Protein AF-0000000078316297 (afdb_homodimer)

Solvent-accessible surface area (backbone atoms only — not comparable to full-atom values): 57800 Å² total; per-residue (Å²): 127,81,79,70,78,52,41,72,58,90,60,64,78,66,85,59,78,72,71,49,60,70,66,82,79,58,63,66,60,49,50,54,46,48,55,53,28,54,55,37,48,52,52,52,52,48,59,71,66,41,81,81,56,52,67,67,55,46,50,53,48,52,50,50,39,44,42,38,59,51,37,77,82,43,46,69,60,51,52,55,51,50,53,52,48,63,73,47,42,85,76,58,54,79,79,45,52,62,36,51,46,20,45,52,51,34,54,41,44,74,70,14,42,82,70,69,70,65,76,56,56,82,52,34,41,94,86,66,44,76,36,74,75,53,69,79,33,63,65,24,36,51,31,36,35,53,30,25,72,61,36,39,84,88,42,58,64,29,55,50,41,34,58,54,28,51,56,52,48,53,52,44,41,72,65,46,62,94,44,67,66,33,52,48,48,48,43,40,74,73,48,43,68,87,51,37,38,56,66,61,52,9,53,53,40,42,60,48,44,69,70,40,88,84,53,52,68,63,59,52,52,30,34,37,41,50,50,37,54,51,30,54,51,48,40,52,45,48,18,50,48,50,52,54,52,58,70,72,36,48,68,81,74,42,60,71,44,71,62,51,65,69,62,36,36,50,51,20,41,44,54,40,70,55,60,80,22,26,38,13,25,55,48,33,22,52,50,48,50,39,46,51,40,44,47,38,33,55,63,26,47,44,39,72,70,54,45,53,52,51,55,59,32,50,74,67,69,48,84,79,49,50,72,88,53,54,70,72,55,34,51,46,50,51,48,44,54,48,49,54,52,50,48,53,52,51,34,42,41,57,47,36,94,76,78,61,63,63,46,52,51,38,48,47,48,24,51,53,33,42,50,52,44,41,50,29,36,76,70,68,49,70,50,51,45,70,62,44,50,65,43,38,32,46,46,48,40,43,65,36,54,41,43,34,41,49,54,37,56,56,61,79,63,46,67,60,47,49,56,50,54,75,67,57,41,68,40,50,48,22,27,12,44,36,46,37,50,42,46,36,64,44,37,41,71,69,46,68,73,39,88,50,54,68,40,63,56,53,14,39,21,66,68,68,71,50,52,69,69,59,31,50,54,53,52,52,50,51,37,55,49,24,54,18,42,37,42,50,57,52,26,61,84,56,97,51,65,63,70,64,57,46,39,34,52,31,50,37,12,43,42,46,62,42,32,65,82,39,51,22,70,68,41,57,76,65,40,44,64,62,48,39,59,61,64,65,53,70,59,89,126,127,81,80,72,78,52,41,73,58,91,61,62,78,66,86,58,80,73,72,49,61,70,67,83,81,59,63,67,59,51,50,54,48,46,56,51,30,53,55,38,49,51,52,51,50,49,61,71,65,40,83,83,57,52,68,67,57,47,49,52,48,52,50,50,39,44,42,38,59,50,35,79,83,42,46,67,60,51,50,54,51,50,51,51,49,61,73,49,42,86,79,60,56,79,78,45,52,61,36,52,45,21,46,51,49,34,55,40,43,76,71,15,42,82,68,67,69,66,76,57,55,83,54,33,41,95,86,67,44,76,34,73,77,54,69,80,33,62,65,24,36,51,31,36,34,54,30,25,74,61,36,39,84,87,42,58,65,29,57,50,41,33,57,54,28,49,55,52,47,54,53,42,41,73,65,45,63,95,45,70,66,33,52,48,48,48,44,39,75,74,47,42,68,88,51,38,38,57,66,61,52,10,52,54,40,41,61,48,45,69,71,41,87,84,53,52,67,63,59,52,52,30,33,37,40,49,50,39,55,52,30,52,53,50,39,53,45,48,19,50,50,50,51,53,54,59,70,71,36,49,68,81,74,44,62,71,44,70,62,51,66,68,62,35,34,51,50,20,41,43,54,40,69,55,60,80,24,26,37,13,25,55,48,34,23,52,49,47,51,40,46,51,39,44,48,38,34,54,64,27,47,44,44,72,70,54,45,54,51,53,56,58,32,50,76,66,70,49,83,79,50,49,71,87,52,54,68,70,55,34,51,46,50,50,49,44,55,48,48,53,51,52,47,51,51,52,33,41,41,58,46,37,94,75,77,61,62,63,46,52,50,38,48,46,48,25,50,53,33,42,50,51,44,42,50,29,36,75,68,68,47,70,51,50,45,69,63,44,49,63,44,37,32,46,48,48,40,44,67,37,53,41,43,34,43,47,54,38,56,56,60,81,63,44,67,61,46,49,56,49,56,77,65,56,40,67,40,50,47,23,29,13,44,36,45,36,51,43,47,35,63,44,38,42,71,71,46,66,74,41,87,51,54,67,40,65,58,54,13,40,19,64,69,69,71,50,52,69,70,58,31,51,54,52,51,51,50,52,38,54,50,23,54,19,43,36,41,50,57,53,26,61,85,58,97,52,63,64,71,64,57,48,38,33,52,30,51,37,12,44,41,46,62,41,33,65,81,38,52,21,72,68,41,55,76,65,40,45,65,62,47,39,58,62,64,66,53,69,57,88,126

Foldseek 3Di:
DPPQDFFADAFDADPCPCVLQDQDDDVVVLVVLVVLLVVLLVVLVCVLPPPPDDPLRNLVSCVLCQLLPNNVSCVVVVVVSLVVCLVVVPPPLVPDDLLSNLSNLQVSLVQFADDALCSCQVQADPVRARDCVCLVPLNSLLSLLLSLLLAFPPRVSSVRSNVVSLVSLVVCLVPDPPALSSVVSVVCNVPNCLLALSLLSSLVSLVSLVRDPPHDPSSSSSSQSVLQSLLSLLSVLLNVLVVVVVVLPCCPVPVSADDQLLLQLVLLCSLPVDSLLSQLSNLLSLQVSLLRRLLCCLWGGDDLVLLVLLLVLLVVLDPVSLPPHDPSSSSSSVSNSVSLVVSVVLCVVVVADFDCVLLSVLSSLLSVLSSVLSVCLVVVHQDALVVNLVSQLSVLSLLNSLLSSLRSSRDDPSVVLSVVSVVPPLLSSLLSLLLQLLCCLQCVVVQVVTRGGDGSLNNQCVVPVDDSVVSNVVSVVSNSNSSSSLSNQLHPPHPGDSSSSCSSSSSSSSSCQCRVRHNCSSVVVSCVVVSCSRNNDRDDD/DPPQDFQFDAFDADPCPCVLQDQDDDVVVLVVLVVLLVVLLVVLVCVLPPPPDDPLRNLVSCVLCQLLPNNVSCVVVVVVSLVVCLVVPPPPLVPDDLLSNLSNLQVSLVQFADDALCSCQVQADPVRARDCVCLVPLNSLLSLLLSLLLAFPPRVSSVRSNVVSLVSLVVCLVPDPDALSSVVSVVCNVPNCLLALSLLSSLVSLVSLVRDPPHDPSSSSSSQSVLQSLLSLLSVLLNVQVVVVVVLPCCPVPVSADDQLLLQLVLLCSLPVDSLLSQLSNLLSLQVSLLRRLLCCLWGGDDLVLLVLLLVLLVVLDPVSLPPHDPSSSSSSVSNSVSLVVSVVLCVVVVADFDCVLLSVLSSLLSVLSSVLSVCLVVVHQDALVVVLVSQLSVLSLLNSLLSSLVSSRDDPSVVLSVVSVVPPLLSSLLSLLLQLLCCLQCVVVQVVTRGGDGSLRNQCVVPVDDSVVSNVVSVVSNSNSSSRLSNQLHPPHPGDSSSSCSSSSSSSSSCQCRVRHNCSSVVVSCVVVSCSRNNDRDDD

Sequence (1082 aa):
MSSQSRPFAEYGPDIWDEKFTSNHRDFKLWKACTEERDELENEVRSMLLSAGLNWTEKLILINTIERLGVGYHFAEYIEVMLAEMHNAHACTIENFNLSTTALYFRILRQHGYNVSSDIFSKYKDIDGNFSEAITTDPEGLLNLYEAAHLRTHGEAMLDEALVFTTSHLTSIAESLDSGPLAKQVRRSLEQPLHKGIQRIEAKHSLLLYEQSRSRNEVLLKFAKLDFNLVQMLYKQELSHLIRWWADIDFKSKFPQFRSRVVEGYLWAVANAFEPCDATARIMYTKMLCALSVTDDLYDAYGTMDELNMYTKAIERLDAGSIDGLPDHSKLCYITSLNVFREFDEAMVKKGVYCDLSYLKEAFKANLLAFHKESTWRDKGYVPPLEEYLMNSTTSSCICMLGLCIILGRGHGDTIGACRWATKKPKALVAAEKMGRIINDIVGYEEEHRRPHVATSIDCYMKEYGVSKEEAIVKLYEMIEDTWKDINEECLRPTPVARSCITTFLELMRVNHVTYKDNDRYTHPEGLKHEITLILVDPIPIMSSQSRPFAEYGPDIWDEKFTSNHRDFKLWKACTEERDELENEVRSMLLSAGLNWTEKLILINTIERLGVGYHFAEYIEVMLAEMHNAHACTIENFNLSTTALYFRILRQHGYNVSSDIFSKYKDIDGNFSEAITTDPEGLLNLYEAAHLRTHGEAMLDEALVFTTSHLTSIAESLDSGPLAKQVRRSLEQPLHKGIQRIEAKHSLLLYEQSRSRNEVLLKFAKLDFNLVQMLYKQELSHLIRWWADIDFKSKFPQFRSRVVEGYLWAVANAFEPCDATARIMYTKMLCALSVTDDLYDAYGTMDELNMYTKAIERLDAGSIDGLPDHSKLCYITSLNVFREFDEAMVKKGVYCDLSYLKEAFKANLLAFHKESTWRDKGYVPPLEEYLMNSTTSSCICMLGLCIILGRGHGDTIGACRWATKKPKALVAAEKMGRIINDIVGYEEEHRRPHVATSIDCYMKEYGVSKEEAIVKLYEMIEDTWKDINEECLRPTPVARSCITTFLELMRVNHVTYKDNDRYTHPEGLKHEITLILVDPIPI

Organism: Daucus carota subsp. sativus (NCBI:txid79200)

pLDDT: mean 93.03, std 7.54, range [29.81, 98.62]

InterPro domains:
  IPR001906 Terpene synthase, N-terminal domain [PF01397] (16-189)
  IPR005630 Terpene synthase, metal-binding domain [PF03936] (247-485)
  IPR008930 Terpenoid cyclases/protein prenyltransferase alpha-alpha toroid [SSF48239] (13-213)
  IPR008949 Isoprenoid synthase domain superfamily [G3DSA:1.10.600.10] (13-526)
  IPR008949 Isoprenoid synthase domain superfamily [SSF48576] (216-539)
  IPR034741 Terpene cyclase-like 1, C-terminal domain [SFLDG01019] (216-540)
  IPR036965 Terpene synthase, N-terminal domain superfamily [G3DSA:1.50.10.130] (53-215)
  IPR044814 Terpene cyclases, class 1, plant [cd00684] (6-538)
  IPR050148 Terpene synthase-like [PTHR31225] (4-539)

Secondary structure (DSSP, 8-state):
----------PPPPS-GGGGT-----HHHHHHHHHHHHHHHHHHHHHHH-TT--HHHHHHHHHHHHHTT-GGGGHHHHHHHHHHHHHTHHHHGGG--HHHHHHHHHHHHHTT----GGGGGGGB-TTSSBPGGGGG-HHHHHHHHHHHTT--TT-HHHHHHHHHHHHHHHHHHHHS-S-HHHHHHHHHHHS-GGGS-HHHHHHHHHHHHHH-TT--HHHHHHHHHHHHHHHHHHHHHHHHHHHHHHHH-HHHH-TTS---HHHHHHHHHHH--SGGGHHHHHHHHHHHHHHHHHHHIIIII--HHHHHHHHHHHTT-SGGGGTT--HHHHHHHHHHHHHHHHHHHHHHHHT----THHHHHHHHHHHHHHHHHHHHHHHT----HHHHHHHHHHHT-HHHHHHHHHHHH--S-HHHHHHHHHT--HHHHHHHHHHHHHHHHHHHHHHTTSS----HHHHHHHHHT--HHHHHHHHHHHHHHHHHHHHHHTSSS-SS-HHHHHHHHHHHHHHHHHTSSS-TTTSGGGGHHHHIIIII-PPP-/----------PPPPS-GGGGT-----HHHHHHHHHHHHHHHHHHHHHHH-TT--HHHHHHHHHHHHHTT-GGGGHHHHHHHHHHHHHTHHHHGGG--HHHHHHHHHHHHHTT----GGGGGGGB-TTSSBPGGGGG-HHHHHHHHHHHTT--TT-HHHHHHHHHHHHHHHHHHHHS-S-HHHHHHHHHHHS-GGGS-HHHHHHHHHHHHHH-TT--HHHHHHHHHHHHHHHHHHHHHHHHHHHHHHHH-HHHH-TTS---HHHHHHHHHHH--SGGGHHHHHHHHHHHHHHHHHHHIIIII--HHHHHHHHHHHTT-SGGGGTT--HHHHHHHHHHHHHHHHHHHHHHHHT----THHHHHHHHHHHHHHHHHHHHHHHT----HHHHHHHHHHHT-HHHHHHHHHHHH--S-HHHHHHHHHT--HHHHHHHHHHHHHHHHHHHHHHTTSS-PPPHHHHHHHHHT--HHHHHHHHHHHHHHHHHHHHHHTSSS-SS-HHHHHHHHHHHHHHHHHTSSS-TTTSGGGGHHHHIIIII-PPP-

Structure (mmCIF, N/CA/C/O backbone):
data_AF-0000000078316297-model_v1
#
loop_
_entity.id
_entity.type
_entity.pdbx_description
1 polymer 'Uncharacterized protein'
#
loop_
_atom_site.group_PDB
_atom_site.id
_atom_site.type_symbol
_atom_site.label_atom_id
_atom_site.label_alt_id
_atom_site.label_comp_id
_atom_site.label_asym_id
_atom_site.label_entity_id
_atom_site.label_seq_id
_atom_site.pdbx_PDB_ins_code
_atom_site.Cartn_x
_atom_site.Cartn_y
_atom_site.Cartn_z
_atom_site.occupancy
_atom_site.B_iso_or_equiv
_atom_site.auth_seq_id
_atom_site.auth_comp_id
_atom_site.auth_asym_id
_atom_site.auth_atom_id
_atom_site.pdbx_PDB_model_num
ATOM 1 N N . MET A 1 1 ? -39.469 -18.75 -37.594 1 31.17 1 MET A N 1
ATOM 2 C CA . MET A 1 1 ? -38.156 -18.297 -37.094 1 31.17 1 MET A CA 1
ATOM 3 C C . MET A 1 1 ? -37.406 -19.438 -36.438 1 31.17 1 MET A C 1
ATOM 5 O O . MET A 1 1 ? -37.938 -20.062 -35.5 1 31.17 1 MET A O 1
ATOM 9 N N . SER A 1 2 ? -36.562 -20.203 -37 1 37.22 2 SER A N 1
ATOM 10 C CA . SER A 1 2 ? -36.188 -21.578 -36.688 1 37.22 2 SER A CA 1
ATOM 11 C C . SER A 1 2 ? -35.656 -21.688 -35.281 1 37.22 2 SER A C 1
ATOM 13 O O . SER A 1 2 ? -34.938 -20.797 -34.812 1 37.22 2 SER A O 1
ATOM 15 N N . SER A 1 3 ? -36.281 -22.25 -34.344 1 44.16 3 SER A N 1
ATOM 16 C CA . SER A 1 3 ? -36.031 -22.453 -32.906 1 44.16 3 SER A CA 1
ATOM 17 C C . SER A 1 3 ? -34.594 -22.859 -32.656 1 44.16 3 SER A C 1
ATOM 19 O O . SER A 1 3 ? -34.219 -24.016 -32.844 1 44.16 3 SER A O 1
ATOM 21 N N . GLN A 1 4 ? -33.719 -22.047 -33.031 1 54.59 4 GLN A N 1
ATOM 22 C CA . GLN A 1 4 ? -32.312 -22.469 -33 1 54.59 4 GLN A CA 1
ATOM 23 C C . GLN A 1 4 ? -31.953 -23.031 -31.625 1 54.59 4 GLN A C 1
ATOM 25 O O . GLN A 1 4 ? -32.25 -22.422 -30.594 1 54.59 4 GLN A O 1
ATOM 30 N N . SER A 1 5 ? -31.906 -24.328 -31.516 1 66.81 5 SER A N 1
ATOM 31 C CA . SER A 1 5 ? -31.547 -25.125 -30.344 1 66.81 5 SER A CA 1
ATOM 32 C C . SER A 1 5 ? -30.312 -24.578 -29.656 1 66.81 5 SER A C 1
ATOM 34 O O . SER A 1 5 ? -29.297 -24.312 -30.297 1 66.81 5 SER A O 1
ATOM 36 N N . ARG A 1 6 ? -30.484 -23.984 -28.406 1 78.81 6 ARG A N 1
ATOM 37 C CA . ARG A 1 6 ? -29.391 -23.453 -27.594 1 78.81 6 ARG A CA 1
ATOM 38 C C . ARG A 1 6 ? -28.484 -24.578 -27.109 1 78.81 6 ARG A C 1
ATOM 40 O O . ARG A 1 6 ? -28.969 -25.641 -26.703 1 78.81 6 ARG A O 1
ATOM 47 N N . PRO A 1 7 ? -27.25 -24.391 -27.406 1 79.56 7 PRO A N 1
ATOM 48 C CA . PRO A 1 7 ? -26.312 -25.359 -26.812 1 79.56 7 PRO A CA 1
ATOM 49 C C . PRO A 1 7 ? -26.297 -25.281 -25.281 1 79.56 7 PRO A C 1
ATOM 51 O O . PRO A 1 7 ? -26.078 -24.203 -24.719 1 79.56 7 PRO A O 1
ATOM 54 N N . PHE A 1 8 ? -26.906 -26.203 -24.609 1 80.88 8 PHE A N 1
ATOM 55 C CA . PHE A 1 8 ? -27.062 -26.094 -23.172 1 80.88 8 PHE A CA 1
ATOM 56 C C . PHE A 1 8 ? -26.062 -26.984 -22.438 1 80.88 8 PHE A C 1
ATOM 58 O O . PHE A 1 8 ? -25.828 -28.125 -22.844 1 80.88 8 PHE A O 1
ATOM 65 N N . ALA A 1 9 ? -25.391 -26.312 -21.516 1 82.5 9 ALA A N 1
ATOM 66 C CA . ALA A 1 9 ? -24.547 -27.047 -20.578 1 82.5 9 ALA A CA 1
ATOM 67 C C . ALA A 1 9 ? -25.031 -26.875 -19.141 1 82.5 9 ALA A C 1
ATOM 69 O O . ALA A 1 9 ? -25.453 -25.797 -18.75 1 82.5 9 ALA A O 1
ATOM 70 N N . GLU A 1 10 ? -25.047 -27.984 -18.375 1 80.69 10 GLU A N 1
ATOM 71 C CA . GLU A 1 10 ? -25.438 -27.938 -16.969 1 80.69 10 GLU A CA 1
ATOM 72 C C . GLU A 1 10 ? -24.234 -27.734 -16.062 1 80.69 10 GLU A C 1
ATOM 74 O O . GLU A 1 10 ? -23.469 -28.672 -15.812 1 80.69 10 GLU A O 1
ATOM 79 N N . TYR A 1 11 ? -24.188 -26.516 -15.625 1 86.19 11 TYR A N 1
ATOM 80 C CA . TYR A 1 11 ? -23.109 -26.234 -14.695 1 86.19 11 TYR A CA 1
ATOM 81 C C . TYR A 1 11 ? -23.594 -26.344 -13.25 1 86.19 11 TYR A C 1
ATOM 83 O O . TYR A 1 11 ? -24.734 -25.984 -12.938 1 86.19 11 TYR A O 1
ATOM 91 N N . GLY A 1 12 ? -22.844 -26.969 -12.375 1 81.75 12 GLY A N 1
ATOM 92 C CA . GLY A 1 12 ? -23.203 -27.094 -10.969 1 81.75 12 GLY A CA 1
ATOM 93 C C . GLY A 1 12 ? -23.328 -25.766 -10.258 1 81.75 12 GLY A C 1
ATOM 94 O O . GLY A 1 12 ? -22.75 -24.766 -10.703 1 81.75 12 GLY A O 1
ATOM 95 N N . PRO A 1 13 ? -24.031 -25.688 -9.156 1 84.5 13 PRO A N 1
ATOM 96 C CA . PRO A 1 13 ? -24.234 -24.453 -8.398 1 84.5 13 PRO A CA 1
ATOM 97 C C . PRO A 1 13 ? -22.984 -24.031 -7.625 1 84.5 13 PRO A C 1
ATOM 99 O O . PRO A 1 13 ? -22.047 -24.828 -7.48 1 84.5 13 PRO A O 1
ATOM 102 N N . ASP A 1 14 ? -22.984 -22.75 -7.27 1 88.81 14 ASP A N 1
ATOM 103 C CA . ASP A 1 14 ? -21.984 -22.266 -6.316 1 88.81 14 ASP A CA 1
ATOM 104 C C . ASP A 1 14 ? -22.094 -23.016 -4.988 1 88.81 14 ASP A C 1
ATOM 106 O O . ASP A 1 14 ? -23.188 -23.312 -4.52 1 88.81 14 ASP A O 1
ATOM 110 N N . ILE A 1 15 ? -21.047 -23.438 -4.398 1 89.38 15 ILE A N 1
ATOM 111 C CA . ILE A 1 15 ? -21.094 -24.281 -3.215 1 89.38 15 ILE A CA 1
ATOM 112 C C . ILE A 1 15 ? -20.656 -23.5 -1.986 1 89.38 15 ILE A C 1
ATOM 114 O O . ILE A 1 15 ? -20.5 -24.047 -0.901 1 89.38 15 ILE A O 1
ATOM 118 N N . TRP A 1 16 ? -20.375 -22.219 -2.119 1 88 16 TRP A N 1
ATOM 119 C CA . TRP A 1 16 ? -19.812 -21.438 -1.015 1 88 16 TRP A CA 1
ATOM 120 C C . TRP A 1 16 ? -20.875 -20.547 -0.383 1 88 16 TRP A C 1
ATOM 122 O O . TRP A 1 16 ? -20.594 -19.812 0.567 1 88 16 TRP A O 1
ATOM 132 N N . ASP A 1 17 ? -22.125 -20.734 -0.405 1 67.94 17 ASP A N 1
ATOM 133 C CA . ASP A 1 17 ? -23.25 -20.016 0.164 1 67.94 17 ASP A CA 1
ATOM 134 C C . ASP A 1 17 ? -22.812 -18.703 0.801 1 67.94 17 ASP A C 1
ATOM 136 O O . ASP A 1 17 ? -21.953 -18.016 0.26 1 67.94 17 ASP A O 1
ATOM 140 N N . GLU A 1 18 ? -23.281 -18.547 2.002 1 75.94 18 GLU A N 1
ATOM 141 C CA . GLU A 1 18 ? -23.109 -17.344 2.816 1 75.94 18 GLU A CA 1
ATOM 142 C C . GLU A 1 18 ? -21.828 -17.422 3.635 1 75.94 18 GLU A C 1
ATOM 144 O O . GLU A 1 18 ? -21.578 -16.562 4.5 1 75.94 18 GLU A O 1
ATOM 149 N N . LYS A 1 19 ? -20.938 -18.297 3.221 1 82 19 LYS A N 1
ATOM 150 C CA . LYS A 1 19 ? -19.75 -18.547 4.043 1 82 19 LYS A CA 1
ATOM 151 C C . LYS A 1 19 ? -18.844 -17.312 4.098 1 82 19 LYS A C 1
ATOM 153 O O . LYS A 1 19 ? -18.203 -17.062 5.113 1 82 19 LYS A O 1
ATOM 158 N N . PHE A 1 20 ? -18.75 -16.594 3.004 1 85.75 20 PHE A N 1
ATOM 159 C CA . PHE A 1 20 ? -17.766 -15.523 2.943 1 85.75 20 PHE A CA 1
ATOM 160 C C . PHE A 1 20 ? -18.453 -14.164 2.957 1 85.75 20 PHE A C 1
ATOM 162 O O . PHE A 1 20 ? -17.797 -13.125 2.863 1 85.75 20 PHE A O 1
ATOM 169 N N . THR A 1 21 ? -19.734 -14 3.195 1 78.88 21 THR A N 1
ATOM 170 C CA . THR A 1 21 ? -20.469 -12.734 3.133 1 78.88 21 THR A CA 1
ATOM 171 C C . THR A 1 21 ? -20.219 -11.906 4.391 1 78.88 21 THR A C 1
ATOM 173 O O . THR A 1 21 ? -20.062 -10.68 4.312 1 78.88 21 THR A O 1
ATOM 176 N N . SER A 1 22 ? -20.219 -12.617 5.469 1 72.69 22 SER A N 1
ATOM 177 C CA . SER A 1 22 ? -20.062 -11.859 6.703 1 72.69 22 SER A CA 1
ATOM 178 C C . SER A 1 22 ? -18.625 -11.922 7.219 1 72.69 22 SER A C 1
ATOM 180 O O . SER A 1 22 ? -18.078 -13.008 7.395 1 72.6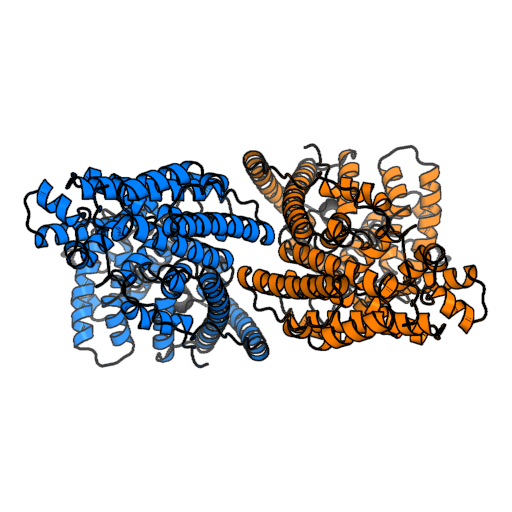9 22 SER A O 1
ATOM 182 N N . ASN A 1 23 ? -17.922 -10.898 6.887 1 71.06 23 ASN A N 1
ATOM 183 C CA . ASN A 1 23 ? -16.562 -10.945 7.441 1 71.06 23 ASN A CA 1
ATOM 184 C C . ASN A 1 23 ? -16.375 -9.898 8.539 1 71.06 23 ASN A C 1
ATOM 186 O O . ASN A 1 23 ? -16.297 -8.703 8.25 1 71.06 23 ASN A O 1
ATOM 190 N N . HIS A 1 24 ? -16.469 -10.453 9.648 1 80.94 24 HIS A N 1
ATOM 191 C CA . HIS A 1 24 ? -16.156 -9.625 10.812 1 80.94 24 HIS A CA 1
ATOM 192 C C . HIS A 1 24 ? -14.648 -9.414 10.945 1 80.94 24 HIS A C 1
ATOM 194 O O . HIS A 1 24 ? -13.883 -10.383 11.055 1 80.94 24 HIS A O 1
ATOM 200 N N . ARG A 1 25 ? -14.242 -8.266 11.023 1 89.25 25 ARG A N 1
ATOM 201 C CA . ARG A 1 25 ? -12.828 -7.926 11.117 1 89.25 25 ARG A CA 1
ATOM 202 C C . ARG A 1 25 ? -12.406 -7.734 12.57 1 89.25 25 ARG A C 1
ATOM 204 O O . ARG A 1 25 ? -12.906 -6.84 13.258 1 89.25 25 ARG A O 1
ATOM 211 N N . ASP A 1 26 ? -11.531 -8.508 12.984 1 91.06 26 ASP A N 1
ATOM 212 C CA . ASP A 1 26 ? -10.977 -8.406 14.328 1 91.06 26 ASP A CA 1
ATOM 213 C C . ASP A 1 26 ? -9.734 -7.523 14.344 1 91.06 26 ASP A C 1
ATOM 215 O O . ASP A 1 26 ? -8.609 -8.023 14.258 1 91.06 26 ASP A O 1
ATOM 219 N N . PHE A 1 27 ? -9.906 -6.266 14.68 1 89.38 27 PHE A N 1
ATOM 220 C CA . PHE A 1 27 ? -8.844 -5.273 14.602 1 89.38 27 PHE A CA 1
ATOM 221 C C . PHE A 1 27 ? -7.848 -5.453 15.742 1 89.38 27 PHE A C 1
ATOM 223 O O . PHE A 1 27 ? -6.652 -5.195 15.578 1 89.38 27 PHE A O 1
ATOM 230 N N . LYS A 1 28 ? -8.352 -5.941 16.875 1 89.31 28 LYS A N 1
ATOM 231 C CA . LYS A 1 28 ? -7.469 -6.188 18.016 1 89.31 28 LYS A CA 1
ATOM 232 C C . LYS A 1 28 ? -6.488 -7.32 17.703 1 89.31 28 LYS A C 1
ATOM 234 O O . LYS A 1 28 ? -5.289 -7.195 17.969 1 89.31 28 LYS A O 1
ATOM 239 N N . LEU A 1 29 ? -7.086 -8.328 17.203 1 92.56 29 LEU A N 1
ATOM 240 C CA . LEU A 1 29 ? -6.242 -9.461 16.828 1 92.56 29 LEU A CA 1
ATOM 241 C C . LEU A 1 29 ? -5.262 -9.062 15.734 1 92.56 29 LEU A C 1
ATOM 243 O O . LEU A 1 29 ? -4.09 -9.453 15.773 1 92.56 29 LEU A O 1
ATOM 247 N N . TRP A 1 30 ? -5.734 -8.328 14.711 1 93.44 30 TRP A N 1
ATOM 248 C CA . TRP A 1 30 ? -4.895 -7.887 13.602 1 93.44 30 TRP A CA 1
ATOM 249 C C . TRP A 1 30 ? -3.699 -7.086 14.117 1 93.44 30 TRP A C 1
ATOM 251 O O . TRP A 1 30 ? -2.564 -7.309 13.68 1 93.44 30 TRP A O 1
ATOM 261 N N . LYS A 1 31 ? -3.938 -6.141 15 1 91.5 31 LYS A N 1
ATOM 262 C CA . LYS A 1 31 ? -2.877 -5.297 15.539 1 91.5 31 LYS A CA 1
ATOM 263 C C . LYS A 1 31 ? -1.855 -6.125 16.312 1 91.5 31 LYS A C 1
ATOM 265 O O . LYS A 1 31 ? -0.648 -5.973 16.125 1 91.5 31 LYS A O 1
ATOM 270 N N . ALA A 1 32 ? -2.357 -6.941 17.156 1 93.75 32 ALA A N 1
ATOM 271 C CA . ALA A 1 32 ? -1.475 -7.762 17.984 1 93.75 32 ALA A CA 1
ATOM 272 C C . ALA A 1 32 ? -0.599 -8.664 17.125 1 93.75 32 ALA A C 1
ATOM 274 O O . ALA A 1 32 ? 0.608 -8.773 17.344 1 93.75 32 ALA A O 1
ATOM 275 N N . CYS A 1 33 ? -1.233 -9.328 16.141 1 95.5 33 CYS A N 1
ATOM 276 C CA . CYS A 1 33 ? -0.501 -10.234 15.266 1 95.5 33 CYS A CA 1
ATOM 277 C C . CYS A 1 33 ? 0.502 -9.477 14.406 1 95.5 33 CYS A C 1
ATOM 279 O O . CYS A 1 33 ? 1.608 -9.961 14.164 1 95.5 33 CYS A O 1
ATOM 281 N N . THR A 1 34 ? 0.125 -8.297 13.961 1 94.38 34 THR A N 1
ATOM 282 C CA . THR A 1 34 ? 0.999 -7.484 13.117 1 94.38 34 THR A CA 1
ATOM 283 C C . THR A 1 34 ? 2.234 -7.039 13.891 1 94.38 34 THR A C 1
ATOM 285 O O . THR A 1 34 ? 3.352 -7.086 13.375 1 94.38 34 THR A O 1
ATOM 288 N N . GLU A 1 35 ? 2.074 -6.555 15.094 1 94 35 GLU A N 1
ATOM 289 C CA . GLU A 1 35 ? 3.189 -6.105 15.922 1 94 35 GLU A CA 1
ATOM 290 C C . GLU A 1 35 ? 4.172 -7.246 16.188 1 94 35 GLU A C 1
ATOM 292 O O . GLU A 1 35 ? 5.387 -7.062 16.078 1 94 35 GLU A O 1
ATOM 297 N N . GLU A 1 36 ? 3.527 -8.383 16.516 1 96.88 36 GLU A N 1
ATOM 298 C CA . GLU A 1 36 ? 4.387 -9.539 16.75 1 96.88 36 GLU A CA 1
ATOM 299 C C . GLU A 1 36 ? 5.102 -9.977 15.484 1 96.88 36 GLU A C 1
ATOM 301 O O . GLU A 1 36 ? 6.289 -10.305 15.508 1 96.88 36 GLU A O 1
ATOM 306 N N . ARG A 1 37 ? 4.398 -10.016 14.406 1 97.44 37 ARG A N 1
ATOM 307 C CA . ARG A 1 37 ? 4.984 -10.383 13.117 1 97.44 37 ARG A CA 1
ATOM 308 C C . ARG A 1 37 ? 6.129 -9.445 12.75 1 97.44 37 ARG A C 1
ATOM 310 O O . ARG A 1 37 ? 7.188 -9.898 12.297 1 97.44 37 ARG A O 1
ATOM 317 N N . ASP A 1 38 ? 5.98 -8.133 12.898 1 95 38 ASP A N 1
ATOM 318 C CA . ASP A 1 38 ? 6.996 -7.141 12.547 1 95 38 ASP A CA 1
ATOM 319 C C . ASP A 1 38 ? 8.258 -7.324 13.391 1 95 38 ASP A C 1
ATOM 321 O O . ASP A 1 38 ? 9.367 -7.148 12.898 1 95 38 ASP A O 1
ATOM 325 N N . GLU A 1 39 ? 8.039 -7.645 14.633 1 96.56 39 GLU A N 1
ATOM 326 C CA . GLU A 1 39 ? 9.18 -7.918 15.5 1 96.56 39 GLU A CA 1
ATOM 327 C C . GLU A 1 39 ? 9.953 -9.141 15.023 1 96.56 39 GLU A C 1
ATOM 329 O O . GLU A 1 39 ? 11.188 -9.117 14.969 1 96.56 39 GLU A O 1
ATOM 334 N N . LEU A 1 40 ? 9.195 -10.156 14.703 1 98.06 40 LEU A N 1
ATOM 335 C CA . LEU A 1 40 ? 9.828 -11.383 14.242 1 98.06 40 LEU A CA 1
ATOM 336 C C . LEU A 1 40 ? 10.477 -11.18 12.875 1 98.06 40 LEU A C 1
ATOM 338 O O . LEU A 1 40 ? 11.5 -11.805 12.57 1 98.06 40 LEU A O 1
ATOM 342 N N . GLU A 1 41 ? 9.836 -10.359 12 1 97.81 41 GLU A N 1
ATOM 343 C CA . GLU A 1 41 ? 10.422 -10.055 10.703 1 97.81 41 GLU A CA 1
ATOM 344 C C . GLU A 1 41 ? 11.828 -9.492 10.844 1 97.81 41 GLU A C 1
ATOM 346 O O . GLU A 1 41 ? 12.734 -9.852 10.086 1 97.81 41 GLU A O 1
ATOM 351 N N . ASN A 1 42 ? 12 -8.641 11.836 1 96.25 42 ASN A N 1
ATOM 352 C CA . ASN A 1 42 ? 13.312 -8.062 12.109 1 96.25 42 ASN A CA 1
ATOM 353 C C . ASN A 1 42 ? 14.32 -9.125 12.539 1 96.25 42 ASN A C 1
ATOM 355 O O . ASN A 1 42 ? 15.492 -9.062 12.164 1 96.25 42 ASN A O 1
ATOM 359 N N . GLU A 1 43 ? 13.891 -9.992 13.312 1 96.44 43 GLU A N 1
ATOM 360 C CA . GLU A 1 43 ? 14.766 -11.062 13.766 1 96.44 43 GLU A CA 1
ATOM 361 C C . GLU A 1 43 ? 15.203 -11.953 12.594 1 96.44 43 GLU A C 1
ATOM 363 O O . GLU A 1 43 ? 16.375 -12.328 12.5 1 96.44 43 GLU A O 1
ATOM 368 N N . VAL A 1 44 ? 14.219 -12.297 11.773 1 97.19 44 VAL A N 1
ATOM 369 C CA . VAL A 1 44 ? 14.5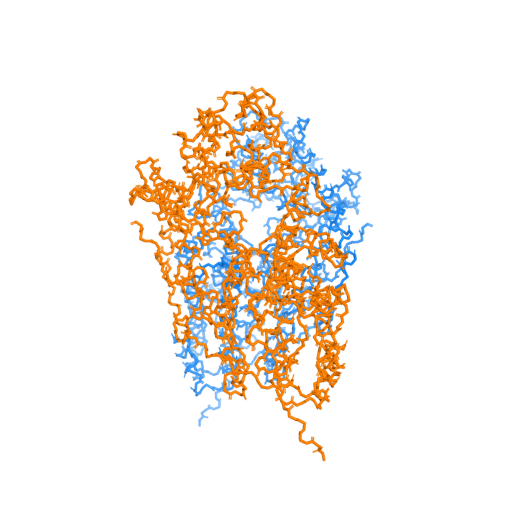31 -13.125 10.617 1 97.19 44 VAL A CA 1
ATOM 370 C C . VAL A 1 44 ? 15.484 -12.383 9.688 1 97.19 44 VAL A C 1
ATOM 372 O O . VAL A 1 44 ? 16.391 -12.984 9.109 1 97.19 44 VAL A O 1
ATOM 375 N N . ARG A 1 45 ? 15.25 -11.07 9.477 1 95.75 45 ARG A N 1
ATOM 376 C CA . ARG A 1 45 ? 16.141 -10.242 8.672 1 95.75 45 ARG A CA 1
ATOM 377 C C . ARG A 1 45 ? 17.562 -10.281 9.219 1 95.75 45 ARG A C 1
ATOM 379 O O . ARG A 1 45 ? 18.516 -10.406 8.453 1 95.75 45 ARG A O 1
ATOM 386 N N . SER A 1 46 ? 17.672 -10.25 10.555 1 94.69 46 SER A N 1
ATOM 387 C CA . SER A 1 46 ? 18.984 -10.305 11.188 1 94.69 46 SER A CA 1
ATOM 388 C C . SER A 1 46 ? 19.641 -11.656 10.961 1 94.69 46 SER A C 1
ATOM 390 O O . SER A 1 46 ? 20.859 -11.734 10.789 1 94.69 46 SER A O 1
ATOM 392 N N . MET A 1 47 ? 18.828 -12.664 10.992 1 93.69 47 MET A N 1
ATOM 393 C CA . MET A 1 47 ? 19.359 -14 10.727 1 93.69 47 MET A CA 1
ATOM 394 C C . MET A 1 47 ? 19.891 -14.094 9.305 1 93.69 47 MET A C 1
ATOM 396 O O . MET A 1 47 ? 20.969 -14.664 9.078 1 93.69 47 MET A O 1
ATOM 400 N N . LEU A 1 48 ? 19.156 -13.562 8.422 1 93.44 48 LEU A N 1
ATOM 401 C CA . LEU A 1 48 ? 19.516 -13.625 7.008 1 93.44 48 LEU A CA 1
ATOM 402 C C . LEU A 1 48 ? 20.781 -12.812 6.727 1 93.44 48 LEU A C 1
ATOM 404 O O . LEU A 1 48 ? 21.594 -13.211 5.898 1 93.44 48 LEU A O 1
ATOM 408 N N . LEU A 1 49 ? 20.984 -11.75 7.453 1 91.5 49 LEU A N 1
ATOM 409 C CA . LEU A 1 49 ? 22.094 -10.844 7.207 1 91.5 49 LEU A CA 1
ATOM 410 C C . LEU A 1 49 ? 23.297 -11.203 8.078 1 91.5 49 LEU A C 1
ATOM 412 O O . LEU A 1 49 ? 24.344 -10.578 7.98 1 91.5 49 LEU A O 1
ATOM 416 N N . SER A 1 50 ? 23.078 -12.227 8.852 1 88.94 50 SER A N 1
ATOM 417 C CA . SER A 1 50 ? 24.156 -12.609 9.75 1 88.94 50 SER A CA 1
ATOM 418 C C . SER A 1 50 ? 25.422 -12.977 8.984 1 88.94 50 SER A C 1
ATOM 420 O O . SER A 1 50 ? 25.375 -13.711 7.996 1 88.94 50 SER A O 1
ATOM 422 N N . ALA A 1 51 ? 26.531 -12.539 9.461 1 73.88 51 ALA A N 1
ATOM 423 C CA . ALA A 1 51 ? 27.828 -12.797 8.836 1 73.88 51 ALA A CA 1
ATOM 424 C C . ALA A 1 51 ? 28.312 -14.211 9.148 1 73.88 51 ALA A C 1
ATOM 426 O O . ALA A 1 51 ? 29.172 -14.742 8.445 1 73.88 51 ALA A O 1
ATOM 427 N N . GLY A 1 52 ? 27.75 -14.797 9.93 1 80.44 52 GLY A N 1
ATOM 428 C CA . GLY A 1 52 ? 28.25 -16.094 10.367 1 80.44 52 GLY A CA 1
ATOM 429 C C . GLY A 1 52 ? 27.703 -17.25 9.547 1 80.44 52 GLY A C 1
ATOM 430 O O . GLY A 1 52 ? 28.203 -18.375 9.641 1 80.44 52 GLY A O 1
ATOM 431 N N . LEU A 1 53 ? 26.922 -17.031 8.734 1 82.38 53 LEU A N 1
ATOM 432 C CA . LEU A 1 53 ? 26.359 -18.125 7.953 1 82.38 53 LEU A CA 1
ATOM 433 C C . LEU A 1 53 ? 27.203 -18.406 6.715 1 82.38 53 LEU A C 1
ATOM 435 O O . LEU A 1 53 ? 27.625 -17.484 6.023 1 82.38 53 LEU A O 1
ATOM 439 N N . ASN A 1 54 ? 27.469 -19.609 6.512 1 86.75 54 ASN A N 1
ATOM 440 C CA . ASN A 1 54 ? 28.109 -20 5.258 1 86.75 54 ASN A CA 1
ATOM 441 C C . ASN A 1 54 ? 27.094 -20.109 4.121 1 86.75 54 ASN A C 1
ATOM 443 O O . ASN A 1 54 ? 25.891 -19.891 4.324 1 86.75 54 ASN A O 1
ATOM 447 N N . TRP A 1 55 ? 27.469 -20.453 3.037 1 87.75 55 TRP A N 1
ATOM 448 C CA . TRP A 1 55 ? 26.625 -20.438 1.846 1 87.75 55 TRP A CA 1
ATOM 449 C C . TRP A 1 55 ? 25.547 -21.516 1.936 1 87.75 55 TRP A C 1
ATOM 451 O O . TRP A 1 55 ? 24.406 -21.281 1.513 1 87.75 55 TRP A O 1
ATOM 461 N N . THR A 1 56 ? 25.938 -22.719 2.412 1 92.38 56 THR A N 1
ATOM 462 C CA . THR A 1 56 ? 24.969 -23.797 2.551 1 92.38 56 THR A CA 1
ATOM 463 C C . THR A 1 56 ? 23.844 -23.391 3.5 1 92.38 56 THR A C 1
ATOM 465 O O . THR A 1 56 ? 22.672 -23.594 3.199 1 92.38 56 THR A O 1
ATOM 468 N N . GLU A 1 57 ? 24.266 -22.781 4.574 1 92.69 57 GLU A N 1
ATOM 469 C CA . GLU A 1 57 ? 23.297 -22.344 5.57 1 92.69 57 GLU A CA 1
ATOM 470 C C . GLU A 1 57 ? 22.391 -21.234 5.027 1 92.69 57 GLU A C 1
ATOM 472 O O . GLU A 1 57 ? 21.203 -21.203 5.312 1 92.69 57 GLU A O 1
ATOM 477 N N . LYS A 1 58 ? 22.969 -20.359 4.258 1 92.94 58 LYS A N 1
ATOM 478 C CA . LYS A 1 58 ? 22.219 -19.266 3.656 1 92.94 58 LYS A CA 1
ATOM 479 C C . LYS A 1 58 ? 21.203 -19.797 2.643 1 92.94 58 LYS A C 1
ATOM 481 O O . LYS A 1 58 ? 20.062 -19.328 2.588 1 92.94 58 LYS A O 1
ATOM 486 N N . LEU A 1 59 ? 21.641 -20.75 1.907 1 94.5 59 LEU A N 1
ATOM 487 C CA . LEU A 1 59 ? 20.766 -21.359 0.909 1 94.5 59 LEU A CA 1
ATOM 488 C C . LEU A 1 59 ? 19.578 -22.047 1.574 1 94.5 59 LEU A C 1
ATOM 490 O O . LEU A 1 59 ? 18.438 -21.953 1.105 1 94.5 59 LEU A O 1
ATOM 494 N N . ILE A 1 60 ? 19.922 -22.812 2.6 1 95.12 60 ILE A N 1
ATOM 495 C CA . ILE A 1 60 ? 18.875 -23.531 3.326 1 95.12 60 ILE A CA 1
ATOM 496 C C . ILE A 1 60 ? 17.891 -22.531 3.928 1 95.12 60 ILE A C 1
ATOM 498 O O . ILE A 1 60 ? 16.672 -22.75 3.887 1 95.12 60 ILE A O 1
ATOM 502 N N . LEU A 1 61 ? 18.453 -21.453 4.426 1 95.75 61 LEU A N 1
ATOM 503 C CA . LEU A 1 61 ? 17.609 -20.438 5.035 1 95.75 61 LEU A CA 1
ATOM 504 C C . LEU A 1 61 ? 16.719 -19.766 3.988 1 95.75 61 LEU A C 1
ATOM 506 O O . LEU A 1 61 ? 15.523 -19.562 4.215 1 95.75 61 LEU A O 1
ATOM 510 N N . ILE A 1 62 ? 17.281 -19.359 2.871 1 97.06 62 ILE A N 1
ATOM 511 C CA . ILE A 1 62 ? 16.531 -18.734 1.785 1 97.06 62 ILE A CA 1
ATOM 512 C C . ILE A 1 62 ? 15.422 -19.688 1.317 1 97.06 62 ILE A C 1
ATOM 514 O O . ILE A 1 62 ? 14.281 -19.266 1.132 1 97.06 62 ILE A O 1
ATOM 518 N N . ASN A 1 63 ? 15.82 -20.953 1.112 1 96.88 63 ASN A N 1
ATOM 519 C CA . ASN A 1 63 ? 14.836 -21.938 0.706 1 96.88 63 ASN A CA 1
ATOM 520 C C . ASN A 1 63 ? 13.68 -22.031 1.7 1 96.88 63 ASN A C 1
ATOM 522 O O . ASN A 1 63 ? 12.516 -22.094 1.303 1 96.88 63 ASN A O 1
ATOM 526 N N . THR A 1 64 ? 14.031 -22.094 2.955 1 97.06 64 THR A N 1
ATOM 527 C CA . THR A 1 64 ? 13.016 -22.219 3.996 1 97.06 64 THR A CA 1
ATOM 528 C C . THR A 1 64 ? 12.094 -21 4 1 97.06 64 THR A C 1
ATOM 530 O O . THR A 1 64 ? 10.875 -21.141 4.07 1 97.06 64 THR A O 1
ATOM 533 N N . ILE A 1 65 ? 12.688 -19.812 3.893 1 97.75 65 ILE A N 1
ATOM 534 C CA . ILE A 1 65 ? 11.938 -18.562 3.893 1 97.75 65 ILE A CA 1
ATOM 535 C C . ILE A 1 65 ? 10.961 -18.547 2.713 1 97.75 65 ILE A C 1
ATOM 537 O O . ILE A 1 65 ? 9.797 -18.188 2.869 1 97.75 65 ILE A O 1
ATOM 541 N N . GLU A 1 66 ? 11.367 -18.984 1.586 1 97.44 66 GLU A N 1
ATOM 542 C CA . GLU A 1 66 ? 10.539 -18.969 0.385 1 97.44 66 GLU A CA 1
ATOM 543 C C . GLU A 1 66 ? 9.477 -20.062 0.438 1 97.44 66 GLU A C 1
ATOM 545 O O . GLU A 1 66 ? 8.328 -19.844 0.036 1 97.44 66 GLU A O 1
ATOM 550 N N . ARG A 1 67 ? 9.844 -21.188 0.951 1 96.69 67 ARG A N 1
ATOM 551 C CA . ARG A 1 67 ? 8.922 -22.312 1.018 1 96.69 67 ARG A CA 1
ATOM 552 C C . ARG A 1 67 ? 7.812 -22.062 2.031 1 96.69 67 ARG A C 1
ATOM 554 O O . ARG A 1 67 ? 6.711 -22.594 1.908 1 96.69 67 ARG A O 1
ATOM 561 N N . LEU A 1 68 ? 8.156 -21.219 3.006 1 97.75 68 LEU A N 1
ATOM 562 C CA . LEU A 1 68 ? 7.164 -20.891 4.023 1 97.75 68 LEU A CA 1
ATOM 563 C C . LEU A 1 68 ? 6.27 -19.75 3.562 1 97.75 68 LEU A C 1
ATOM 565 O O . LEU A 1 68 ? 5.332 -19.375 4.266 1 97.75 68 LEU A O 1
ATOM 569 N N . GLY A 1 69 ? 6.512 -19.203 2.414 1 97.31 69 GLY A N 1
ATOM 570 C CA . GLY A 1 69 ? 5.629 -18.219 1.798 1 97.31 69 GLY A CA 1
ATOM 571 C C . GLY A 1 69 ? 5.895 -16.812 2.26 1 97.31 69 GLY A C 1
ATOM 572 O O . GLY A 1 69 ? 5.059 -15.922 2.076 1 97.31 69 GLY A O 1
ATOM 573 N N . VAL A 1 70 ? 7.133 -16.484 2.906 1 98.25 70 VAL A N 1
ATOM 574 C CA . VAL A 1 70 ? 7.398 -15.156 3.461 1 98.25 70 VAL A CA 1
ATOM 575 C C . VAL A 1 70 ? 8.602 -14.531 2.76 1 98.25 70 VAL A C 1
ATOM 577 O O . VAL A 1 70 ? 9.172 -13.555 3.248 1 98.25 70 VAL A O 1
ATOM 580 N N . GLY A 1 71 ? 9 -15.125 1.539 1 97.5 71 GLY A N 1
ATOM 581 C CA . GLY A 1 71 ? 10.133 -14.641 0.778 1 97.5 71 GLY A CA 1
ATOM 582 C C . GLY A 1 71 ? 9.992 -13.188 0.344 1 97.5 71 GLY A C 1
ATOM 583 O O . GLY A 1 71 ? 10.984 -12.469 0.237 1 97.5 71 GLY A O 1
ATOM 584 N N . TYR A 1 72 ? 8.727 -12.719 0.171 1 96.5 72 TYR A N 1
ATOM 585 C CA . TYR A 1 72 ? 8.477 -11.383 -0.36 1 96.5 72 TYR A CA 1
ATOM 586 C C . TYR A 1 72 ? 8.859 -10.312 0.656 1 96.5 72 TYR A C 1
ATOM 588 O O . TYR A 1 72 ? 9.125 -9.164 0.29 1 96.5 72 TYR A O 1
ATOM 596 N N . HIS A 1 73 ? 8.984 -10.609 1.917 1 97.38 73 HIS A N 1
ATOM 597 C CA . HIS A 1 73 ? 9.43 -9.672 2.939 1 97.38 73 HIS A CA 1
ATOM 598 C C . HIS A 1 73 ? 10.914 -9.359 2.795 1 97.38 73 HIS A C 1
ATOM 600 O O . HIS A 1 73 ? 11.391 -8.336 3.283 1 97.38 73 HIS A O 1
ATOM 606 N N . PHE A 1 74 ? 11.664 -10.273 2.131 1 97.5 74 PHE A N 1
ATOM 607 C CA . PHE A 1 74 ? 13.117 -10.172 2.098 1 97.5 74 PHE A CA 1
ATOM 608 C C . PHE A 1 74 ? 13.633 -10.234 0.664 1 97.5 74 PHE A C 1
ATOM 610 O O . PHE A 1 74 ? 14.766 -10.664 0.424 1 97.5 74 PHE A O 1
ATOM 617 N N . ALA A 1 75 ? 12.773 -9.938 -0.26 1 96.06 75 ALA A N 1
ATOM 618 C CA . ALA A 1 75 ? 13.047 -10.141 -1.68 1 96.06 75 ALA A CA 1
ATOM 619 C C . ALA A 1 75 ? 14.344 -9.438 -2.092 1 96.06 75 ALA A C 1
ATOM 621 O O . ALA A 1 75 ? 15.156 -10.008 -2.822 1 96.06 75 ALA A O 1
ATOM 622 N N . GLU A 1 76 ? 14.578 -8.188 -1.643 1 93.44 76 GLU A N 1
ATOM 623 C CA . GLU A 1 76 ? 15.766 -7.418 -2.027 1 93.44 76 GLU A CA 1
ATOM 624 C C . GLU A 1 76 ? 17.031 -8.023 -1.438 1 93.44 76 GLU A C 1
ATOM 626 O O . GLU A 1 76 ? 18.062 -8.109 -2.115 1 93.44 76 GLU A O 1
ATOM 631 N N . TYR A 1 77 ? 16.938 -8.492 -0.211 1 93.88 77 TYR A N 1
ATOM 632 C CA . TYR A 1 77 ? 18.094 -9.102 0.448 1 93.88 77 TYR A CA 1
ATOM 633 C C . TYR A 1 77 ? 18.469 -10.414 -0.228 1 93.88 77 TYR A C 1
ATOM 635 O O . TYR A 1 77 ? 19.641 -10.68 -0.463 1 93.88 77 TYR A O 1
ATOM 643 N N . ILE A 1 78 ? 17.438 -11.172 -0.504 1 96.5 78 ILE A N 1
ATOM 644 C CA . ILE A 1 78 ? 17.656 -12.469 -1.142 1 96.5 78 ILE A CA 1
ATOM 645 C C . ILE A 1 78 ? 18.281 -12.266 -2.518 1 96.5 78 ILE A C 1
ATOM 647 O O . ILE A 1 78 ? 19.219 -12.984 -2.891 1 96.5 78 ILE A O 1
ATOM 651 N N . GLU A 1 79 ? 17.812 -11.258 -3.27 1 95.5 79 GLU A N 1
ATOM 652 C CA . GLU A 1 79 ? 18.344 -10.992 -4.602 1 95.5 79 GLU A CA 1
ATOM 653 C C . GLU A 1 79 ? 19.812 -10.594 -4.539 1 95.5 79 GLU A C 1
ATOM 655 O O . GLU A 1 79 ? 20.594 -10.977 -5.402 1 95.5 79 GLU A O 1
ATOM 660 N N . VAL A 1 80 ? 20.156 -9.758 -3.566 1 93.06 80 VAL A N 1
ATOM 661 C CA . VAL A 1 80 ? 21.547 -9.336 -3.408 1 93.06 80 VAL A CA 1
ATOM 662 C C . VAL A 1 80 ? 22.406 -10.547 -3.078 1 93.06 80 VAL A C 1
ATOM 664 O O . VAL A 1 80 ? 23.5 -10.711 -3.633 1 93.06 80 VAL A O 1
ATOM 667 N N . MET A 1 81 ? 21.938 -11.43 -2.242 1 93.25 81 MET A N 1
ATOM 668 C CA . MET A 1 81 ? 22.688 -12.609 -1.831 1 93.25 81 MET A CA 1
ATOM 669 C C . MET A 1 81 ? 22.859 -13.578 -2.998 1 93.25 81 MET A C 1
ATOM 671 O O . MET A 1 81 ? 23.953 -14.141 -3.188 1 93.25 81 MET A O 1
ATOM 675 N N . LEU A 1 82 ? 21.844 -13.789 -3.717 1 95.06 82 LEU A N 1
ATOM 676 C CA . LEU A 1 82 ? 21.906 -14.719 -4.84 1 95.06 82 LEU A CA 1
ATOM 677 C C . LEU A 1 82 ? 22.812 -14.18 -5.938 1 95.06 82 LEU A C 1
ATOM 679 O O . LEU A 1 82 ? 23.5 -14.953 -6.609 1 95.06 82 LEU A O 1
ATOM 683 N N . ALA A 1 83 ? 22.766 -12.836 -6.129 1 93.56 83 ALA A N 1
ATOM 684 C CA . ALA A 1 83 ? 23.688 -12.227 -7.086 1 93.56 83 ALA A CA 1
ATOM 685 C C . ALA A 1 83 ? 25.141 -12.477 -6.684 1 93.56 83 ALA A C 1
ATOM 687 O O . ALA A 1 83 ? 25.984 -12.781 -7.535 1 93.56 83 ALA A O 1
ATOM 688 N N . GLU A 1 84 ? 25.406 -12.359 -5.445 1 90.75 84 GLU A N 1
ATOM 689 C CA . GLU A 1 84 ? 26.75 -12.609 -4.941 1 90.75 84 GLU A CA 1
ATOM 690 C C . GLU A 1 84 ? 27.156 -14.07 -5.148 1 90.75 84 GLU A C 1
ATOM 692 O O . GLU A 1 84 ? 28.281 -14.359 -5.539 1 90.75 84 GLU A O 1
ATOM 697 N N . MET A 1 85 ? 26.266 -14.945 -4.844 1 90.44 85 MET A N 1
ATOM 698 C CA . MET A 1 85 ? 26.531 -16.375 -5 1 90.44 85 MET A CA 1
ATOM 699 C C . MET A 1 85 ? 26.781 -16.719 -6.465 1 90.44 85 MET A C 1
ATOM 701 O O . MET A 1 85 ? 27.672 -17.516 -6.777 1 90.44 85 MET A O 1
ATOM 705 N N . HIS A 1 86 ? 25.938 -16.234 -7.258 1 92.75 86 HIS A N 1
ATOM 706 C CA . HIS A 1 86 ? 26.078 -16.5 -8.68 1 92.75 86 HIS A CA 1
ATOM 707 C C . HIS A 1 86 ? 27.422 -16 -9.211 1 92.75 86 HIS A C 1
ATOM 709 O O . HIS A 1 86 ? 28.062 -16.656 -10.031 1 92.75 86 HIS A O 1
ATOM 715 N N . ASN A 1 87 ? 27.812 -14.836 -8.672 1 89.31 87 ASN A N 1
ATOM 716 C CA . ASN A 1 87 ? 29.078 -14.25 -9.094 1 89.31 87 ASN A CA 1
ATOM 717 C C . ASN A 1 87 ? 30.281 -15.047 -8.57 1 89.31 87 ASN A C 1
ATOM 719 O O . ASN A 1 87 ? 31.312 -15.133 -9.227 1 89.31 87 ASN A O 1
ATOM 723 N N . ALA A 1 88 ? 30.062 -15.641 -7.441 1 82.62 88 ALA A N 1
ATOM 724 C CA . ALA A 1 88 ? 31.141 -16.406 -6.82 1 82.62 88 ALA A CA 1
ATOM 725 C C . ALA A 1 88 ? 31.125 -17.859 -7.281 1 82.62 88 ALA A C 1
ATOM 727 O O . ALA A 1 88 ? 31.875 -18.688 -6.77 1 82.62 88 ALA A O 1
ATOM 728 N N . HIS A 1 89 ? 30.297 -18.391 -8.047 1 73.5 89 HIS A N 1
ATOM 729 C CA . HIS A 1 89 ? 29.891 -19.719 -8.484 1 73.5 89 HIS A CA 1
ATOM 730 C C . HIS A 1 89 ? 31.094 -20.656 -8.578 1 73.5 89 HIS A C 1
ATOM 732 O O . HIS A 1 89 ? 31.047 -21.766 -8.039 1 73.5 89 HIS A O 1
ATOM 738 N N . ALA A 1 90 ? 32.031 -20.391 -9.195 1 60.69 90 ALA A N 1
ATOM 739 C CA . ALA A 1 90 ? 33.125 -21.281 -9.516 1 60.69 90 ALA A CA 1
ATOM 740 C C . ALA A 1 90 ? 33.781 -21.812 -8.242 1 60.69 90 ALA A C 1
ATOM 742 O O . ALA A 1 90 ? 34.125 -23 -8.156 1 60.69 90 ALA A O 1
ATOM 743 N N . CYS A 1 91 ? 33.844 -21.109 -7.305 1 54.94 91 CYS A N 1
ATOM 744 C CA . CYS A 1 91 ? 34.688 -21.484 -6.172 1 54.94 91 CYS A CA 1
ATOM 745 C C . CYS A 1 91 ? 33.875 -22.172 -5.086 1 54.94 91 CYS A C 1
ATOM 747 O O . CYS A 1 91 ? 34.406 -22.906 -4.254 1 54.94 91 CYS A O 1
ATOM 749 N N . THR A 1 92 ? 32.656 -22.188 -5.234 1 63.53 92 THR A N 1
ATOM 750 C CA . THR A 1 92 ? 31.906 -22.469 -4.027 1 63.53 92 THR A CA 1
ATOM 751 C C . THR A 1 92 ? 31.141 -23.781 -4.172 1 63.53 92 THR A C 1
ATOM 753 O O . THR A 1 92 ? 30.953 -24.516 -3.193 1 63.53 92 THR A O 1
ATOM 756 N N . ILE A 1 93 ? 31.078 -24.328 -5.27 1 75.5 93 ILE A N 1
ATOM 757 C CA . ILE A 1 93 ? 30.094 -25.375 -5.434 1 75.5 93 ILE A CA 1
ATOM 758 C C . ILE A 1 93 ? 30.766 -26.75 -5.293 1 75.5 93 ILE A C 1
ATOM 760 O O . ILE A 1 93 ? 30.094 -27.75 -5.012 1 75.5 93 ILE A O 1
ATOM 764 N N . GLU A 1 94 ? 32 -26.75 -5.34 1 77.25 94 GLU A N 1
ATOM 765 C CA . GLU A 1 94 ? 32.719 -28.031 -5.348 1 77.25 94 GLU A CA 1
ATOM 766 C C . GLU A 1 94 ? 32.531 -28.781 -4.027 1 77.25 94 GLU A C 1
ATOM 768 O O . GLU A 1 94 ? 32.5 -30.016 -4.004 1 77.25 94 GLU A O 1
ATOM 773 N N . ASN A 1 95 ? 32.312 -28.172 -3.047 1 83.06 95 ASN A N 1
ATOM 774 C CA . ASN A 1 95 ? 32.219 -28.828 -1.746 1 83.06 95 ASN A CA 1
ATOM 775 C C . ASN A 1 95 ? 30.781 -29.062 -1.322 1 83.06 95 ASN A C 1
ATOM 777 O O . ASN A 1 95 ? 30.531 -29.562 -0.23 1 83.06 95 ASN A O 1
ATOM 781 N N . PHE A 1 96 ? 29.922 -28.844 -2.252 1 90.56 96 PHE A N 1
ATOM 782 C CA . PHE A 1 96 ? 28.5 -29.031 -1.92 1 90.56 96 PHE A CA 1
ATOM 783 C C . PHE A 1 96 ? 28.125 -30.5 -2.043 1 90.56 96 PHE A C 1
ATOM 785 O O . PHE A 1 96 ? 28.578 -31.203 -2.949 1 90.56 96 PHE A O 1
ATOM 792 N N . ASN A 1 97 ? 27.422 -30.984 -1.067 1 92.31 97 ASN A N 1
ATOM 793 C CA . ASN A 1 97 ? 26.781 -32.281 -1.257 1 92.31 97 ASN A CA 1
ATOM 794 C C . ASN A 1 97 ? 25.625 -32.219 -2.232 1 92.31 97 ASN A C 1
ATOM 796 O O . ASN A 1 97 ? 25.328 -31.141 -2.777 1 92.31 97 ASN A O 1
ATOM 800 N N . LEU A 1 98 ? 24.953 -33.312 -2.467 1 95.81 98 LEU A N 1
ATOM 801 C CA . LEU A 1 98 ? 23.922 -33.375 -3.486 1 95.81 98 LEU A CA 1
ATOM 802 C C . LEU A 1 98 ? 22.766 -32.438 -3.139 1 95.81 98 LEU A C 1
ATOM 804 O O . LEU A 1 98 ? 22.266 -31.719 -4.004 1 95.81 98 LEU A O 1
ATOM 808 N N . SER A 1 99 ? 22.375 -32.5 -1.929 1 95.62 99 SER A N 1
ATOM 809 C CA . SER A 1 99 ? 21.266 -31.672 -1.472 1 95.62 99 SER A CA 1
ATOM 810 C C . SER A 1 99 ? 21.547 -30.188 -1.671 1 95.62 99 SER A C 1
ATOM 812 O O . SER A 1 99 ? 20.703 -29.469 -2.215 1 95.62 99 SER A O 1
ATOM 814 N N . THR A 1 100 ? 22.703 -29.734 -1.306 1 94.62 100 THR A N 1
ATOM 815 C CA . THR A 1 100 ? 23.078 -28.328 -1.414 1 94.62 100 THR A CA 1
ATOM 816 C C . THR A 1 100 ? 23.25 -27.922 -2.875 1 94.62 100 THR A C 1
ATOM 818 O O . THR A 1 100 ? 22.875 -26.812 -3.266 1 94.62 100 THR A O 1
ATOM 821 N N . THR A 1 101 ? 23.828 -28.812 -3.664 1 95.12 101 THR A N 1
ATOM 822 C CA . THR A 1 101 ? 24 -28.547 -5.086 1 95.12 101 THR A CA 1
ATOM 823 C C . THR A 1 101 ? 22.656 -28.344 -5.77 1 95.12 101 THR A C 1
ATOM 825 O O . THR A 1 101 ? 22.484 -27.406 -6.562 1 95.12 101 THR A O 1
ATOM 828 N N . ALA A 1 102 ? 21.781 -29.266 -5.449 1 96.81 102 ALA A N 1
ATOM 829 C CA . ALA A 1 102 ? 20.453 -29.188 -6.051 1 96.81 102 ALA A CA 1
ATOM 830 C C . ALA A 1 102 ? 19.688 -27.953 -5.586 1 96.81 102 ALA A C 1
ATOM 832 O O . ALA A 1 102 ? 18.984 -27.312 -6.367 1 96.81 102 ALA A O 1
ATOM 833 N N . LEU A 1 103 ? 19.828 -27.609 -4.336 1 96.44 103 LEU A N 1
ATOM 834 C CA . LEU A 1 103 ? 19.203 -26.406 -3.789 1 96.44 103 LEU A CA 1
ATOM 835 C C . LEU A 1 103 ? 19.766 -25.156 -4.453 1 96.44 103 LEU A C 1
ATOM 837 O O . LEU A 1 103 ? 19 -24.234 -4.797 1 96.44 103 LEU A O 1
ATOM 841 N N . TYR A 1 104 ? 21.062 -25.109 -4.562 1 96.06 104 TYR A N 1
ATOM 842 C CA . TYR A 1 104 ? 21.734 -24 -5.219 1 96.06 104 TYR A CA 1
ATOM 843 C C . TYR A 1 104 ? 21.219 -23.812 -6.641 1 96.06 104 TYR A C 1
ATOM 845 O O . TYR A 1 104 ? 20.844 -22.703 -7.023 1 96.06 104 TYR A O 1
ATOM 853 N N . PHE A 1 105 ? 21.172 -24.891 -7.371 1 96.75 105 PHE A N 1
ATOM 854 C CA . PHE A 1 105 ? 20.719 -24.844 -8.758 1 96.75 105 PHE A CA 1
ATOM 855 C C . PHE A 1 105 ? 19.281 -24.359 -8.828 1 96.75 105 PHE A C 1
ATOM 857 O O . PHE A 1 105 ? 18.969 -23.469 -9.617 1 96.75 105 PHE A O 1
ATOM 864 N N . ARG A 1 106 ? 18.438 -24.938 -8.047 1 97.88 106 ARG A N 1
ATOM 865 C CA . ARG A 1 106 ? 17 -24.656 -8.109 1 97.88 106 ARG A CA 1
ATOM 866 C C . ARG A 1 106 ? 16.719 -23.203 -7.738 1 97.88 106 ARG A C 1
ATOM 868 O O . ARG A 1 106 ? 15.984 -22.5 -8.445 1 97.88 106 ARG A O 1
ATOM 875 N N . ILE A 1 107 ? 17.266 -22.688 -6.664 1 97.44 107 ILE A N 1
ATOM 876 C CA . ILE A 1 107 ? 16.984 -21.359 -6.16 1 97.44 107 ILE A CA 1
ATOM 877 C C . ILE A 1 107 ? 17.484 -20.312 -7.152 1 97.44 107 ILE A C 1
ATOM 879 O O . ILE A 1 107 ? 16.781 -19.344 -7.469 1 97.44 107 ILE A O 1
ATOM 883 N N . LEU A 1 108 ? 18.688 -20.469 -7.617 1 96.75 108 LEU A N 1
ATOM 884 C CA . LEU A 1 108 ? 19.25 -19.5 -8.547 1 96.75 108 LEU A CA 1
ATOM 885 C C . LEU A 1 108 ? 18.453 -19.453 -9.844 1 96.75 108 LEU A C 1
ATOM 887 O O . LEU A 1 108 ? 18.141 -18.375 -10.352 1 96.75 108 LEU A O 1
ATOM 891 N N . ARG A 1 109 ? 18.047 -20.656 -10.398 1 97.12 109 ARG A N 1
ATOM 892 C CA . ARG A 1 109 ? 17.266 -20.688 -11.633 1 97.12 109 ARG A CA 1
ATOM 893 C C . ARG A 1 109 ? 15.891 -20.078 -11.422 1 97.12 109 ARG A C 1
ATOM 895 O O . ARG A 1 109 ? 15.352 -19.438 -12.328 1 97.12 109 ARG A O 1
ATOM 902 N N . GLN A 1 110 ? 15.32 -20.359 -10.273 1 97.19 110 GLN A N 1
ATOM 903 C CA . GLN A 1 110 ? 14.008 -19.797 -9.961 1 97.19 110 GLN A CA 1
ATOM 904 C C . GLN A 1 110 ? 14.047 -18.281 -9.914 1 97.19 110 GLN A C 1
ATOM 906 O O . GLN A 1 110 ? 13.047 -17.609 -10.172 1 97.19 110 GLN A O 1
ATOM 911 N N . HIS A 1 111 ? 15.242 -17.719 -9.656 1 97.19 111 HIS A N 1
ATOM 912 C CA . HIS A 1 111 ? 15.414 -16.266 -9.609 1 97.19 111 HIS A CA 1
ATOM 913 C C . HIS A 1 111 ? 16 -15.734 -10.914 1 97.19 111 HIS A C 1
ATOM 915 O O . HIS A 1 111 ? 16.406 -14.57 -10.992 1 97.19 111 HIS A O 1
ATOM 921 N N . GLY A 1 112 ? 16.109 -16.594 -11.891 1 97.19 112 GLY A N 1
ATOM 922 C CA . GLY A 1 112 ? 16.422 -16.172 -13.242 1 97.19 112 GLY A CA 1
ATOM 923 C C . GLY A 1 112 ? 17.891 -16.25 -13.586 1 97.19 112 GLY A C 1
ATOM 924 O O . GLY A 1 112 ? 18.312 -15.867 -14.68 1 97.19 112 GLY A O 1
ATOM 925 N N . TYR A 1 113 ? 18.734 -16.781 -12.648 1 96.44 113 TYR A N 1
ATOM 926 C CA . TYR A 1 113 ? 20.141 -16.938 -12.961 1 96.44 113 TYR A CA 1
ATOM 927 C C . TYR A 1 113 ? 20.391 -18.188 -13.797 1 96.44 113 TYR A C 1
ATOM 929 O O . TYR A 1 113 ? 19.812 -19.25 -13.508 1 96.44 113 TYR A O 1
ATOM 937 N N . ASN A 1 114 ? 21.141 -18.047 -14.742 1 93.19 114 ASN A N 1
ATOM 938 C CA . ASN A 1 114 ? 21.406 -19.156 -15.648 1 93.19 114 ASN A CA 1
ATOM 939 C C . ASN A 1 114 ? 22.547 -20.031 -15.156 1 93.19 114 ASN A C 1
ATOM 941 O O . ASN A 1 114 ? 23.688 -19.875 -15.602 1 93.19 114 ASN A O 1
ATOM 945 N N . VAL A 1 115 ? 22.25 -21.031 -14.336 1 94.44 115 VAL A N 1
ATOM 946 C CA . VAL A 1 115 ? 23.219 -22.016 -13.852 1 94.44 115 VAL A CA 1
ATOM 947 C C . VAL A 1 115 ? 23.172 -23.266 -14.727 1 94.44 115 VAL A C 1
ATOM 949 O O . VAL A 1 115 ? 22.094 -23.844 -14.93 1 94.44 115 VAL A O 1
ATOM 952 N N . SER A 1 116 ? 24.297 -23.656 -15.133 1 94 116 SER A N 1
ATOM 953 C CA . SER A 1 116 ? 24.359 -24.812 -16.016 1 94 116 SER A CA 1
ATOM 954 C C . SER A 1 116 ? 24.047 -26.109 -15.242 1 94 116 SER A C 1
ATOM 956 O O . SER A 1 116 ? 24.484 -26.266 -14.102 1 94 116 SER A O 1
ATOM 958 N N . SER A 1 117 ? 23.312 -27.062 -15.883 1 95.06 117 SER A N 1
ATOM 959 C CA . SER A 1 117 ? 23 -28.344 -15.266 1 95.06 117 SER A CA 1
ATOM 960 C C . SER A 1 117 ? 24.25 -29.234 -15.148 1 95.06 117 SER A C 1
ATOM 962 O O . SER A 1 117 ? 24.219 -30.266 -14.477 1 95.06 117 SER A O 1
ATOM 964 N N . ASP A 1 118 ? 25.391 -28.812 -15.625 1 92.31 118 ASP A N 1
ATOM 965 C CA . ASP A 1 118 ? 26.641 -29.547 -15.57 1 92.31 118 ASP A CA 1
ATOM 966 C C . ASP A 1 118 ? 27.156 -29.672 -14.133 1 92.31 118 ASP A C 1
ATOM 968 O O . ASP A 1 118 ? 28.016 -30.5 -13.844 1 92.31 118 ASP A O 1
ATOM 972 N N . ILE A 1 119 ? 26.625 -28.906 -13.297 1 93.69 119 ILE A N 1
ATOM 973 C CA . ILE A 1 119 ? 27.062 -28.953 -11.906 1 93.69 119 ILE A CA 1
ATOM 974 C C . ILE A 1 119 ? 26.703 -30.312 -11.297 1 93.69 119 ILE A C 1
ATOM 976 O O . ILE A 1 119 ? 27.25 -30.703 -10.266 1 93.69 119 ILE A O 1
ATOM 980 N N . PHE A 1 120 ? 25.797 -31.062 -11.914 1 94.81 120 PHE A N 1
ATOM 981 C CA . PHE A 1 120 ? 25.391 -32.375 -11.406 1 94.81 120 PHE A CA 1
ATOM 982 C C . PHE A 1 120 ? 26.25 -33.469 -11.984 1 94.81 120 PHE A C 1
ATOM 984 O O . PHE A 1 120 ? 26.062 -34.656 -11.656 1 94.81 120 PHE A O 1
ATOM 991 N N . SER A 1 121 ? 27.203 -33.188 -12.805 1 93.62 121 SER A N 1
ATOM 992 C CA . SER A 1 121 ? 28.031 -34.188 -13.461 1 93.62 121 SER A CA 1
ATOM 993 C C . SER A 1 121 ? 28.828 -34.969 -12.438 1 93.62 121 SER A C 1
ATOM 995 O O . SER A 1 121 ? 29.109 -36.156 -12.656 1 93.62 121 SER A O 1
ATOM 997 N N . LYS A 1 122 ? 29.234 -34.406 -11.352 1 92 122 LYS A N 1
ATOM 998 C CA . LYS A 1 122 ? 30.062 -35.062 -10.352 1 92 122 LYS A CA 1
ATOM 999 C C . LYS A 1 122 ? 29.297 -36.188 -9.641 1 92 122 LYS A C 1
ATOM 1001 O O . LYS A 1 122 ? 29.891 -37 -8.945 1 92 122 LYS A O 1
ATOM 1006 N N . TYR A 1 123 ? 28.047 -36.25 -9.867 1 94.31 123 TYR A N 1
ATOM 1007 C CA . TYR A 1 123 ? 27.234 -37.281 -9.227 1 94.31 123 TYR A CA 1
ATOM 1008 C C . TYR A 1 123 ? 26.922 -38.438 -10.188 1 94.31 123 TYR A C 1
ATOM 1010 O O . TYR A 1 123 ? 26.109 -39.312 -9.891 1 94.31 123 TYR A O 1
ATOM 1018 N N . LYS A 1 124 ? 27.516 -38.406 -11.25 1 93 124 LYS A N 1
ATOM 1019 C CA . LYS A 1 124 ? 27.391 -39.5 -12.234 1 93 124 LYS A CA 1
ATOM 1020 C C . LYS A 1 124 ? 28.516 -40.5 -12.086 1 93 124 LYS A C 1
ATOM 1022 O O . LYS A 1 124 ? 29.578 -40.188 -11.555 1 93 124 LYS A O 1
ATOM 1027 N N . ASP A 1 125 ? 28.25 -41.656 -12.5 1 91.75 125 ASP A N 1
ATOM 1028 C CA . ASP A 1 125 ? 29.266 -42.719 -12.461 1 91.75 125 ASP A CA 1
ATOM 1029 C C . ASP A 1 125 ? 30.078 -42.75 -13.75 1 91.75 125 ASP A C 1
ATOM 1031 O O . ASP A 1 125 ? 29.969 -41.844 -14.578 1 91.75 125 ASP A O 1
ATOM 1035 N N . ILE A 1 126 ? 30.859 -43.688 -13.875 1 89.06 126 ILE A N 1
ATOM 1036 C CA . ILE A 1 126 ? 31.812 -43.781 -14.969 1 89.06 126 ILE A CA 1
ATOM 1037 C C . ILE A 1 126 ? 31.078 -44.031 -16.281 1 89.06 126 ILE A C 1
ATOM 1039 O O . ILE A 1 126 ? 31.562 -43.688 -17.359 1 89.06 126 ILE A O 1
ATOM 1043 N N . ASP A 1 127 ? 29.906 -44.625 -16.156 1 88.88 127 ASP A N 1
ATOM 1044 C CA . ASP A 1 127 ? 29.125 -44.938 -17.359 1 88.88 127 ASP A CA 1
ATOM 1045 C C . ASP A 1 127 ? 28.25 -43.75 -17.766 1 88.88 127 ASP A C 1
ATOM 1047 O O . ASP A 1 127 ? 27.578 -43.812 -18.797 1 88.88 127 ASP A O 1
ATOM 1051 N N . GLY A 1 128 ? 28.219 -42.781 -16.922 1 90.12 128 GLY A N 1
ATOM 1052 C CA . GLY A 1 128 ? 27.5 -41.562 -17.281 1 90.12 128 GLY A CA 1
ATOM 1053 C C . GLY A 1 128 ? 26.109 -41.5 -16.688 1 90.12 128 GLY A C 1
ATOM 1054 O O . GLY A 1 128 ? 25.375 -40.562 -16.922 1 90.12 128 GLY A O 1
ATOM 1055 N N . ASN A 1 129 ? 25.781 -42.531 -15.953 1 91.62 129 ASN A N 1
ATOM 1056 C CA . ASN A 1 129 ? 24.5 -42.531 -15.258 1 91.62 129 ASN A CA 1
ATOM 1057 C C . ASN A 1 129 ? 24.641 -41.969 -13.836 1 91.62 129 ASN A C 1
ATOM 1059 O O . ASN A 1 129 ? 25.75 -41.938 -13.289 1 91.62 129 ASN A O 1
ATOM 1063 N N . PHE A 1 130 ? 23.516 -41.469 -13.352 1 94.5 130 PHE A N 1
ATOM 1064 C CA . PHE A 1 130 ? 23.562 -41.062 -11.953 1 94.5 130 PHE A CA 1
ATOM 1065 C C . PHE A 1 130 ? 23.953 -42.219 -11.062 1 94.5 130 PHE A C 1
ATOM 1067 O O . PHE A 1 130 ? 23.422 -43.344 -11.227 1 94.5 130 PHE A O 1
ATOM 1074 N N . SER A 1 131 ? 24.906 -42 -10.195 1 94.69 131 SER A N 1
ATOM 1075 C CA . SER A 1 131 ? 25.453 -43.031 -9.328 1 94.69 131 SER A CA 1
ATOM 1076 C C . SER A 1 131 ? 24.422 -43.5 -8.312 1 94.69 131 SER A C 1
ATOM 1078 O O . SER A 1 131 ? 23.656 -42.688 -7.77 1 94.69 131 SER A O 1
ATOM 1080 N N . GLU A 1 132 ? 24.422 -44.781 -8.047 1 90.81 132 GLU A N 1
ATOM 1081 C CA . GLU A 1 132 ? 23.531 -45.344 -7.035 1 90.81 132 GLU A CA 1
ATOM 1082 C C . GLU A 1 132 ? 23.922 -44.875 -5.637 1 90.81 132 GLU A C 1
ATOM 1084 O O . GLU A 1 132 ? 23.125 -44.969 -4.699 1 90.81 132 GLU A O 1
ATOM 1089 N N . ALA A 1 133 ? 25.062 -44.344 -5.562 1 89.69 133 ALA A N 1
ATOM 1090 C CA . ALA A 1 133 ? 25.547 -43.875 -4.273 1 89.69 133 ALA A CA 1
ATOM 1091 C C . ALA A 1 133 ? 24.688 -42.75 -3.732 1 89.69 133 ALA A C 1
ATOM 1093 O O . ALA A 1 133 ? 24.547 -42.594 -2.518 1 89.69 133 ALA A O 1
ATOM 1094 N N . ILE A 1 134 ? 24.078 -42.031 -4.613 1 91.88 134 ILE A N 1
ATOM 1095 C CA . ILE A 1 134 ? 23.344 -40.844 -4.156 1 91.88 134 ILE A CA 1
ATOM 1096 C C . ILE A 1 134 ? 21.938 -41.281 -3.721 1 91.88 134 ILE A C 1
ATOM 1098 O O . ILE A 1 134 ? 21.203 -40.469 -3.117 1 91.88 134 ILE A O 1
ATOM 1102 N N . THR A 1 135 ? 21.547 -42.562 -3.941 1 90.69 135 THR A N 1
ATOM 1103 C CA . THR A 1 135 ? 20.219 -43.062 -3.559 1 90.69 135 THR A CA 1
ATOM 1104 C C . THR A 1 135 ? 20.109 -43.188 -2.043 1 90.69 135 THR A C 1
ATOM 1106 O O . THR A 1 135 ? 19.016 -43.312 -1.502 1 90.69 135 THR A O 1
ATOM 1109 N N . THR A 1 136 ? 21.219 -43.094 -1.343 1 89.19 136 THR A N 1
ATOM 1110 C CA . THR A 1 136 ? 21.234 -43.188 0.112 1 89.19 136 THR A CA 1
ATOM 1111 C C . THR A 1 136 ? 20.906 -41.844 0.751 1 89.19 136 THR A C 1
ATOM 1113 O O . THR A 1 136 ? 20.734 -41.75 1.97 1 89.19 136 THR A O 1
ATOM 1116 N N . ASP A 1 137 ? 20.719 -40.875 -0.079 1 91.44 137 ASP A N 1
ATOM 1117 C CA . ASP A 1 137 ? 20.406 -39.531 0.39 1 91.44 137 ASP A CA 1
ATOM 1118 C C . ASP A 1 137 ? 19.016 -39.094 -0.09 1 91.44 137 ASP A C 1
ATOM 1120 O O . ASP A 1 137 ? 18.906 -38.344 -1.052 1 91.44 137 ASP A O 1
ATOM 1124 N N . PRO A 1 138 ? 18.031 -39.5 0.571 1 91.44 138 PRO A N 1
ATOM 1125 C CA . PRO A 1 138 ? 16.672 -39.219 0.115 1 91.44 138 PRO A CA 1
ATOM 1126 C C . PRO A 1 138 ? 16.406 -37.719 0.001 1 91.44 138 PRO A C 1
ATOM 1128 O O . PRO A 1 138 ? 15.688 -37.281 -0.893 1 91.44 138 PRO A O 1
ATOM 1131 N N . GLU A 1 139 ? 17 -36.906 0.887 1 92.31 139 GLU A N 1
ATOM 1132 C CA . GLU A 1 139 ? 16.828 -35.469 0.821 1 92.31 139 GLU A CA 1
ATOM 1133 C C . GLU A 1 139 ? 17.484 -34.906 -0.429 1 92.31 139 GLU A C 1
ATOM 1135 O O . GLU A 1 139 ? 16.953 -34 -1.065 1 92.31 139 GLU A O 1
ATOM 1140 N N . GLY A 1 140 ? 18.625 -35.344 -0.69 1 95.69 140 GLY A N 1
ATOM 1141 C CA . GLY A 1 140 ? 19.312 -34.938 -1.903 1 95.69 140 GLY A CA 1
ATOM 1142 C C . GLY A 1 140 ? 18.562 -35.312 -3.17 1 95.69 140 GLY A C 1
ATOM 1143 O O . GLY A 1 140 ? 18.531 -34.531 -4.121 1 95.69 140 GLY A O 1
ATOM 1144 N N . LEU A 1 141 ? 18.078 -36.531 -3.125 1 96.62 141 LEU A N 1
ATOM 1145 C CA . LEU A 1 141 ? 17.297 -37 -4.273 1 96.62 141 LEU A CA 1
ATOM 1146 C C . LEU A 1 141 ? 16.062 -36.125 -4.477 1 96.62 141 LEU A C 1
ATOM 1148 O O . LEU A 1 141 ? 15.711 -35.781 -5.609 1 96.62 141 LEU A O 1
ATOM 1152 N N . LEU A 1 142 ? 15.414 -35.812 -3.383 1 96.81 142 LEU A N 1
ATOM 1153 C CA . LEU A 1 142 ? 14.227 -34.969 -3.449 1 96.81 142 LEU A CA 1
ATOM 1154 C C . LEU A 1 142 ? 14.57 -33.594 -4.02 1 96.81 142 LEU A C 1
ATOM 1156 O O . LEU A 1 142 ? 13.844 -33.062 -4.867 1 96.81 142 LEU A O 1
ATOM 1160 N N . ASN A 1 143 ? 15.664 -32.969 -3.584 1 97.5 143 ASN A N 1
ATOM 1161 C CA . ASN A 1 143 ? 16.094 -31.672 -4.074 1 97.5 143 ASN A CA 1
ATOM 1162 C C . ASN A 1 143 ? 16.469 -31.719 -5.551 1 97.5 143 ASN A C 1
ATOM 1164 O O . ASN A 1 143 ? 16.234 -30.766 -6.297 1 97.5 143 ASN A O 1
ATOM 1168 N N . LEU A 1 144 ? 17.109 -32.812 -5.922 1 98.12 144 LEU A N 1
ATOM 1169 C CA . LEU A 1 144 ? 17.453 -32.969 -7.328 1 98.12 144 LEU A CA 1
ATOM 1170 C C . LEU A 1 144 ? 16.203 -33.125 -8.188 1 98.12 144 LEU A C 1
ATOM 1172 O O . LEU A 1 144 ? 16.141 -32.594 -9.305 1 98.12 144 LEU A O 1
ATOM 1176 N N . TYR A 1 145 ? 15.258 -33.906 -7.707 1 98.31 145 TYR A N 1
ATOM 1177 C CA . TYR A 1 145 ? 13.969 -34.062 -8.375 1 98.31 145 TYR A CA 1
ATOM 1178 C C . TYR A 1 145 ? 13.312 -32.719 -8.617 1 98.31 145 TYR A C 1
ATOM 1180 O O . TYR A 1 145 ? 12.859 -32.438 -9.727 1 98.31 145 TYR A O 1
ATOM 1188 N N . GLU A 1 146 ? 13.266 -31.844 -7.574 1 98.31 146 GLU A N 1
ATOM 1189 C CA . GLU A 1 146 ? 12.664 -30.516 -7.676 1 98.31 146 GLU A CA 1
ATOM 1190 C C . GLU A 1 146 ? 13.453 -29.625 -8.633 1 98.31 146 GLU A C 1
ATOM 1192 O O . GLU A 1 146 ? 12.867 -28.859 -9.391 1 98.31 146 GLU A O 1
ATOM 1197 N N . ALA A 1 147 ? 14.719 -29.672 -8.602 1 98.25 147 ALA A N 1
ATOM 1198 C CA . ALA A 1 147 ? 15.578 -28.891 -9.484 1 98.25 147 ALA A CA 1
ATOM 1199 C C . ALA A 1 147 ? 15.359 -29.266 -10.945 1 98.25 147 ALA A C 1
ATOM 1201 O O . ALA A 1 147 ? 15.414 -28.422 -11.836 1 98.25 147 ALA A O 1
ATOM 1202 N N . ALA A 1 148 ? 15.125 -30.516 -11.156 1 98.5 148 ALA A N 1
ATOM 1203 C CA . ALA A 1 148 ? 15.016 -31.047 -12.516 1 98.5 148 ALA A CA 1
ATOM 1204 C C . ALA A 1 148 ? 13.781 -30.484 -13.219 1 98.5 148 ALA A C 1
ATOM 1206 O O . ALA A 1 148 ? 13.734 -30.438 -14.453 1 98.5 148 ALA A O 1
ATOM 1207 N N . HIS A 1 149 ? 12.82 -30.031 -12.492 1 98.25 149 HIS A N 1
ATOM 1208 C CA . HIS A 1 149 ? 11.609 -29.484 -13.094 1 98.25 149 HIS A CA 1
ATOM 1209 C C . HIS A 1 149 ? 11.867 -28.109 -13.695 1 98.25 149 HIS A C 1
ATOM 1211 O O . HIS A 1 149 ? 11.031 -27.578 -14.43 1 98.25 149 HIS A O 1
ATOM 1217 N N . LEU A 1 150 ? 13.078 -27.5 -13.469 1 98.44 150 LEU A N 1
ATOM 1218 C CA . LEU A 1 150 ? 13.453 -26.219 -14.039 1 98.44 150 LEU A CA 1
ATOM 1219 C C . LEU A 1 150 ? 14.219 -26.406 -15.352 1 98.44 150 LEU A C 1
ATOM 1221 O O . LEU A 1 150 ? 14.773 -25.438 -15.891 1 98.44 150 LEU A O 1
ATOM 1225 N N . ARG A 1 151 ? 14.203 -27.562 -15.906 1 97.75 151 ARG A N 1
ATOM 1226 C CA . ARG A 1 151 ? 14.961 -27.891 -17.109 1 97.75 151 ARG A CA 1
ATOM 1227 C C . ARG A 1 151 ? 14.461 -27.094 -18.312 1 97.75 151 ARG A C 1
ATOM 1229 O O . ARG A 1 151 ? 13.273 -26.766 -18.391 1 97.75 151 ARG A O 1
ATOM 1236 N N . THR A 1 152 ? 15.352 -26.75 -19.156 1 97.81 152 THR A N 1
ATOM 1237 C CA . THR A 1 152 ? 15.094 -26.109 -20.453 1 97.81 152 THR A CA 1
ATOM 1238 C C . THR A 1 152 ? 15.406 -27.062 -21.594 1 97.81 152 THR A C 1
ATOM 1240 O O . THR A 1 152 ? 15.781 -28.219 -21.375 1 97.81 152 THR A O 1
ATOM 1243 N N . HIS A 1 153 ? 15.133 -26.578 -22.828 1 96.69 153 HIS A N 1
ATOM 1244 C CA . HIS A 1 153 ? 15.406 -27.406 -23.984 1 96.69 153 HIS A CA 1
ATOM 1245 C C . HIS A 1 153 ? 16.891 -27.75 -24.078 1 96.69 153 HIS A C 1
ATOM 1247 O O . HIS A 1 153 ? 17.75 -26.906 -23.797 1 96.69 153 HIS A O 1
ATOM 1253 N N . GLY A 1 154 ? 17.25 -28.984 -24.328 1 95.38 154 GLY A N 1
ATOM 1254 C CA . GLY A 1 154 ? 18.625 -29.422 -24.562 1 95.38 154 GLY A CA 1
ATOM 1255 C C . GLY A 1 154 ? 19.328 -29.844 -23.297 1 95.38 154 GLY A C 1
ATOM 1256 O O . GLY A 1 154 ? 20.484 -30.281 -23.344 1 95.38 154 GLY A O 1
ATOM 1257 N N . GLU A 1 155 ? 18.688 -29.797 -22.125 1 96.56 155 GLU A N 1
ATOM 1258 C CA . GLU A 1 155 ? 19.328 -30.188 -20.875 1 96.56 155 GLU A CA 1
ATOM 1259 C C . GLU A 1 155 ? 19.062 -31.656 -20.562 1 96.56 155 GLU A C 1
ATOM 1261 O O . GLU A 1 155 ? 18.359 -31.969 -19.594 1 96.56 155 GLU A O 1
ATOM 1266 N N . ALA A 1 156 ? 19.781 -32.5 -21.203 1 95.12 156 ALA A N 1
ATOM 1267 C CA . ALA A 1 156 ? 19.625 -33.938 -21.062 1 95.12 156 ALA A CA 1
ATOM 1268 C C . ALA A 1 156 ? 19.938 -34.406 -19.641 1 95.12 156 ALA A C 1
ATOM 1270 O O . ALA A 1 156 ? 19.328 -35.344 -19.141 1 95.12 156 ALA A O 1
ATOM 1271 N N . MET A 1 157 ? 20.906 -33.688 -19.062 1 96 157 MET A N 1
ATOM 1272 C CA . MET A 1 157 ? 21.297 -33.969 -17.688 1 96 157 MET A CA 1
ATOM 1273 C C . MET A 1 157 ? 20.078 -33.938 -16.766 1 96 157 MET A C 1
ATOM 1275 O O . MET A 1 157 ? 19.875 -34.844 -15.969 1 96 157 MET A O 1
ATOM 1279 N N . LEU A 1 158 ? 19.281 -32.938 -16.906 1 97.69 158 LEU A N 1
ATOM 1280 C CA . LEU A 1 158 ? 18.125 -32.781 -16.047 1 97.69 158 LEU A CA 1
ATOM 1281 C C . LEU A 1 158 ? 16.984 -33.719 -16.453 1 97.69 158 LEU A C 1
ATOM 1283 O O . LEU A 1 158 ? 16.219 -34.156 -15.602 1 97.69 158 LEU A O 1
ATOM 1287 N N . ASP A 1 159 ? 16.875 -34.031 -17.719 1 96.75 159 ASP A N 1
ATOM 1288 C CA . ASP A 1 159 ? 15.922 -35.062 -18.156 1 96.75 159 ASP A CA 1
ATOM 1289 C C . ASP A 1 159 ? 16.219 -36.406 -17.484 1 96.75 159 ASP A C 1
ATOM 1291 O O . ASP A 1 159 ? 15.297 -37.062 -17 1 96.75 159 ASP A O 1
ATOM 1295 N N . GLU A 1 160 ? 17.453 -36.75 -17.484 1 96.81 160 GLU A N 1
ATOM 1296 C CA . GLU A 1 160 ? 17.891 -38 -16.859 1 96.81 160 GLU A CA 1
ATOM 1297 C C . GLU A 1 160 ? 17.672 -37.938 -15.344 1 96.81 160 GLU A C 1
ATOM 1299 O O . GLU A 1 160 ? 17.25 -38.938 -14.742 1 96.81 160 GLU A O 1
ATOM 1304 N N . ALA A 1 161 ? 18.062 -36.844 -14.797 1 97.94 161 ALA A N 1
ATOM 1305 C CA . ALA A 1 161 ? 17.891 -36.688 -13.352 1 97.94 161 ALA A CA 1
ATOM 1306 C C . ALA A 1 161 ? 16.438 -36.875 -12.945 1 97.94 161 ALA A C 1
ATOM 1308 O O . ALA A 1 161 ? 16.156 -37.469 -11.914 1 97.94 161 ALA A O 1
ATOM 1309 N N . LEU A 1 162 ? 15.484 -36.312 -13.734 1 97.5 162 LEU A N 1
ATOM 1310 C CA . LEU A 1 162 ? 14.055 -36.406 -13.43 1 97.5 162 LEU A CA 1
ATOM 1311 C C . LEU A 1 162 ? 13.586 -37.844 -13.438 1 97.5 162 LEU A C 1
ATOM 1313 O O . LEU A 1 162 ? 12.852 -38.25 -12.539 1 97.5 162 LEU A O 1
ATOM 1317 N N . VAL A 1 163 ? 13.984 -38.625 -14.422 1 96.25 163 VAL A N 1
ATOM 1318 C CA . VAL A 1 163 ? 13.594 -40.031 -14.523 1 96.25 163 VAL A CA 1
ATOM 1319 C C . VAL A 1 163 ? 14.188 -40.812 -13.359 1 96.25 163 VAL A C 1
ATOM 1321 O O . VAL A 1 163 ? 13.484 -41.594 -12.703 1 96.25 163 VAL A O 1
ATOM 1324 N N . PHE A 1 164 ? 15.516 -40.625 -13.062 1 96.81 164 PHE A N 1
ATOM 1325 C CA . PHE A 1 164 ? 16.25 -41.312 -12.016 1 96.81 164 PHE A CA 1
ATOM 1326 C C . PHE A 1 164 ? 15.641 -41.062 -10.648 1 96.81 164 PHE A C 1
ATOM 1328 O O . PHE A 1 164 ? 15.352 -41.969 -9.891 1 96.81 164 PHE A O 1
ATOM 1335 N N . THR A 1 165 ? 15.484 -39.781 -10.375 1 97.81 165 THR A N 1
ATOM 1336 C CA . THR A 1 165 ? 14.984 -39.406 -9.062 1 97.81 165 THR A CA 1
ATOM 1337 C C . THR A 1 165 ? 13.531 -39.844 -8.891 1 97.81 165 THR A C 1
ATOM 1339 O O . THR A 1 165 ? 13.117 -40.219 -7.797 1 97.81 165 THR A O 1
ATOM 1342 N N . THR A 1 166 ? 12.609 -39.688 -9.898 1 96.75 166 THR A N 1
ATOM 1343 C CA . THR A 1 166 ? 11.219 -40.125 -9.82 1 96.75 166 THR A CA 1
ATOM 1344 C C . THR A 1 166 ? 11.117 -41.594 -9.43 1 96.75 166 THR A C 1
ATOM 1346 O O . THR A 1 166 ? 10.328 -41.969 -8.562 1 96.75 166 THR A O 1
ATOM 1349 N N . SER A 1 167 ? 11.922 -42.406 -10.086 1 95.19 167 SER A N 1
ATOM 1350 C CA . SER A 1 167 ? 11.906 -43.844 -9.82 1 95.19 167 SER A CA 1
ATOM 1351 C C . SER A 1 167 ? 12.312 -44.125 -8.383 1 95.19 167 SER A C 1
ATOM 1353 O O . SER A 1 167 ? 11.625 -44.875 -7.68 1 95.19 167 SER A O 1
ATOM 1355 N N . HIS A 1 168 ? 13.375 -43.594 -7.906 1 94.81 168 HIS A N 1
ATOM 1356 C CA . HIS A 1 168 ? 13.906 -43.875 -6.578 1 94.81 168 HIS A CA 1
ATOM 1357 C C . HIS A 1 168 ? 13.016 -43.281 -5.492 1 94.81 168 HIS A C 1
ATOM 1359 O O . HIS A 1 168 ? 12.836 -43.906 -4.434 1 94.81 168 HIS A O 1
ATOM 1365 N N . LEU A 1 169 ? 12.523 -42.094 -5.73 1 95.44 169 LEU A N 1
ATOM 1366 C CA . LEU A 1 169 ? 11.656 -41.438 -4.742 1 95.44 169 LEU A CA 1
ATOM 1367 C C . LEU A 1 169 ? 10.336 -42.219 -4.621 1 95.44 169 LEU A C 1
ATOM 1369 O O . LEU A 1 169 ? 9.758 -42.281 -3.537 1 95.44 169 LEU A O 1
ATOM 1373 N N . THR A 1 170 ? 9.805 -42.719 -5.715 1 93.56 170 THR A N 1
ATOM 1374 C CA . THR A 1 170 ? 8.594 -43.531 -5.66 1 93.56 170 THR A CA 1
ATOM 1375 C C . THR A 1 170 ? 8.812 -44.781 -4.773 1 93.56 170 THR A C 1
ATOM 1377 O O . THR A 1 170 ? 7.949 -45.125 -3.969 1 93.56 170 THR A O 1
ATOM 1380 N N . SER A 1 171 ? 9.961 -45.344 -4.871 1 90.56 171 SER A N 1
ATOM 1381 C CA . SER A 1 171 ? 10.305 -46.5 -4.039 1 90.56 171 SER A CA 1
ATOM 1382 C C . SER A 1 171 ? 10.422 -46.094 -2.57 1 90.56 171 SER A C 1
ATOM 1384 O O . SER A 1 171 ? 10.016 -46.844 -1.683 1 90.56 171 SER A O 1
ATOM 1386 N N . ILE A 1 172 ? 11.047 -44.969 -2.393 1 87.19 172 ILE A N 1
ATOM 1387 C CA . ILE A 1 172 ? 11.219 -44.469 -1.037 1 87.19 172 ILE A CA 1
ATOM 1388 C C . ILE A 1 172 ? 9.852 -44.188 -0.423 1 87.19 172 ILE A C 1
ATOM 1390 O O . ILE A 1 172 ? 9.617 -44.469 0.752 1 87.19 172 ILE A O 1
ATOM 1394 N N . ALA A 1 173 ? 8.992 -43.625 -1.134 1 88.56 173 ALA A N 1
ATOM 1395 C CA . ALA A 1 173 ? 7.66 -43.281 -0.659 1 88.56 173 ALA A CA 1
ATOM 1396 C C . ALA A 1 173 ? 6.879 -44.531 -0.251 1 88.56 173 ALA A C 1
ATOM 1398 O O . ALA A 1 173 ? 6.078 -44.5 0.685 1 88.56 173 ALA A O 1
ATOM 1399 N N . GLU A 1 174 ? 7.035 -45.531 -0.839 1 86.81 174 GLU A N 1
ATOM 1400 C CA . GLU A 1 174 ? 6.355 -46.781 -0.538 1 86.81 174 GLU A CA 1
ATOM 1401 C C . GLU A 1 174 ? 6.945 -47.438 0.703 1 86.81 174 GLU A C 1
ATOM 1403 O O . GLU A 1 174 ? 6.238 -48.156 1.435 1 86.81 174 GLU A O 1
ATOM 1408 N N . SER A 1 175 ? 8.18 -47.219 0.865 1 82.12 175 SER A N 1
ATOM 1409 C CA . SER A 1 175 ? 8.875 -47.938 1.946 1 82.12 175 SER A CA 1
ATOM 1410 C C . SER A 1 175 ? 8.844 -47.094 3.232 1 82.12 175 SER A C 1
ATOM 1412 O O . SER A 1 175 ? 8.938 -47.656 4.328 1 82.12 175 SER A O 1
ATOM 1414 N N . LEU A 1 176 ? 9.047 -45.875 3.045 1 70.44 176 LEU A N 1
ATOM 1415 C CA . LEU A 1 176 ? 9.211 -45 4.211 1 70.44 176 LEU A CA 1
ATOM 1416 C C . LEU A 1 176 ? 7.898 -44.875 4.973 1 70.44 176 LEU A C 1
ATOM 1418 O O . LEU A 1 176 ? 6.824 -44.812 4.367 1 70.44 176 LEU A O 1
ATOM 1422 N N . ASP A 1 177 ? 8.016 -45.156 6.207 1 67.12 177 ASP A N 1
ATOM 1423 C CA . ASP A 1 177 ? 6.922 -44.906 7.141 1 67.12 177 ASP A CA 1
ATOM 1424 C C . ASP A 1 177 ? 6.453 -43.469 7.082 1 67.12 177 ASP A C 1
ATOM 1426 O O . ASP A 1 177 ? 7.078 -42.625 6.422 1 67.12 177 ASP A O 1
ATOM 1430 N N . SER A 1 178 ? 5.59 -43.094 7.922 1 67.94 178 SER A N 1
ATOM 1431 C CA . SER A 1 178 ? 4.75 -41.875 7.969 1 67.94 178 SER A CA 1
ATOM 1432 C C . SER A 1 178 ? 5.539 -40.688 8.461 1 67.94 178 SER A C 1
ATOM 1434 O O . SER A 1 178 ? 4.953 -39.719 8.945 1 67.94 178 SER A O 1
ATOM 1436 N N . GLY A 1 179 ? 6.906 -40.594 8.133 1 78 179 GLY A N 1
ATOM 1437 C CA . GLY A 1 179 ? 7.629 -39.438 8.633 1 78 179 GLY A CA 1
ATOM 1438 C C . GLY A 1 179 ? 7.508 -38.25 7.727 1 78 179 GLY A C 1
ATOM 1439 O O . GLY A 1 179 ? 6.879 -38.312 6.668 1 78 179 GLY A O 1
ATOM 1440 N N . PRO A 1 180 ? 8.094 -37.062 8.172 1 81.88 180 PRO A N 1
ATOM 1441 C CA . PRO A 1 180 ? 7.98 -35.781 7.438 1 81.88 180 PRO A CA 1
ATOM 1442 C C . PRO A 1 180 ? 8.594 -35.875 6.039 1 81.88 180 PRO A C 1
ATOM 1444 O O . PRO A 1 180 ? 8.047 -35.281 5.09 1 81.88 180 PRO A O 1
ATOM 1447 N N . LEU A 1 181 ? 9.734 -36.531 5.91 1 85.5 181 LEU A N 1
ATOM 1448 C CA . LEU A 1 181 ? 10.391 -36.625 4.613 1 85.5 181 LEU A CA 1
ATOM 1449 C C . LEU A 1 181 ? 9.539 -37.438 3.641 1 85.5 181 LEU A C 1
ATOM 1451 O O . LEU A 1 181 ? 9.453 -37.125 2.455 1 85.5 181 LEU A O 1
ATOM 1455 N N . ALA A 1 182 ? 9 -38.531 4.156 1 88.88 182 ALA A N 1
ATOM 1456 C CA . ALA A 1 182 ? 8.125 -39.344 3.326 1 88.88 182 ALA A CA 1
ATOM 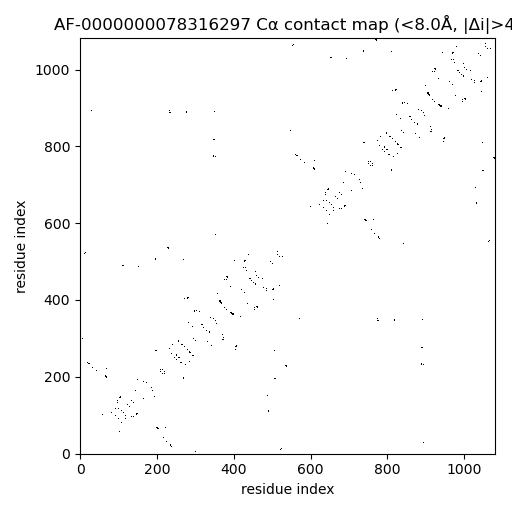1457 C C . ALA A 1 182 ? 6.918 -38.562 2.84 1 88.88 182 ALA A C 1
ATOM 1459 O O . ALA A 1 182 ? 6.488 -38.688 1.693 1 88.88 182 ALA A O 1
ATOM 1460 N N . LYS A 1 183 ? 6.371 -37.781 3.77 1 89.44 183 LYS A N 1
ATOM 1461 C CA . LYS A 1 183 ? 5.238 -36.938 3.406 1 89.44 183 LYS A CA 1
ATOM 1462 C C . LYS A 1 183 ? 5.629 -35.938 2.33 1 89.44 183 LYS A C 1
ATOM 1464 O O . LYS A 1 183 ? 4.859 -35.656 1.402 1 89.44 183 LYS A O 1
ATOM 1469 N N . GLN A 1 184 ? 6.809 -35.406 2.434 1 90.94 184 GLN A N 1
ATOM 1470 C CA . GLN A 1 184 ? 7.309 -34.438 1.464 1 90.94 184 GLN A CA 1
ATOM 1471 C C . GLN A 1 184 ? 7.539 -35.094 0.103 1 90.94 184 GLN A C 1
ATOM 1473 O O . GLN A 1 184 ? 7.254 -34.5 -0.935 1 90.94 184 GLN A O 1
ATOM 1478 N N . VAL A 1 185 ? 8.102 -36.281 0.199 1 93.5 185 VAL A N 1
ATOM 1479 C CA . VAL A 1 185 ? 8.359 -37 -1.033 1 93.5 185 VAL A CA 1
ATOM 1480 C C . VAL A 1 185 ? 7.047 -37.312 -1.743 1 93.5 185 VAL A C 1
ATOM 1482 O O . VAL A 1 185 ? 6.926 -37.125 -2.955 1 93.5 185 VAL A O 1
ATOM 1485 N N . ARG A 1 186 ? 6.09 -37.781 -1.004 1 92.81 186 ARG A N 1
ATOM 1486 C CA . ARG A 1 186 ? 4.781 -38.094 -1.575 1 92.81 186 ARG A CA 1
ATOM 1487 C C . ARG A 1 186 ? 4.141 -36.844 -2.174 1 92.81 186 ARG A C 1
ATOM 1489 O O . ARG A 1 186 ? 3.52 -36.906 -3.236 1 92.81 186 ARG A O 1
ATOM 1496 N N . ARG A 1 187 ? 4.297 -35.75 -1.489 1 92.06 187 ARG A N 1
ATOM 1497 C CA . ARG A 1 187 ? 3.742 -34.5 -1.972 1 92.06 187 ARG A CA 1
ATOM 1498 C C . ARG A 1 187 ? 4.426 -34.062 -3.264 1 92.06 187 ARG A C 1
ATOM 1500 O O . ARG A 1 187 ? 3.758 -33.625 -4.211 1 92.06 187 ARG A O 1
ATOM 1507 N N . SER A 1 188 ? 5.676 -34.062 -3.279 1 94.94 188 SER A N 1
ATOM 1508 C CA . SER A 1 188 ? 6.445 -33.625 -4.441 1 94.94 188 SER A CA 1
ATOM 1509 C C . SER A 1 188 ? 6.113 -34.469 -5.668 1 94.94 188 SER A C 1
ATOM 1511 O O . SER A 1 188 ? 6.055 -33.969 -6.785 1 94.94 188 SER A O 1
ATOM 1513 N N . LEU A 1 189 ? 5.965 -35.812 -5.391 1 95.12 189 LEU A N 1
ATOM 1514 C CA . LEU A 1 189 ? 5.629 -36.688 -6.5 1 95.12 189 LEU A CA 1
ATOM 1515 C C . LEU A 1 189 ? 4.223 -36.406 -7.016 1 95.12 189 LEU A C 1
ATOM 1517 O O . LEU A 1 189 ? 3.953 -36.562 -8.211 1 95.12 189 LEU A O 1
ATOM 1521 N N . GLU A 1 190 ? 3.402 -35.969 -6.105 1 93.38 190 GLU A N 1
ATOM 1522 C CA . GLU A 1 190 ? 2.039 -35.594 -6.484 1 93.38 190 GLU A CA 1
ATOM 1523 C C . GLU A 1 190 ? 2.006 -34.25 -7.18 1 93.38 190 GLU A C 1
ATOM 1525 O O . GLU A 1 190 ? 1.264 -34.062 -8.148 1 93.38 190 GLU A O 1
ATOM 1530 N N . GLN A 1 191 ? 2.715 -33.312 -6.641 1 95.38 191 GLN A N 1
ATOM 1531 C CA . GLN A 1 191 ? 2.762 -31.922 -7.129 1 95.38 191 GLN A CA 1
ATOM 1532 C C . GLN A 1 191 ? 4.156 -31.328 -6.961 1 95.38 191 GLN A C 1
ATOM 1534 O O . GLN A 1 191 ? 4.473 -30.75 -5.918 1 95.38 191 GLN A O 1
ATOM 1539 N N . PRO A 1 192 ? 4.895 -31.375 -8.086 1 96.62 192 PRO A N 1
ATOM 1540 C CA . PRO A 1 192 ? 6.211 -30.75 -7.984 1 96.62 192 PRO A CA 1
ATOM 1541 C C . PRO A 1 192 ? 6.129 -29.281 -7.57 1 96.62 192 PRO A C 1
ATOM 1543 O O . PRO A 1 192 ? 5.234 -28.562 -8.016 1 96.62 192 PRO A O 1
ATOM 1546 N N . LEU A 1 193 ? 7.055 -28.812 -6.824 1 96.25 193 LEU A N 1
ATOM 1547 C CA . LEU A 1 193 ? 7.074 -27.469 -6.258 1 96.25 193 LEU A CA 1
ATOM 1548 C C . LEU A 1 193 ? 7.02 -26.422 -7.363 1 96.25 193 LEU A C 1
ATOM 1550 O O . LEU A 1 193 ? 6.289 -25.438 -7.25 1 96.25 193 LEU A O 1
ATOM 1554 N N . HIS A 1 194 ? 7.758 -26.594 -8.375 1 97.06 194 HIS A N 1
ATOM 1555 C CA . HIS A 1 194 ? 7.895 -25.625 -9.445 1 97.06 194 HIS A CA 1
ATOM 1556 C C . HIS A 1 194 ? 6.586 -25.453 -10.211 1 97.06 194 HIS A C 1
ATOM 1558 O O . HIS A 1 194 ? 6.332 -24.406 -10.797 1 97.06 194 HIS A O 1
ATOM 1564 N N . LYS A 1 195 ? 5.738 -26.453 -10.203 1 97.12 195 LYS A N 1
ATOM 1565 C CA . LYS A 1 195 ? 4.523 -26.453 -11.016 1 97.12 195 LYS A CA 1
ATOM 1566 C C . LYS A 1 195 ? 3.289 -26.188 -10.164 1 97.12 195 LYS A C 1
ATOM 1568 O O . LYS A 1 195 ? 2.176 -26.094 -10.68 1 97.12 195 LYS A O 1
ATOM 1573 N N . GLY A 1 196 ? 3.523 -26.031 -8.875 1 97 196 GLY A N 1
ATOM 1574 C CA . GLY A 1 196 ? 2.402 -25.828 -7.969 1 97 196 GLY A CA 1
ATOM 1575 C C . GLY A 1 196 ? 2.102 -24.359 -7.707 1 97 196 GLY A C 1
ATOM 1576 O O . GLY A 1 196 ? 2.963 -23.5 -7.898 1 97 196 GLY A O 1
ATOM 1577 N N . ILE A 1 197 ? 0.86 -24.062 -7.289 1 97.31 197 ILE A N 1
ATOM 1578 C CA . ILE A 1 197 ? 0.515 -22.734 -6.816 1 97.31 197 ILE A CA 1
ATOM 1579 C C . ILE A 1 197 ? 1.302 -22.406 -5.547 1 97.31 197 ILE A C 1
ATOM 1581 O O . ILE A 1 197 ? 1.202 -23.125 -4.551 1 97.31 197 ILE A O 1
ATOM 1585 N N . GLN A 1 198 ? 2.018 -21.359 -5.551 1 96.31 198 GLN A N 1
ATOM 1586 C CA . GLN A 1 198 ? 3.027 -21.094 -4.531 1 96.31 198 GLN A CA 1
ATOM 1587 C C . GLN A 1 198 ? 2.389 -20.938 -3.154 1 96.31 198 GLN A C 1
ATOM 1589 O O . GLN A 1 198 ? 2.93 -21.406 -2.154 1 96.31 198 GLN A O 1
ATOM 1594 N N . ARG A 1 199 ? 1.27 -20.297 -3.062 1 96.75 199 ARG A N 1
ATOM 1595 C CA . ARG A 1 199 ? 0.634 -20.062 -1.769 1 96.75 199 ARG A CA 1
ATOM 1596 C C . ARG A 1 199 ? 0.126 -21.375 -1.173 1 96.75 199 ARG A C 1
ATOM 1598 O O . ARG A 1 199 ? 0.14 -21.547 0.047 1 96.75 199 ARG A O 1
ATOM 1605 N N . ILE A 1 200 ? -0.367 -22.281 -1.999 1 96.88 200 ILE A N 1
ATOM 1606 C CA . ILE A 1 200 ? -0.824 -23.594 -1.539 1 96.88 200 ILE A CA 1
ATOM 1607 C C . ILE A 1 200 ? 0.369 -24.422 -1.067 1 96.88 200 ILE A C 1
ATOM 1609 O O . ILE A 1 200 ? 0.323 -25.031 0.002 1 96.88 200 ILE A O 1
ATOM 1613 N N . GLU A 1 201 ? 1.435 -24.391 -1.874 1 96.38 201 GLU A N 1
ATOM 1614 C CA . GLU A 1 201 ? 2.643 -25.109 -1.497 1 96.38 201 GLU A CA 1
ATOM 1615 C C . GLU A 1 201 ? 3.23 -24.562 -0.198 1 96.38 201 GLU A C 1
ATOM 1617 O O . GLU A 1 201 ? 3.799 -25.328 0.596 1 96.38 201 GLU A O 1
ATOM 1622 N N . ALA A 1 202 ? 3.141 -23.281 -0.05 1 96.5 202 ALA A N 1
ATOM 1623 C CA . ALA A 1 202 ? 3.637 -22.672 1.185 1 96.5 202 ALA A CA 1
ATOM 1624 C C . ALA A 1 202 ? 2.871 -23.188 2.396 1 96.5 202 ALA A C 1
ATOM 1626 O O . ALA A 1 202 ? 3.457 -23.422 3.457 1 96.5 202 ALA A O 1
ATOM 1627 N N . LYS A 1 203 ? 1.519 -23.312 2.316 1 96.5 203 LYS A N 1
ATOM 1628 C CA . LYS A 1 203 ? 0.712 -23.844 3.418 1 96.5 203 LYS A CA 1
ATOM 1629 C C . LYS A 1 203 ? 1.104 -25.266 3.756 1 96.5 203 LYS A C 1
ATOM 1631 O O . LYS A 1 203 ? 1.251 -25.625 4.93 1 96.5 203 LYS A O 1
ATOM 1636 N N . HIS A 1 204 ? 1.342 -26.078 2.727 1 94.44 204 HIS A N 1
ATOM 1637 C CA . HIS A 1 204 ? 1.782 -27.453 2.953 1 94.44 204 HIS A CA 1
ATOM 1638 C C . HIS A 1 204 ? 3.16 -27.484 3.605 1 94.44 204 HIS A C 1
ATOM 1640 O O . HIS A 1 204 ? 3.393 -28.266 4.531 1 94.44 204 HIS A O 1
ATOM 1646 N N . SER A 1 205 ? 4.012 -26.641 3.123 1 94.94 205 SER A N 1
ATOM 1647 C CA . SER A 1 205 ? 5.363 -26.578 3.672 1 94.94 205 SER A CA 1
ATOM 1648 C C . SER A 1 205 ? 5.344 -26.141 5.133 1 94.94 205 SER A C 1
ATOM 1650 O O . SER A 1 205 ? 6.148 -26.625 5.938 1 94.94 205 SER A O 1
ATOM 1652 N N . LEU A 1 206 ? 4.496 -25.234 5.387 1 95.62 206 LEU A N 1
ATOM 1653 C CA . LEU A 1 206 ? 4.367 -24.734 6.754 1 95.62 206 LEU A CA 1
ATOM 1654 C C . LEU A 1 206 ? 3.92 -25.859 7.691 1 95.62 206 LEU A C 1
ATOM 1656 O O . LEU A 1 206 ? 4.465 -26.016 8.789 1 95.62 206 LEU A O 1
ATOM 1660 N N . LEU A 1 207 ? 2.941 -26.656 7.297 1 92.75 207 LEU A N 1
ATOM 1661 C CA . LEU A 1 207 ? 2.43 -27.75 8.109 1 92.75 207 LEU A CA 1
ATOM 1662 C C . LEU A 1 207 ? 3.494 -28.828 8.297 1 92.75 207 LEU A C 1
ATOM 1664 O O . LEU A 1 207 ? 3.621 -29.406 9.383 1 92.75 207 LEU A O 1
ATOM 1668 N N . LEU A 1 208 ? 4.305 -29.062 7.273 1 92.44 208 LEU A N 1
ATOM 1669 C CA . LEU A 1 208 ? 5.383 -30.031 7.367 1 92.44 208 LEU A CA 1
ATOM 1670 C C . LEU A 1 208 ? 6.523 -29.5 8.227 1 92.44 208 LEU A C 1
ATOM 1672 O O . LEU A 1 208 ? 7.121 -30.25 9.008 1 92.44 208 LEU A O 1
ATOM 1676 N N . TYR A 1 209 ? 6.781 -28.234 8.039 1 94.19 209 TYR A N 1
ATOM 1677 C CA . TYR A 1 209 ? 7.859 -27.594 8.789 1 94.19 209 TYR A CA 1
ATOM 1678 C C . TYR A 1 209 ? 7.57 -27.625 10.289 1 94.19 209 TYR A C 1
ATOM 1680 O O . TYR A 1 209 ? 8.484 -27.797 11.102 1 94.19 209 TYR A O 1
ATOM 1688 N N . GLU A 1 210 ? 6.32 -27.5 10.625 1 93.69 210 GLU A N 1
ATOM 1689 C CA . GLU A 1 210 ? 5.898 -27.531 12.023 1 93.69 210 GLU A CA 1
ATOM 1690 C C . GLU A 1 210 ? 6.191 -28.891 12.656 1 93.69 210 GLU A C 1
ATOM 1692 O O . GLU A 1 210 ? 6.457 -28.969 13.859 1 93.69 210 GLU A O 1
ATOM 1697 N N . GLN A 1 211 ? 6.273 -29.891 11.867 1 90.69 211 GLN A N 1
ATOM 1698 C CA . GLN A 1 211 ? 6.512 -31.25 12.367 1 90.69 211 GLN A CA 1
ATOM 1699 C C . GLN A 1 211 ? 8.008 -31.562 12.414 1 90.69 211 GLN A C 1
ATOM 1701 O O . GLN A 1 211 ? 8.422 -32.531 13.039 1 90.69 211 GLN A O 1
ATOM 1706 N N . SER A 1 212 ? 8.711 -30.625 11.836 1 88.69 212 SER A N 1
ATOM 1707 C CA . SER A 1 212 ? 10.141 -30.891 11.781 1 88.69 212 SER A CA 1
ATOM 1708 C C . SER A 1 212 ? 10.82 -30.609 13.117 1 88.69 212 SER A C 1
ATOM 1710 O O . SER A 1 212 ? 10.469 -29.641 13.789 1 88.69 212 SER A O 1
ATOM 1712 N N . ARG A 1 213 ? 11.844 -31.375 13.414 1 84.56 213 ARG A N 1
ATOM 1713 C CA . ARG A 1 213 ? 12.586 -31.203 14.664 1 84.56 213 ARG A CA 1
ATOM 1714 C C . ARG A 1 213 ? 13.609 -30.078 14.547 1 84.56 213 ARG A C 1
ATOM 1716 O O . ARG A 1 213 ? 13.984 -29.469 15.547 1 84.56 213 ARG A O 1
ATOM 1723 N N . SER A 1 214 ? 14.055 -29.781 13.375 1 85.31 214 SER A N 1
ATOM 1724 C CA . SER A 1 214 ? 15.094 -28.781 13.148 1 85.31 214 SER A CA 1
ATOM 1725 C C . SER A 1 214 ? 14.492 -27.438 12.773 1 85.31 214 SER A C 1
ATOM 1727 O O . SER A 1 214 ? 15.18 -26.578 12.219 1 85.31 214 SER A O 1
ATOM 1729 N N . ARG A 1 215 ? 13.305 -27.359 13.078 1 92.5 215 ARG A N 1
ATOM 1730 C CA . ARG A 1 215 ? 12.617 -26.125 12.68 1 92.5 215 ARG A CA 1
ATOM 1731 C C . ARG A 1 215 ? 13.109 -24.938 13.484 1 92.5 215 ARG A C 1
ATOM 1733 O O . ARG A 1 215 ? 13.586 -25.094 14.609 1 92.5 215 ARG A O 1
ATOM 1740 N N . ASN A 1 216 ? 13.211 -23.797 12.938 1 95.81 216 ASN A N 1
ATOM 1741 C CA . ASN A 1 216 ? 13.445 -22.516 13.594 1 95.81 216 ASN A CA 1
ATOM 1742 C C . ASN A 1 216 ? 12.148 -21.906 14.117 1 95.81 216 ASN A C 1
ATOM 1744 O O . ASN A 1 216 ? 11.289 -21.5 13.336 1 95.81 216 ASN A O 1
ATOM 1748 N N . GLU A 1 217 ? 12.086 -21.812 15.391 1 96.44 217 GLU A N 1
ATOM 1749 C CA . GLU A 1 217 ? 10.836 -21.391 16.031 1 96.44 217 GLU A CA 1
ATOM 1750 C C . GLU A 1 217 ? 10.461 -19.969 15.648 1 96.44 217 GLU A C 1
ATOM 1752 O O . GLU A 1 217 ? 9.273 -19.641 15.531 1 96.44 217 GLU A O 1
ATOM 1757 N N . VAL A 1 218 ? 11.422 -19.109 15.477 1 97.12 218 VAL A N 1
ATOM 1758 C CA . VAL A 1 218 ? 11.172 -17.719 15.102 1 97.12 218 VAL A CA 1
ATOM 1759 C C . VAL A 1 218 ? 10.594 -17.656 13.695 1 97.12 218 VAL A C 1
ATOM 1761 O O . VAL A 1 218 ? 9.594 -16.969 13.453 1 97.12 218 VAL A O 1
ATOM 1764 N N . LEU A 1 219 ? 11.195 -18.375 12.859 1 97.31 219 LEU A N 1
ATOM 1765 C CA . LEU A 1 219 ? 10.773 -18.406 11.461 1 97.31 219 LEU A CA 1
ATOM 1766 C C . LEU A 1 219 ? 9.391 -19.031 11.328 1 97.31 219 LEU A C 1
ATOM 1768 O O . LEU A 1 219 ? 8.555 -18.562 10.555 1 97.31 219 LEU A O 1
ATOM 1772 N N . LEU A 1 220 ? 9.156 -20.141 12.047 1 97.94 220 LEU A N 1
ATOM 1773 C CA . LEU A 1 220 ? 7.875 -20.828 12.016 1 97.94 220 LEU A CA 1
ATOM 1774 C C . LEU A 1 220 ? 6.754 -19.906 12.484 1 97.94 220 LEU A C 1
ATOM 1776 O O . LEU A 1 220 ? 5.719 -19.797 11.828 1 97.94 220 LEU A O 1
ATOM 1780 N N . LYS A 1 221 ? 6.977 -19.266 13.602 1 98.25 221 LYS A N 1
ATOM 1781 C CA . LYS A 1 221 ? 5.957 -18.391 14.156 1 98.25 221 LYS A CA 1
ATOM 1782 C C . LYS A 1 221 ? 5.711 -17.188 13.234 1 98.25 221 LYS A C 1
ATOM 1784 O O . LYS A 1 221 ? 4.566 -16.766 13.055 1 98.25 221 LYS A O 1
ATOM 1789 N N . PHE A 1 222 ? 6.812 -16.625 12.703 1 98.25 222 PHE A N 1
ATOM 1790 C CA . PHE A 1 222 ? 6.711 -15.523 11.75 1 98.25 222 PHE A CA 1
ATOM 1791 C C . PHE A 1 222 ? 5.844 -15.922 10.555 1 98.25 222 PHE A C 1
ATOM 1793 O O . PHE A 1 222 ? 4.949 -15.172 10.156 1 98.25 222 PHE A O 1
ATOM 1800 N N . ALA A 1 223 ? 6.121 -17.062 10.031 1 98.5 223 ALA A N 1
ATOM 1801 C CA . ALA A 1 223 ? 5.406 -17.547 8.852 1 98.5 223 ALA A CA 1
ATOM 1802 C C . ALA A 1 223 ? 3.936 -17.797 9.164 1 98.5 223 ALA A C 1
ATOM 1804 O O . ALA A 1 223 ? 3.064 -17.516 8.336 1 98.5 223 ALA A O 1
ATOM 1805 N N . LYS A 1 224 ? 3.656 -18.391 10.32 1 98.12 224 LYS A N 1
ATOM 1806 C CA . LYS A 1 224 ? 2.277 -18.641 10.727 1 98.12 224 LYS A CA 1
ATOM 1807 C C . LYS A 1 224 ? 1.495 -17.344 10.852 1 98.12 224 LYS A C 1
ATOM 1809 O O . LYS A 1 224 ? 0.366 -17.234 10.367 1 98.12 224 LYS A O 1
ATOM 1814 N N . LEU A 1 225 ? 2.137 -16.359 11.5 1 98.38 225 LEU A N 1
ATOM 1815 C CA . LEU A 1 225 ? 1.497 -15.062 11.672 1 98.38 225 LEU A CA 1
ATOM 1816 C C . LEU A 1 225 ? 1.255 -14.391 10.328 1 98.38 225 LEU A C 1
ATOM 1818 O O . LEU A 1 225 ? 0.177 -13.836 10.094 1 98.38 225 LEU A O 1
ATOM 1822 N N . ASP A 1 226 ? 2.285 -14.43 9.523 1 98.19 226 ASP A N 1
ATOM 1823 C CA . ASP A 1 226 ? 2.166 -13.82 8.203 1 98.19 226 ASP A CA 1
ATOM 1824 C C . ASP A 1 226 ? 1.041 -14.461 7.398 1 98.19 226 ASP A C 1
ATOM 1826 O O . ASP A 1 226 ? 0.258 -13.766 6.746 1 98.19 226 ASP A O 1
ATOM 1830 N N . PHE A 1 227 ? 0.98 -15.773 7.449 1 98.06 227 PHE A N 1
ATOM 1831 C CA . PHE A 1 227 ? -0.071 -16.484 6.727 1 98.06 227 PHE A CA 1
ATOM 1832 C C . PHE A 1 227 ? -1.448 -16.031 7.199 1 98.06 227 PHE A C 1
ATOM 1834 O O . PHE A 1 227 ? -2.326 -15.742 6.383 1 98.06 227 PHE A O 1
ATOM 1841 N N . ASN A 1 228 ? -1.628 -16.016 8.469 1 97.38 228 ASN A N 1
ATOM 1842 C CA . ASN A 1 228 ? -2.926 -15.672 9.039 1 97.38 228 ASN A CA 1
ATOM 1843 C C . ASN A 1 228 ? -3.314 -14.234 8.719 1 97.38 228 ASN A C 1
ATOM 1845 O O . ASN A 1 228 ? -4.48 -13.953 8.43 1 97.38 228 ASN A O 1
ATOM 1849 N N . LEU A 1 229 ? -2.352 -13.359 8.805 1 96.75 229 LEU A N 1
ATOM 1850 C CA . LEU A 1 229 ? -2.621 -11.961 8.5 1 96.75 229 LEU A CA 1
ATOM 1851 C C . LEU A 1 229 ? -3.014 -11.789 7.035 1 96.75 229 LEU A C 1
ATOM 1853 O O . LEU A 1 229 ? -3.957 -11.062 6.719 1 96.75 229 LEU A O 1
ATOM 1857 N N . VAL A 1 230 ? -2.314 -12.422 6.152 1 97.25 230 VAL A N 1
ATOM 1858 C CA . VAL A 1 230 ? -2.604 -12.328 4.723 1 97.25 230 VAL A CA 1
ATOM 1859 C C . VAL A 1 230 ? -3.959 -12.961 4.43 1 97.25 230 VAL A C 1
ATOM 1861 O O . VAL A 1 230 ? -4.707 -12.477 3.576 1 97.25 230 VAL A O 1
ATOM 1864 N N . GLN A 1 231 ? -4.285 -14.078 5.129 1 96.44 231 GLN A N 1
ATOM 1865 C CA . GLN A 1 231 ? -5.586 -14.719 4.961 1 96.44 231 GLN A CA 1
ATOM 1866 C C . GLN A 1 231 ? -6.715 -13.781 5.375 1 96.44 231 GLN A C 1
ATOM 1868 O O . GLN A 1 231 ? -7.793 -13.789 4.773 1 96.44 231 GLN A O 1
ATOM 1873 N N . MET A 1 232 ? -6.484 -13.023 6.457 1 95.19 232 MET A N 1
ATOM 1874 C CA . MET A 1 232 ? -7.484 -12.047 6.871 1 95.19 232 MET A CA 1
ATOM 1875 C C . MET A 1 232 ? -7.738 -11.031 5.762 1 95.19 232 MET A C 1
ATOM 1877 O O . MET A 1 232 ? -8.883 -10.625 5.535 1 95.19 232 MET A O 1
ATOM 1881 N N . LEU A 1 233 ? -6.672 -10.633 5.051 1 95.5 233 LEU A N 1
ATOM 1882 C CA . LEU A 1 233 ? -6.805 -9.727 3.916 1 95.5 233 LEU A CA 1
ATOM 1883 C C . LEU A 1 233 ? -7.594 -10.383 2.787 1 95.5 233 LEU A C 1
ATOM 1885 O O . LEU A 1 233 ? -8.469 -9.75 2.189 1 95.5 233 LEU A O 1
ATOM 1889 N N . TYR A 1 234 ? -7.344 -11.609 2.494 1 96.5 234 TYR A N 1
ATOM 1890 C CA . TYR A 1 234 ? -8.062 -12.344 1.465 1 96.5 234 TYR A CA 1
ATOM 1891 C C . TYR A 1 234 ? -9.555 -12.414 1.779 1 96.5 234 TYR A C 1
ATOM 1893 O O . TYR A 1 234 ? -10.391 -12.242 0.89 1 96.5 234 TYR A O 1
ATOM 1901 N N . LYS A 1 235 ? -9.805 -12.695 3.059 1 95 235 LYS A N 1
ATOM 1902 C CA . LYS A 1 235 ? -11.203 -12.836 3.461 1 95 235 LYS A CA 1
ATOM 1903 C C . LYS A 1 235 ? -11.961 -11.531 3.279 1 95 235 LYS A C 1
ATOM 1905 O O . LYS A 1 235 ? -13.117 -11.539 2.854 1 95 235 LYS A O 1
ATOM 1910 N N . GLN A 1 236 ? -11.336 -10.438 3.604 1 94.12 236 GLN A N 1
ATOM 1911 C CA . GLN A 1 236 ? -12.016 -9.164 3.412 1 94.12 236 GLN A CA 1
ATOM 1912 C C . GLN A 1 236 ? -12.227 -8.867 1.929 1 94.12 236 GLN A C 1
ATOM 1914 O O . GLN A 1 236 ? -13.266 -8.328 1.539 1 94.12 236 GLN A O 1
ATOM 1919 N N . GLU A 1 237 ? -11.195 -9.156 1.071 1 96 237 GLU A N 1
ATOM 1920 C CA . GLU A 1 237 ? -11.328 -8.977 -0.371 1 96 237 GLU A CA 1
ATOM 1921 C C . GLU A 1 237 ? -12.445 -9.836 -0.938 1 96 237 GLU A C 1
ATOM 1923 O O . GLU A 1 237 ? -13.242 -9.375 -1.756 1 96 237 GLU A O 1
ATOM 1928 N N . LEU A 1 238 ? -12.492 -11.07 -0.502 1 95.94 238 LEU A N 1
ATOM 1929 C CA . LEU A 1 238 ? -13.484 -12.031 -0.982 1 95.94 238 LEU A CA 1
ATOM 1930 C C . LEU A 1 238 ? -14.891 -11.602 -0.579 1 95.94 238 LEU A C 1
ATOM 1932 O O . LEU A 1 238 ? -15.836 -11.742 -1.359 1 95.94 238 LEU A O 1
ATOM 1936 N N . SER A 1 239 ? -15.016 -11.133 0.691 1 94.44 239 SER A N 1
ATOM 1937 C CA . SER A 1 239 ? -16.297 -10.609 1.134 1 94.44 239 SER A CA 1
ATOM 1938 C C . SER A 1 239 ? -16.781 -9.484 0.228 1 94.44 239 SER A C 1
ATOM 1940 O O . SER A 1 239 ? -17.969 -9.438 -0.141 1 94.44 239 SER A O 1
ATOM 1942 N N . HIS A 1 240 ? -15.898 -8.633 -0.151 1 93.69 240 HIS A N 1
ATOM 1943 C CA . HIS A 1 240 ? -16.203 -7.547 -1.07 1 93.69 240 HIS A CA 1
ATOM 1944 C C . HIS A 1 240 ? -16.625 -8.078 -2.434 1 93.69 240 HIS A C 1
ATOM 1946 O O . HIS A 1 240 ? -17.609 -7.605 -3.014 1 93.69 240 HIS A O 1
ATOM 1952 N N . LEU A 1 241 ? -15.984 -9.062 -2.951 1 96.31 241 LEU A N 1
ATOM 1953 C CA . LEU A 1 241 ? -16.234 -9.633 -4.273 1 96.31 241 LEU A CA 1
ATOM 1954 C C . LEU A 1 241 ? -17.578 -10.367 -4.301 1 96.31 241 LEU A C 1
ATOM 1956 O O . LEU A 1 241 ? -18.297 -10.312 -5.301 1 96.31 241 LEU A O 1
ATOM 1960 N N . ILE A 1 242 ? -17.859 -11.062 -3.201 1 95.06 242 ILE A N 1
ATOM 1961 C CA . ILE A 1 242 ? -19.109 -11.805 -3.125 1 95.06 242 ILE A CA 1
ATOM 1962 C C . ILE A 1 242 ? -20.281 -10.836 -3.127 1 95.06 242 ILE A C 1
ATOM 1964 O O . ILE A 1 242 ? -21.281 -11.062 -3.816 1 95.06 242 ILE A O 1
ATOM 1968 N N . ARG A 1 243 ? -20.156 -9.758 -2.371 1 92.06 243 ARG A N 1
ATOM 1969 C CA . ARG A 1 243 ? -21.203 -8.742 -2.375 1 92.06 243 ARG A CA 1
ATOM 1970 C C . ARG A 1 243 ? -21.344 -8.102 -3.754 1 92.06 243 ARG A C 1
ATOM 1972 O O . ARG A 1 243 ? -22.453 -7.844 -4.219 1 92.06 243 ARG A O 1
ATOM 1979 N N . TRP A 1 244 ? -20.25 -7.816 -4.355 1 94.56 244 TRP A N 1
ATOM 1980 C CA . TRP A 1 244 ? -20.234 -7.25 -5.699 1 94.56 244 TRP A CA 1
ATOM 1981 C C . TRP A 1 244 ? -20.953 -8.156 -6.684 1 94.56 244 TRP A C 1
ATOM 1983 O O . TRP A 1 244 ? -21.766 -7.691 -7.48 1 94.56 244 TRP A O 1
ATOM 1993 N N . TRP A 1 245 ? -20.656 -9.445 -6.699 1 95.06 245 TRP A N 1
ATOM 1994 C CA . TRP A 1 245 ? -21.266 -10.422 -7.602 1 95.06 245 TRP A CA 1
ATOM 1995 C C . TRP A 1 245 ? -22.75 -10.586 -7.312 1 95.06 245 TRP A C 1
ATOM 1997 O O . TRP A 1 245 ? -23.562 -10.742 -8.234 1 95.06 245 TRP A O 1
ATOM 2007 N N . ALA A 1 246 ? -23.094 -10.547 -5.984 1 92.81 246 ALA A N 1
ATOM 2008 C CA . ALA A 1 246 ? -24.5 -10.648 -5.582 1 92.81 246 ALA A CA 1
ATOM 2009 C C . ALA A 1 246 ? -25.312 -9.469 -6.105 1 92.81 246 ALA A C 1
ATOM 2011 O O . ALA A 1 246 ? -26.484 -9.625 -6.453 1 92.81 246 ALA A O 1
ATOM 2012 N N . ASP A 1 247 ? -24.672 -8.344 -6.191 1 93.06 247 ASP A N 1
ATOM 2013 C CA . ASP A 1 247 ? -25.344 -7.133 -6.66 1 93.06 247 ASP A CA 1
ATOM 2014 C C . ASP A 1 247 ? -25.688 -7.23 -8.148 1 93.06 247 ASP A C 1
ATOM 2016 O O . ASP A 1 247 ? -26.688 -6.68 -8.602 1 93.06 247 ASP A O 1
ATOM 2020 N N . ILE A 1 248 ? -24.875 -7.875 -8.961 1 94.38 248 ILE A N 1
ATOM 2021 C CA . ILE A 1 248 ? -25.125 -8.047 -10.391 1 94.38 248 ILE A CA 1
ATOM 2022 C C . ILE A 1 248 ? -26.297 -9.008 -10.594 1 94.38 248 ILE A C 1
ATOM 2024 O O . ILE A 1 248 ? -27.062 -8.867 -11.547 1 94.38 248 ILE A O 1
ATOM 2028 N N . ASP A 1 249 ? -26.391 -10.102 -9.844 1 92.44 249 ASP A N 1
ATOM 2029 C CA . ASP A 1 249 ? -27.531 -10.992 -9.664 1 92.44 249 ASP A CA 1
ATOM 2030 C C . ASP A 1 249 ? -27.719 -11.891 -10.891 1 92.44 249 ASP A C 1
ATOM 2032 O O . ASP A 1 249 ? -28.828 -12.023 -11.406 1 92.44 249 ASP A O 1
ATOM 2036 N N . PHE A 1 250 ? -26.656 -12.539 -11.391 1 90.25 250 PHE A N 1
ATOM 2037 C CA . PHE A 1 250 ? -26.781 -13.594 -12.383 1 90.25 250 PHE A CA 1
ATOM 2038 C C . PHE A 1 250 ? -27.578 -14.766 -11.836 1 90.25 250 PHE A C 1
ATOM 2040 O O . PHE A 1 250 ? -28.328 -15.414 -12.57 1 90.25 250 PHE A O 1
ATOM 2047 N N . LYS A 1 251 ? -27.422 -15.016 -10.617 1 88 251 LYS A N 1
ATOM 2048 C CA . LYS A 1 251 ? -28.016 -16.172 -9.961 1 88 251 LYS A CA 1
ATOM 2049 C C . LYS A 1 251 ? -29.531 -16.188 -10.156 1 88 251 LYS A C 1
ATOM 2051 O O . LYS A 1 251 ? -30.109 -17.219 -10.469 1 88 251 LYS A O 1
ATOM 2056 N N . SER A 1 252 ? -30.156 -15.086 -9.93 1 91.25 252 SER A N 1
ATOM 2057 C CA . SER A 1 252 ? -31.609 -15.016 -10.047 1 91.25 252 SER A CA 1
ATOM 2058 C C . SER A 1 252 ? -32.031 -14.812 -11.5 1 91.25 252 SER A C 1
ATOM 2060 O O . SER A 1 252 ? -33.031 -15.375 -11.938 1 91.25 252 SER A O 1
ATOM 2062 N N . LYS A 1 253 ? -31.281 -14.164 -12.289 1 92.69 253 LYS A N 1
ATOM 2063 C CA . LYS A 1 253 ? -31.688 -13.766 -13.633 1 92.69 253 LYS A CA 1
ATOM 2064 C C . LYS A 1 253 ? -31.344 -14.852 -14.656 1 92.69 253 LYS A C 1
ATOM 2066 O O . LYS A 1 253 ? -32.125 -15.133 -15.555 1 92.69 253 LYS A O 1
ATOM 2071 N N . PHE A 1 254 ? -30.156 -15.359 -14.539 1 92.12 254 PHE A N 1
ATOM 2072 C CA . PHE A 1 254 ? -29.688 -16.359 -15.5 1 92.12 254 PHE A CA 1
ATOM 2073 C C . PHE A 1 254 ? -28.875 -17.438 -14.797 1 92.12 254 PHE A C 1
ATOM 2075 O O . PHE A 1 254 ? -27.672 -17.562 -15 1 92.12 254 PHE A O 1
ATOM 2082 N N . PRO A 1 255 ? -29.531 -18.375 -14.148 1 89.88 255 PRO A N 1
ATOM 2083 C CA . PRO A 1 255 ? -28.875 -19.406 -13.328 1 89.88 255 PRO A CA 1
ATOM 2084 C C . PRO A 1 255 ? -28.062 -20.391 -14.156 1 89.88 255 PRO A C 1
ATOM 2086 O O . PRO A 1 255 ? -27.266 -21.156 -13.602 1 89.88 255 PRO A O 1
ATOM 2089 N N . GLN A 1 256 ? -28.266 -20.359 -15.508 1 88.88 256 GLN A N 1
ATOM 2090 C CA . GLN A 1 256 ? -27.531 -21.281 -16.375 1 88.88 256 GLN A CA 1
ATOM 2091 C C . GLN A 1 256 ? -26.062 -20.875 -16.484 1 88.88 256 GLN A C 1
ATOM 2093 O O . GLN A 1 256 ? -25.234 -21.672 -16.922 1 88.88 256 GLN A O 1
ATOM 2098 N N . PHE A 1 257 ? -25.781 -19.641 -16.141 1 92.12 257 PHE A N 1
ATOM 2099 C CA . PHE A 1 257 ? -24.406 -19.172 -16.219 1 92.12 257 PHE A CA 1
ATOM 2100 C C . PHE A 1 257 ? -23.625 -19.547 -14.961 1 92.12 257 PHE A C 1
ATOM 2102 O O . PHE A 1 257 ? -24.172 -19.547 -13.859 1 92.12 257 PHE A O 1
ATOM 2109 N N . ARG A 1 258 ? -22.438 -19.781 -15.023 1 91.62 258 ARG A N 1
ATOM 2110 C CA . ARG A 1 258 ? -21.609 -20.203 -13.898 1 91.62 258 ARG A CA 1
ATOM 2111 C C . ARG A 1 258 ? -21.344 -19.047 -12.953 1 91.62 258 ARG A C 1
ATOM 2113 O O . ARG A 1 258 ? -21.125 -17.906 -13.391 1 91.62 258 ARG A O 1
ATOM 2120 N N . SER A 1 259 ? -21.406 -19.359 -11.727 1 92.12 259 SER A N 1
ATOM 2121 C CA . SER A 1 259 ? -20.969 -18.469 -10.664 1 92.12 259 SER A CA 1
ATOM 2122 C C . SER A 1 259 ? -19.75 -19.031 -9.938 1 92.12 259 SER A C 1
ATOM 2124 O O . SER A 1 259 ? -19.891 -19.906 -9.094 1 92.12 259 SER A O 1
ATOM 2126 N N . ARG A 1 260 ? -18.609 -18.531 -10.266 1 95.06 260 ARG A N 1
ATOM 2127 C CA . ARG A 1 260 ? -17.359 -19.078 -9.766 1 95.06 260 ARG A CA 1
ATOM 2128 C C . ARG A 1 260 ? -16.484 -17.984 -9.172 1 95.06 260 ARG A C 1
ATOM 2130 O O . ARG A 1 260 ? -15.297 -17.891 -9.492 1 95.06 260 ARG A O 1
ATOM 2137 N N . VAL A 1 261 ? -17.062 -17.125 -8.273 1 95.44 261 VAL A N 1
ATOM 2138 C CA . VAL A 1 261 ? -16.328 -15.992 -7.723 1 95.44 261 VAL A CA 1
ATOM 2139 C C . VAL A 1 261 ? -15.211 -16.484 -6.809 1 95.44 261 VAL A C 1
ATOM 2141 O O . VAL A 1 261 ? -14.086 -15.984 -6.875 1 95.44 261 VAL A O 1
ATOM 2144 N N . VAL A 1 262 ? -15.461 -17.531 -5.996 1 96.62 262 VAL A N 1
ATOM 2145 C CA . VAL A 1 262 ? -14.5 -18 -5.012 1 96.62 262 VAL A CA 1
ATOM 2146 C C . VAL A 1 262 ? -13.352 -18.734 -5.719 1 96.62 262 VAL A C 1
ATOM 2148 O O . VAL A 1 262 ? -12.18 -18.516 -5.402 1 96.62 262 VAL A O 1
ATOM 2151 N N . GLU A 1 263 ? -13.711 -19.594 -6.734 1 96.81 263 GLU A N 1
ATOM 2152 C CA . GLU A 1 263 ? -12.695 -20.281 -7.523 1 96.81 263 GLU A CA 1
ATOM 2153 C C . GLU A 1 263 ? -11.844 -19.297 -8.312 1 96.81 263 GLU A C 1
ATOM 2155 O O . GLU A 1 263 ? -10.625 -19.438 -8.383 1 96.81 263 GLU A O 1
ATOM 2160 N N . GLY A 1 264 ? -12.586 -18.281 -8.891 1 97.19 264 GLY A N 1
ATOM 2161 C CA . GLY A 1 264 ? -11.859 -17.25 -9.609 1 97.19 264 GLY A CA 1
ATOM 2162 C C . GLY A 1 264 ? -10.914 -16.453 -8.727 1 97.19 264 GLY A C 1
ATOM 2163 O O . GLY A 1 264 ? -9.82 -16.078 -9.164 1 97.19 264 GLY A O 1
ATOM 2164 N N . TYR A 1 265 ? -11.32 -16.219 -7.473 1 97.81 265 TYR A N 1
ATOM 2165 C CA . TYR A 1 265 ? -10.461 -15.492 -6.539 1 97.81 265 TYR A CA 1
ATOM 2166 C C . TYR A 1 265 ? -9.242 -16.328 -6.16 1 97.81 265 TYR A C 1
ATOM 2168 O O . TYR A 1 265 ? -8.148 -15.789 -5.969 1 97.81 265 TYR A O 1
ATOM 2176 N N . LEU A 1 266 ? -9.438 -17.578 -5.988 1 98.12 266 LEU A N 1
ATOM 2177 C CA . LEU A 1 266 ? -8.281 -18.422 -5.73 1 98.12 266 LEU A CA 1
ATOM 2178 C C . LEU A 1 266 ? -7.258 -18.312 -6.855 1 98.12 266 LEU A C 1
ATOM 2180 O O . LEU A 1 266 ? -6.051 -18.297 -6.605 1 98.12 266 LEU A O 1
ATOM 2184 N N . TRP A 1 267 ? -7.742 -18.25 -8.164 1 98.12 267 TRP A N 1
ATOM 2185 C CA . TRP A 1 267 ? -6.84 -18.047 -9.297 1 98.12 267 TRP A CA 1
ATOM 2186 C C . TRP A 1 267 ? -6.059 -16.75 -9.148 1 98.12 267 TRP A C 1
ATOM 2188 O O . TRP A 1 267 ? -4.867 -16.688 -9.453 1 98.12 267 TRP A O 1
ATOM 2198 N N . ALA A 1 268 ? -6.773 -15.711 -8.664 1 98.5 268 ALA A N 1
ATOM 2199 C CA . ALA A 1 268 ? -6.129 -14.414 -8.461 1 98.5 268 ALA A CA 1
ATOM 2200 C C . ALA A 1 268 ? -5.043 -14.5 -7.391 1 98.5 268 ALA A C 1
ATOM 2202 O O . ALA A 1 268 ? -3.947 -13.961 -7.566 1 98.5 268 ALA A O 1
ATOM 2203 N N . VAL A 1 269 ? -5.344 -15.188 -6.289 1 98.25 269 VAL A N 1
ATOM 2204 C CA . VAL A 1 269 ? -4.391 -15.367 -5.195 1 98.25 269 VAL A CA 1
ATOM 2205 C C . VAL A 1 269 ? -3.184 -16.172 -5.691 1 98.25 269 VAL A C 1
ATOM 2207 O O . VAL A 1 269 ? -2.045 -15.875 -5.309 1 98.25 269 VAL A O 1
ATOM 2210 N N . ALA A 1 270 ? -3.477 -17.125 -6.516 1 97.62 270 ALA A N 1
ATOM 2211 C CA . ALA A 1 270 ? -2.41 -17.953 -7.074 1 97.62 270 ALA A CA 1
ATOM 2212 C C . ALA A 1 270 ? -1.443 -17.109 -7.906 1 97.62 270 ALA A C 1
ATOM 2214 O O . ALA A 1 270 ? -0.238 -17.375 -7.918 1 97.62 270 ALA A O 1
ATOM 2215 N N . ASN A 1 271 ? -1.951 -16.109 -8.539 1 96.88 271 ASN A N 1
ATOM 2216 C CA . ASN A 1 271 ? -1.143 -15.297 -9.438 1 96.88 271 ASN A CA 1
ATOM 2217 C C . ASN A 1 271 ? -0.451 -14.156 -8.695 1 96.88 271 ASN A C 1
ATOM 2219 O O . ASN A 1 271 ? 0.646 -13.734 -9.078 1 96.88 271 ASN A O 1
ATOM 2223 N N . ALA A 1 272 ? -1.12 -13.609 -7.703 1 96.81 272 ALA A N 1
ATOM 2224 C CA . ALA A 1 272 ? -0.638 -12.43 -6.992 1 96.81 272 ALA A CA 1
ATOM 2225 C C . ALA A 1 272 ? -0.958 -12.516 -5.504 1 96.81 272 ALA A C 1
ATOM 2227 O O . ALA A 1 272 ? -1.82 -11.789 -5.004 1 96.81 272 ALA A O 1
ATOM 2228 N N . PHE A 1 273 ? -0.197 -13.211 -4.73 1 96.75 273 PHE A N 1
ATOM 2229 C CA . PHE A 1 273 ? -0.589 -13.555 -3.371 1 96.75 273 PHE A CA 1
ATOM 2230 C C . PHE A 1 273 ? -0.122 -12.492 -2.385 1 96.75 273 PHE A C 1
ATOM 2232 O O . PHE A 1 273 ? -0.573 -12.461 -1.238 1 96.75 273 PHE A O 1
ATOM 2239 N N . GLU A 1 274 ? 0.758 -11.57 -2.795 1 96 274 GLU A N 1
ATOM 2240 C CA . GLU A 1 274 ? 1.316 -10.586 -1.871 1 96 274 GLU A CA 1
ATOM 2241 C C . GLU A 1 274 ? 0.271 -9.547 -1.469 1 96 274 GLU A C 1
ATOM 2243 O O . GLU A 1 274 ? -0.571 -9.164 -2.281 1 96 274 GLU A O 1
ATOM 2248 N N . PRO A 1 275 ? 0.33 -9.055 -0.274 1 94.5 275 PRO A N 1
ATOM 2249 C CA . PRO A 1 275 ? -0.653 -8.086 0.219 1 94.5 275 PRO A CA 1
ATOM 2250 C C . PRO A 1 275 ? -0.755 -6.848 -0.666 1 94.5 275 PRO A C 1
ATOM 2252 O O . PRO A 1 275 ? -1.85 -6.312 -0.862 1 94.5 275 PRO A O 1
ATOM 2255 N N . CYS A 1 276 ? 0.311 -6.395 -1.278 1 93.38 276 CYS A N 1
ATOM 2256 C CA . CYS A 1 276 ? 0.328 -5.16 -2.059 1 93.38 276 CYS A CA 1
ATOM 2257 C C . CYS A 1 276 ? -0.37 -5.355 -3.4 1 93.38 276 CYS A C 1
ATOM 2259 O O . CYS A 1 276 ? -0.636 -4.387 -4.113 1 93.38 276 CYS A O 1
ATOM 2261 N N . ASP A 1 277 ? -0.784 -6.551 -3.719 1 96.62 277 ASP A N 1
ATOM 2262 C CA . ASP A 1 277 ? -1.383 -6.852 -5.016 1 96.62 277 ASP A CA 1
ATOM 2263 C C . ASP A 1 277 ? -2.904 -6.941 -4.91 1 96.62 277 ASP A C 1
ATOM 2265 O O . ASP A 1 277 ? -3.551 -7.59 -5.734 1 96.62 277 ASP A O 1
ATOM 2269 N N . ALA A 1 278 ? -3.422 -6.348 -3.906 1 97.25 278 ALA A N 1
ATOM 2270 C CA . ALA A 1 278 ? -4.852 -6.445 -3.631 1 97.25 278 ALA A CA 1
ATOM 2271 C C . ALA A 1 278 ? -5.676 -5.969 -4.824 1 97.25 278 ALA A C 1
ATOM 2273 O O . ALA A 1 278 ? -6.625 -6.637 -5.238 1 97.25 278 ALA A O 1
ATOM 2274 N N . THR A 1 279 ? -5.309 -4.809 -5.43 1 97.56 279 THR A N 1
ATOM 2275 C CA . THR A 1 279 ? -6.035 -4.285 -6.582 1 97.56 279 THR A CA 1
ATOM 2276 C C . THR A 1 279 ? -6.004 -5.277 -7.742 1 97.56 279 THR A C 1
ATOM 2278 O O . THR A 1 279 ? -7.02 -5.512 -8.398 1 97.56 279 THR A O 1
ATOM 2281 N N . ALA A 1 280 ? -4.848 -5.848 -7.953 1 97.81 280 ALA A N 1
ATOM 2282 C CA . ALA A 1 280 ? -4.691 -6.84 -9.016 1 97.81 280 ALA A CA 1
ATOM 2283 C C . ALA A 1 280 ? -5.602 -8.039 -8.789 1 97.81 280 ALA A C 1
ATOM 2285 O O . ALA A 1 280 ? -6.266 -8.508 -9.711 1 97.81 280 ALA A O 1
ATOM 2286 N N . ARG A 1 281 ? -5.695 -8.555 -7.566 1 98.44 281 ARG A N 1
ATOM 2287 C CA . ARG A 1 281 ? -6.508 -9.719 -7.25 1 98.44 281 ARG A CA 1
ATOM 2288 C C . ARG A 1 281 ? -7.992 -9.43 -7.453 1 98.44 281 ARG A C 1
ATOM 2290 O O . ARG A 1 281 ? -8.711 -10.227 -8.055 1 98.44 281 ARG A O 1
ATOM 2297 N N . ILE A 1 282 ? -8.383 -8.32 -6.941 1 98.38 282 ILE A N 1
ATOM 2298 C CA . ILE A 1 282 ? -9.805 -7.977 -6.988 1 98.38 282 ILE A CA 1
ATOM 2299 C C . ILE A 1 282 ? -10.234 -7.766 -8.438 1 98.38 282 ILE A C 1
ATOM 2301 O O . ILE A 1 282 ? -11.258 -8.312 -8.867 1 98.38 282 ILE A O 1
ATOM 2305 N N . MET A 1 283 ? -9.422 -7.027 -9.234 1 98.31 283 MET A N 1
ATOM 2306 C CA . MET A 1 283 ? -9.805 -6.723 -10.609 1 98.31 283 MET A CA 1
ATOM 2307 C C . MET A 1 283 ? -9.672 -7.957 -11.492 1 98.31 283 MET A C 1
ATOM 2309 O O . MET A 1 283 ? -10.469 -8.156 -12.414 1 98.31 283 MET A O 1
ATOM 2313 N N . TYR A 1 284 ? -8.641 -8.75 -11.234 1 98.44 284 TYR A N 1
ATOM 2314 C CA . TYR A 1 284 ? -8.5 -10.039 -11.914 1 98.44 284 TYR A CA 1
ATOM 2315 C C . TYR A 1 284 ? -9.75 -10.891 -11.727 1 98.44 284 TYR A C 1
ATOM 2317 O O . TYR A 1 284 ? -10.273 -11.453 -12.688 1 98.44 284 TYR A O 1
ATOM 2325 N N . THR A 1 285 ? -10.227 -10.977 -10.523 1 98.56 285 THR A N 1
ATOM 2326 C CA . THR A 1 285 ? -11.391 -11.805 -10.211 1 98.56 285 THR A CA 1
ATOM 2327 C C . THR A 1 285 ? -12.633 -11.281 -10.914 1 98.56 285 THR A C 1
ATOM 2329 O O . THR A 1 285 ? -13.398 -12.055 -11.492 1 98.56 285 THR A O 1
ATOM 2332 N N . LYS A 1 286 ? -12.82 -10.008 -10.844 1 98.38 286 LYS A N 1
ATOM 2333 C CA . LYS A 1 286 ? -13.969 -9.414 -11.523 1 98.38 286 LYS A CA 1
ATOM 2334 C C . LYS A 1 286 ? -13.922 -9.68 -13.023 1 98.38 286 LYS A C 1
ATOM 2336 O O . LYS A 1 286 ? -14.938 -10.023 -13.633 1 98.38 286 LYS A O 1
ATOM 2341 N N . MET A 1 287 ? -12.742 -9.5 -13.625 1 98 287 MET A N 1
ATOM 2342 C CA . MET A 1 287 ? -12.562 -9.734 -15.055 1 98 287 MET A CA 1
ATOM 2343 C C . MET A 1 287 ? -12.82 -11.195 -15.406 1 98 287 MET A C 1
ATOM 2345 O O . MET A 1 287 ? -13.422 -11.492 -16.438 1 98 287 MET A O 1
ATOM 2349 N N . LEU A 1 288 ? -12.297 -12.094 -14.57 1 98.06 288 LEU A N 1
ATOM 2350 C CA . LEU A 1 288 ? -12.484 -13.523 -14.797 1 98.06 288 LEU A CA 1
ATOM 2351 C C . LEU A 1 288 ? -13.953 -13.898 -14.719 1 98.06 288 LEU A C 1
ATOM 2353 O O . LEU A 1 288 ? -14.43 -14.719 -15.508 1 98.06 288 LEU A O 1
ATOM 2357 N N . CYS A 1 289 ? -14.695 -13.297 -13.805 1 97 289 CYS A N 1
ATOM 2358 C CA . CYS A 1 289 ? -16.125 -13.547 -13.711 1 97 289 CYS A CA 1
ATOM 2359 C C . CYS A 1 289 ? -16.859 -13.062 -14.961 1 97 289 CYS A C 1
ATOM 2361 O O . CYS A 1 289 ? -17.688 -13.781 -15.508 1 97 289 CYS A O 1
ATOM 2363 N N . ALA A 1 290 ? -16.484 -11.867 -15.391 1 96.62 290 ALA A N 1
ATOM 2364 C CA . ALA A 1 290 ? -17.094 -11.328 -16.609 1 96.62 290 ALA A CA 1
ATOM 2365 C C . ALA A 1 290 ? -16.781 -12.203 -17.812 1 96.62 290 ALA A C 1
ATOM 2367 O O . ALA A 1 290 ? -17.656 -12.453 -18.656 1 96.62 290 ALA A O 1
ATOM 2368 N N . LEU A 1 291 ? -15.586 -12.648 -17.875 1 96.5 291 LEU A N 1
ATOM 2369 C CA . LEU A 1 291 ? -15.148 -13.523 -18.953 1 96.5 291 LEU A CA 1
ATOM 2370 C C . LEU A 1 291 ? -15.875 -14.859 -18.906 1 96.5 291 LEU A C 1
ATOM 2372 O O . LEU A 1 291 ? -16.266 -15.398 -19.953 1 96.5 291 LEU A O 1
ATOM 2376 N N . SER A 1 292 ? -15.984 -15.422 -17.734 1 95.75 292 SER A N 1
ATOM 2377 C CA . SER A 1 292 ? -16.609 -16.719 -17.562 1 95.75 292 SER A CA 1
ATOM 2378 C C . SER A 1 292 ? -18.062 -16.703 -18.047 1 95.75 292 SER A C 1
ATOM 2380 O O . SER A 1 292 ? -18.5 -17.625 -18.75 1 95.75 292 SER A O 1
ATOM 2382 N N . VAL A 1 293 ? -18.844 -15.688 -17.75 1 95.81 293 VAL A N 1
ATOM 2383 C CA . VAL A 1 293 ? -20.234 -15.625 -18.156 1 95.81 293 VAL A CA 1
ATOM 2384 C C . VAL A 1 293 ? -20.312 -15.375 -19.672 1 95.81 293 VAL A C 1
ATOM 2386 O O . VAL A 1 293 ? -21.25 -15.836 -20.328 1 95.81 293 VAL A O 1
ATOM 2389 N N . THR A 1 294 ? -19.344 -14.648 -20.203 1 95.5 294 THR A N 1
ATOM 2390 C CA . THR A 1 294 ? -19.312 -14.422 -21.641 1 95.5 294 THR A CA 1
ATOM 2391 C C . THR A 1 294 ? -18.938 -15.695 -22.391 1 95.5 294 THR A C 1
ATOM 2393 O O . THR A 1 294 ? -19.469 -15.961 -23.469 1 95.5 294 THR A O 1
ATOM 2396 N N . ASP A 1 295 ? -18 -16.391 -21.828 1 94.69 295 ASP A N 1
ATOM 2397 C CA . ASP A 1 295 ? -17.641 -17.688 -22.375 1 94.69 295 ASP A CA 1
ATOM 2398 C C . ASP A 1 295 ? -18.844 -18.625 -22.391 1 94.69 295 ASP A C 1
ATOM 2400 O O . ASP A 1 295 ? -19.078 -19.344 -23.375 1 94.69 295 ASP A O 1
ATOM 2404 N N . ASP A 1 296 ? -19.578 -18.641 -21.344 1 94.38 296 ASP A N 1
ATOM 2405 C CA . ASP A 1 296 ? -20.797 -19.453 -21.266 1 94.38 296 ASP A CA 1
ATOM 2406 C C . ASP A 1 296 ? -21.797 -19.031 -22.344 1 94.38 296 ASP A C 1
ATOM 2408 O O . ASP A 1 296 ? -22.516 -19.875 -22.891 1 94.38 296 ASP A O 1
ATOM 2412 N N . LEU A 1 297 ? -21.859 -17.734 -22.562 1 95 297 LEU A N 1
ATOM 2413 C CA . LEU A 1 297 ? -22.734 -17.219 -23.625 1 95 297 LEU A CA 1
ATOM 2414 C C . LEU A 1 297 ? -22.359 -17.812 -24.969 1 95 297 LEU A C 1
ATOM 2416 O O . LEU A 1 297 ? -23.234 -18.281 -25.703 1 95 297 LEU A O 1
ATOM 2420 N N . TYR A 1 298 ? -21.125 -17.875 -25.312 1 93.94 298 TYR A N 1
ATOM 2421 C CA . TYR A 1 298 ? -20.656 -18.344 -26.609 1 93.94 298 TYR A CA 1
ATOM 2422 C C . TYR A 1 298 ? -20.703 -19.859 -26.703 1 93.94 298 TYR A C 1
ATOM 2424 O O . TYR A 1 298 ? -21 -20.422 -27.766 1 93.94 298 TYR A O 1
ATOM 2432 N N . ASP A 1 299 ? -20.438 -20.469 -25.641 1 89.44 299 ASP A N 1
ATOM 2433 C CA . ASP A 1 299 ? -20.203 -21.906 -25.625 1 89.44 299 ASP A CA 1
ATOM 2434 C C . ASP A 1 299 ? -21.5 -22.672 -25.375 1 89.44 299 ASP A C 1
ATOM 2436 O O . ASP A 1 299 ? -21.688 -23.781 -25.875 1 89.44 299 ASP A O 1
ATOM 2440 N N . ALA A 1 300 ? -22.406 -22.094 -24.578 1 88.06 300 ALA A N 1
ATOM 2441 C CA . ALA A 1 300 ? -23.422 -23 -24.047 1 88.06 300 ALA A CA 1
ATOM 2442 C C . ALA A 1 300 ? -24.797 -22.328 -24.016 1 88.06 300 ALA A C 1
ATOM 2444 O O . ALA A 1 300 ? -25.781 -22.922 -23.578 1 88.06 300 ALA A O 1
ATOM 2445 N N . TYR A 1 301 ? -24.906 -21.156 -24.516 1 90.06 301 TYR A N 1
ATOM 2446 C CA . TYR A 1 301 ? -26.219 -20.531 -24.312 1 90.06 301 TYR A CA 1
ATOM 2447 C C . TYR A 1 301 ? -26.641 -19.766 -25.562 1 90.06 301 TYR A C 1
ATOM 2449 O O . TYR A 1 301 ? -27.766 -19.953 -26.047 1 90.06 301 TYR A O 1
ATOM 2457 N N . GLY A 1 302 ? -25.797 -18.984 -26.156 1 92 302 GLY A N 1
ATOM 2458 C CA . GLY A 1 302 ? -26.172 -18.094 -27.234 1 92 302 GLY A CA 1
ATOM 2459 C C . GLY A 1 302 ? -26.375 -18.797 -28.562 1 92 302 GLY A C 1
ATOM 2460 O O . GLY A 1 302 ? -25.672 -19.75 -28.875 1 92 302 GLY A O 1
ATOM 2461 N N . THR A 1 303 ? -27.422 -18.328 -29.25 1 92.38 303 THR A N 1
ATOM 2462 C CA . THR A 1 303 ? -27.578 -18.75 -30.625 1 92.38 303 THR A CA 1
ATOM 2463 C C . THR A 1 303 ? -26.609 -18.016 -31.547 1 92.38 303 THR A C 1
ATOM 2465 O O . THR A 1 303 ? -26.094 -16.953 -31.172 1 92.38 303 THR A O 1
ATOM 2468 N N . MET A 1 304 ? -26.344 -18.625 -32.688 1 93.25 304 MET A N 1
ATOM 2469 C CA . MET A 1 304 ? -25.375 -18 -33.594 1 93.25 304 MET A CA 1
ATOM 2470 C C . MET A 1 304 ? -25.797 -16.578 -33.938 1 93.25 304 MET A C 1
ATOM 2472 O O . MET A 1 304 ? -24.953 -15.68 -34.062 1 93.25 304 MET A O 1
ATOM 2476 N N . ASP A 1 305 ? -27.094 -16.328 -34.156 1 92.69 305 ASP A N 1
ATOM 2477 C CA . ASP A 1 305 ? -27.594 -14.984 -34.438 1 92.69 305 ASP A CA 1
ATOM 2478 C C . ASP A 1 305 ? -27.297 -14.031 -33.281 1 92.69 305 ASP A C 1
ATOM 2480 O O . ASP A 1 305 ? -26.859 -12.898 -33.5 1 92.69 305 ASP A O 1
ATOM 2484 N N . GLU A 1 306 ? -27.578 -14.5 -32.125 1 93.56 306 GLU A N 1
ATOM 2485 C CA . GLU A 1 306 ? -27.328 -13.688 -30.938 1 93.56 306 GLU A CA 1
ATOM 2486 C C . GLU A 1 306 ? -25.828 -13.406 -30.766 1 93.56 306 GLU A C 1
ATOM 2488 O O . GLU A 1 306 ? -25.453 -12.305 -30.391 1 93.56 306 GLU A O 1
ATOM 2493 N N . LEU A 1 307 ? -25.031 -14.445 -31.031 1 95.06 307 LEU A N 1
ATOM 2494 C CA . LEU A 1 307 ? -23.578 -14.312 -30.875 1 95.06 307 LEU A CA 1
ATOM 2495 C C . LEU A 1 307 ? -23.016 -13.32 -31.906 1 95.06 307 LEU A C 1
ATOM 2497 O O . LEU A 1 307 ? -22.109 -12.547 -31.594 1 95.06 307 LEU A O 1
ATOM 2501 N N . ASN A 1 308 ? -23.578 -13.305 -33.125 1 93.31 308 ASN A N 1
ATOM 2502 C CA . ASN A 1 308 ? -23.203 -12.328 -34.125 1 93.31 308 ASN A CA 1
ATOM 2503 C C . ASN A 1 308 ? -23.516 -10.906 -33.688 1 93.31 308 ASN A C 1
ATOM 2505 O O . ASN A 1 308 ? -22.703 -10 -33.875 1 93.31 308 ASN A O 1
ATOM 2509 N N . MET A 1 309 ? -24.641 -10.781 -33.062 1 92.62 309 MET A N 1
ATOM 2510 C CA . MET A 1 309 ? -25.031 -9.461 -32.594 1 92.62 309 MET A CA 1
ATOM 2511 C C . MET A 1 309 ? -24.141 -9.008 -31.453 1 92.62 309 MET A C 1
ATOM 2513 O O . MET A 1 309 ? -23.703 -7.855 -31.406 1 92.62 309 MET A O 1
ATOM 2517 N N . TYR A 1 310 ? -23.938 -9.883 -30.531 1 94.25 310 TYR A N 1
ATOM 2518 C CA . TYR A 1 310 ? -23.109 -9.57 -29.375 1 94.25 310 TYR A CA 1
ATOM 2519 C C . TYR A 1 310 ? -21.688 -9.203 -29.797 1 94.25 310 TYR A C 1
ATOM 2521 O O . TYR A 1 310 ? -21.109 -8.242 -29.297 1 94.25 310 TYR A O 1
ATOM 2529 N N . THR A 1 311 ? -21.141 -9.992 -30.703 1 93.94 311 THR A N 1
ATOM 2530 C CA . THR A 1 311 ? -19.781 -9.766 -31.188 1 93.94 311 THR A CA 1
ATOM 2531 C C . THR A 1 311 ? -19.672 -8.422 -31.906 1 93.94 311 THR A C 1
ATOM 2533 O O . THR A 1 311 ? -18.656 -7.723 -31.766 1 93.94 311 THR A O 1
ATOM 2536 N N . LYS A 1 312 ? -20.641 -7.98 -32.594 1 90.25 312 LYS A N 1
ATOM 2537 C CA . LYS A 1 312 ? -20.656 -6.676 -33.25 1 90.25 312 LYS A CA 1
ATOM 2538 C C . LYS A 1 312 ? -20.688 -5.547 -32.25 1 90.25 312 LYS A C 1
ATOM 2540 O O . LYS A 1 312 ? -20.031 -4.52 -32.406 1 90.25 312 LYS A O 1
ATOM 2545 N N . ALA A 1 313 ? -21.422 -5.77 -31.172 1 90.31 313 ALA A N 1
ATOM 2546 C CA . ALA A 1 313 ? -21.547 -4.758 -30.125 1 90.31 313 ALA A CA 1
ATOM 2547 C C . ALA A 1 313 ? -20.219 -4.562 -29.406 1 90.31 313 ALA A C 1
ATOM 2549 O O . ALA A 1 313 ? -19.891 -3.443 -29 1 90.31 313 ALA A O 1
ATOM 2550 N N . ILE A 1 314 ? -19.531 -5.613 -29.188 1 87.44 314 ILE A N 1
ATOM 2551 C CA . ILE A 1 314 ? -18.312 -5.574 -28.391 1 87.44 314 ILE A CA 1
ATOM 2552 C C . ILE A 1 314 ? -17.203 -4.844 -29.156 1 87.44 314 ILE A C 1
ATOM 2554 O O . ILE A 1 314 ? -16.281 -4.305 -28.547 1 87.44 314 ILE A O 1
ATOM 2558 N N . GLU A 1 315 ? -17.281 -4.82 -30.422 1 82.56 315 GLU A N 1
ATOM 2559 C CA . GLU A 1 315 ? -16.281 -4.113 -31.219 1 82.56 315 GLU A CA 1
ATOM 2560 C C . GLU A 1 315 ? -16.25 -2.627 -30.875 1 82.56 315 GLU A C 1
ATOM 2562 O O . GLU A 1 315 ? -15.203 -1.99 -30.953 1 82.56 315 GLU A O 1
ATOM 2567 N N . ARG A 1 316 ? -17.297 -2.133 -30.422 1 78.44 316 ARG A N 1
ATOM 2568 C CA . ARG A 1 316 ? -17.359 -0.723 -30.047 1 78.44 316 ARG A CA 1
ATOM 2569 C C . ARG A 1 316 ? -17.141 -0.533 -28.562 1 78.44 316 ARG A C 1
ATOM 2571 O O . ARG A 1 316 ? -16.5 0.435 -28.141 1 78.44 316 ARG A O 1
ATOM 2578 N N . LEU A 1 317 ? -17.469 -1.503 -27.734 1 78.69 317 LEU A N 1
ATOM 2579 C CA . LEU A 1 317 ? -17.344 -1.53 -26.281 1 78.69 317 LEU A CA 1
ATOM 2580 C C . LEU A 1 317 ? -17.828 -0.218 -25.672 1 78.69 317 LEU A C 1
ATOM 2582 O O . LEU A 1 317 ? -17.094 0.425 -24.906 1 78.69 317 LEU A O 1
ATOM 2586 N N . ASP A 1 318 ? -18.969 0.308 -26.094 1 78.75 318 ASP A N 1
ATOM 2587 C CA . ASP A 1 318 ? -19.547 1.543 -25.578 1 78.75 318 ASP A CA 1
ATOM 2588 C C . ASP A 1 318 ? -21 1.326 -25.141 1 78.75 318 ASP A C 1
ATOM 2590 O O . ASP A 1 318 ? -21.688 0.45 -25.656 1 78.75 318 ASP A O 1
ATOM 2594 N N . ALA A 1 319 ? -21.422 2.104 -24.281 1 75.44 319 ALA A N 1
ATOM 2595 C CA . ALA A 1 319 ? -22.734 1.967 -23.641 1 75.44 319 ALA A CA 1
ATOM 2596 C C . ALA A 1 319 ? -23.859 2.129 -24.672 1 75.44 319 ALA A C 1
ATOM 2598 O O . ALA A 1 319 ? -24.953 1.577 -24.5 1 75.44 319 ALA A O 1
ATOM 2599 N N . GLY A 1 320 ? -23.562 2.732 -25.641 1 75.81 320 GLY A N 1
ATOM 2600 C CA . GLY A 1 320 ? -24.578 2.959 -26.656 1 75.81 320 GLY A CA 1
ATOM 2601 C C . GLY A 1 320 ? -24.891 1.721 -27.469 1 75.81 320 GLY A C 1
ATOM 2602 O O . GLY A 1 320 ? -25.938 1.655 -28.125 1 75.81 320 GLY A O 1
ATOM 2603 N N . SER A 1 321 ? -24.125 0.724 -27.359 1 76.81 321 SER A N 1
ATOM 2604 C CA . SER A 1 321 ? -24.297 -0.456 -28.203 1 76.81 321 SER A CA 1
ATOM 2605 C C . SER A 1 321 ? -25.141 -1.513 -27.5 1 76.81 321 SER A C 1
ATOM 2607 O O . SER A 1 321 ? -25.266 -2.637 -27.984 1 76.81 321 SER A O 1
ATOM 2609 N N . ILE A 1 322 ? -25.672 -1.202 -26.484 1 82.88 322 ILE A N 1
ATOM 2610 C CA . ILE A 1 322 ? -26.422 -2.152 -25.672 1 82.88 322 ILE A CA 1
ATOM 2611 C C . ILE A 1 322 ? -27.812 -2.375 -26.266 1 82.88 322 ILE A C 1
ATOM 2613 O O . ILE A 1 322 ? -28.391 -3.449 -26.109 1 82.88 322 ILE A O 1
ATOM 2617 N N . ASP A 1 323 ? -28.156 -1.442 -27 1 82.62 323 ASP A N 1
ATOM 2618 C CA . ASP A 1 323 ? -29.531 -1.488 -27.484 1 82.62 323 ASP A CA 1
ATOM 2619 C C . ASP A 1 323 ? -29.734 -2.629 -28.484 1 82.62 323 ASP A C 1
ATOM 2621 O O . ASP A 1 323 ? -28.906 -2.822 -29.391 1 82.62 323 ASP A O 1
ATOM 2625 N N . GLY A 1 324 ? -30.672 -3.467 -28.297 1 84.19 324 GLY A N 1
ATOM 2626 C CA . GLY A 1 324 ? -31.047 -4.539 -29.203 1 84.19 324 GLY A CA 1
ATOM 2627 C C . GLY A 1 324 ? -30.547 -5.902 -28.75 1 84.19 324 GLY A C 1
ATOM 2628 O O . GLY A 1 324 ? -30.984 -6.93 -29.266 1 84.19 324 GLY A O 1
ATOM 2629 N N . LEU A 1 325 ? -29.656 -5.961 -27.828 1 91.5 325 LEU A N 1
ATOM 2630 C CA . LEU A 1 325 ? -29.141 -7.23 -27.328 1 91.5 325 LEU A CA 1
ATOM 2631 C C . LEU A 1 325 ? -30.172 -7.926 -26.438 1 91.5 325 LEU A C 1
ATOM 2633 O O . LEU A 1 325 ? -30.922 -7.262 -25.719 1 91.5 325 LEU A O 1
ATOM 2637 N N . PRO A 1 326 ? -30.266 -9.18 -26.578 1 92.12 326 PRO A N 1
ATOM 2638 C CA . PRO A 1 326 ? -31.109 -9.891 -25.625 1 92.12 326 PRO A CA 1
ATOM 2639 C C . PRO A 1 326 ? -30.672 -9.656 -24.172 1 92.12 326 PRO A C 1
ATOM 2641 O O . PRO A 1 326 ? -29.531 -9.289 -23.922 1 92.12 326 PRO A O 1
ATOM 2644 N N . ASP A 1 327 ? -31.484 -9.984 -23.203 1 92.69 327 ASP A N 1
ATOM 2645 C CA . ASP A 1 327 ? -31.297 -9.648 -21.797 1 92.69 327 ASP A CA 1
ATOM 2646 C C . ASP A 1 327 ? -30.031 -10.305 -21.234 1 92.69 327 ASP A C 1
ATOM 2648 O O . ASP A 1 327 ? -29.281 -9.68 -20.484 1 92.69 327 ASP A O 1
ATOM 2652 N N . HIS A 1 328 ? -29.891 -11.539 -21.547 1 92.88 328 HIS A N 1
ATOM 2653 C CA . HIS A 1 328 ? -28.719 -12.234 -21.031 1 92.88 328 HIS A CA 1
ATOM 2654 C C . HIS A 1 328 ? -27.438 -11.633 -21.594 1 92.88 328 HIS A C 1
ATOM 2656 O O . HIS A 1 328 ? -26.453 -11.469 -20.859 1 92.88 328 HIS A O 1
ATOM 2662 N N . SER A 1 329 ? -27.484 -11.258 -22.938 1 93.81 329 SER A N 1
ATOM 2663 C CA . SER A 1 329 ? -26.328 -10.633 -23.562 1 93.81 329 SER A CA 1
ATOM 2664 C C . SER A 1 329 ? -26.094 -9.234 -23.016 1 93.81 329 SER A C 1
ATOM 2666 O O . SER A 1 329 ? -24.938 -8.812 -22.844 1 93.81 329 SER A O 1
ATOM 2668 N N . LYS A 1 330 ? -27.172 -8.625 -22.734 1 93.44 330 LYS A N 1
ATOM 2669 C CA . LYS A 1 330 ? -27.094 -7.281 -22.172 1 93.44 330 LYS A CA 1
ATOM 2670 C C . LYS A 1 330 ? -26.406 -7.285 -20.812 1 93.44 330 LYS A C 1
ATOM 2672 O O . LYS A 1 330 ? -25.562 -6.422 -20.531 1 93.44 330 LYS A O 1
ATOM 2677 N N . LEU A 1 331 ? -26.781 -8.203 -19.984 1 94.81 331 LEU A N 1
ATOM 2678 C CA . LEU A 1 331 ? -26.188 -8.289 -18.641 1 94.81 331 LEU A CA 1
ATOM 2679 C C . LEU A 1 331 ? -24.703 -8.594 -18.734 1 94.81 331 LEU A C 1
ATOM 2681 O O . LEU A 1 331 ? -23.906 -8.016 -17.984 1 94.81 331 LEU A O 1
ATOM 2685 N N . CYS A 1 332 ? -24.312 -9.539 -19.672 1 94.94 332 CYS A N 1
ATOM 2686 C CA . CYS A 1 332 ? -22.906 -9.836 -19.891 1 94.94 332 CYS A CA 1
ATOM 2687 C C . CYS A 1 332 ? -22.156 -8.586 -20.344 1 94.94 332 CYS A C 1
ATOM 2689 O O . CYS A 1 332 ? -21.062 -8.297 -19.844 1 94.94 332 CYS A O 1
ATOM 2691 N N . TYR A 1 333 ? -22.812 -7.805 -21.234 1 93.88 333 TYR A N 1
ATOM 2692 C CA . TYR A 1 333 ? -22.219 -6.605 -21.812 1 93.88 333 TYR A CA 1
ATOM 2693 C C . TYR A 1 333 ? -22.016 -5.535 -20.75 1 93.88 333 TYR A C 1
ATOM 2695 O O . TYR A 1 333 ? -20.922 -4.98 -20.609 1 93.88 333 TYR A O 1
ATOM 2703 N N . ILE A 1 334 ? -23.047 -5.324 -19.969 1 94.06 334 ILE A N 1
ATOM 2704 C CA . ILE A 1 334 ? -23 -4.297 -18.938 1 94.06 334 ILE A CA 1
ATOM 2705 C C . ILE A 1 334 ? -22 -4.684 -17.859 1 94.06 334 ILE A C 1
ATOM 2707 O O . ILE A 1 334 ? -21.266 -3.828 -17.344 1 94.06 334 ILE A O 1
ATOM 2711 N N . THR A 1 335 ? -21.969 -5.902 -17.469 1 95.31 335 THR A N 1
ATOM 2712 C CA . THR A 1 335 ? -21 -6.383 -16.484 1 95.31 335 THR A CA 1
ATOM 2713 C C . THR A 1 335 ? -19.578 -6.121 -16.938 1 95.31 335 THR A C 1
ATOM 2715 O O . THR A 1 335 ? -18.75 -5.613 -16.172 1 95.31 335 THR A O 1
ATOM 2718 N N . SER A 1 336 ? -19.297 -6.434 -18.203 1 94.69 336 SER A N 1
ATOM 2719 C CA . SER A 1 336 ? -17.953 -6.227 -18.734 1 94.69 336 SER A CA 1
ATOM 2720 C C . SER A 1 336 ? -17.594 -4.746 -18.75 1 94.69 336 SER A C 1
ATOM 2722 O O . SER A 1 336 ? -16.484 -4.367 -18.359 1 94.69 336 SER A O 1
ATOM 2724 N N . LEU A 1 337 ? -18.516 -3.875 -19.203 1 93.75 337 LEU A N 1
ATOM 2725 C CA . LEU A 1 337 ? -18.281 -2.438 -19.25 1 93.75 337 LEU A CA 1
ATOM 2726 C C . LEU A 1 337 ? -18.016 -1.884 -17.844 1 93.75 337 LEU A C 1
ATOM 2728 O O . LEU A 1 337 ? -17.141 -1.045 -17.656 1 93.75 337 LEU A O 1
ATOM 2732 N N . ASN A 1 338 ? -18.812 -2.387 -16.906 1 94.88 338 ASN A N 1
ATOM 2733 C CA . ASN A 1 338 ? -18.672 -1.906 -15.539 1 94.88 338 ASN A CA 1
ATOM 2734 C C . ASN A 1 338 ? -17.328 -2.318 -14.93 1 94.88 338 ASN A C 1
ATOM 2736 O O . ASN A 1 338 ? -16.75 -1.568 -14.156 1 94.88 338 ASN A O 1
ATOM 2740 N N . VAL A 1 339 ? -16.891 -3.459 -15.219 1 96.94 339 VAL A N 1
ATOM 2741 C CA . VAL A 1 339 ? -15.617 -3.92 -14.68 1 96.94 339 VAL A CA 1
ATOM 2742 C C . VAL A 1 339 ? -14.484 -3.039 -15.203 1 96.94 339 VAL A C 1
ATOM 2744 O O . VAL A 1 339 ? -13.562 -2.691 -14.453 1 96.94 339 VAL A O 1
ATOM 2747 N N . PHE A 1 340 ? -14.508 -2.652 -16.5 1 95.19 340 PHE A N 1
ATOM 2748 C CA . PHE A 1 340 ? -13.484 -1.773 -17.062 1 95.19 340 PHE A CA 1
ATOM 2749 C C . PHE A 1 340 ? -13.516 -0.409 -16.375 1 95.19 340 PHE A C 1
ATOM 2751 O O . PHE A 1 340 ? -12.469 0.161 -16.078 1 95.19 340 PHE A O 1
ATOM 2758 N N . ARG A 1 341 ? -14.703 0.054 -16.141 1 93.38 341 ARG A N 1
ATOM 2759 C CA . ARG A 1 341 ? -14.844 1.335 -15.461 1 93.38 341 ARG A CA 1
ATOM 2760 C C . ARG A 1 341 ? -14.305 1.261 -14.039 1 93.38 341 ARG A C 1
ATOM 2762 O O . ARG A 1 341 ? -13.578 2.152 -13.594 1 93.38 341 ARG A O 1
ATOM 2769 N N . GLU A 1 342 ? -14.688 0.252 -13.336 1 95.69 342 GLU A N 1
ATOM 2770 C CA . GLU A 1 342 ? -14.227 0.06 -11.961 1 95.69 342 GLU A CA 1
ATOM 2771 C C . GLU A 1 342 ? -12.711 -0.083 -11.906 1 95.69 342 GLU A C 1
ATOM 2773 O O . GLU A 1 342 ? -12.07 0.381 -10.953 1 95.69 342 GLU A O 1
ATOM 2778 N N . PHE A 1 343 ? -12.148 -0.791 -12.883 1 96.62 343 PHE A N 1
ATOM 2779 C CA . PHE A 1 343 ? -10.703 -0.959 -12.938 1 96.62 343 PHE A CA 1
ATOM 2780 C C . PHE A 1 343 ? -10.008 0.39 -13.078 1 96.62 343 PHE A C 1
ATOM 2782 O O . PHE A 1 343 ? -9.023 0.664 -12.383 1 96.62 343 PHE A O 1
ATOM 2789 N N . ASP A 1 344 ? -10.508 1.196 -13.969 1 94.81 344 ASP A N 1
ATOM 2790 C CA . ASP A 1 344 ? -9.953 2.533 -14.164 1 94.81 344 ASP A CA 1
ATOM 2791 C C . ASP A 1 344 ? -10.023 3.35 -12.875 1 94.81 344 ASP A C 1
ATOM 2793 O O . ASP A 1 344 ? -9.047 4.004 -12.5 1 94.81 344 ASP A O 1
ATOM 2797 N N . GLU A 1 345 ? -11.148 3.297 -12.188 1 94.5 345 GLU A N 1
ATOM 2798 C CA . GLU A 1 345 ? -11.336 4.031 -10.945 1 94.5 345 GLU A CA 1
ATOM 2799 C C . GLU A 1 345 ? -10.391 3.533 -9.859 1 94.5 345 GLU A C 1
ATOM 2801 O O . GLU A 1 345 ? -9.867 4.324 -9.07 1 94.5 345 GLU A O 1
ATOM 2806 N N . ALA A 1 346 ? -10.258 2.246 -9.82 1 95.88 346 ALA A N 1
ATOM 2807 C CA . ALA A 1 346 ? -9.352 1.664 -8.828 1 95.88 346 ALA A CA 1
ATOM 2808 C C . ALA A 1 346 ? -7.918 2.141 -9.047 1 95.88 346 ALA A C 1
ATOM 2810 O O . ALA A 1 346 ? -7.191 2.408 -8.086 1 95.88 346 ALA A O 1
ATOM 2811 N N . MET A 1 347 ? -7.512 2.225 -10.297 1 95.44 347 MET A N 1
ATOM 2812 C CA . MET A 1 347 ? -6.148 2.654 -10.602 1 95.44 347 MET A CA 1
ATOM 2813 C C . MET A 1 347 ? -5.965 4.137 -10.281 1 95.44 347 MET A C 1
ATOM 2815 O O . MET A 1 347 ? -4.895 4.551 -9.836 1 95.44 347 MET A O 1
ATOM 2819 N N . VAL A 1 348 ? -7.016 4.945 -10.523 1 93.81 348 VAL A N 1
ATOM 2820 C CA . VAL A 1 348 ? -6.977 6.355 -10.156 1 93.81 348 VAL A CA 1
ATOM 2821 C C . VAL A 1 348 ? -6.781 6.492 -8.648 1 93.81 348 VAL A C 1
ATOM 2823 O O . VAL A 1 348 ? -5.934 7.262 -8.195 1 93.81 348 VAL A O 1
ATOM 2826 N N . LYS A 1 349 ? -7.527 5.738 -7.883 1 93.75 349 LYS A N 1
ATOM 2827 C CA . LYS A 1 349 ? -7.438 5.789 -6.426 1 93.75 349 LYS A CA 1
ATOM 2828 C C . LYS A 1 349 ? -6.086 5.273 -5.941 1 93.75 349 LYS A C 1
ATOM 2830 O O . LYS A 1 349 ? -5.613 5.664 -4.871 1 93.75 349 LYS A O 1
ATOM 2835 N N . LYS A 1 350 ? -5.496 4.426 -6.734 1 92 350 LYS A N 1
ATOM 2836 C CA . LYS A 1 350 ? -4.176 3.904 -6.402 1 92 350 LYS A CA 1
ATOM 2837 C C . LYS A 1 350 ? -3.082 4.91 -6.758 1 92 350 LYS A C 1
ATOM 2839 O O . LYS A 1 350 ? -1.938 4.77 -6.324 1 92 350 LYS A O 1
ATOM 2844 N N . GLY A 1 351 ? -3.379 5.949 -7.531 1 90.94 351 GLY A N 1
ATOM 2845 C CA . GLY A 1 351 ? -2.412 6.945 -7.965 1 90.94 351 GLY A CA 1
ATOM 2846 C C . GLY A 1 351 ? -1.582 6.496 -9.148 1 90.94 351 GLY A C 1
ATOM 2847 O O . GLY A 1 351 ? -0.411 6.863 -9.273 1 90.94 351 GLY A O 1
ATOM 2848 N N . VAL A 1 352 ? -2.217 5.625 -9.969 1 92.12 352 VAL A N 1
ATOM 2849 C CA . VAL A 1 352 ? -1.475 5.062 -11.094 1 92.12 352 VAL A CA 1
ATOM 2850 C C . VAL A 1 352 ? -2.092 5.531 -12.414 1 92.12 352 VAL A C 1
ATOM 2852 O O . VAL A 1 352 ? -3.316 5.551 -12.555 1 92.12 352 VAL A O 1
ATOM 2855 N N . TYR A 1 353 ? -1.205 6.02 -13.289 1 88.62 353 TYR A N 1
ATOM 2856 C CA . TYR A 1 353 ? -1.59 6.398 -14.648 1 88.62 353 TYR A CA 1
ATOM 2857 C C . TYR A 1 353 ? -1.583 5.191 -15.578 1 88.62 353 TYR A C 1
ATOM 2859 O O . TYR A 1 353 ? -0.541 4.828 -16.125 1 88.62 353 TYR A O 1
ATOM 2867 N N . CYS A 1 354 ? -2.742 4.512 -15.672 1 87.31 354 CYS A N 1
ATOM 2868 C CA . CYS A 1 354 ? -2.836 3.201 -16.312 1 87.31 354 CYS A CA 1
ATOM 2869 C C . CYS A 1 354 ? -3.623 3.281 -17.609 1 87.31 354 CYS A C 1
ATOM 2871 O O . CYS A 1 354 ? -4.691 3.895 -17.656 1 87.31 354 CYS A O 1
ATOM 2873 N N . ASP A 1 355 ? -3.039 2.689 -18.766 1 90.69 355 ASP A N 1
ATOM 2874 C CA . ASP A 1 355 ? -3.73 2.564 -20.047 1 90.69 355 ASP A CA 1
ATOM 2875 C C . ASP A 1 355 ? -4.457 1.226 -20.141 1 90.69 355 ASP A C 1
ATOM 2877 O O . ASP A 1 355 ? -3.84 0.198 -20.422 1 90.69 355 ASP A O 1
ATOM 2881 N N . LEU A 1 356 ? -5.773 1.221 -20 1 93.81 356 LEU A N 1
ATOM 2882 C CA . LEU A 1 356 ? -6.555 -0.013 -20 1 93.81 356 LEU A CA 1
ATOM 2883 C C . LEU A 1 356 ? -6.914 -0.424 -21.422 1 93.81 356 LEU A C 1
ATOM 2885 O O . LEU A 1 356 ? -7.605 -1.425 -21.641 1 93.81 356 LEU A O 1
ATOM 2889 N N . SER A 1 357 ? -6.434 0.346 -22.469 1 93.44 357 SER A N 1
ATOM 2890 C CA . SER A 1 357 ? -6.766 0.029 -23.844 1 93.44 357 SER A CA 1
ATOM 2891 C C . SER A 1 357 ? -6.223 -1.337 -24.25 1 93.44 357 SER A C 1
ATOM 2893 O O . SER A 1 357 ? -6.859 -2.066 -25.016 1 93.44 357 SER A O 1
ATOM 2895 N N . TYR A 1 358 ? -5.016 -1.716 -23.719 1 94.56 358 TYR A N 1
ATOM 2896 C CA . TYR A 1 358 ? -4.441 -3.025 -24.016 1 94.56 358 TYR A CA 1
ATOM 2897 C C . TYR A 1 358 ? -5.336 -4.141 -23.484 1 94.56 358 TYR A C 1
ATOM 2899 O O . TYR A 1 358 ? -5.52 -5.164 -24.156 1 94.56 358 TYR A O 1
ATOM 2907 N N . LEU A 1 359 ? -5.836 -3.953 -22.312 1 96.25 359 LEU A N 1
ATOM 2908 C CA . LEU A 1 359 ? -6.719 -4.945 -21.703 1 96.25 359 LEU A CA 1
ATOM 2909 C C . LEU A 1 359 ? -8.031 -5.051 -22.469 1 96.25 359 LEU A C 1
ATOM 2911 O O . LEU A 1 359 ? -8.539 -6.152 -22.688 1 96.25 359 LEU A O 1
ATOM 2915 N N . LYS A 1 360 ? -8.586 -3.9 -22.859 1 94.81 360 LYS A N 1
ATOM 2916 C CA . LYS A 1 360 ? -9.82 -3.877 -23.641 1 94.81 360 LYS A CA 1
ATOM 2917 C C . LYS A 1 360 ? -9.648 -4.594 -24.984 1 94.81 360 LYS A C 1
ATOM 2919 O O . LYS A 1 360 ? -10.516 -5.367 -25.391 1 94.81 360 LYS A O 1
ATOM 2924 N N . GLU A 1 361 ? -8.516 -4.355 -25.625 1 95.5 361 GLU A N 1
ATOM 2925 C CA . GLU A 1 361 ? -8.242 -5 -26.922 1 95.5 361 GLU A CA 1
ATOM 2926 C C . GLU A 1 361 ? -8.055 -6.504 -26.75 1 95.5 361 GLU A C 1
ATOM 2928 O O . GLU A 1 361 ? -8.484 -7.285 -27.609 1 95.5 361 GLU A O 1
ATOM 2933 N N . ALA A 1 362 ? -7.379 -6.875 -25.703 1 96.06 362 ALA A N 1
ATOM 2934 C CA . ALA A 1 362 ? -7.223 -8.297 -25.438 1 96.06 362 ALA A CA 1
ATOM 2935 C C . ALA A 1 362 ? -8.57 -8.961 -25.172 1 96.06 362 ALA A C 1
ATOM 2937 O O . ALA A 1 362 ? -8.812 -10.094 -25.609 1 96.06 362 ALA A O 1
ATOM 2938 N N . PHE A 1 363 ? -9.422 -8.289 -24.469 1 95.88 363 PHE A N 1
ATOM 2939 C CA . PHE A 1 363 ? -10.758 -8.789 -24.188 1 95.88 363 PHE A CA 1
ATOM 2940 C C . PHE A 1 363 ? -11.547 -8.969 -25.484 1 95.88 363 PHE A C 1
ATOM 2942 O O . PHE A 1 363 ? -12.195 -10 -25.688 1 95.88 363 PHE A O 1
ATOM 2949 N N . LYS A 1 364 ? -11.484 -7.996 -26.328 1 95.25 364 LYS A N 1
ATOM 2950 C CA . LYS A 1 364 ? -12.141 -8.078 -27.625 1 95.25 364 LYS A CA 1
ATOM 2951 C C . LYS A 1 364 ? -11.617 -9.25 -28.438 1 95.25 364 LYS A C 1
ATOM 2953 O O . LYS A 1 364 ? -12.391 -9.984 -29.047 1 95.25 364 LYS A O 1
ATOM 2958 N N . ALA A 1 365 ? -10.328 -9.398 -28.406 1 95.69 365 ALA A N 1
ATOM 2959 C CA . ALA A 1 365 ? -9.711 -10.508 -29.141 1 95.69 365 ALA A CA 1
ATOM 2960 C C . ALA A 1 365 ? -10.211 -11.852 -28.609 1 95.69 365 ALA A C 1
ATOM 2962 O O . ALA A 1 365 ? -10.422 -12.789 -29.391 1 95.69 365 ALA A O 1
ATOM 2963 N N . ASN A 1 366 ? -10.336 -12 -27.328 1 96.81 366 ASN A N 1
ATOM 2964 C CA . ASN A 1 366 ? -10.875 -13.219 -26.734 1 96.81 366 ASN A CA 1
ATOM 2965 C C . ASN A 1 366 ? -12.281 -13.516 -27.266 1 96.81 366 ASN A C 1
ATOM 2967 O O . ASN A 1 366 ? -12.578 -14.656 -27.641 1 96.81 366 ASN A O 1
ATOM 2971 N N . LEU A 1 367 ? -13.102 -12.539 -27.312 1 95.38 367 LEU A N 1
ATOM 2972 C CA . LEU A 1 367 ? -14.484 -12.742 -27.719 1 95.38 367 LEU A CA 1
ATOM 2973 C C . LEU A 1 367 ? -14.562 -13.094 -29.203 1 95.38 367 LEU A C 1
ATOM 2975 O O . LEU A 1 367 ? -15.375 -13.93 -29.609 1 95.38 367 LEU A O 1
ATOM 2979 N N . LEU A 1 368 ? -13.719 -12.422 -29.969 1 96.19 368 LEU A N 1
ATOM 2980 C CA . LEU A 1 368 ? -13.664 -12.758 -31.391 1 96.19 368 LEU A CA 1
ATOM 2981 C C . LEU A 1 368 ? -13.211 -14.203 -31.578 1 96.19 368 LEU A C 1
ATOM 2983 O O . LEU A 1 368 ? -13.711 -14.906 -32.469 1 96.19 368 LEU A O 1
ATOM 2987 N N . ALA A 1 369 ? -12.297 -14.617 -30.797 1 97.12 369 ALA A N 1
ATOM 2988 C CA . ALA A 1 369 ? -11.836 -16 -30.859 1 97.12 369 ALA A CA 1
ATOM 2989 C C . ALA A 1 369 ? -12.938 -16.969 -30.422 1 97.12 369 ALA A C 1
ATOM 2991 O O . ALA A 1 369 ? -13.086 -18.047 -31 1 97.12 369 ALA A O 1
ATOM 2992 N N . PHE A 1 370 ? -13.68 -16.625 -29.406 1 96.88 370 PHE A N 1
ATOM 2993 C CA . PHE A 1 370 ? -14.836 -17.406 -28.984 1 96.88 370 PHE A CA 1
ATOM 2994 C C . PHE A 1 370 ? -15.836 -17.547 -30.125 1 96.88 370 PHE A C 1
ATOM 2996 O O . PHE A 1 370 ? -16.375 -18.625 -30.359 1 96.88 370 PHE A O 1
ATOM 3003 N N . HIS A 1 371 ? -16.094 -16.438 -30.734 1 96.56 371 HIS A N 1
ATOM 3004 C CA . HIS A 1 371 ? -17.047 -16.406 -31.828 1 96.56 371 HIS A CA 1
ATOM 3005 C C . HIS A 1 371 ? -16.609 -17.328 -32.969 1 96.56 371 HIS A C 1
ATOM 3007 O O . HIS A 1 371 ? -17.422 -18.047 -33.531 1 96.56 371 HIS A O 1
ATOM 3013 N N . LYS A 1 372 ? -15.367 -17.281 -33.312 1 96.88 372 LYS A N 1
ATOM 3014 C CA . LYS A 1 372 ? -14.828 -18.156 -34.375 1 96.88 372 LYS A CA 1
ATOM 3015 C C . LYS A 1 372 ? -15.031 -19.625 -34 1 96.88 372 LYS A C 1
ATOM 3017 O O . LYS A 1 372 ? -15.398 -20.438 -34.875 1 96.88 372 LYS A O 1
ATOM 3022 N N . GLU A 1 373 ? -14.766 -19.984 -32.781 1 96.44 373 GLU A N 1
ATOM 3023 C CA . GLU A 1 373 ? -14.969 -21.344 -32.312 1 96.44 373 GLU A CA 1
ATOM 3024 C C . GLU A 1 373 ? -16.438 -21.75 -32.406 1 96.44 373 GLU A C 1
ATOM 3026 O O . GLU A 1 373 ? -16.766 -22.891 -32.781 1 96.44 373 GLU A O 1
ATOM 3031 N N . SER A 1 374 ? -17.312 -20.828 -32.062 1 94.94 374 SER A N 1
ATOM 3032 C CA . SER A 1 374 ? -18.734 -21.094 -32.219 1 94.94 374 SER A CA 1
ATOM 3033 C C . SER A 1 374 ? -19.125 -21.328 -33.656 1 94.94 374 SER A C 1
ATOM 3035 O O . SER A 1 374 ? -19.984 -22.172 -33.969 1 94.94 374 SER A O 1
ATOM 3037 N N . THR A 1 375 ? -18.516 -20.594 -34.531 1 95.62 375 THR A N 1
ATOM 3038 C CA . THR A 1 375 ? -18.766 -20.797 -35.969 1 95.62 375 THR A CA 1
ATOM 3039 C C . THR A 1 375 ? -18.266 -22.156 -36.438 1 95.62 375 THR A C 1
ATOM 3041 O O . THR A 1 375 ? -18.906 -22.828 -37.219 1 95.62 375 THR A O 1
ATOM 3044 N N . TRP A 1 376 ? -17.078 -22.578 -35.969 1 96.69 376 TRP A N 1
ATOM 3045 C CA . TRP A 1 376 ? -16.562 -23.906 -36.281 1 96.69 376 TRP A CA 1
ATOM 3046 C C . TRP A 1 376 ? -17.516 -25 -35.812 1 96.69 376 TRP A C 1
ATOM 3048 O O . TRP A 1 376 ? -17.75 -25.984 -36.5 1 96.69 376 TRP A O 1
ATOM 3058 N N . ARG A 1 377 ? -18.016 -24.828 -34.625 1 94.12 377 ARG A N 1
ATOM 3059 C CA . ARG A 1 377 ? -18.969 -25.781 -34.062 1 94.12 377 ARG A CA 1
ATOM 3060 C C . ARG A 1 377 ? -20.219 -25.875 -34.906 1 94.12 377 ARG A C 1
ATOM 3062 O O . ARG A 1 377 ? -20.656 -26.984 -35.25 1 94.12 377 ARG A O 1
ATOM 3069 N N . ASP A 1 378 ? -20.734 -24.766 -35.25 1 92.44 378 ASP A N 1
ATOM 3070 C CA . ASP A 1 378 ? -21.984 -24.703 -36 1 92.44 378 ASP A CA 1
ATOM 3071 C C . ASP A 1 378 ? -21.797 -25.344 -37.375 1 92.44 378 ASP A C 1
ATOM 3073 O O . ASP A 1 378 ? -22.734 -25.938 -37.906 1 92.44 378 ASP A O 1
ATOM 3077 N N . LYS A 1 379 ? -20.625 -25.25 -37.938 1 94.12 379 LYS A N 1
ATOM 3078 C CA . LYS A 1 379 ? -20.359 -25.781 -39.281 1 94.12 379 LYS A CA 1
ATOM 3079 C C . LYS A 1 379 ? -19.812 -27.219 -39.219 1 94.12 379 LYS A C 1
ATOM 3081 O O . LYS A 1 379 ? -19.609 -27.859 -40.25 1 94.12 379 LYS A O 1
ATOM 3086 N N . GLY A 1 380 ? -19.562 -27.656 -38.062 1 93.38 380 GLY A N 1
ATOM 3087 C CA . GLY A 1 380 ? -18.969 -28.969 -37.875 1 93.38 380 GLY A CA 1
ATOM 3088 C C . GLY A 1 380 ? -17.547 -29.062 -38.406 1 93.38 380 GLY A C 1
ATOM 3089 O O . GLY A 1 380 ? -17.094 -30.141 -38.812 1 93.38 380 GLY A O 1
ATOM 3090 N N . TYR A 1 381 ? -16.906 -27.953 -38.375 1 96.25 381 TYR A N 1
ATOM 3091 C CA . TYR A 1 381 ? -15.547 -27.844 -38.906 1 96.25 381 TYR A CA 1
ATOM 3092 C C . TYR A 1 381 ? -14.516 -28.281 -37.875 1 96.25 381 TYR A C 1
ATOM 3094 O O . TYR A 1 381 ? -14.547 -27.828 -36.719 1 96.25 381 TYR A O 1
ATOM 3102 N N . VAL A 1 382 ? -13.648 -29.25 -38.25 1 97.19 382 VAL A N 1
ATOM 3103 C CA . VAL A 1 382 ? -12.516 -29.656 -37.438 1 97.19 382 VAL A CA 1
ATOM 3104 C C . VAL A 1 382 ? -11.211 -29.172 -38.062 1 97.19 382 VAL A C 1
ATOM 3106 O O . VAL A 1 382 ? -10.695 -29.812 -39 1 97.19 382 VAL A O 1
ATOM 3109 N N . PRO A 1 383 ? -10.68 -28.109 -37.594 1 97.44 383 PRO A N 1
ATOM 3110 C CA . PRO A 1 383 ? -9.492 -27.531 -38.219 1 97.44 383 PRO A CA 1
ATOM 3111 C C . PRO A 1 383 ? -8.234 -28.359 -38 1 97.44 383 PRO A C 1
ATOM 3113 O O . PRO A 1 383 ? -8.195 -29.188 -37.094 1 97.44 383 PRO A O 1
ATOM 3116 N N . PRO A 1 384 ? -7.23 -28.141 -38.938 1 97.44 384 PRO A N 1
ATOM 3117 C CA . PRO A 1 384 ? -5.914 -28.672 -38.562 1 97.44 384 PRO A CA 1
ATOM 3118 C C . PRO A 1 384 ? -5.402 -28.156 -37.219 1 97.44 384 PRO A C 1
ATOM 3120 O O . PRO A 1 384 ? -5.762 -27.062 -36.812 1 97.44 384 PRO A O 1
ATOM 3123 N N . LEU A 1 385 ? -4.57 -28.984 -36.625 1 97.44 385 LEU A N 1
ATOM 3124 C CA . LEU A 1 385 ? -4.121 -28.688 -35.281 1 97.44 385 LEU A CA 1
ATOM 3125 C C . LEU A 1 385 ? -3.5 -27.297 -35.188 1 97.44 385 LEU A C 1
ATOM 3127 O O . LEU A 1 385 ? -3.764 -26.547 -34.25 1 97.44 385 LEU A O 1
ATOM 3131 N N . GLU A 1 386 ? -2.678 -26.906 -36.125 1 96.62 386 GLU A N 1
ATOM 3132 C CA . GLU A 1 386 ? -2.01 -25.609 -36.125 1 96.62 386 GLU A CA 1
ATOM 3133 C C . GLU A 1 386 ? -3.018 -24.469 -36.188 1 96.62 386 GLU A C 1
ATOM 3135 O O . GLU A 1 386 ? -2.873 -23.453 -35.5 1 96.62 386 GLU A O 1
ATOM 3140 N N . GLU A 1 387 ? -4.031 -24.625 -37.062 1 97.06 387 GLU A N 1
ATOM 3141 C CA . GLU A 1 387 ? -5.09 -23.625 -37.156 1 97.06 387 GLU A CA 1
ATOM 3142 C C . GLU A 1 387 ? -5.891 -23.516 -35.875 1 97.06 387 GLU A C 1
ATOM 3144 O O . GLU A 1 387 ? -6.223 -22.422 -35.438 1 97.06 387 GLU A O 1
ATOM 3149 N N . TYR A 1 388 ? -6.145 -24.641 -35.281 1 97.69 388 TYR A N 1
ATOM 3150 C CA . TYR A 1 388 ? -6.859 -24.672 -34.031 1 97.69 388 TYR A CA 1
ATOM 3151 C C . TYR A 1 388 ? -6.066 -23.953 -32.938 1 97.69 388 TYR A C 1
ATOM 3153 O O . TYR A 1 388 ? -6.613 -23.125 -32.219 1 97.69 388 TYR A O 1
ATOM 3161 N N . LEU A 1 389 ? -4.809 -24.266 -32.812 1 96.94 389 LEU A N 1
ATOM 3162 C CA . LEU A 1 389 ? -3.969 -23.719 -31.75 1 96.94 389 LEU A CA 1
ATOM 3163 C C . LEU A 1 389 ? -3.768 -22.219 -31.953 1 96.94 389 LEU A C 1
ATOM 3165 O O . LEU A 1 389 ? -3.664 -21.469 -30.984 1 96.94 389 LEU A O 1
ATOM 3169 N N . MET A 1 390 ? -3.758 -21.719 -33.188 1 96.38 390 MET A N 1
ATOM 3170 C CA . MET A 1 390 ? -3.621 -20.297 -33.469 1 96.38 390 MET A CA 1
ATOM 3171 C C . MET A 1 390 ? -4.801 -19.516 -32.875 1 96.38 390 MET A C 1
ATOM 3173 O O . MET A 1 390 ? -4.613 -18.438 -32.312 1 96.38 390 MET A O 1
ATOM 3177 N N . ASN A 1 391 ? -5.984 -20.062 -32.969 1 97.19 391 ASN A N 1
ATOM 3178 C CA . ASN A 1 391 ? -7.168 -19.422 -32.438 1 97.19 391 ASN A CA 1
ATOM 3179 C C . ASN A 1 391 ? -7.281 -19.641 -30.922 1 97.19 391 ASN A C 1
ATOM 3181 O O . ASN A 1 391 ? -7.625 -18.719 -30.172 1 97.19 391 ASN A O 1
ATOM 3185 N N . SER A 1 392 ? -6.957 -20.828 -30.562 1 95.81 392 SER A N 1
ATOM 3186 C CA . SER A 1 392 ? -7.266 -21.219 -29.188 1 95.81 392 SER A CA 1
ATOM 3187 C C . SER A 1 392 ? -6.258 -20.625 -28.203 1 95.81 392 SER A C 1
ATOM 3189 O O . SER A 1 392 ? -6.543 -20.5 -27.016 1 95.81 392 SER A O 1
ATOM 3191 N N . THR A 1 393 ? -5.051 -20.328 -28.641 1 95.69 393 THR A N 1
ATOM 3192 C CA . THR A 1 393 ? -4.129 -19.594 -27.781 1 95.69 393 THR A CA 1
ATOM 3193 C C . THR A 1 393 ? -4.738 -18.266 -27.359 1 95.69 393 THR A C 1
ATOM 3195 O O . THR A 1 393 ? -4.609 -17.859 -26.188 1 95.69 393 THR A O 1
ATOM 3198 N N . THR A 1 394 ? -5.5 -17.609 -28.25 1 96.56 394 THR A N 1
ATOM 3199 C CA . THR A 1 394 ? -6.184 -16.359 -27.922 1 96.56 394 THR A CA 1
ATOM 3200 C C . THR A 1 394 ? -7.402 -16.625 -27.031 1 96.56 394 THR A C 1
ATOM 3202 O O . THR A 1 394 ? -7.629 -15.914 -26.047 1 96.56 394 THR A O 1
ATOM 3205 N N . SER A 1 395 ? -8.117 -17.672 -27.359 1 97.06 395 SER A N 1
ATOM 3206 C CA . SER A 1 395 ? -9.352 -17.938 -26.641 1 97.06 395 SER A CA 1
ATOM 3207 C C . SER A 1 395 ? -9.07 -18.516 -25.25 1 97.06 395 SER A C 1
ATOM 3209 O O . SER A 1 395 ? -9.977 -18.641 -24.422 1 97.06 395 SER A O 1
ATOM 3211 N N . SER A 1 396 ? -7.77 -18.953 -25 1 96.62 396 SER A N 1
ATOM 3212 C CA . SER A 1 396 ? -7.41 -19.391 -23.656 1 96.62 396 SER A CA 1
ATOM 3213 C C . SER A 1 396 ? -7.551 -18.25 -22.656 1 96.62 396 SER A C 1
ATOM 3215 O O . SER A 1 396 ? -7.633 -18.484 -21.438 1 96.62 396 SER A O 1
ATOM 3217 N N . CYS A 1 397 ? -7.48 -16.984 -23.094 1 97.81 397 CYS A N 1
ATOM 3218 C CA . CYS A 1 397 ? -7.695 -15.766 -22.328 1 97.81 397 CYS A CA 1
ATOM 3219 C C . CYS A 1 397 ? -6.531 -15.5 -21.375 1 97.81 397 CYS A C 1
ATOM 3221 O O . CYS A 1 397 ? -6.625 -14.641 -20.5 1 97.81 397 CYS A O 1
ATOM 3223 N N . ILE A 1 398 ? -5.438 -16.234 -21.531 1 98.19 398 ILE A N 1
ATOM 3224 C CA . ILE A 1 398 ? -4.297 -16.109 -20.641 1 98.19 398 ILE A CA 1
ATOM 3225 C C . ILE A 1 398 ? -3.646 -14.742 -20.797 1 98.19 398 ILE A C 1
ATOM 3227 O O . ILE A 1 398 ? -3.23 -14.133 -19.812 1 98.19 398 ILE A O 1
ATOM 3231 N N . CYS A 1 399 ? -3.607 -14.266 -22.031 1 98.12 399 CYS A N 1
ATOM 3232 C CA . CYS A 1 399 ? -3.027 -12.945 -22.266 1 98.12 399 CYS A CA 1
ATOM 3233 C C . CYS A 1 399 ? -3.789 -11.875 -21.484 1 98.12 399 CYS A C 1
ATOM 3235 O O . CYS A 1 399 ? -3.188 -11.078 -20.766 1 98.12 399 CYS A O 1
ATOM 3237 N N . MET A 1 400 ? -5.105 -11.875 -21.625 1 97.94 400 MET A N 1
ATOM 3238 C CA . MET A 1 400 ? -5.945 -10.883 -20.969 1 97.94 400 MET A CA 1
ATOM 3239 C C . MET A 1 400 ? -5.793 -10.953 -19.453 1 97.94 400 MET A C 1
ATOM 3241 O O . MET A 1 400 ? -5.652 -9.922 -18.781 1 97.94 400 MET A O 1
ATOM 3245 N N . LEU A 1 401 ? -5.789 -12.117 -18.922 1 98.19 401 LEU A N 1
ATOM 3246 C CA . LEU A 1 401 ? -5.672 -12.289 -17.469 1 98.19 401 LEU A CA 1
ATOM 3247 C C . LEU A 1 401 ? -4.305 -11.82 -16.984 1 98.19 401 LEU A C 1
ATOM 3249 O O . LEU A 1 401 ? -4.199 -11.211 -15.914 1 98.19 401 LEU A O 1
ATOM 3253 N N . GLY A 1 402 ? -3.26 -12.172 -17.766 1 98.12 402 GLY A N 1
ATOM 3254 C CA . GLY A 1 402 ? -1.935 -11.68 -17.438 1 98.12 402 GLY A CA 1
ATOM 3255 C C . GLY A 1 402 ? -1.845 -10.164 -17.438 1 98.12 402 GLY A C 1
ATOM 3256 O O . GLY A 1 402 ? -1.212 -9.578 -16.547 1 98.12 402 GLY A O 1
ATOM 3257 N N . LEU A 1 403 ? -2.516 -9.508 -18.438 1 98 403 LEU A N 1
ATOM 3258 C CA . LEU A 1 403 ? -2.533 -8.047 -18.516 1 98 403 LEU A CA 1
ATOM 3259 C C . LEU A 1 403 ? -3.229 -7.453 -17.297 1 98 403 LEU A C 1
ATOM 3261 O O . LEU A 1 403 ? -2.824 -6.398 -16.797 1 98 403 LEU A O 1
ATOM 3265 N N . CYS A 1 404 ? -4.262 -8.148 -16.781 1 97.56 404 CYS A N 1
ATOM 3266 C CA . CYS A 1 404 ? -4.965 -7.684 -15.586 1 97.56 404 CYS A CA 1
ATOM 3267 C C . CYS A 1 404 ? -4.027 -7.609 -14.391 1 97.56 404 CYS A C 1
ATOM 3269 O O . CYS A 1 404 ? -4.07 -6.648 -13.617 1 97.56 404 CYS A O 1
ATOM 3271 N N . ILE A 1 405 ? -3.182 -8.578 -14.266 1 98 405 ILE A N 1
ATOM 3272 C CA . ILE A 1 405 ? -2.25 -8.633 -13.141 1 98 405 ILE A CA 1
ATOM 3273 C C . ILE A 1 405 ? -1.187 -7.551 -13.305 1 98 405 ILE A C 1
ATOM 3275 O O . ILE A 1 405 ? -0.885 -6.82 -12.359 1 98 405 ILE A O 1
ATOM 3279 N N . ILE A 1 406 ? -0.646 -7.422 -14.523 1 97.31 406 ILE A N 1
ATOM 3280 C CA . ILE A 1 406 ? 0.413 -6.461 -14.805 1 97.31 406 ILE A CA 1
ATOM 3281 C C . ILE A 1 406 ? -0.097 -5.043 -14.547 1 97.31 406 ILE A C 1
ATOM 3283 O O . ILE A 1 406 ? 0.566 -4.25 -13.875 1 97.31 406 ILE A O 1
ATOM 3287 N N . LEU A 1 407 ? -1.286 -4.746 -15.008 1 97.12 407 LEU A N 1
ATOM 3288 C CA . LEU A 1 407 ? -1.872 -3.42 -14.852 1 97.12 407 LEU A CA 1
ATOM 3289 C C . LEU A 1 407 ? -2.301 -3.182 -13.406 1 97.12 407 LEU A C 1
ATOM 3291 O O . LEU A 1 407 ? -2.111 -2.086 -12.867 1 97.12 407 LEU A O 1
ATOM 3295 N N . GLY A 1 408 ? -2.889 -4.184 -12.75 1 97.06 408 GLY A N 1
ATOM 3296 C CA . GLY A 1 408 ? -3.377 -4.047 -11.391 1 97.06 408 GLY A CA 1
ATOM 3297 C C . GLY A 1 408 ? -2.271 -3.807 -10.375 1 97.06 408 GLY A C 1
ATOM 3298 O O . GLY A 1 408 ? -2.488 -3.156 -9.352 1 97.06 408 GLY A O 1
ATOM 3299 N N . ARG A 1 409 ? -1.094 -4.383 -10.625 1 95.44 409 ARG A N 1
ATOM 3300 C CA . ARG A 1 409 ? 0.057 -4.098 -9.773 1 95.44 409 ARG A CA 1
ATOM 3301 C C . ARG A 1 409 ? 0.442 -2.623 -9.852 1 95.44 409 ARG A C 1
ATOM 3303 O O . ARG A 1 409 ? 0.762 -2.004 -8.836 1 95.44 409 ARG A O 1
ATOM 3310 N N . GLY A 1 410 ? 0.475 -2.088 -11.086 1 91 410 GLY A N 1
ATOM 3311 C CA . GLY A 1 410 ? 0.59 -0.655 -11.297 1 91 410 GLY A CA 1
ATOM 3312 C C . GLY A 1 410 ? 1.998 -0.131 -11.086 1 91 410 GLY A C 1
ATOM 3313 O O . GLY A 1 410 ? 2.197 1.071 -10.898 1 91 410 GLY A O 1
ATOM 3314 N N . HIS A 1 411 ? 2.988 -0.951 -10.977 1 86.69 411 HIS A N 1
ATOM 3315 C CA . HIS A 1 411 ? 4.34 -0.433 -10.797 1 86.69 411 HIS A CA 1
ATOM 3316 C C . HIS A 1 411 ? 5.238 -0.805 -11.969 1 86.69 411 HIS A C 1
ATOM 3318 O O . HIS A 1 411 ? 4.918 -1.716 -12.734 1 86.69 411 HIS A O 1
ATOM 3324 N N . GLY A 1 412 ? 6.18 -0.036 -12.25 1 85.62 412 GLY A N 1
ATOM 3325 C CA . GLY A 1 412 ? 7.102 -0.267 -13.344 1 85.62 412 GLY A CA 1
ATOM 3326 C C . GLY A 1 412 ? 6.578 0.231 -14.68 1 85.62 412 GLY A C 1
ATOM 3327 O O . GLY A 1 412 ? 5.68 1.071 -14.727 1 85.62 412 GLY A O 1
ATOM 3328 N N . ASP A 1 413 ? 7.176 -0.236 -15.734 1 90.44 413 ASP A N 1
ATOM 3329 C CA . ASP A 1 413 ? 6.781 0.131 -17.094 1 90.44 413 ASP A CA 1
ATOM 3330 C C . ASP A 1 413 ? 5.617 -0.731 -17.578 1 90.44 413 ASP A C 1
ATOM 3332 O O . ASP A 1 413 ? 5.805 -1.628 -18.406 1 90.44 413 ASP A O 1
ATOM 3336 N N . THR A 1 414 ? 4.441 -0.416 -17.078 1 91.88 414 THR A N 1
ATOM 3337 C CA . THR A 1 414 ? 3.258 -1.2 -17.422 1 91.88 414 THR A CA 1
ATOM 3338 C C . THR A 1 414 ? 2.947 -1.095 -18.906 1 91.88 414 THR A C 1
ATOM 3340 O O . THR A 1 414 ? 2.48 -2.057 -19.531 1 91.88 414 THR A O 1
ATOM 3343 N N . ILE A 1 415 ? 3.213 0.071 -19.531 1 90.81 415 ILE A N 1
ATOM 3344 C CA . ILE A 1 415 ? 2.945 0.264 -20.953 1 90.81 415 ILE A CA 1
ATOM 3345 C C . ILE A 1 415 ? 3.869 -0.628 -21.781 1 90.81 415 ILE A C 1
ATOM 3347 O O . ILE A 1 415 ? 3.418 -1.327 -22.688 1 90.81 415 ILE A O 1
ATOM 3351 N N . GLY A 1 416 ? 5.184 -0.582 -21.422 1 92.69 416 GLY A N 1
ATOM 3352 C CA . GLY A 1 416 ? 6.133 -1.451 -22.094 1 92.69 416 GLY A CA 1
ATOM 3353 C C . GLY A 1 416 ? 5.82 -2.926 -21.922 1 92.69 416 GLY A C 1
ATOM 3354 O O . GLY A 1 416 ? 5.973 -3.713 -22.859 1 92.69 416 GLY A O 1
ATOM 3355 N N . ALA A 1 417 ? 5.395 -3.305 -20.75 1 95 417 ALA A N 1
ATOM 3356 C CA . ALA A 1 417 ? 5.047 -4.695 -20.469 1 95 417 ALA A CA 1
ATOM 3357 C C . ALA A 1 417 ? 3.83 -5.133 -21.281 1 95 417 ALA A C 1
ATOM 3359 O O . ALA A 1 417 ? 3.793 -6.25 -21.797 1 95 417 ALA A O 1
ATOM 3360 N N . CYS A 1 418 ? 2.807 -4.285 -21.344 1 95.5 418 CYS A N 1
ATOM 3361 C CA . CYS A 1 418 ? 1.61 -4.605 -22.109 1 95.5 418 CYS A CA 1
ATOM 3362 C C . CYS A 1 418 ? 1.936 -4.738 -23.594 1 95.5 418 CYS A C 1
ATOM 3364 O O . CYS A 1 418 ? 1.447 -5.652 -24.25 1 95.5 418 CYS A O 1
ATOM 3366 N N . ARG A 1 419 ? 2.746 -3.822 -24.109 1 94.44 419 ARG A N 1
ATOM 3367 C CA . ARG A 1 419 ? 3.17 -3.887 -25.516 1 94.44 419 ARG A CA 1
ATOM 3368 C C . ARG A 1 419 ? 3.928 -5.18 -25.797 1 94.44 419 ARG A C 1
ATOM 3370 O O . ARG A 1 419 ? 3.721 -5.812 -26.828 1 94.44 419 ARG A O 1
ATOM 3377 N N . TRP A 1 420 ? 4.793 -5.535 -24.859 1 97.06 420 TRP A N 1
ATOM 3378 C CA . TRP A 1 420 ? 5.555 -6.773 -24.969 1 97.06 420 TRP A CA 1
ATOM 3379 C C . TRP A 1 420 ? 4.625 -7.984 -24.984 1 97.06 420 TRP A C 1
ATOM 3381 O O . TRP A 1 420 ? 4.75 -8.867 -25.844 1 97.06 420 TRP A O 1
ATOM 3391 N N . ALA A 1 421 ? 3.668 -8.055 -24.125 1 96.75 421 ALA A N 1
ATOM 3392 C CA . ALA A 1 421 ? 2.768 -9.195 -24 1 96.75 421 ALA A CA 1
ATOM 3393 C C . ALA A 1 421 ? 1.874 -9.336 -25.219 1 96.75 421 ALA A C 1
ATOM 3395 O O . ALA A 1 421 ? 1.597 -10.453 -25.672 1 96.75 421 ALA A O 1
ATOM 3396 N N . THR A 1 422 ? 1.423 -8.219 -25.75 1 94.56 422 THR A N 1
ATOM 3397 C CA . THR A 1 422 ? 0.471 -8.258 -26.844 1 94.56 422 THR A CA 1
ATOM 3398 C C . THR A 1 422 ? 1.161 -8.68 -28.141 1 94.56 422 THR A C 1
ATOM 3400 O O . THR A 1 422 ? 0.497 -9.039 -29.125 1 94.56 422 THR A O 1
ATOM 3403 N N . LYS A 1 423 ? 2.482 -8.75 -28.141 1 95.44 423 LYS A N 1
ATOM 3404 C CA . LYS A 1 423 ? 3.232 -9.25 -29.297 1 95.44 423 LYS A CA 1
ATOM 3405 C C . LYS A 1 423 ? 3.42 -10.758 -29.219 1 95.44 423 LYS A C 1
ATOM 3407 O O . LYS A 1 423 ? 4.133 -11.344 -30.031 1 95.44 423 LYS A O 1
ATOM 3412 N N . LYS A 1 424 ? 2.936 -11.398 -28.281 1 95.75 424 LYS A N 1
ATOM 3413 C CA . LYS A 1 424 ? 2.881 -12.852 -28.125 1 95.75 424 LYS A CA 1
ATOM 3414 C C . LYS A 1 424 ? 4.281 -13.438 -27.969 1 95.75 424 LYS A C 1
ATOM 3416 O O . LYS A 1 424 ? 4.668 -14.336 -28.719 1 95.75 424 LYS A O 1
ATOM 3421 N N . PRO A 1 425 ? 5.012 -12.906 -26.953 1 97.75 425 PRO A N 1
ATOM 3422 C CA . PRO A 1 425 ? 6.309 -13.523 -26.688 1 97.75 425 PRO A CA 1
ATOM 3423 C C . PRO A 1 425 ? 6.195 -15.016 -26.359 1 97.75 425 PRO A C 1
ATOM 3425 O O . PRO A 1 425 ? 5.109 -15.492 -26.016 1 97.75 425 PRO A O 1
ATOM 3428 N N . LYS A 1 426 ? 7.312 -15.711 -26.469 1 97.31 426 LYS A N 1
ATOM 3429 C CA . LYS A 1 426 ? 7.355 -17.156 -26.281 1 97.31 426 LYS A CA 1
ATOM 3430 C C . LYS A 1 426 ? 6.785 -17.547 -24.906 1 97.31 426 LYS A C 1
ATOM 3432 O O . LYS A 1 426 ? 6.129 -18.578 -24.781 1 97.31 426 LYS A O 1
ATOM 3437 N N . ALA A 1 427 ? 7.031 -16.797 -23.891 1 97.62 427 ALA A N 1
ATOM 3438 C CA . ALA A 1 427 ? 6.531 -17.062 -22.531 1 97.62 427 ALA A CA 1
ATOM 3439 C C . ALA A 1 427 ? 5.008 -17.078 -22.516 1 97.62 427 ALA A C 1
ATOM 3441 O O . ALA A 1 427 ? 4.402 -17.969 -21.891 1 97.62 427 ALA A O 1
ATOM 3442 N N . LEU A 1 428 ? 4.406 -16.109 -23.141 1 98.25 428 LEU A N 1
ATOM 3443 C CA . LEU A 1 428 ? 2.951 -16.031 -23.188 1 98.25 428 LEU A CA 1
ATOM 3444 C C . LEU A 1 428 ? 2.375 -17.172 -24.016 1 98.25 428 LEU A C 1
ATOM 3446 O O . LEU A 1 428 ? 1.404 -17.812 -23.594 1 98.25 428 LEU A O 1
ATOM 3450 N N . VAL A 1 429 ? 2.939 -17.438 -25.172 1 98.12 429 VAL A N 1
ATOM 3451 C CA . VAL A 1 429 ? 2.451 -18.5 -26.047 1 98.12 429 VAL A CA 1
ATOM 3452 C C . VAL A 1 429 ? 2.51 -19.844 -25.312 1 98.12 429 VAL A C 1
ATOM 3454 O O . VAL A 1 429 ? 1.605 -20.672 -25.438 1 98.12 429 VAL A O 1
ATOM 3457 N N . ALA A 1 430 ? 3.621 -20.062 -24.531 1 98.44 430 ALA A N 1
ATOM 3458 C CA . ALA A 1 430 ? 3.75 -21.281 -23.75 1 98.44 430 ALA A CA 1
ATOM 3459 C C . ALA A 1 430 ? 2.6 -21.422 -22.766 1 98.44 430 ALA A C 1
ATOM 3461 O O . ALA A 1 430 ? 1.999 -22.484 -22.641 1 98.44 430 ALA A O 1
ATOM 3462 N N . ALA A 1 431 ? 2.309 -20.359 -22.078 1 98.62 431 ALA A N 1
ATOM 3463 C CA . ALA A 1 431 ? 1.243 -20.375 -21.078 1 98.62 431 ALA A CA 1
ATOM 3464 C C . ALA A 1 431 ? -0.119 -20.594 -21.734 1 98.62 431 ALA A C 1
ATOM 3466 O O . ALA A 1 431 ? -0.943 -21.344 -21.219 1 98.62 431 ALA A O 1
ATOM 3467 N N . GLU A 1 432 ? -0.366 -19.875 -22.828 1 98.5 432 GLU A N 1
ATOM 3468 C CA . GLU A 1 432 ? -1.631 -20 -23.547 1 98.5 432 GLU A CA 1
ATOM 3469 C C . GLU A 1 432 ? -1.833 -21.422 -24.062 1 98.5 432 GLU A C 1
ATOM 3471 O O . GLU A 1 432 ? -2.904 -22 -23.906 1 98.5 432 GLU A O 1
ATOM 3476 N N . LYS A 1 433 ? -0.789 -21.938 -24.719 1 98.19 433 LYS A N 1
ATOM 3477 C CA . LYS A 1 433 ? -0.849 -23.281 -25.297 1 98.19 433 LYS A CA 1
ATOM 3478 C C . LYS A 1 433 ? -1.076 -24.328 -24.203 1 98.19 433 LYS A C 1
ATOM 3480 O O . LYS A 1 433 ? -1.925 -25.219 -24.359 1 98.19 433 LYS A O 1
ATOM 3485 N N . MET A 1 434 ? -0.31 -24.266 -23.156 1 98.25 434 MET A N 1
ATOM 3486 C CA . MET A 1 434 ? -0.456 -25.219 -22.062 1 98.25 434 MET A CA 1
ATOM 3487 C C . MET A 1 434 ? -1.863 -25.156 -21.484 1 98.25 434 MET A C 1
ATOM 3489 O O . MET A 1 434 ? -2.488 -26.188 -21.25 1 98.25 434 MET A O 1
ATOM 3493 N N . GLY A 1 435 ? -2.371 -23.938 -21.203 1 97.38 435 GLY A N 1
ATOM 3494 C CA . GLY A 1 435 ? -3.705 -23.781 -20.656 1 97.38 435 GLY A CA 1
ATOM 3495 C C . GLY A 1 435 ? -4.789 -24.391 -21.531 1 97.38 435 GLY A C 1
ATOM 3496 O O . GLY A 1 435 ? -5.699 -25.047 -21.031 1 97.38 435 GLY A O 1
ATOM 3497 N N . ARG A 1 436 ? -4.66 -24.172 -22.828 1 97.12 436 ARG A N 1
ATOM 3498 C CA . ARG A 1 436 ? -5.676 -24.672 -23.75 1 97.12 436 ARG A CA 1
ATOM 3499 C C . ARG A 1 436 ? -5.617 -26.203 -23.844 1 97.12 436 ARG A C 1
ATOM 3501 O O . ARG A 1 436 ? -6.641 -26.875 -23.75 1 97.12 436 ARG A O 1
ATOM 3508 N N . ILE A 1 437 ? -4.402 -26.719 -24.016 1 97.88 437 ILE A N 1
ATOM 3509 C CA . ILE A 1 437 ? -4.254 -28.156 -24.266 1 97.88 437 ILE A CA 1
ATOM 3510 C C . ILE A 1 437 ? -4.703 -28.938 -23.031 1 97.88 437 ILE A C 1
ATOM 3512 O O . ILE A 1 437 ? -5.434 -29.922 -23.156 1 97.88 437 ILE A O 1
ATOM 3516 N N . ILE A 1 438 ? -4.301 -28.484 -21.891 1 97.69 438 ILE A N 1
ATOM 3517 C CA . ILE A 1 438 ? -4.652 -29.234 -20.688 1 97.69 438 ILE A CA 1
ATOM 3518 C C . ILE A 1 438 ? -6.16 -29.156 -20.453 1 97.69 438 ILE A C 1
ATOM 3520 O O . ILE A 1 438 ? -6.77 -30.125 -20 1 97.69 438 ILE A O 1
ATOM 3524 N N . ASN A 1 439 ? -6.723 -28.031 -20.672 1 95.5 439 ASN A N 1
ATOM 3525 C CA . ASN A 1 439 ? -8.172 -27.875 -20.578 1 95.5 439 ASN A CA 1
ATOM 3526 C C . ASN A 1 439 ? -8.898 -28.812 -21.547 1 95.5 439 ASN A C 1
ATOM 3528 O O . ASN A 1 439 ? -9.922 -29.406 -21.203 1 95.5 439 ASN A O 1
ATOM 3532 N N . ASP A 1 440 ? -8.406 -28.922 -22.828 1 96.31 440 ASP A N 1
ATOM 3533 C CA . ASP A 1 440 ? -8.984 -29.812 -23.828 1 96.31 440 ASP A CA 1
ATOM 3534 C C . ASP A 1 440 ? -8.93 -31.266 -23.375 1 96.31 440 ASP A C 1
ATOM 3536 O O . ASP A 1 440 ? -9.883 -32.031 -23.594 1 96.31 440 ASP A O 1
ATOM 3540 N N . ILE A 1 441 ? -7.828 -31.641 -22.781 1 96.88 441 ILE A N 1
ATOM 3541 C CA . ILE A 1 441 ? -7.629 -33.031 -22.375 1 96.88 441 ILE A CA 1
ATOM 3542 C C . ILE A 1 441 ? -8.617 -33.375 -21.281 1 96.88 441 ILE A C 1
ATOM 3544 O O . ILE A 1 441 ? -9.352 -34.375 -21.391 1 96.88 441 ILE A O 1
ATOM 3548 N N . VAL A 1 442 ? -8.727 -32.562 -20.266 1 95.31 442 VAL A N 1
ATOM 3549 C CA . VAL A 1 442 ? -9.5 -32.938 -19.078 1 95.31 442 VAL A CA 1
ATOM 3550 C C . VAL A 1 442 ? -10.984 -32.719 -19.344 1 95.31 442 VAL A C 1
ATOM 3552 O O . VAL A 1 442 ? -11.836 -33.375 -18.75 1 95.31 442 VAL A O 1
ATOM 3555 N N . GLY A 1 443 ? -11.273 -31.797 -20.219 1 92.5 443 GLY A N 1
ATOM 3556 C CA . GLY A 1 443 ? -12.664 -31.484 -20.5 1 92.5 443 GLY A CA 1
ATOM 3557 C C . GLY A 1 443 ? -13.227 -32.312 -21.656 1 92.5 443 GLY A C 1
ATOM 3558 O O . GLY A 1 443 ? -14.414 -32.188 -21.969 1 92.5 443 GLY A O 1
ATOM 3559 N N . TYR A 1 444 ? -12.484 -33.188 -22.219 1 94.44 444 TYR A N 1
ATOM 3560 C CA . TYR A 1 444 ? -12.82 -33.844 -23.484 1 94.44 444 TYR A CA 1
ATOM 3561 C C . TYR A 1 444 ? -14.125 -34.625 -23.344 1 94.44 444 TYR A C 1
ATOM 3563 O O . TYR A 1 444 ? -15.039 -34.438 -24.156 1 94.44 444 TYR A O 1
ATOM 3571 N N . GLU A 1 445 ? -14.273 -35.438 -22.359 1 91.31 445 GLU A N 1
ATOM 3572 C CA . GLU A 1 445 ? -15.43 -36.312 -22.219 1 91.31 445 GLU A CA 1
ATOM 3573 C C . GLU A 1 445 ? -16.703 -35.5 -21.953 1 91.31 445 GLU A C 1
ATOM 3575 O O . GLU A 1 445 ? -17.75 -35.781 -22.547 1 91.31 445 GLU A O 1
ATOM 3580 N N . GLU A 1 446 ? -16.578 -34.562 -21.109 1 87.75 446 GLU A N 1
ATOM 3581 C CA . GLU A 1 446 ? -17.734 -33.719 -20.781 1 87.75 446 GLU A CA 1
ATOM 3582 C C . GLU A 1 446 ? -18.188 -32.906 -21.984 1 87.75 446 GLU A C 1
ATOM 3584 O O . GLU A 1 446 ? -19.375 -32.688 -22.203 1 87.75 446 GLU A O 1
ATOM 3589 N N . GLU A 1 447 ? -17.234 -32.375 -22.703 1 86.25 447 GLU A N 1
ATOM 3590 C CA . GLU A 1 447 ? -17.531 -31.484 -23.828 1 86.25 447 GLU A CA 1
ATOM 3591 C C . GLU A 1 447 ? -18.141 -32.281 -24.984 1 86.25 447 GLU A C 1
ATOM 3593 O O . GLU A 1 447 ? -18.922 -31.734 -25.766 1 86.25 447 GLU A O 1
ATOM 3598 N N . HIS A 1 448 ? -17.938 -33.531 -25.062 1 88.88 448 HIS A N 1
ATOM 3599 C CA . HIS A 1 448 ? -18.438 -34.375 -26.156 1 88.88 448 HIS A CA 1
ATOM 3600 C C . HIS A 1 448 ? -19.812 -34.938 -25.828 1 88.88 448 HIS A C 1
ATOM 3602 O O . HIS A 1 448 ? -20.422 -35.625 -26.656 1 88.88 448 HIS A O 1
ATOM 3608 N N . ARG A 1 449 ? -20.312 -34.531 -24.703 1 86.06 449 ARG A N 1
ATOM 3609 C CA . ARG A 1 449 ? -21.672 -34.906 -24.359 1 86.06 449 ARG A CA 1
ATOM 3610 C C . ARG A 1 449 ? -22.688 -34 -25.031 1 86.06 449 ARG A C 1
ATOM 3612 O O . ARG A 1 449 ? -23.891 -34.281 -25.062 1 86.06 449 ARG A O 1
ATOM 3619 N N . ARG A 1 450 ? -22.234 -32.969 -25.547 1 82.69 450 ARG A N 1
ATOM 3620 C CA . ARG A 1 450 ? -23.031 -31.984 -26.266 1 82.69 450 ARG A CA 1
ATOM 3621 C C . ARG A 1 450 ? -22.297 -31.469 -27.5 1 82.69 450 ARG A C 1
ATOM 3623 O O . ARG A 1 450 ? -21.094 -31.672 -27.641 1 82.69 450 ARG A O 1
ATOM 3630 N N . PRO A 1 451 ? -23.141 -30.859 -28.391 1 82.62 451 PRO A N 1
ATOM 3631 C CA . PRO A 1 451 ? -22.406 -30.203 -29.484 1 82.62 451 PRO A CA 1
ATOM 3632 C C . PRO A 1 451 ? -21.375 -29.188 -28.969 1 82.62 451 PRO A C 1
ATOM 3634 O O . PRO A 1 451 ? -21.719 -28.312 -28.188 1 82.62 451 PRO A O 1
ATOM 3637 N N . HIS A 1 452 ? -20.156 -29.469 -29.375 1 87.56 452 HIS A N 1
ATOM 3638 C CA . HIS A 1 452 ? -19.047 -28.641 -28.922 1 87.56 452 HIS A CA 1
ATOM 3639 C C . HIS A 1 452 ? -17.969 -28.516 -29.984 1 87.56 452 HIS A C 1
ATOM 3641 O O . HIS A 1 452 ? -17.859 -29.359 -30.875 1 87.56 452 HIS A O 1
ATOM 3647 N N . VAL A 1 453 ? -17.312 -27.438 -29.906 1 90.5 453 VAL A N 1
ATOM 3648 C CA . VAL A 1 453 ? -16.203 -27.219 -30.828 1 90.5 453 VAL A CA 1
ATOM 3649 C C . VAL A 1 453 ? -15.18 -28.328 -30.688 1 90.5 453 VAL A C 1
ATOM 3651 O O . VAL A 1 453 ? -15 -28.891 -29.594 1 90.5 453 VAL A O 1
ATOM 3654 N N . ALA A 1 454 ? -14.555 -28.641 -31.844 1 93.62 454 ALA A N 1
ATOM 3655 C CA . ALA A 1 454 ? -13.492 -29.641 -31.828 1 93.62 454 ALA A CA 1
ATOM 3656 C C . ALA A 1 454 ? -12.344 -29.203 -30.922 1 93.62 454 ALA A C 1
ATOM 3658 O O . ALA A 1 454 ? -11.977 -28.031 -30.906 1 93.62 454 ALA A O 1
ATOM 3659 N N . THR A 1 455 ? -11.781 -30.156 -30.141 1 96.38 455 THR A N 1
ATOM 3660 C CA . THR A 1 455 ? -10.656 -29.891 -29.25 1 96.38 455 THR A CA 1
ATOM 3661 C C . THR A 1 455 ? -9.328 -30.219 -29.938 1 96.38 455 THR A C 1
ATOM 3663 O O . THR A 1 455 ? -9.312 -30.734 -31.047 1 96.38 455 THR A O 1
ATOM 3666 N N . SER A 1 456 ? -8.281 -29.906 -29.234 1 97.75 456 SER A N 1
ATOM 3667 C CA . SER A 1 456 ? -6.957 -30.25 -29.75 1 97.75 456 SER A CA 1
ATOM 3668 C C . SER A 1 456 ? -6.812 -31.75 -29.969 1 97.75 456 SER A C 1
ATOM 3670 O O . SER A 1 456 ? -6.102 -32.188 -30.875 1 97.75 456 SER A O 1
ATOM 3672 N N . ILE A 1 457 ? -7.516 -32.562 -29.203 1 97.94 457 ILE A N 1
ATOM 3673 C CA . ILE A 1 457 ? -7.516 -34 -29.359 1 97.94 457 ILE A CA 1
ATOM 3674 C C . ILE A 1 457 ? -8.141 -34.375 -30.703 1 97.94 457 ILE A C 1
ATOM 3676 O O . ILE A 1 457 ? -7.551 -35.156 -31.469 1 97.94 457 ILE A O 1
ATOM 3680 N N . ASP A 1 458 ? -9.328 -33.781 -30.984 1 97.88 458 ASP A N 1
ATOM 3681 C CA . ASP A 1 458 ? -10.023 -34.062 -32.25 1 97.88 458 ASP A CA 1
ATOM 3682 C C . ASP A 1 458 ? -9.172 -33.656 -33.438 1 97.88 458 ASP A C 1
ATOM 3684 O O . ASP A 1 458 ? -9.086 -34.406 -34.438 1 97.88 458 ASP A O 1
ATOM 3688 N N . CYS A 1 459 ? -8.609 -32.5 -33.312 1 98.06 459 CYS A N 1
ATOM 3689 C CA . CYS A 1 459 ? -7.801 -31.969 -34.406 1 98.06 459 CYS A CA 1
ATOM 3690 C C . CYS A 1 459 ? -6.586 -32.875 -34.656 1 98.06 459 CYS A C 1
ATOM 3692 O O . CYS A 1 459 ? -6.262 -33.156 -35.812 1 98.06 459 CYS A O 1
ATOM 3694 N N . TYR A 1 460 ? -5.973 -33.25 -33.625 1 98.12 460 TYR A N 1
ATOM 3695 C CA . TYR A 1 460 ? -4.785 -34.094 -33.75 1 98.12 460 TYR A CA 1
ATOM 3696 C C . TYR A 1 460 ? -5.148 -35.469 -34.312 1 98.12 460 TYR A C 1
ATOM 3698 O O . TYR A 1 460 ? -4.441 -36 -35.156 1 98.12 460 TYR A O 1
ATOM 3706 N N . MET A 1 461 ? -6.145 -36.094 -33.812 1 97.94 461 MET A N 1
ATOM 3707 C CA . MET A 1 461 ? -6.613 -37.406 -34.281 1 97.94 461 MET A CA 1
ATOM 3708 C C . MET A 1 461 ? -6.906 -37.344 -35.781 1 97.94 461 MET A C 1
ATOM 3710 O O . MET A 1 461 ? -6.484 -38.219 -36.531 1 97.94 461 MET A O 1
ATOM 3714 N N . LYS A 1 462 ? -7.602 -36.312 -36.188 1 97.69 462 LYS A N 1
ATOM 3715 C CA . LYS A 1 462 ? -7.988 -36.188 -37.562 1 97.69 462 LYS A CA 1
ATOM 3716 C C . LYS A 1 462 ? -6.766 -35.938 -38.469 1 97.69 462 LYS A C 1
ATOM 3718 O O . LYS A 1 462 ? -6.637 -36.562 -39.531 1 97.69 462 LYS A O 1
ATOM 3723 N N . GLU A 1 463 ? -5.973 -35.062 -38.031 1 97.44 463 GLU A N 1
ATOM 3724 C CA . GLU A 1 463 ? -4.836 -34.656 -38.844 1 97.44 463 GLU A CA 1
ATOM 3725 C C . GLU A 1 463 ? -3.82 -35.781 -39 1 97.44 463 GLU A C 1
ATOM 3727 O O . GLU A 1 463 ? -3.232 -35.969 -40.062 1 97.44 463 GLU A O 1
ATOM 3732 N N . TYR A 1 464 ? -3.604 -36.625 -38.031 1 97.12 464 TYR A N 1
ATOM 3733 C CA . TYR A 1 464 ? -2.514 -37.594 -38.062 1 97.12 464 TYR A CA 1
ATOM 3734 C C . TYR A 1 464 ? -3.057 -39 -38.094 1 97.12 464 TYR A C 1
ATOM 3736 O O . TYR A 1 464 ? -2.289 -39.969 -38.188 1 97.12 464 TYR A O 1
ATOM 3744 N N . GLY A 1 465 ? -4.301 -39.219 -38.031 1 97.38 465 GLY A N 1
ATOM 3745 C CA . GLY A 1 465 ? -4.93 -40.531 -38.125 1 97.38 465 GLY A CA 1
ATOM 3746 C C . GLY A 1 465 ? -4.562 -41.438 -37 1 97.38 465 GLY A C 1
ATOM 3747 O O . GLY A 1 465 ? -4.254 -42.625 -37.219 1 97.38 465 GLY A O 1
ATOM 3748 N N . VAL A 1 466 ? -4.566 -40.906 -35.719 1 97.88 466 VAL A N 1
ATOM 3749 C CA . VAL A 1 466 ? -4.156 -41.688 -34.562 1 97.88 466 VAL A CA 1
ATOM 3750 C C . VAL A 1 466 ? -5.324 -41.844 -33.594 1 97.88 466 VAL A C 1
ATOM 3752 O O . VAL A 1 466 ? -6.359 -41.188 -33.781 1 97.88 466 VAL A O 1
ATOM 3755 N N . SER A 1 467 ? -5.207 -42.719 -32.625 1 97.88 467 SER A N 1
ATOM 3756 C CA . SER A 1 467 ? -6.227 -42.906 -31.594 1 97.88 467 SER A CA 1
ATOM 3757 C C . SER A 1 467 ? -6.234 -41.75 -30.594 1 97.88 467 SER A C 1
ATOM 3759 O O . SER A 1 467 ? -5.305 -40.938 -30.547 1 97.88 467 SER A O 1
ATOM 3761 N N . LYS A 1 468 ? -7.23 -41.656 -29.812 1 97.44 468 LYS A N 1
ATOM 3762 C CA . LYS A 1 468 ? -7.355 -40.656 -28.75 1 97.44 468 LYS A CA 1
ATOM 3763 C C . LYS A 1 468 ? -6.195 -40.75 -27.766 1 97.44 468 LYS A C 1
ATOM 3765 O O . LYS A 1 468 ? -5.629 -39.75 -27.359 1 97.44 468 LYS A O 1
ATOM 3770 N N . GLU A 1 469 ? -5.883 -41.969 -27.375 1 97.56 469 GLU A N 1
ATOM 3771 C CA . GLU A 1 469 ? -4.816 -42.219 -26.406 1 97.56 469 GLU A CA 1
ATOM 3772 C C . GLU A 1 469 ? -3.473 -41.719 -26.938 1 97.56 469 GLU A C 1
ATOM 3774 O O . GLU A 1 469 ? -2.697 -41.125 -26.188 1 97.56 469 GLU A O 1
ATOM 3779 N N . GLU A 1 470 ? -3.234 -42 -28.188 1 97.88 470 GLU A N 1
ATOM 3780 C CA . GLU A 1 470 ? -1.992 -41.562 -28.812 1 97.88 470 GLU A CA 1
ATOM 3781 C C . GLU A 1 470 ? -1.945 -40.031 -28.891 1 97.88 470 GLU A C 1
ATOM 3783 O O . GLU A 1 470 ? -0.896 -39.406 -28.672 1 97.88 470 GLU A O 1
ATOM 3788 N N . ALA A 1 471 ? -3.084 -39.438 -29.234 1 98.25 471 ALA A N 1
ATOM 3789 C CA . ALA A 1 471 ? -3.174 -38 -29.312 1 98.25 471 ALA A CA 1
ATOM 3790 C C . ALA A 1 471 ? -2.887 -37.375 -27.938 1 98.25 471 ALA A C 1
ATOM 3792 O O . ALA A 1 471 ? -2.172 -36.375 -27.859 1 98.25 471 ALA A O 1
ATOM 3793 N N . ILE A 1 472 ? -3.414 -37.906 -26.906 1 98.12 472 ILE A N 1
ATOM 3794 C CA . ILE A 1 472 ? -3.26 -37.375 -25.547 1 98.12 472 ILE A CA 1
ATOM 3795 C C . ILE A 1 472 ? -1.789 -37.438 -25.141 1 98.12 472 ILE A C 1
ATOM 3797 O O . ILE A 1 472 ? -1.277 -36.469 -24.531 1 98.12 472 ILE A O 1
ATOM 3801 N N . VAL A 1 473 ? -1.097 -38.5 -25.453 1 97.94 473 VAL A N 1
ATOM 3802 C CA . VAL A 1 473 ? 0.321 -38.625 -25.141 1 97.94 473 VAL A CA 1
ATOM 3803 C C . VAL A 1 473 ? 1.112 -37.5 -25.812 1 97.94 473 VAL A C 1
ATOM 3805 O O . VAL A 1 473 ? 1.971 -36.875 -25.188 1 97.94 473 VAL A O 1
ATOM 3808 N N . LYS A 1 474 ? 0.796 -37.281 -27.078 1 97.88 474 LYS A N 1
ATOM 3809 C CA . LYS A 1 474 ? 1.505 -36.25 -27.828 1 97.88 474 LYS A CA 1
ATOM 3810 C C . LYS A 1 474 ? 1.198 -34.875 -27.281 1 97.88 474 LYS A C 1
ATOM 3812 O O . LYS A 1 474 ? 2.068 -34 -27.266 1 97.88 474 LYS A O 1
ATOM 3817 N N . LEU A 1 475 ? -0.063 -34.656 -26.953 1 98.19 475 LEU A N 1
ATOM 3818 C CA . LEU A 1 475 ? -0.454 -33.375 -26.391 1 98.19 475 LEU A CA 1
ATOM 3819 C C . LEU A 1 475 ? 0.242 -33.125 -25.047 1 98.19 475 LEU A C 1
ATOM 3821 O O . LEU A 1 475 ? 0.634 -32 -24.75 1 98.19 475 LEU A O 1
ATOM 3825 N N . TYR A 1 476 ? 0.452 -34.125 -24.219 1 97.38 476 TYR A N 1
ATOM 3826 C CA . TYR A 1 476 ? 1.183 -34 -22.969 1 97.38 476 TYR A CA 1
ATOM 3827 C C . TYR A 1 476 ? 2.656 -33.688 -23.219 1 97.38 476 TYR A C 1
ATOM 3829 O O . TYR A 1 476 ? 3.297 -32.969 -22.453 1 97.38 476 TYR A O 1
ATOM 3837 N N . GLU A 1 477 ? 3.164 -34.281 -24.312 1 97.5 477 GLU A N 1
ATOM 3838 C CA . GLU A 1 477 ? 4.523 -33.938 -24.703 1 97.5 477 GLU A CA 1
ATOM 3839 C C . GLU A 1 477 ? 4.637 -32.438 -25.047 1 97.5 477 GLU A C 1
ATOM 3841 O O . GLU A 1 477 ? 5.637 -31.812 -24.719 1 97.5 477 GLU A O 1
ATOM 3846 N N . MET A 1 478 ? 3.625 -31.922 -25.719 1 97.56 478 MET A N 1
ATOM 3847 C CA . MET A 1 478 ? 3.6 -30.5 -26.047 1 97.56 478 MET A CA 1
ATOM 3848 C C . MET A 1 478 ? 3.562 -29.656 -24.781 1 97.56 478 MET A C 1
ATOM 3850 O O . MET A 1 478 ? 4.219 -28.609 -24.703 1 97.56 478 MET A O 1
ATOM 3854 N N . ILE A 1 479 ? 2.752 -30.094 -23.812 1 98 479 ILE A N 1
ATOM 3855 C CA . ILE A 1 479 ? 2.672 -29.391 -22.547 1 98 479 ILE A CA 1
ATOM 3856 C C . ILE A 1 479 ? 4.051 -29.344 -21.891 1 98 479 ILE A C 1
ATOM 3858 O O . ILE A 1 479 ? 4.469 -28.312 -21.375 1 98 479 ILE A O 1
ATOM 3862 N N . GLU A 1 480 ? 4.773 -30.484 -21.859 1 97.25 480 GLU A N 1
ATOM 3863 C CA . GLU A 1 480 ? 6.117 -30.531 -21.281 1 97.25 480 GLU A CA 1
ATOM 3864 C C . GLU A 1 480 ? 7.047 -29.547 -21.984 1 97.25 480 GLU A C 1
ATOM 3866 O O . GLU A 1 480 ? 7.895 -28.922 -21.328 1 97.25 480 GLU A O 1
ATOM 3871 N N . ASP A 1 481 ? 6.875 -29.422 -23.266 1 97.94 481 ASP A N 1
ATOM 3872 C CA . ASP A 1 481 ? 7.684 -28.469 -24.016 1 97.94 481 ASP A CA 1
ATOM 3873 C C . ASP A 1 481 ? 7.391 -27.031 -23.594 1 97.94 481 ASP A C 1
ATOM 3875 O O . ASP A 1 481 ? 8.289 -26.188 -23.562 1 97.94 481 ASP A O 1
ATOM 3879 N N . THR A 1 482 ? 6.109 -26.75 -23.312 1 98.56 482 THR A N 1
ATOM 3880 C CA . THR A 1 482 ? 5.742 -25.391 -22.891 1 98.56 482 THR A CA 1
ATOM 3881 C C . THR A 1 482 ? 6.383 -25.062 -21.547 1 98.56 482 THR A C 1
ATOM 3883 O O . THR A 1 482 ? 6.754 -23.906 -21.297 1 98.56 482 THR A O 1
ATOM 3886 N N . TRP A 1 483 ? 6.547 -26.031 -20.609 1 98.44 483 TRP A N 1
ATOM 3887 C CA . TRP A 1 483 ? 7.242 -25.812 -19.344 1 98.44 483 TRP A CA 1
ATOM 3888 C C . TRP A 1 483 ? 8.703 -25.453 -19.578 1 98.44 483 TRP A C 1
ATOM 3890 O O . TRP A 1 483 ? 9.258 -24.578 -18.922 1 98.44 483 TRP A O 1
ATOM 3900 N N . LYS A 1 484 ? 9.336 -26.188 -20.531 1 98.38 484 LYS A N 1
ATOM 3901 C CA . LYS A 1 484 ? 10.719 -25.875 -20.875 1 98.38 484 LYS A CA 1
ATOM 3902 C C . LYS A 1 484 ? 10.852 -24.484 -21.469 1 98.38 484 LYS A C 1
ATOM 3904 O O . LYS A 1 484 ? 11.82 -23.766 -21.203 1 98.38 484 LYS A O 1
ATOM 3909 N N . ASP A 1 485 ? 9.828 -24.078 -22.281 1 98.38 485 ASP A N 1
ATOM 3910 C CA . ASP A 1 485 ? 9.812 -22.75 -22.906 1 98.38 485 ASP A CA 1
ATOM 3911 C C . ASP A 1 485 ? 9.773 -21.656 -21.844 1 98.38 485 ASP A C 1
ATOM 3913 O O . ASP A 1 485 ? 10.57 -20.719 -21.875 1 98.38 485 ASP A O 1
ATOM 3917 N N . ILE A 1 486 ? 8.836 -21.766 -20.906 1 98.31 486 ILE A N 1
ATOM 3918 C CA . ILE A 1 486 ? 8.664 -20.703 -19.906 1 98.31 486 ILE A CA 1
ATOM 3919 C C . ILE A 1 486 ? 9.883 -20.672 -18.984 1 98.31 486 ILE A C 1
ATOM 3921 O O . ILE A 1 486 ? 10.25 -19.609 -18.484 1 98.31 486 ILE A O 1
ATOM 3925 N N . ASN A 1 487 ? 10.469 -21.828 -18.656 1 98.19 487 ASN A N 1
ATOM 3926 C CA . ASN A 1 487 ? 11.695 -21.859 -17.875 1 98.19 487 ASN A CA 1
ATOM 3927 C C . ASN A 1 487 ? 12.82 -21.094 -18.547 1 98.19 487 ASN A C 1
ATOM 3929 O O . ASN A 1 487 ? 13.562 -20.359 -17.891 1 98.19 487 ASN A O 1
ATOM 3933 N N . GLU A 1 488 ? 12.922 -21.281 -19.828 1 97.69 488 GLU A N 1
ATOM 3934 C CA . GLU A 1 488 ? 13.953 -20.594 -20.594 1 97.69 488 GLU A CA 1
ATOM 3935 C C . GLU A 1 488 ? 13.719 -19.094 -20.609 1 97.69 488 GLU A C 1
ATOM 3937 O O . GLU A 1 488 ? 14.656 -18.312 -20.438 1 97.69 488 GLU A O 1
ATOM 3942 N N . GLU A 1 489 ? 12.43 -18.688 -20.797 1 97.81 489 GLU A N 1
ATOM 3943 C CA . GLU A 1 489 ? 12.078 -17.281 -20.906 1 97.81 489 GLU A CA 1
ATOM 3944 C C . GLU A 1 489 ? 12.266 -16.562 -19.578 1 97.81 489 GLU A C 1
ATOM 3946 O O . GLU A 1 489 ? 12.453 -15.336 -19.547 1 97.81 489 GLU A O 1
ATOM 3951 N N . CYS A 1 490 ? 12.336 -17.297 -18.453 1 97.38 490 CYS A N 1
ATOM 3952 C CA . CYS A 1 490 ? 12.477 -16.703 -17.125 1 97.38 490 CYS A CA 1
ATOM 3953 C C . CYS A 1 490 ? 13.938 -16.422 -16.812 1 97.38 490 CYS A C 1
ATOM 3955 O O . CYS A 1 490 ? 14.242 -15.719 -15.844 1 97.38 490 CYS A O 1
ATOM 3957 N N . LEU A 1 491 ? 14.867 -16.922 -17.625 1 97.44 491 LEU A N 1
ATOM 3958 C CA . LEU A 1 491 ? 16.297 -16.719 -17.375 1 97.44 491 LEU A CA 1
ATOM 3959 C C . LEU A 1 491 ? 16.734 -15.352 -17.859 1 97.44 491 LEU A C 1
ATOM 3961 O O . LEU A 1 491 ? 16.281 -14.867 -18.891 1 97.44 491 LEU A O 1
ATOM 3965 N N . ARG A 1 492 ? 17.625 -14.766 -17.125 1 95.19 492 ARG A N 1
ATOM 3966 C CA . ARG A 1 492 ? 18.172 -13.445 -17.453 1 95.19 492 ARG A CA 1
ATOM 3967 C C . ARG A 1 492 ? 19.172 -13.531 -18.594 1 95.19 492 ARG A C 1
ATOM 3969 O O . ARG A 1 492 ? 19.844 -14.547 -18.766 1 95.19 492 ARG A O 1
ATOM 3976 N N . PRO A 1 493 ? 19.281 -12.477 -19.359 1 95.38 493 PRO A N 1
ATOM 3977 C CA . PRO A 1 493 ? 18.547 -11.211 -19.312 1 95.38 493 PRO A CA 1
ATOM 3978 C C . PRO A 1 493 ? 17.141 -11.312 -19.906 1 95.38 493 PRO A C 1
ATOM 3980 O O . PRO A 1 493 ? 16.906 -12.141 -20.781 1 95.38 493 PRO A O 1
ATOM 3983 N N . THR A 1 494 ? 16.219 -10.531 -19.438 1 95.62 494 THR A N 1
ATOM 3984 C CA . THR A 1 494 ? 14.836 -10.531 -19.875 1 95.62 494 THR A CA 1
ATOM 3985 C C . THR A 1 494 ? 14.477 -9.211 -20.547 1 95.62 494 THR A C 1
ATOM 3987 O O . THR A 1 494 ? 15.031 -8.164 -20.203 1 95.62 494 THR A O 1
ATOM 3990 N N . PRO A 1 495 ? 13.586 -9.234 -21.547 1 94.56 495 PRO A N 1
ATOM 3991 C CA . PRO A 1 495 ? 13.227 -8.023 -22.281 1 94.56 495 PRO A CA 1
ATOM 3992 C C . PRO A 1 495 ? 12.359 -7.066 -21.453 1 94.56 495 PRO A C 1
ATOM 3994 O O . PRO A 1 495 ? 12.289 -5.875 -21.766 1 94.56 495 PRO A O 1
ATOM 3997 N N . VAL A 1 496 ? 11.664 -7.508 -20.469 1 95.75 496 VAL A N 1
ATOM 3998 C CA . VAL A 1 496 ? 10.852 -6.746 -19.531 1 95.75 496 VAL A CA 1
ATOM 3999 C C . VAL A 1 496 ? 11.148 -7.191 -18.109 1 95.75 496 VAL A C 1
ATOM 4001 O O . VAL A 1 496 ? 11.938 -8.117 -17.891 1 95.75 496 VAL A O 1
ATOM 4004 N N . ALA A 1 497 ? 10.578 -6.477 -17.219 1 94.5 497 ALA A N 1
ATOM 4005 C CA . ALA A 1 497 ? 10.758 -6.895 -15.828 1 94.5 497 ALA A CA 1
ATOM 4006 C C . ALA A 1 497 ? 10.406 -8.367 -15.648 1 94.5 497 ALA A C 1
ATOM 4008 O O . ALA A 1 497 ? 9.422 -8.852 -16.219 1 94.5 497 ALA A O 1
ATOM 4009 N N . ARG A 1 498 ? 11.148 -9.109 -14.898 1 94.62 498 ARG A N 1
ATOM 4010 C CA . ARG A 1 498 ? 10.953 -10.547 -14.703 1 94.62 498 ARG A CA 1
ATOM 4011 C C . ARG A 1 498 ? 9.578 -10.836 -14.109 1 94.62 498 ARG A C 1
ATOM 4013 O O . ARG A 1 498 ? 8.984 -11.875 -14.414 1 94.62 498 ARG A O 1
ATOM 4020 N N . SER A 1 499 ? 9.117 -9.93 -13.289 1 94.25 499 SER A N 1
ATOM 4021 C CA . SER A 1 499 ? 7.816 -10.117 -12.664 1 94.25 499 SER A CA 1
ATOM 4022 C C . SER A 1 499 ? 6.711 -10.211 -13.711 1 94.25 499 SER A C 1
ATOM 4024 O O . SER A 1 499 ? 5.695 -10.883 -13.492 1 94.25 499 SER A O 1
ATOM 4026 N N . CYS A 1 500 ? 6.84 -9.57 -14.891 1 96 500 CYS A N 1
ATOM 4027 C CA . CYS A 1 500 ? 5.879 -9.664 -15.984 1 96 500 CYS A CA 1
ATOM 4028 C C . CYS A 1 500 ? 5.887 -11.055 -16.594 1 96 500 CYS A C 1
ATOM 4030 O O . CYS A 1 500 ? 4.828 -11.609 -16.906 1 96 500 CYS A O 1
ATOM 4032 N N . ILE A 1 501 ? 7.086 -11.633 -16.703 1 97.44 501 ILE A N 1
ATOM 4033 C CA . ILE A 1 501 ? 7.219 -12.961 -17.297 1 97.44 501 ILE A CA 1
ATOM 4034 C C . ILE A 1 501 ? 6.688 -14.016 -16.328 1 97.44 501 ILE A C 1
ATOM 4036 O O . ILE A 1 501 ? 5.961 -14.922 -16.719 1 97.44 501 ILE A O 1
ATOM 4040 N N . THR A 1 502 ? 6.984 -13.828 -15.062 1 96.62 502 THR A N 1
ATOM 4041 C CA . THR A 1 502 ? 6.578 -14.812 -14.062 1 96.62 502 THR A CA 1
ATOM 4042 C C . THR A 1 502 ? 5.066 -14.781 -13.859 1 96.62 502 THR A C 1
ATOM 4044 O O . THR A 1 502 ? 4.484 -15.75 -13.367 1 96.62 502 THR A O 1
ATOM 4047 N N . THR A 1 503 ? 4.43 -13.719 -14.227 1 97.69 503 THR A N 1
ATOM 4048 C CA . THR A 1 503 ? 2.971 -13.68 -14.219 1 97.69 503 THR A CA 1
ATOM 4049 C C . THR A 1 503 ? 2.398 -14.82 -15.062 1 97.69 503 THR A C 1
ATOM 4051 O O . THR A 1 503 ? 1.422 -15.461 -14.664 1 97.69 503 THR A O 1
ATOM 4054 N N . PHE A 1 504 ? 2.982 -15.078 -16.203 1 98.31 504 PHE A N 1
ATOM 4055 C CA . PHE A 1 504 ? 2.488 -16.125 -17.094 1 98.31 504 PHE A CA 1
ATOM 4056 C C . PHE A 1 504 ? 2.883 -17.5 -16.578 1 98.31 504 PHE A C 1
ATOM 4058 O O . PHE A 1 504 ? 2.146 -18.469 -16.75 1 98.31 504 PHE A O 1
ATOM 4065 N N . LEU A 1 505 ? 4.043 -17.578 -15.812 1 98.5 505 LEU A N 1
ATOM 4066 C CA . LEU A 1 505 ? 4.379 -18.812 -15.109 1 98.5 505 LEU A CA 1
ATOM 4067 C C . LEU A 1 505 ? 3.324 -19.141 -14.062 1 98.5 505 LEU A C 1
ATOM 4069 O O . LEU A 1 505 ? 2.916 -20.297 -13.93 1 98.5 505 LEU A O 1
ATOM 4073 N N . GLU A 1 506 ? 2.914 -18.141 -13.312 1 98.38 506 GLU A N 1
ATOM 4074 C CA . GLU A 1 506 ? 1.885 -18.344 -12.305 1 98.38 506 GLU A CA 1
ATOM 4075 C C . GLU A 1 506 ? 0.57 -18.797 -12.93 1 98.38 506 GLU A C 1
ATOM 4077 O O . GLU A 1 506 ? -0.16 -19.594 -12.352 1 98.38 506 GLU A O 1
ATOM 4082 N N . LEU A 1 507 ? 0.256 -18.25 -14.094 1 98.44 507 LEU A N 1
ATOM 4083 C CA . LEU A 1 507 ? -0.965 -18.656 -14.781 1 98.44 507 LEU A CA 1
ATOM 4084 C C . LEU A 1 507 ? -0.87 -20.109 -15.242 1 98.44 507 LEU A C 1
ATOM 4086 O O . LEU A 1 507 ? -1.867 -20.828 -15.234 1 98.44 507 LEU A O 1
ATOM 4090 N N . MET A 1 508 ? 0.344 -20.531 -15.602 1 98.38 508 MET A N 1
ATOM 4091 C CA . MET A 1 508 ? 0.55 -21.922 -15.945 1 98.38 508 MET A CA 1
ATOM 4092 C C . MET A 1 508 ? 0.336 -22.828 -14.727 1 98.38 508 MET A C 1
ATOM 4094 O O . MET A 1 508 ? -0.292 -23.875 -14.828 1 98.38 508 MET A O 1
ATOM 4098 N N . ARG A 1 509 ? 0.825 -22.375 -13.633 1 98.25 509 ARG A N 1
ATOM 4099 C CA . ARG A 1 509 ? 0.668 -23.125 -12.398 1 98.25 509 ARG A CA 1
ATOM 4100 C C . ARG A 1 509 ? -0.803 -23.266 -12.023 1 98.25 509 ARG A C 1
ATOM 4102 O O . ARG A 1 509 ? -1.239 -24.328 -11.594 1 98.25 509 ARG A O 1
ATOM 4109 N N . VAL A 1 510 ? -1.535 -22.25 -12.172 1 97.56 510 VAL A N 1
ATOM 4110 C CA . VAL A 1 510 ? -2.963 -22.25 -11.859 1 97.56 510 VAL A CA 1
ATOM 4111 C C . VAL A 1 510 ? -3.676 -23.281 -12.734 1 97.56 510 VAL A C 1
ATOM 4113 O O . VAL A 1 510 ? -4.484 -24.062 -12.234 1 97.56 510 VAL A O 1
ATOM 4116 N N . ASN A 1 511 ? -3.404 -23.234 -14.031 1 97.56 511 ASN A N 1
ATOM 4117 C CA . ASN A 1 511 ? -4.047 -24.172 -14.953 1 97.56 511 ASN A CA 1
ATOM 4118 C C . ASN A 1 511 ? -3.619 -25.609 -14.68 1 97.56 511 ASN A C 1
ATOM 4120 O O . ASN A 1 511 ? -4.438 -26.531 -14.75 1 97.56 511 ASN A O 1
ATOM 4124 N N . HIS A 1 512 ? -2.303 -25.75 -14.297 1 97.38 512 HIS A N 1
ATOM 4125 C CA . HIS A 1 512 ? -1.79 -27.078 -13.992 1 97.38 512 HIS A CA 1
ATOM 4126 C C . HIS A 1 512 ? -2.504 -27.688 -12.789 1 97.38 512 HIS A C 1
ATOM 4128 O O . HIS A 1 512 ? -2.908 -28.844 -12.82 1 97.38 512 HIS A O 1
ATOM 4134 N N . VAL A 1 513 ? -2.719 -26.891 -11.781 1 96.69 513 VAL A N 1
ATOM 4135 C CA . VAL A 1 513 ? -3.33 -27.375 -10.547 1 96.69 513 VAL A CA 1
ATOM 4136 C C . VAL A 1 513 ? -4.836 -27.516 -10.742 1 96.69 513 VAL A C 1
ATOM 4138 O O . VAL A 1 513 ? -5.438 -28.5 -10.281 1 96.69 513 VAL A O 1
ATOM 4141 N N . THR A 1 514 ? -5.441 -26.641 -11.438 1 96.56 514 THR A N 1
ATOM 4142 C CA . THR A 1 514 ? -6.887 -26.625 -11.625 1 96.56 514 THR A CA 1
ATOM 4143 C C . THR A 1 514 ? -7.328 -27.766 -12.539 1 96.56 514 THR A C 1
ATOM 4145 O O . THR A 1 514 ? -8.391 -28.344 -12.344 1 96.56 514 THR A O 1
ATOM 4148 N N . TYR A 1 515 ? -6.473 -28.109 -13.562 1 95.56 515 TYR A N 1
ATOM 4149 C CA . TYR A 1 515 ? -6.883 -29.078 -14.578 1 95.56 515 TYR A CA 1
ATOM 4150 C C . TYR A 1 515 ? -6.02 -30.328 -14.523 1 95.56 515 TYR A C 1
ATOM 4152 O O . TYR A 1 515 ? -5.781 -30.969 -15.547 1 95.56 515 TYR A O 1
ATOM 4160 N N . LYS A 1 516 ? -5.539 -30.656 -13.359 1 89.12 516 LYS A N 1
ATOM 4161 C CA . LYS A 1 516 ? -4.66 -31.797 -13.164 1 89.12 516 LYS A CA 1
ATOM 4162 C C . LYS A 1 516 ? -5.391 -33.094 -13.477 1 89.12 516 LYS A C 1
ATOM 4164 O O . LYS A 1 516 ? -4.855 -33.969 -14.172 1 89.12 516 LYS A O 1
ATOM 4169 N N . ASP A 1 517 ? -6.617 -33.281 -13.023 1 87.75 517 ASP A N 1
ATOM 4170 C CA . ASP A 1 517 ? -7.344 -34.531 -13.195 1 87.75 517 ASP A CA 1
ATOM 4171 C C . ASP A 1 517 ? -8.75 -34.281 -13.742 1 87.75 517 ASP A C 1
ATOM 4173 O O . ASP A 1 517 ? -9.32 -3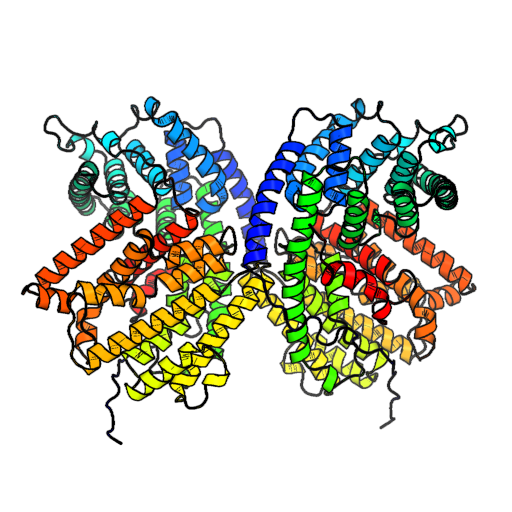5.125 -14.414 1 87.75 517 ASP A O 1
ATOM 4177 N N . ASN A 1 518 ? -9.289 -33.156 -13.336 1 90.25 518 ASN A N 1
ATOM 4178 C CA . ASN A 1 518 ? -10.617 -32.75 -13.766 1 90.25 518 ASN A CA 1
ATOM 4179 C C . ASN A 1 518 ? -10.695 -31.25 -13.977 1 90.25 518 ASN A C 1
ATOM 4181 O O . ASN A 1 518 ? -9.727 -30.531 -13.719 1 90.25 518 ASN A O 1
ATOM 4185 N N . ASP A 1 519 ? -11.727 -30.875 -14.609 1 92.94 519 ASP A N 1
ATOM 4186 C CA . ASP A 1 519 ? -12 -29.438 -14.703 1 92.94 519 ASP A CA 1
ATOM 4187 C C . ASP A 1 519 ? -12.539 -28.906 -13.383 1 92.94 519 ASP A C 1
ATOM 4189 O O . ASP A 1 519 ? -13.75 -28.75 -13.219 1 92.94 519 ASP A O 1
ATOM 4193 N N . ARG A 1 520 ? -11.672 -28.516 -12.562 1 94.06 520 ARG A N 1
ATOM 4194 C CA . ARG A 1 520 ? -12.023 -28.172 -11.195 1 94.06 520 ARG A CA 1
ATOM 4195 C C . ARG A 1 520 ? -12.516 -26.734 -11.109 1 94.06 520 ARG A C 1
ATOM 4197 O O . ARG A 1 520 ? -12.961 -26.281 -10.047 1 94.06 520 ARG A O 1
ATOM 4204 N N . TYR A 1 521 ? -12.438 -25.969 -12.188 1 93.38 521 TYR A N 1
ATOM 4205 C CA . TYR A 1 521 ? -13.062 -24.656 -12.242 1 93.38 521 TYR A CA 1
ATOM 4206 C C . TYR A 1 521 ? -14.57 -24.781 -12.461 1 93.38 521 TYR A C 1
ATOM 4208 O O . TYR A 1 521 ? -15.359 -24.109 -11.789 1 93.38 521 TYR A O 1
ATOM 4216 N N . THR A 1 522 ? -14.93 -25.656 -13.414 1 91.88 522 THR A N 1
ATOM 4217 C CA . THR A 1 522 ? -16.344 -25.859 -13.734 1 91.88 522 THR A CA 1
ATOM 4218 C C . THR A 1 522 ? -17.047 -26.609 -12.602 1 91.88 522 THR A C 1
ATOM 4220 O O . THR A 1 522 ? -18.203 -26.328 -12.297 1 91.88 522 THR A O 1
ATOM 4223 N N . HIS A 1 523 ? -16.328 -27.562 -12.031 1 92.19 523 HIS A N 1
ATOM 4224 C CA . HIS A 1 523 ? -16.859 -28.344 -10.914 1 92.19 523 HIS A CA 1
ATOM 4225 C C . HIS A 1 523 ? -16.203 -27.922 -9.602 1 92.19 523 HIS A C 1
ATOM 4227 O O . HIS A 1 523 ? -15.227 -28.547 -9.172 1 92.19 523 HIS A O 1
ATOM 4233 N N . PRO A 1 524 ? -16.797 -27.031 -8.891 1 88.88 524 PRO A N 1
ATOM 4234 C CA . PRO A 1 524 ? -16.141 -26.344 -7.781 1 88.88 524 PRO A CA 1
ATOM 4235 C C . PRO A 1 524 ? -15.766 -27.281 -6.641 1 88.88 524 PRO A C 1
ATOM 4237 O O . PRO A 1 524 ? -14.906 -26.938 -5.82 1 88.88 524 PRO A O 1
ATOM 4240 N N . GLU A 1 525 ? -16.328 -28.5 -6.59 1 91.5 525 GLU A N 1
ATOM 4241 C CA . GLU A 1 525 ? -15.969 -29.469 -5.562 1 91.5 525 GLU A CA 1
ATOM 4242 C C . GLU A 1 525 ? -14.5 -29.859 -5.672 1 91.5 525 GLU A C 1
ATOM 4244 O O . GLU A 1 525 ? -13.875 -30.25 -4.68 1 91.5 525 GLU A O 1
ATOM 4249 N N . GLY A 1 526 ? -14.07 -29.734 -6.824 1 92 526 GLY A N 1
ATOM 4250 C CA . GLY A 1 526 ? -12.695 -30.141 -7.074 1 92 526 GLY A CA 1
ATOM 4251 C C . GLY A 1 526 ? -11.672 -29.25 -6.387 1 92 526 GLY A C 1
ATOM 4252 O O . GLY A 1 526 ? -10.586 -29.703 -6.043 1 92 526 GLY A O 1
ATOM 4253 N N . LEU A 1 527 ? -11.953 -27.984 -6.219 1 94.38 527 LEU A N 1
ATOM 4254 C CA . LEU A 1 527 ? -11.008 -27.047 -5.621 1 94.38 527 LEU A CA 1
ATOM 4255 C C . LEU A 1 527 ? -11.352 -26.781 -4.156 1 94.38 527 LEU A C 1
ATOM 4257 O O . LEU A 1 527 ? -10.719 -25.953 -3.506 1 94.38 527 LEU A O 1
ATOM 4261 N N . LYS A 1 528 ? -12.312 -27.469 -3.588 1 94.56 528 LYS A N 1
ATOM 4262 C CA . LYS A 1 528 ? -12.797 -27.219 -2.234 1 94.56 528 LYS A CA 1
ATOM 4263 C C . LYS A 1 528 ? -11.672 -27.344 -1.212 1 94.56 528 LYS A C 1
ATOM 4265 O O . LYS A 1 528 ? -11.594 -26.547 -0.279 1 94.56 528 LYS A O 1
ATOM 4270 N N . HIS A 1 529 ? -10.898 -28.297 -1.376 1 94.62 529 HIS A N 1
ATOM 4271 C CA . HIS A 1 529 ? -9.797 -28.516 -0.442 1 94.62 529 HIS A CA 1
ATOM 4272 C C . HIS A 1 529 ? -8.828 -27.344 -0.456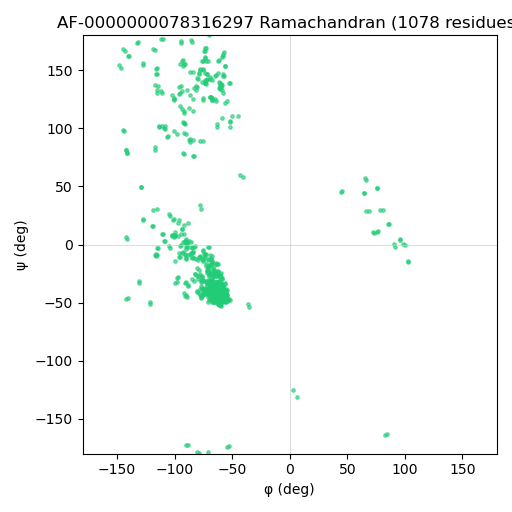 1 94.62 529 HIS A C 1
ATOM 4274 O O . HIS A 1 529 ? -8.461 -26.828 0.601 1 94.62 529 HIS A O 1
ATOM 4280 N N . GLU A 1 530 ? -8.375 -26.938 -1.641 1 95.56 530 GLU A N 1
ATOM 4281 C CA . GLU A 1 530 ? -7.426 -25.844 -1.787 1 95.56 530 GLU A CA 1
ATOM 4282 C C . GLU A 1 530 ? -8.016 -24.531 -1.263 1 95.56 530 GLU A C 1
ATOM 4284 O O . GLU A 1 530 ? -7.316 -23.75 -0.614 1 95.56 530 GLU A O 1
ATOM 4289 N N . ILE A 1 531 ? -9.289 -24.25 -1.538 1 96.69 531 ILE A N 1
ATOM 4290 C CA . ILE A 1 531 ? -9.969 -23.031 -1.098 1 96.69 531 ILE A CA 1
ATOM 4291 C C . ILE A 1 531 ? -10.055 -23.016 0.427 1 96.69 531 ILE A C 1
ATOM 4293 O O . ILE A 1 531 ? -9.797 -21.984 1.055 1 96.69 531 ILE A O 1
ATOM 4297 N N . THR A 1 532 ? -10.352 -24.156 1.037 1 95.94 532 THR A N 1
ATOM 4298 C CA . THR A 1 532 ? -10.422 -24.25 2.49 1 95.94 532 THR A CA 1
ATOM 4299 C C . THR A 1 532 ? -9.047 -24.016 3.113 1 95.94 532 THR A C 1
ATOM 4301 O O . THR A 1 532 ? -8.93 -23.312 4.125 1 95.94 532 THR A O 1
ATOM 4304 N N . LEU A 1 533 ? -8.078 -24.531 2.453 1 95.81 533 LEU A N 1
ATOM 4305 C CA . LEU A 1 533 ? -6.707 -24.422 2.943 1 95.81 533 LEU A CA 1
ATOM 4306 C C . LEU A 1 533 ? -6.254 -22.969 2.955 1 95.81 533 LEU A C 1
ATOM 4308 O O . LEU A 1 533 ? -5.586 -22.531 3.895 1 95.81 533 LEU A O 1
ATOM 4312 N N . ILE A 1 534 ? -6.59 -22.188 1.927 1 97.31 534 ILE A N 1
ATOM 4313 C CA . ILE A 1 534 ? -6.004 -20.859 1.716 1 97.31 534 ILE A CA 1
ATOM 4314 C C . ILE A 1 534 ? -6.949 -19.781 2.254 1 97.31 534 ILE A C 1
ATOM 4316 O O . ILE A 1 534 ? -6.5 -18.766 2.787 1 97.31 534 ILE A O 1
ATOM 4320 N N . LEU A 1 535 ? -8.32 -20 2.197 1 96.06 535 LEU A N 1
ATOM 4321 C CA . LEU A 1 535 ? -9.25 -18.906 2.398 1 96.06 535 LEU A CA 1
ATOM 4322 C C . LEU A 1 535 ? -10.102 -19.125 3.645 1 96.06 535 LEU A C 1
ATOM 4324 O O . LEU A 1 535 ? -10.812 -18.219 4.086 1 96.06 535 LEU A O 1
ATOM 4328 N N . VAL A 1 536 ? -10.039 -20.328 4.293 1 94.19 536 VAL A N 1
ATOM 4329 C CA . VAL A 1 536 ? -10.961 -20.594 5.391 1 94.19 536 VAL A CA 1
ATOM 4330 C C . VAL A 1 536 ? -10.18 -20.891 6.664 1 94.19 536 VAL A C 1
ATOM 4332 O O . VAL A 1 536 ? -10.32 -20.188 7.668 1 94.19 536 VAL A O 1
ATOM 4335 N N . ASP A 1 537 ? -9.219 -21.812 6.605 1 93.44 537 ASP A N 1
ATOM 4336 C CA . ASP A 1 537 ? -8.57 -22.328 7.805 1 93.44 537 ASP A CA 1
ATOM 4337 C C . ASP A 1 537 ? -7.324 -21.531 8.156 1 93.44 537 ASP A C 1
ATOM 4339 O O . ASP A 1 537 ? -6.332 -21.562 7.426 1 93.44 537 ASP A O 1
ATOM 4343 N N . PRO A 1 538 ? -7.363 -20.875 9.211 1 94.56 538 PRO A N 1
ATOM 4344 C CA . PRO A 1 538 ? -6.109 -20.281 9.672 1 94.56 538 PRO A CA 1
ATOM 4345 C C . PRO A 1 538 ? -5.133 -21.312 10.234 1 94.56 538 PRO A C 1
ATOM 4347 O O . PRO A 1 538 ? -5.492 -22.484 10.391 1 94.56 538 PRO A O 1
ATOM 4350 N N . ILE A 1 539 ? -3.996 -20.891 10.445 1 95.69 539 ILE A N 1
ATOM 4351 C CA . ILE A 1 539 ? -3.008 -21.766 11.07 1 95.69 539 ILE A CA 1
ATOM 4352 C C . ILE A 1 539 ? -2.883 -21.422 12.555 1 95.69 539 ILE A C 1
ATOM 4354 O O . ILE A 1 539 ? -2.648 -20.266 12.906 1 95.69 539 ILE A O 1
ATOM 4358 N N . PRO A 1 540 ? -3.068 -22.422 13.43 1 93.75 540 PRO A N 1
ATOM 4359 C CA . PRO A 1 540 ? -2.883 -22.156 14.852 1 93.75 540 PRO A CA 1
ATOM 4360 C C . PRO A 1 540 ? -1.469 -21.688 15.188 1 93.75 540 PRO A C 1
ATOM 4362 O O . PRO A 1 540 ? -0.493 -22.234 14.664 1 93.75 540 PRO A O 1
ATOM 4365 N N . ILE A 1 541 ? -1.383 -20.672 16.047 1 90.81 541 ILE A N 1
ATOM 4366 C CA . ILE A 1 541 ? -0.093 -20.094 16.391 1 90.81 541 ILE A CA 1
ATOM 4367 C C . ILE A 1 541 ? 0.533 -20.891 17.547 1 90.81 541 ILE A C 1
ATOM 4369 O O . ILE A 1 541 ? -0.149 -21.234 18.5 1 90.81 541 ILE A O 1
ATOM 4373 N N . MET B 1 1 ? -48.156 25.469 13.07 1 29.81 1 MET B N 1
ATOM 4374 C CA . MET B 1 1 ? -46.812 24.984 12.898 1 29.81 1 MET B CA 1
ATOM 4375 C C . MET B 1 1 ? -45.844 26.156 12.641 1 29.81 1 MET B C 1
ATOM 4377 O O . MET B 1 1 ? -46 26.891 11.664 1 29.81 1 MET B O 1
ATOM 4381 N N . SER B 1 2 ? -45.406 26.797 13.594 1 36.84 2 SER B N 1
ATOM 4382 C CA . SER B 1 2 ? -44.781 28.125 13.578 1 36.84 2 SER B CA 1
ATOM 4383 C C . SER B 1 2 ? -43.656 28.188 12.562 1 36.84 2 SER B C 1
ATOM 4385 O O . SER B 1 2 ? -42.906 27.219 12.406 1 36.84 2 SER B O 1
ATOM 4387 N N . SER B 1 3 ? -43.75 28.797 11.414 1 43.47 3 SER B N 1
ATOM 4388 C CA . SER B 1 3 ? -42.906 28.984 10.234 1 43.47 3 SER B CA 1
ATOM 4389 C C . SER B 1 3 ? -41.438 29.234 10.625 1 43.47 3 SER B C 1
ATOM 4391 O O . SER B 1 3 ? -41.094 30.344 11.031 1 43.47 3 SER B O 1
ATOM 4393 N N . GLN B 1 4 ? -40.875 28.359 11.312 1 54.38 4 GLN B N 1
ATOM 4394 C CA . GLN B 1 4 ? -39.562 28.625 11.891 1 54.38 4 GLN B CA 1
ATOM 4395 C C . GLN B 1 4 ? -38.594 29.109 10.82 1 54.38 4 GLN B C 1
ATOM 4397 O O . GLN B 1 4 ? -38.5 28.516 9.742 1 54.38 4 GLN B O 1
ATOM 4402 N N . SER B 1 5 ? -38.25 30.359 10.773 1 66.88 5 SER B N 1
ATOM 4403 C CA . SER B 1 5 ? -37.375 31.094 9.891 1 66.88 5 SER B CA 1
ATOM 4404 C C . SER B 1 5 ? -36.031 30.391 9.758 1 66.88 5 SER B C 1
ATOM 4406 O O . SER B 1 5 ? -35.406 30.016 10.758 1 66.88 5 SER B O 1
ATOM 4408 N N . ARG B 1 6 ? -35.688 29.781 8.523 1 78.94 6 ARG B N 1
ATOM 4409 C CA . ARG B 1 6 ? -34.438 29.125 8.227 1 78.94 6 ARG B CA 1
ATOM 4410 C C . ARG B 1 6 ? -33.281 30.125 8.195 1 78.94 6 ARG B C 1
ATOM 4412 O O . ARG B 1 6 ? -33.438 31.234 7.676 1 78.94 6 ARG B O 1
ATOM 4419 N N . PRO B 1 7 ? -32.312 29.797 9.016 1 79.38 7 PRO B N 1
ATOM 4420 C CA . PRO B 1 7 ? -31.109 30.656 8.891 1 79.38 7 PRO B CA 1
ATOM 4421 C C . PRO B 1 7 ? -30.453 30.547 7.516 1 79.38 7 PRO B C 1
ATOM 4423 O O . PRO B 1 7 ? -30.047 29.453 7.105 1 79.38 7 PRO B O 1
ATOM 4426 N N . PHE B 1 8 ? -30.656 31.469 6.629 1 81.06 8 PHE B N 1
ATOM 4427 C CA . PHE B 1 8 ? -30.219 31.344 5.246 1 81.06 8 PHE B CA 1
ATOM 4428 C C . PHE B 1 8 ? -28.938 32.125 5.012 1 81.06 8 PHE B C 1
ATOM 4430 O O . PHE B 1 8 ? -28.797 33.25 5.488 1 81.06 8 PHE B O 1
ATOM 4437 N N . ALA B 1 9 ? -27.953 31.359 4.465 1 82.56 9 ALA B N 1
ATOM 4438 C CA . ALA B 1 9 ? -26.734 32 3.979 1 82.56 9 ALA B CA 1
ATOM 4439 C C . ALA B 1 9 ? -26.609 31.859 2.463 1 82.56 9 ALA B C 1
ATOM 4441 O O . ALA B 1 9 ? -26.953 30.828 1.896 1 82.56 9 ALA B O 1
ATOM 4442 N N . GLU B 1 10 ? -26.219 32.969 1.797 1 81.12 10 GLU B N 1
ATOM 4443 C CA . GLU B 1 10 ? -26.016 32.938 0.351 1 81.12 10 GLU B CA 1
ATOM 4444 C C . GLU B 1 10 ? -24.578 32.594 -0.003 1 81.12 10 GLU B C 1
ATOM 4446 O O . GLU B 1 10 ? -23.688 33.438 0.076 1 81.12 10 GLU B O 1
ATOM 4451 N N . TYR B 1 11 ? -24.469 31.344 -0.415 1 86.5 11 TYR B N 1
ATOM 4452 C CA . TYR B 1 11 ? -23.141 30.922 -0.835 1 86.5 11 TYR B CA 1
ATOM 4453 C C . TYR B 1 11 ? -22.969 31.078 -2.344 1 86.5 11 TYR B C 1
ATOM 4455 O O . TYR B 1 11 ? -23.906 30.828 -3.104 1 86.5 11 TYR B O 1
ATOM 4463 N N . GLY B 1 12 ? -21.844 31.594 -2.811 1 82.44 12 GLY B N 1
ATOM 4464 C CA . GLY B 1 12 ? -21.562 31.734 -4.23 1 82.44 12 GLY B CA 1
ATOM 4465 C C . GLY B 1 12 ? -21.516 30.422 -4.969 1 82.44 12 GLY B C 1
ATOM 4466 O O . GLY B 1 12 ? -21.281 29.375 -4.355 1 82.44 12 GLY B O 1
ATOM 4467 N N . PRO B 1 13 ? -21.703 30.375 -6.25 1 85 13 PRO B N 1
ATOM 4468 C CA . PRO B 1 13 ? -21.688 29.156 -7.051 1 85 13 PRO B CA 1
ATOM 4469 C C . PRO B 1 13 ? -20.281 28.594 -7.254 1 85 13 PRO B C 1
ATOM 4471 O O . PRO B 1 13 ? -19.297 29.297 -6.988 1 85 13 PRO B O 1
ATOM 4474 N N . ASP B 1 14 ? -20.266 27.297 -7.633 1 89 14 ASP B N 1
ATOM 4475 C CA . ASP B 1 14 ? -19.031 26.703 -8.102 1 89 14 ASP B CA 1
ATOM 4476 C C . ASP B 1 14 ? -18.5 27.422 -9.336 1 89 14 ASP B C 1
ATOM 4478 O O . ASP B 1 14 ? -19.266 27.797 -10.219 1 89 14 ASP B O 1
ATOM 4482 N N . ILE B 1 15 ? -17.266 27.719 -9.438 1 89.62 15 ILE B N 1
ATOM 4483 C CA . ILE B 1 15 ? -16.734 28.547 -10.516 1 89.62 15 ILE B CA 1
ATOM 4484 C C . ILE B 1 15 ? -15.914 27.688 -11.469 1 89.62 15 ILE B C 1
ATOM 4486 O O . ILE B 1 15 ? -15.273 28.203 -12.391 1 89.62 15 ILE B O 1
ATOM 4490 N N . TRP B 1 16 ? -15.859 26.375 -11.219 1 88.19 16 TRP B N 1
ATOM 4491 C CA . TRP B 1 16 ? -14.969 25.531 -12.008 1 88.19 16 TRP B CA 1
ATOM 4492 C C . TRP B 1 16 ? -15.758 24.719 -13.023 1 88.19 16 TRP B C 1
ATOM 4494 O O . TRP B 1 16 ? -15.188 23.906 -13.758 1 88.19 16 TRP B O 1
ATOM 4504 N N . ASP B 1 17 ? -16.891 25.016 -13.539 1 67.25 17 ASP B N 1
ATOM 4505 C CA . ASP B 1 17 ? -17.781 24.391 -14.523 1 67.25 17 ASP B CA 1
ATOM 4506 C C . ASP B 1 17 ? -17.219 23.047 -14.992 1 67.25 17 ASP B C 1
ATOM 4508 O O . ASP B 1 17 ? -16.797 22.234 -14.18 1 67.25 17 ASP B O 1
ATOM 4512 N N . GLU B 1 18 ? -17.094 22.969 -16.281 1 77.19 18 GLU B N 1
ATOM 4513 C CA . GLU B 1 18 ? -16.719 21.781 -17.031 1 77.19 18 GLU B CA 1
ATOM 4514 C C . GLU B 1 18 ? -15.203 21.719 -17.234 1 77.19 18 GLU B C 1
ATOM 4516 O O . GLU B 1 18 ? -14.695 20.828 -17.938 1 77.19 18 GLU B O 1
ATOM 4521 N N . LYS B 1 19 ? -14.484 22.5 -16.438 1 82.62 19 LYS B N 1
ATOM 4522 C CA . LYS B 1 19 ? -13.055 22.625 -16.688 1 82.62 19 LYS B CA 1
ATOM 4523 C C . LYS B 1 19 ? -12.328 21.312 -16.391 1 82.62 19 LYS B C 1
ATOM 4525 O O . LYS B 1 19 ? -11.352 20.984 -17.062 1 82.62 19 LYS B O 1
ATOM 4530 N N . PHE B 1 20 ? -12.766 20.594 -15.414 1 86.31 20 PHE B N 1
ATOM 4531 C CA . PHE B 1 20 ? -12.008 19.422 -14.984 1 86.31 20 PHE B CA 1
ATOM 4532 C C . PHE B 1 20 ? -12.75 18.141 -15.32 1 86.31 20 PHE B C 1
ATOM 4534 O O . PHE B 1 20 ? -12.305 17.047 -14.969 1 86.31 20 PHE B O 1
ATOM 4541 N N . THR B 1 21 ? -13.82 18.141 -16.062 1 79.44 21 THR B N 1
ATOM 4542 C CA . THR B 1 21 ? -14.617 16.953 -16.344 1 79.44 21 THR B CA 1
ATOM 4543 C C . THR B 1 21 ? -13.945 16.078 -17.406 1 79.44 21 THR B C 1
ATOM 4545 O O . THR B 1 21 ? -13.961 14.852 -17.312 1 79.44 21 THR B O 1
ATOM 4548 N N . SER B 1 22 ? -13.453 16.734 -18.406 1 72.69 22 SER B N 1
ATOM 4549 C CA . SER B 1 22 ? -12.883 15.953 -19.5 1 72.69 22 SER B CA 1
ATOM 4550 C C . SER B 1 22 ? -11.367 15.852 -19.375 1 72.69 22 SER B C 1
ATOM 4552 O O . SER B 1 22 ? -10.68 16.875 -19.266 1 72.69 22 SER B O 1
ATOM 4554 N N . ASN B 1 23 ? -10.953 14.758 -18.766 1 70.94 23 ASN B N 1
ATOM 4555 C CA . ASN B 1 23 ? -9.5 14.656 -18.719 1 70.94 23 ASN B CA 1
ATOM 4556 C C . ASN B 1 23 ? -8.977 13.57 -19.656 1 70.94 23 ASN B C 1
ATOM 4558 O O . ASN B 1 23 ? -9.156 12.383 -19.406 1 70.94 23 ASN B O 1
ATOM 4562 N N . HIS B 1 24 ? -8.508 14.133 -20.75 1 80.75 24 HIS B N 1
ATOM 4563 C CA . HIS B 1 24 ? -7.836 13.25 -21.703 1 80.75 24 HIS B CA 1
ATOM 4564 C C . HIS B 1 24 ? -6.441 12.875 -21.203 1 80.75 24 HIS B C 1
ATOM 4566 O O . HIS B 1 24 ? -5.609 13.75 -20.953 1 80.75 24 HIS B O 1
ATOM 4572 N N . ARG B 1 25 ? -6.195 11.641 -21.109 1 89.06 25 ARG B N 1
ATOM 4573 C CA . ARG B 1 25 ? -4.914 11.148 -20.609 1 89.06 25 ARG B CA 1
ATOM 4574 C C . ARG B 1 25 ? -3.949 10.883 -21.766 1 89.06 25 ARG B C 1
ATOM 4576 O O . ARG B 1 25 ? -4.215 10.031 -22.625 1 89.06 25 ARG B O 1
ATOM 4583 N N . ASP B 1 26 ? -2.881 11.594 -21.812 1 90.81 26 ASP B N 1
ATOM 4584 C CA . ASP B 1 26 ? -1.833 11.391 -22.812 1 90.81 26 ASP B CA 1
ATOM 4585 C C . ASP B 1 26 ? -0.791 10.391 -22.312 1 90.81 26 ASP B C 1
ATOM 4587 O O . ASP B 1 26 ? 0.248 10.781 -21.781 1 90.81 26 ASP B O 1
ATOM 4591 N N . PHE B 1 27 ? -0.958 9.164 -22.672 1 89.25 27 PHE B N 1
ATOM 4592 C CA . PHE B 1 27 ? -0.126 8.078 -22.172 1 89.25 27 PHE B CA 1
ATOM 4593 C C . PHE B 1 27 ? 1.266 8.125 -22.797 1 89.25 27 PHE B C 1
ATOM 4595 O O . PHE B 1 27 ? 2.25 7.75 -22.156 1 89.25 27 PHE B O 1
ATOM 4602 N N . LYS B 1 28 ? 1.354 8.602 -24.047 1 89.06 28 LYS B N 1
ATOM 4603 C CA . LYS B 1 28 ? 2.652 8.727 -24.703 1 89.06 28 LYS B CA 1
ATOM 4604 C C . LYS B 1 28 ? 3.523 9.766 -24 1 89.06 28 LYS B C 1
ATOM 4606 O O . LYS B 1 28 ? 4.703 9.516 -23.734 1 89.06 28 LYS B O 1
ATOM 4611 N N . LEU B 1 29 ? 2.844 10.852 -23.781 1 92.31 29 LEU B N 1
ATOM 4612 C CA . LEU B 1 29 ? 3.564 11.898 -23.062 1 92.31 29 LEU B CA 1
ATOM 4613 C C . LEU B 1 29 ? 3.953 11.445 -21.672 1 92.31 29 LEU B C 1
ATOM 4615 O O . LEU B 1 29 ? 5.07 11.711 -21.203 1 92.31 29 LEU B O 1
ATOM 4619 N N . TRP B 1 30 ? 3.047 10.789 -20.953 1 93.19 30 TRP B N 1
ATOM 4620 C CA . TRP B 1 30 ? 3.301 10.297 -19.609 1 93.19 30 TRP B CA 1
ATOM 4621 C C . TRP B 1 30 ? 4.512 9.375 -19.578 1 93.19 30 TRP B C 1
ATOM 4623 O O . TRP B 1 30 ? 5.379 9.5 -18.703 1 93.19 30 TRP B O 1
ATOM 4633 N N . LYS B 1 31 ? 4.551 8.461 -20.5 1 91.31 31 LYS B N 1
ATOM 4634 C CA . LYS B 1 31 ? 5.652 7.504 -20.562 1 91.31 31 LYS B CA 1
ATOM 4635 C C . LYS B 1 31 ? 6.98 8.203 -20.812 1 91.31 31 LYS B C 1
ATOM 4637 O O . LYS B 1 31 ? 7.973 7.945 -20.141 1 91.31 31 LYS B O 1
ATOM 4642 N N . ALA B 1 32 ? 6.977 9.023 -21.781 1 93.5 32 ALA B N 1
ATOM 4643 C CA . ALA B 1 32 ? 8.195 9.727 -22.156 1 93.5 32 ALA B CA 1
ATOM 4644 C C . ALA B 1 32 ? 8.727 10.562 -20.984 1 93.5 32 ALA B C 1
ATOM 4646 O O . ALA B 1 32 ? 9.922 10.547 -20.688 1 93.5 32 ALA B O 1
ATOM 4647 N N . CYS B 1 33 ? 7.789 11.312 -20.344 1 95.31 33 CYS B N 1
ATOM 4648 C CA . CYS B 1 33 ? 8.18 12.164 -19.219 1 95.31 33 CYS B CA 1
ATOM 4649 C C . CYS B 1 33 ? 8.648 11.328 -18.047 1 95.31 33 CYS B C 1
ATOM 4651 O O . CYS B 1 33 ? 9.602 11.703 -17.344 1 95.31 33 CYS B O 1
ATOM 4653 N N . THR B 1 34 ? 8.031 10.203 -17.812 1 94.19 34 THR B N 1
ATOM 4654 C CA . THR B 1 34 ? 8.391 9.328 -16.703 1 94.19 34 THR B CA 1
ATOM 4655 C C . THR B 1 34 ? 9.781 8.75 -16.906 1 94.19 34 THR B C 1
ATOM 4657 O O . THR B 1 34 ? 10.578 8.703 -15.961 1 94.19 34 THR B O 1
ATOM 4660 N N . GLU B 1 35 ? 10.062 8.289 -18.094 1 93.94 35 GLU B N 1
ATOM 4661 C CA . GLU B 1 35 ? 11.367 7.715 -18.391 1 93.94 35 GLU B CA 1
ATOM 4662 C C . GLU B 1 35 ? 12.477 8.742 -18.188 1 93.94 35 GLU B C 1
ATOM 4664 O O . GLU B 1 35 ? 13.516 8.438 -17.594 1 93.94 35 GLU B O 1
ATOM 4669 N N . GLU B 1 36 ? 12.18 9.883 -18.719 1 96.88 36 GLU B N 1
ATOM 4670 C CA . GLU B 1 36 ? 13.164 10.945 -18.562 1 96.88 36 GLU B CA 1
ATOM 4671 C C . GLU B 1 36 ? 13.328 11.336 -17.094 1 96.88 36 GLU B C 1
ATOM 4673 O O . GLU B 1 36 ? 14.445 11.547 -16.625 1 96.88 36 GLU B O 1
ATOM 4678 N N . ARG B 1 37 ? 12.242 11.477 -16.406 1 97.31 37 ARG B N 1
ATOM 4679 C CA . ARG B 1 37 ? 12.273 11.812 -14.984 1 97.31 37 ARG B CA 1
ATOM 4680 C C . ARG B 1 37 ? 13.07 10.773 -14.195 1 97.31 37 ARG B C 1
ATOM 4682 O O . ARG B 1 37 ? 13.883 11.125 -13.344 1 97.31 37 ARG B O 1
ATOM 4689 N N . ASP B 1 38 ? 12.875 9.531 -14.445 1 94.88 38 ASP B N 1
ATOM 4690 C CA . ASP B 1 38 ? 13.547 8.461 -13.719 1 94.88 38 ASP B CA 1
ATOM 4691 C C . ASP B 1 38 ? 15.055 8.492 -13.969 1 94.88 38 ASP B C 1
ATOM 4693 O O . ASP B 1 38 ? 15.844 8.219 -13.062 1 94.88 38 ASP B O 1
ATOM 4697 N N . GLU B 1 39 ? 15.391 8.766 -15.156 1 96.44 39 GLU B N 1
ATOM 4698 C CA . GLU B 1 39 ? 16.812 8.906 -15.477 1 96.44 39 GLU B CA 1
ATOM 4699 C C . GLU B 1 39 ? 17.438 10.055 -14.688 1 96.44 39 GLU B C 1
ATOM 4701 O O . GLU B 1 39 ? 18.531 9.906 -14.141 1 96.44 39 GLU B O 1
ATOM 4706 N N . LEU B 1 40 ? 16.734 11.148 -14.703 1 98.06 40 LEU B N 1
ATOM 4707 C CA . LEU B 1 40 ? 17.234 12.32 -13.992 1 98.06 40 LEU B CA 1
ATOM 4708 C C . LEU B 1 40 ? 17.234 12.086 -12.484 1 98.06 40 LEU B C 1
ATOM 4710 O O . LEU B 1 40 ? 18.109 12.602 -11.773 1 98.06 40 LEU B O 1
ATOM 4714 N N . GLU B 1 41 ? 16.219 11.344 -11.969 1 97.69 41 GLU B N 1
ATOM 4715 C CA . GLU B 1 41 ? 16.188 11.008 -10.547 1 97.69 41 GLU B CA 1
ATOM 4716 C C . GLU B 1 41 ? 17.469 10.297 -10.117 1 97.69 41 GLU B C 1
ATOM 4718 O O . GLU B 1 41 ? 18 10.586 -9.039 1 97.69 41 GLU B O 1
ATOM 4723 N N . ASN B 1 42 ? 17.938 9.43 -10.969 1 96.06 42 ASN B N 1
ATOM 4724 C CA . ASN B 1 42 ? 19.172 8.711 -10.688 1 96.06 42 ASN B CA 1
ATOM 4725 C C . ASN B 1 42 ? 20.359 9.656 -10.641 1 96.06 42 ASN B C 1
ATOM 4727 O O . ASN B 1 42 ? 21.266 9.484 -9.812 1 96.06 42 ASN B O 1
ATOM 4731 N N . GLU B 1 43 ? 20.375 10.555 -11.516 1 96.5 43 GLU B N 1
ATOM 4732 C CA . GLU B 1 43 ? 21.469 11.523 -11.539 1 96.5 43 GLU B CA 1
ATOM 4733 C C . GLU B 1 43 ? 21.469 12.383 -10.273 1 96.5 43 GLU B C 1
ATOM 4735 O O . GLU B 1 43 ? 22.531 12.641 -9.695 1 96.5 43 GLU B O 1
ATOM 4740 N N . VAL B 1 44 ? 20.281 12.828 -9.898 1 96.94 44 VAL B N 1
ATOM 4741 C CA . VAL B 1 44 ? 20.188 13.656 -8.695 1 96.94 44 VAL B CA 1
ATOM 4742 C C . VAL B 1 44 ? 20.578 12.836 -7.473 1 96.94 44 VAL B C 1
ATOM 4744 O O . VAL B 1 44 ? 21.234 13.344 -6.559 1 96.94 44 VAL B O 1
ATOM 4747 N N . ARG B 1 45 ? 20.156 11.562 -7.438 1 95.56 45 ARG B N 1
ATOM 4748 C CA . ARG B 1 45 ? 20.547 10.664 -6.355 1 95.56 45 ARG B CA 1
ATOM 4749 C C . ARG B 1 45 ? 22.062 10.547 -6.266 1 95.56 45 ARG B C 1
ATOM 4751 O O . ARG B 1 45 ? 22.625 10.594 -5.168 1 95.56 45 ARG B O 1
ATOM 4758 N N . SER B 1 46 ? 22.688 10.461 -7.418 1 94.5 46 SER B N 1
ATOM 4759 C CA . SER B 1 46 ? 24.141 10.367 -7.461 1 94.5 46 SER B CA 1
ATOM 4760 C C . SER B 1 46 ? 24.781 11.648 -6.945 1 94.5 46 SER B C 1
ATOM 4762 O O . SER B 1 46 ? 25.828 11.602 -6.281 1 94.5 46 SER B O 1
ATOM 4764 N N . MET B 1 47 ? 24.172 12.766 -7.305 1 93.44 47 MET B N 1
ATOM 4765 C CA . MET B 1 47 ? 24.672 14.047 -6.812 1 93.44 47 MET B CA 1
ATOM 4766 C C . MET B 1 47 ? 24.594 14.117 -5.293 1 93.44 47 MET B C 1
ATOM 4768 O O . MET B 1 47 ? 25.531 14.57 -4.637 1 93.44 47 MET B O 1
ATOM 4772 N N . LEU B 1 48 ? 23.5 13.633 -4.789 1 93 48 LEU B N 1
ATOM 4773 C CA . LEU B 1 48 ? 23.234 13.688 -3.355 1 93 48 LEU B CA 1
ATOM 4774 C C . LEU B 1 48 ? 24.172 12.766 -2.596 1 93 48 LEU B C 1
ATOM 4776 O O . LEU B 1 48 ? 24.625 13.094 -1.494 1 93 48 LEU B O 1
ATOM 4780 N N . LEU B 1 49 ? 24.562 11.688 -3.215 1 91.06 49 LEU B N 1
ATOM 4781 C CA . LEU B 1 49 ? 25.375 10.672 -2.551 1 91.06 49 LEU B CA 1
ATOM 4782 C C . LEU B 1 49 ? 26.859 10.891 -2.842 1 91.06 49 LEU B C 1
ATOM 4784 O O . LEU B 1 49 ? 27.703 10.172 -2.311 1 91.06 49 LEU B O 1
ATOM 4788 N N . SER B 1 50 ? 27.078 11.914 -3.645 1 88.5 50 SER B N 1
ATOM 4789 C CA . SER B 1 50 ? 28.469 12.164 -4.008 1 88.5 50 SER B CA 1
ATOM 4790 C C . SER B 1 50 ? 29.328 12.414 -2.771 1 88.5 50 SER B C 1
ATOM 4792 O O . SER B 1 50 ? 28.938 13.172 -1.88 1 88.5 50 SER B O 1
ATOM 4794 N N . ALA B 1 51 ? 30.484 11.844 -2.738 1 74 51 ALA B N 1
ATOM 4795 C CA . ALA B 1 51 ? 31.406 11.992 -1.619 1 74 51 ALA B CA 1
ATOM 4796 C C . ALA B 1 51 ? 32.125 13.336 -1.669 1 74 51 ALA B C 1
ATOM 4798 O O . ALA B 1 51 ? 32.656 13.805 -0.659 1 74 51 ALA B O 1
ATOM 4799 N N . GLY B 1 52 ? 32.031 14.023 -2.65 1 79.25 52 GLY B N 1
ATOM 4800 C CA . GLY B 1 52 ? 32.812 15.25 -2.814 1 79.25 52 GLY B CA 1
ATOM 4801 C C . GLY B 1 52 ? 32.094 16.469 -2.256 1 79.25 52 GLY B C 1
ATOM 4802 O O . GLY B 1 52 ? 32.719 17.531 -2.125 1 79.25 52 GLY B O 1
ATOM 4803 N N . LEU B 1 53 ? 31 16.328 -1.761 1 82.31 53 LEU B N 1
ATOM 4804 C CA . LEU B 1 53 ? 30.297 17.5 -1.264 1 82.31 53 LEU B CA 1
ATOM 4805 C C . LEU B 1 53 ? 30.562 17.719 0.221 1 82.31 53 LEU B C 1
ATOM 4807 O O . LEU B 1 53 ? 30.562 16.766 1.002 1 82.31 53 LEU B O 1
ATOM 4811 N N . ASN B 1 54 ? 30.875 18.891 0.509 1 86.81 54 ASN B N 1
ATOM 4812 C CA . ASN B 1 54 ? 30.984 19.234 1.927 1 86.81 54 ASN B CA 1
ATOM 4813 C C . ASN B 1 54 ? 29.609 19.469 2.549 1 86.81 54 ASN B C 1
ATOM 4815 O O . ASN B 1 54 ? 28.594 19.375 1.861 1 86.81 54 ASN B O 1
ATOM 4819 N N . TRP B 1 55 ? 29.5 19.781 3.762 1 87.81 55 TRP B N 1
ATOM 4820 C CA . TRP B 1 55 ? 28.25 19.875 4.5 1 87.81 55 TRP B CA 1
ATOM 4821 C C . TRP B 1 55 ? 27.406 21.047 3.998 1 87.81 55 TRP B C 1
ATOM 4823 O O . TRP B 1 55 ? 26.188 20.953 3.908 1 87.81 55 TRP B O 1
ATOM 4833 N N . THR B 1 56 ? 28.078 22.203 3.736 1 92.25 56 THR B N 1
ATOM 4834 C CA . THR B 1 56 ? 27.359 23.375 3.24 1 92.25 56 THR B CA 1
ATOM 4835 C C . THR B 1 56 ? 26.703 23.062 1.899 1 92.25 56 THR B C 1
ATOM 4837 O O . THR B 1 56 ? 25.531 23.391 1.693 1 92.25 56 THR B O 1
ATOM 4840 N N . GLU B 1 57 ? 27.469 22.406 1.087 1 92.44 57 GLU B N 1
ATOM 4841 C CA . GLU B 1 57 ? 26.953 22.062 -0.237 1 92.44 57 GLU B CA 1
ATOM 4842 C C . GLU B 1 57 ? 25.812 21.047 -0.144 1 92.44 57 GLU B C 1
ATOM 4844 O O . GLU B 1 57 ? 24.844 21.141 -0.895 1 92.44 57 GLU B O 1
ATOM 4849 N N . LYS B 1 58 ? 25.922 20.125 0.77 1 92.94 58 LYS B N 1
ATOM 4850 C CA . LYS B 1 58 ? 24.875 19.125 0.973 1 92.94 58 LYS B CA 1
ATOM 4851 C C . LYS B 1 58 ? 23.594 19.781 1.49 1 92.94 58 LYS B C 1
ATOM 4853 O O . LYS B 1 58 ? 22.484 19.422 1.052 1 92.94 58 LYS B O 1
ATOM 4858 N N . LEU B 1 59 ? 23.766 20.703 2.387 1 94.62 59 LEU B N 1
ATOM 4859 C CA . LEU B 1 59 ? 22.625 21.391 2.945 1 94.62 59 LEU B CA 1
ATOM 4860 C C . LEU B 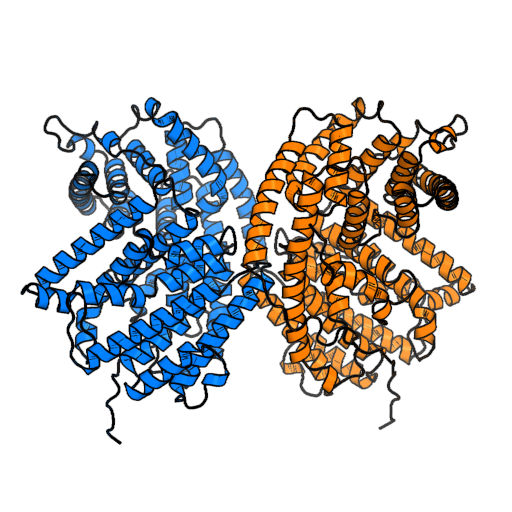1 59 ? 21.891 22.203 1.869 1 94.62 59 LEU B C 1
ATOM 4862 O O . LEU B 1 59 ? 20.672 22.219 1.818 1 94.62 59 LEU B O 1
ATOM 4866 N N . ILE B 1 60 ? 22.703 22.891 1.092 1 95.12 60 ILE B N 1
ATOM 4867 C CA . ILE B 1 60 ? 22.141 23.703 0.02 1 95.12 60 ILE B CA 1
ATOM 4868 C C . ILE B 1 60 ? 21.391 22.797 -0.965 1 95.12 60 ILE B C 1
ATOM 4870 O O . ILE B 1 60 ? 20.297 23.141 -1.416 1 95.12 60 ILE B O 1
ATOM 4874 N N . LEU B 1 61 ? 21.984 21.672 -1.235 1 95.75 61 LEU B N 1
ATOM 4875 C CA . LEU B 1 61 ? 21.375 20.734 -2.17 1 95.75 61 LEU B CA 1
ATOM 4876 C C . LEU B 1 61 ? 20.078 20.172 -1.6 1 95.75 61 LEU B C 1
ATOM 4878 O O . LEU B 1 61 ? 19.062 20.094 -2.303 1 95.75 61 LEU B O 1
ATOM 4882 N N . ILE B 1 62 ? 20.078 19.734 -0.329 1 97.06 62 ILE B N 1
ATOM 4883 C CA . ILE B 1 62 ? 18.891 19.203 0.333 1 97.06 62 ILE B CA 1
ATOM 4884 C C . ILE B 1 62 ? 17.781 20.266 0.323 1 97.06 62 ILE B C 1
ATOM 4886 O O . ILE B 1 62 ? 16.641 19.969 0.001 1 97.06 62 ILE B O 1
ATOM 4890 N N . ASN B 1 63 ? 18.172 21.5 0.687 1 96.88 63 ASN B N 1
ATOM 4891 C CA . ASN B 1 63 ? 17.219 22.594 0.673 1 96.88 63 ASN B CA 1
ATOM 4892 C C . ASN B 1 63 ? 16.594 22.781 -0.708 1 96.88 63 ASN B C 1
ATOM 4894 O O . ASN B 1 63 ? 15.383 22.969 -0.826 1 96.88 63 ASN B O 1
ATOM 4898 N N . THR B 1 64 ? 17.453 22.766 -1.696 1 96.88 64 THR B N 1
ATOM 4899 C CA . THR B 1 64 ? 16.969 22.969 -3.059 1 96.88 64 THR B CA 1
ATOM 4900 C C . THR B 1 64 ? 16.016 21.859 -3.477 1 96.88 64 THR B C 1
ATOM 4902 O O . THR B 1 64 ? 14.953 22.125 -4.039 1 96.88 64 THR B O 1
ATOM 4905 N N . ILE B 1 65 ? 16.375 20.641 -3.168 1 97.69 65 ILE B N 1
ATOM 4906 C CA . ILE B 1 65 ? 15.578 19.469 -3.514 1 97.69 65 ILE B CA 1
ATOM 4907 C C . ILE B 1 65 ? 14.211 19.562 -2.84 1 97.69 65 ILE B C 1
ATOM 4909 O O . ILE B 1 65 ? 13.18 19.328 -3.475 1 97.69 65 ILE B O 1
ATOM 4913 N N . GLU B 1 66 ? 14.148 19.953 -1.62 1 97.44 66 GLU B N 1
ATOM 4914 C CA . GLU B 1 66 ? 12.898 20.047 -0.872 1 97.44 66 GLU B CA 1
ATOM 4915 C C . GLU B 1 66 ? 12.062 21.25 -1.335 1 97.44 66 GLU B C 1
ATOM 4917 O O . GLU B 1 66 ? 10.844 21.141 -1.446 1 97.44 66 GLU B O 1
ATOM 4922 N N . ARG B 1 67 ? 12.719 22.328 -1.625 1 96.62 67 ARG B N 1
ATOM 4923 C CA . ARG B 1 67 ? 12.023 23.547 -2.043 1 96.62 67 ARG B CA 1
ATOM 4924 C C . ARG B 1 67 ? 11.414 23.375 -3.432 1 96.62 67 ARG B C 1
ATOM 4926 O O . ARG B 1 67 ? 10.422 24.031 -3.76 1 96.62 67 ARG B O 1
ATOM 4933 N N . LEU B 1 68 ? 12.055 22.484 -4.203 1 97.75 68 LEU B N 1
ATOM 4934 C CA . LEU B 1 68 ? 11.547 22.25 -5.547 1 97.75 68 LEU B CA 1
ATOM 4935 C C . LEU B 1 68 ? 10.43 21.203 -5.531 1 97.75 68 LEU B C 1
ATOM 4937 O O . LEU B 1 68 ? 9.844 20.906 -6.57 1 97.75 68 LEU B O 1
ATOM 4941 N N . GLY B 1 69 ? 10.125 20.641 -4.395 1 97.25 69 GLY B N 1
ATOM 4942 C CA . GLY B 1 69 ? 8.977 19.766 -4.227 1 97.25 69 GLY B CA 1
ATOM 4943 C C . GLY B 1 69 ? 9.273 18.328 -4.57 1 97.25 69 GLY B C 1
ATOM 4944 O O . GLY B 1 69 ? 8.352 17.531 -4.785 1 97.25 69 GLY B O 1
ATOM 4945 N N . VAL B 1 70 ? 10.609 17.891 -4.645 1 98.19 70 VAL B N 1
ATOM 4946 C CA . VAL B 1 70 ? 10.938 16.531 -5.066 1 98.19 70 VAL B CA 1
ATOM 4947 C C . VAL B 1 70 ? 11.68 15.805 -3.945 1 98.19 70 VAL B C 1
ATOM 4949 O O . VAL B 1 70 ? 12.305 14.773 -4.176 1 98.19 70 VAL B O 1
ATOM 4952 N N . GLY B 1 71 ? 11.594 16.391 -2.699 1 97.5 71 GLY B N 1
ATOM 4953 C CA . GLY B 1 71 ? 12.258 15.797 -1.548 1 97.5 71 GLY B CA 1
ATOM 4954 C C . GLY B 1 71 ? 11.805 14.383 -1.25 1 97.5 71 GLY B C 1
ATOM 4955 O O . GLY B 1 71 ? 12.578 13.562 -0.758 1 97.5 71 GLY B O 1
ATOM 4956 N N . TYR B 1 72 ? 10.547 14.023 -1.591 1 96.5 72 TYR B N 1
ATOM 4957 C CA . TYR B 1 72 ? 9.984 12.727 -1.238 1 96.5 72 TYR B CA 1
ATOM 4958 C C . TYR B 1 72 ? 10.641 11.602 -2.029 1 96.5 72 TYR B C 1
ATOM 4960 O O . TYR B 1 72 ? 10.633 10.445 -1.607 1 96.5 72 TYR B O 1
ATOM 4968 N N . HIS B 1 73 ? 11.305 11.898 -3.137 1 97.31 73 HIS B N 1
ATOM 4969 C CA . HIS B 1 73 ? 12.031 10.891 -3.904 1 97.31 73 HIS B CA 1
ATOM 4970 C C . HIS B 1 73 ? 13.289 10.438 -3.166 1 97.31 73 HIS B C 1
ATOM 4972 O O . HIS B 1 73 ? 13.812 9.352 -3.438 1 97.31 73 HIS B O 1
ATOM 4978 N N . PHE B 1 74 ? 13.781 11.273 -2.242 1 97.44 74 PHE B N 1
ATOM 4979 C CA . PHE B 1 74 ? 15.07 11.023 -1.61 1 97.44 74 PHE B CA 1
ATOM 4980 C C . PHE B 1 74 ? 14.945 11.062 -0.092 1 97.44 74 PHE B C 1
ATOM 4982 O O . PHE B 1 74 ? 15.914 11.383 0.605 1 97.44 74 PHE B O 1
ATOM 4989 N N . ALA B 1 75 ? 13.758 10.867 0.403 1 96 75 ALA B N 1
ATOM 4990 C CA . ALA B 1 75 ? 13.438 11.07 1.814 1 96 75 ALA B CA 1
ATOM 4991 C C . ALA B 1 75 ? 14.367 10.25 2.709 1 96 75 ALA B C 1
ATOM 4993 O O . ALA B 1 75 ? 14.859 10.75 3.725 1 96 75 ALA B O 1
ATOM 4994 N N . GLU B 1 76 ? 14.648 8.984 2.357 1 93.38 76 GLU B N 1
ATOM 4995 C CA . GLU B 1 76 ? 15.484 8.109 3.18 1 93.38 76 GLU B CA 1
ATOM 4996 C C . GLU B 1 76 ? 16.938 8.578 3.189 1 93.38 76 GLU B C 1
ATOM 4998 O O . GLU B 1 76 ? 17.594 8.57 4.234 1 93.38 76 GLU B O 1
ATOM 5003 N N . TYR B 1 77 ? 17.422 9.008 2.02 1 93.81 77 TYR B N 1
ATOM 5004 C CA . TYR B 1 77 ? 18.781 9.492 1.914 1 93.81 77 TYR B CA 1
ATOM 5005 C C . TYR B 1 77 ? 18.984 10.773 2.721 1 93.81 77 TYR B C 1
ATOM 5007 O O . TYR B 1 77 ? 19.984 10.922 3.432 1 93.81 77 TYR B O 1
ATOM 5015 N N . ILE B 1 78 ? 18 11.648 2.598 1 96.44 78 ILE B N 1
ATOM 5016 C CA . ILE B 1 78 ? 18.062 12.922 3.301 1 96.44 78 ILE B CA 1
ATOM 5017 C C . ILE B 1 78 ? 18.047 12.688 4.809 1 96.44 78 ILE B C 1
ATOM 5019 O O . ILE B 1 78 ? 18.812 13.305 5.555 1 96.44 78 ILE B O 1
ATOM 5023 N N . GLU B 1 79 ? 17.203 11.719 5.246 1 95.5 79 GLU B N 1
ATOM 5024 C CA . GLU B 1 79 ? 17.109 11.422 6.672 1 95.5 79 GLU B CA 1
ATOM 5025 C C . GLU B 1 79 ? 18.422 10.875 7.219 1 95.5 79 GLU B C 1
ATOM 5027 O O . GLU B 1 79 ? 18.812 11.195 8.344 1 95.5 79 GLU B O 1
ATOM 5032 N N . VAL B 1 80 ? 19.047 10 6.457 1 93.06 80 VAL B N 1
ATOM 5033 C CA . VAL B 1 80 ? 20.328 9.445 6.879 1 93.06 80 VAL B CA 1
ATOM 5034 C C . VAL B 1 80 ? 21.375 10.555 6.969 1 93.06 80 VAL B C 1
ATOM 5036 O O . VAL B 1 80 ? 22.156 10.609 7.93 1 93.06 80 VAL B O 1
ATOM 5039 N N . MET B 1 81 ? 21.391 11.445 6.043 1 93.12 81 MET B N 1
ATOM 5040 C CA . MET B 1 81 ? 22.359 12.539 6.012 1 93.12 81 MET B CA 1
ATOM 5041 C C . MET B 1 81 ? 22.125 13.5 7.172 1 93.12 81 MET B C 1
ATOM 5043 O O . MET B 1 81 ? 23.078 13.953 7.809 1 93.12 81 MET B O 1
ATOM 5047 N N . LEU B 1 82 ? 20.922 13.828 7.406 1 94.94 82 LEU B N 1
ATOM 5048 C CA . LEU B 1 82 ? 20.609 14.766 8.477 1 94.94 82 LEU B CA 1
ATOM 5049 C C . LEU B 1 82 ? 20.922 14.156 9.844 1 94.94 82 LEU B C 1
ATOM 5051 O O . LEU B 1 82 ? 21.344 14.859 10.758 1 94.94 82 LEU B O 1
ATOM 5055 N N . ALA B 1 83 ? 20.672 12.836 9.953 1 93.44 83 ALA B N 1
ATOM 5056 C CA . ALA B 1 83 ? 21.031 12.148 11.195 1 93.44 83 ALA B CA 1
ATOM 5057 C C . ALA B 1 83 ? 22.547 12.234 11.445 1 93.44 83 ALA B C 1
ATOM 5059 O O . ALA B 1 83 ? 22.969 12.461 12.57 1 93.44 83 ALA B O 1
ATOM 5060 N N . GLU B 1 84 ? 23.281 12.062 10.406 1 90.81 84 GLU B N 1
ATOM 5061 C CA . GLU B 1 84 ? 24.734 12.172 10.516 1 90.81 84 GLU B CA 1
ATOM 5062 C C . GLU B 1 84 ? 25.156 13.578 10.914 1 90.81 84 GLU B C 1
ATOM 5064 O O . GLU B 1 84 ? 26.047 13.758 11.75 1 90.81 84 GLU B O 1
ATOM 5069 N N . MET B 1 85 ? 24.578 14.539 10.305 1 90.5 85 MET B N 1
ATOM 5070 C CA . MET B 1 85 ? 24.906 15.938 10.602 1 90.5 85 MET B CA 1
ATOM 5071 C C . MET B 1 85 ? 24.547 16.281 12.039 1 90.5 85 MET B C 1
ATOM 5073 O O . MET B 1 85 ? 25.312 16.984 12.719 1 90.5 85 MET B O 1
ATOM 5077 N N . HIS B 1 86 ? 23.422 15.867 12.398 1 92.69 86 HIS B N 1
ATOM 5078 C CA . HIS B 1 86 ? 22.984 16.156 13.766 1 92.69 86 HIS B CA 1
ATOM 5079 C C . HIS B 1 86 ? 23.922 15.516 14.789 1 92.69 86 HIS B C 1
ATOM 5081 O O . HIS B 1 86 ? 24.219 16.125 15.812 1 92.69 86 HIS B O 1
ATOM 5087 N N . ASN B 1 87 ? 24.375 14.32 14.43 1 89.19 87 ASN B N 1
ATOM 5088 C CA . ASN B 1 87 ? 25.266 13.609 15.328 1 89.19 87 ASN B CA 1
ATOM 5089 C C . ASN B 1 87 ? 26.656 14.266 15.375 1 89.19 87 ASN B C 1
ATOM 5091 O O . ASN B 1 87 ? 27.312 14.242 16.406 1 89.19 87 ASN B O 1
ATOM 5095 N N . ALA B 1 88 ? 27.031 14.852 14.25 1 82.81 88 ALA B N 1
ATOM 5096 C CA . ALA B 1 88 ? 28.344 15.484 14.164 1 82.81 88 ALA B CA 1
ATOM 5097 C C . ALA B 1 88 ? 28.281 16.938 14.625 1 82.81 88 ALA B C 1
ATOM 5099 O O . ALA B 1 88 ? 29.266 17.672 14.5 1 82.81 88 ALA B O 1
ATOM 5100 N N . HIS B 1 89 ? 27.281 17.578 15 1 73.38 89 HIS B N 1
ATOM 5101 C CA . HIS B 1 89 ? 26.875 18.953 15.281 1 73.38 89 HIS B CA 1
ATOM 5102 C C . HIS B 1 89 ? 28 19.75 15.906 1 73.38 89 HIS B C 1
ATOM 5104 O O . HIS B 1 89 ? 28.312 20.859 15.453 1 73.38 89 HIS B O 1
ATOM 5110 N N . ALA B 1 90 ? 28.609 19.375 16.844 1 60.16 90 ALA B N 1
ATOM 5111 C CA . ALA B 1 90 ? 29.531 20.172 17.641 1 60.16 90 ALA B CA 1
ATOM 5112 C C . ALA B 1 90 ? 30.734 20.625 16.812 1 60.16 90 ALA B C 1
ATOM 5114 O O . ALA B 1 90 ? 31.172 21.766 16.953 1 60.16 90 ALA B O 1
ATOM 5115 N N . CYS B 1 91 ? 31.172 19.922 15.953 1 55 91 CYS B N 1
ATOM 5116 C CA . CYS B 1 91 ? 32.469 20.203 15.336 1 55 91 CYS B CA 1
ATOM 5117 C C . CYS B 1 91 ? 32.281 20.984 14.039 1 55 91 CYS B C 1
ATOM 5119 O O . CYS B 1 91 ? 33.219 21.688 13.602 1 55 91 CYS B O 1
ATOM 5121 N N . THR B 1 92 ? 31.094 21.094 13.57 1 63.5 92 THR B N 1
ATOM 5122 C CA . THR B 1 92 ? 31.031 21.469 12.164 1 63.5 92 THR B CA 1
ATOM 5123 C C . THR B 1 92 ? 30.344 22.828 12 1 63.5 92 THR B C 1
ATOM 5125 O O . THR B 1 92 ? 30.656 23.578 11.07 1 63.5 92 THR B O 1
ATOM 5128 N N . ILE B 1 93 ? 29.766 23.375 13.016 1 75.38 93 ILE B N 1
ATOM 5129 C CA . ILE B 1 93 ? 28.891 24.516 12.766 1 75.38 93 ILE B CA 1
ATOM 5130 C C . ILE B 1 93 ? 29.656 25.812 12.961 1 75.38 93 ILE B C 1
ATOM 5132 O O . ILE B 1 93 ? 29.266 26.859 12.445 1 75.38 93 ILE B O 1
ATOM 5136 N N . GLU B 1 94 ? 30.797 25.703 13.5 1 77.5 94 GLU B N 1
ATOM 5137 C CA . GLU B 1 94 ? 31.547 26.922 13.836 1 77.5 94 GLU B CA 1
ATOM 5138 C C . GLU B 1 94 ? 32 27.656 12.578 1 77.5 94 GLU B C 1
ATOM 5140 O O . GLU B 1 94 ? 32.094 28.891 12.57 1 77.5 94 GLU B O 1
ATOM 5145 N N . ASN B 1 95 ? 32.156 27.047 11.539 1 83.5 95 ASN B N 1
ATOM 5146 C CA . ASN B 1 95 ? 32.688 27.688 10.344 1 83.5 95 ASN B CA 1
ATOM 5147 C C . ASN B 1 95 ? 31.578 28.062 9.367 1 83.5 95 ASN B C 1
ATOM 5149 O O . ASN B 1 95 ? 31.844 28.594 8.289 1 83.5 95 ASN B O 1
ATOM 5153 N N . PHE B 1 96 ? 30.344 27.906 9.844 1 90.5 96 PHE B N 1
ATOM 5154 C CA . PHE B 1 96 ? 29.234 28.234 8.961 1 90.5 96 PHE B CA 1
ATOM 5155 C C . PHE B 1 96 ? 28.969 29.734 8.945 1 90.5 96 PHE B C 1
ATOM 5157 O O . PHE B 1 96 ? 29.078 30.391 9.984 1 90.5 96 PHE B O 1
ATOM 5164 N N . ASN B 1 97 ? 28.812 30.297 7.777 1 92.44 97 ASN B N 1
ATOM 5165 C CA . ASN B 1 97 ? 28.297 31.656 7.73 1 92.44 97 ASN B CA 1
ATOM 5166 C C . ASN B 1 97 ? 26.828 31.719 8.133 1 92.44 97 ASN B C 1
ATOM 5168 O O . ASN B 1 97 ? 26.234 30.688 8.477 1 92.44 97 ASN B O 1
ATOM 5172 N N . LEU B 1 98 ? 26.219 32.875 8.141 1 95.44 98 LEU B N 1
ATOM 5173 C CA . LEU B 1 98 ? 24.859 33.031 8.641 1 95.44 98 LEU B CA 1
ATOM 5174 C C . LEU B 1 98 ? 23.875 32.219 7.812 1 95.44 98 LEU B C 1
ATOM 5176 O O . LEU B 1 98 ? 23 31.562 8.367 1 95.44 98 LEU B O 1
ATOM 5180 N N . SER B 1 99 ? 24.031 32.312 6.539 1 95.81 99 SER B N 1
ATOM 5181 C CA . SER B 1 99 ? 23.125 31.609 5.637 1 95.81 99 SER B CA 1
ATOM 5182 C C . SER B 1 99 ? 23.141 30.109 5.891 1 95.81 99 SER B C 1
ATOM 5184 O O . SER B 1 99 ? 22.094 29.484 6.031 1 95.81 99 SER B O 1
ATOM 5186 N N . THR B 1 100 ? 24.297 29.547 6.016 1 94.56 100 THR B N 1
ATOM 5187 C CA . THR B 1 100 ? 24.453 28.109 6.227 1 94.56 100 THR B CA 1
ATOM 5188 C C . THR B 1 100 ? 23.969 27.703 7.617 1 94.56 100 THR B C 1
ATOM 5190 O O . THR B 1 100 ? 23.344 26.656 7.785 1 94.56 100 THR B O 1
ATOM 5193 N N . THR B 1 101 ? 24.266 28.531 8.594 1 95.06 101 THR B N 1
ATOM 5194 C CA . THR B 1 101 ? 23.812 28.266 9.953 1 95.06 101 THR B CA 1
ATOM 5195 C C . THR B 1 101 ? 22.281 28.203 10.008 1 95.06 101 THR B C 1
ATOM 5197 O O . THR B 1 101 ? 21.703 27.312 10.625 1 95.06 101 THR B O 1
ATOM 5200 N N . ALA B 1 102 ? 21.688 29.219 9.406 1 96.81 102 ALA B N 1
ATOM 5201 C CA . ALA B 1 102 ? 20.234 29.297 9.406 1 96.81 102 ALA B CA 1
ATOM 5202 C C . ALA B 1 102 ? 19.625 28.141 8.633 1 96.81 102 ALA B C 1
ATOM 5204 O O . ALA B 1 102 ? 18.594 27.578 9.039 1 96.81 102 ALA B O 1
ATOM 5205 N N . LEU B 1 103 ? 20.234 27.75 7.523 1 96.38 103 LEU B N 1
ATOM 5206 C CA . LEU B 1 103 ? 19.766 26.609 6.734 1 96.38 103 LEU B CA 1
ATOM 5207 C C . LEU B 1 103 ? 19.875 25.312 7.531 1 96.38 103 LEU B C 1
ATOM 5209 O O . LEU B 1 103 ? 18.953 24.5 7.508 1 96.38 103 LEU B O 1
ATOM 5213 N N . TYR B 1 104 ? 21.016 25.156 8.164 1 96.06 104 TYR B N 1
ATOM 5214 C CA . TYR B 1 104 ? 21.234 24 9.008 1 96.06 104 TYR B CA 1
ATOM 5215 C C . TYR B 1 104 ? 20.156 23.875 10.078 1 96.06 104 TYR B C 1
ATOM 5217 O O . TYR B 1 104 ? 19.547 22.828 10.242 1 96.06 104 TYR B O 1
ATOM 5225 N N . PHE B 1 105 ? 19.922 24.969 10.766 1 96.69 105 PHE B N 1
ATOM 5226 C CA . PHE B 1 105 ? 18.922 25 11.836 1 96.69 105 PHE B CA 1
ATOM 5227 C C . PHE B 1 105 ? 17.531 24.656 11.289 1 96.69 105 PHE B C 1
ATOM 5229 O O . PHE B 1 105 ? 16.844 23.812 11.844 1 96.69 105 PHE B O 1
ATOM 5236 N N . ARG B 1 106 ? 17.141 25.328 10.266 1 97.88 106 ARG B N 1
ATOM 5237 C CA . ARG B 1 106 ? 15.797 25.188 9.727 1 97.88 106 ARG B CA 1
ATOM 5238 C C . ARG B 1 106 ? 15.547 23.766 9.227 1 97.88 106 ARG B C 1
ATOM 5240 O O . ARG B 1 106 ? 14.523 23.156 9.562 1 97.88 106 ARG B O 1
ATOM 5247 N N . ILE B 1 107 ? 16.438 23.188 8.445 1 97.44 107 ILE B N 1
ATOM 5248 C CA . ILE B 1 107 ? 16.234 21.891 7.824 1 97.44 107 ILE B CA 1
ATOM 5249 C C . ILE B 1 107 ? 16.188 20.812 8.906 1 97.44 107 ILE B C 1
ATOM 5251 O O . ILE B 1 107 ? 15.312 19.938 8.883 1 97.44 107 ILE B O 1
ATOM 5255 N N . LEU B 1 108 ? 17.109 20.844 9.852 1 96.75 108 LEU B N 1
ATOM 5256 C CA . LEU B 1 108 ? 17.125 19.828 10.898 1 96.75 108 LEU B CA 1
ATOM 5257 C C . LEU B 1 108 ? 15.867 19.906 11.75 1 96.75 108 LEU B C 1
ATOM 5259 O O . LEU B 1 108 ? 15.25 18.875 12.039 1 96.75 108 LEU B O 1
ATOM 5263 N N . ARG B 1 109 ? 15.406 21.141 12.094 1 97.19 109 ARG B N 1
ATOM 5264 C CA . ARG B 1 109 ? 14.195 21.281 12.891 1 97.19 109 ARG B CA 1
ATOM 5265 C C . ARG B 1 109 ? 12.969 20.812 12.109 1 97.19 109 ARG B C 1
ATOM 5267 O O . ARG B 1 109 ? 12.047 20.234 12.688 1 97.19 109 ARG B O 1
ATOM 5274 N N . GLN B 1 110 ? 12.93 21.141 10.891 1 97.06 110 GLN B N 1
ATOM 5275 C CA . GLN B 1 110 ? 11.812 20.719 10.047 1 97.06 110 GLN B CA 1
ATOM 5276 C C . GLN B 1 110 ? 11.727 19.188 9.984 1 97.06 110 GLN B C 1
ATOM 5278 O O . GLN B 1 110 ? 10.641 18.641 9.781 1 97.06 110 GLN B O 1
ATOM 5283 N N . HIS B 1 111 ? 12.875 18.5 10.18 1 97.12 111 HIS B N 1
ATOM 5284 C CA . HIS B 1 111 ? 12.898 17.047 10.156 1 97.12 111 HIS B CA 1
ATOM 5285 C C . HIS B 1 111 ? 12.836 16.484 11.57 1 97.12 111 HIS B C 1
ATOM 5287 O O . HIS B 1 111 ? 13.055 15.281 11.773 1 97.12 111 HIS B O 1
ATOM 5293 N N . GLY B 1 112 ? 12.625 17.312 12.547 1 97.06 112 GLY B N 1
ATOM 5294 C CA . GLY B 1 112 ? 12.297 16.875 13.891 1 97.06 112 GLY B CA 1
ATOM 5295 C C . GLY B 1 112 ? 13.5 16.797 14.812 1 97.06 112 GLY B C 1
ATOM 5296 O O . GLY B 1 112 ? 13.383 16.391 15.969 1 97.06 112 GLY B O 1
ATOM 5297 N N . TYR B 1 113 ? 14.703 17.234 14.32 1 96.44 113 TYR B N 1
ATOM 5298 C CA . TYR B 1 113 ? 15.867 17.25 15.195 1 96.44 113 TYR B CA 1
ATOM 5299 C C . TYR B 1 113 ? 15.867 18.484 16.078 1 96.44 113 TYR B C 1
ATOM 5301 O O . TYR B 1 113 ? 15.594 19.594 15.609 1 96.44 113 TYR B O 1
ATOM 5309 N N . ASN B 1 114 ? 16.156 18.281 17.266 1 93.44 114 ASN B N 1
ATOM 5310 C CA . ASN B 1 114 ? 16.125 19.375 18.219 1 93.44 114 ASN B CA 1
ATOM 5311 C C . ASN B 1 114 ? 17.453 20.109 18.266 1 93.44 114 ASN B C 1
ATOM 5313 O O . ASN B 1 114 ? 18.312 19.812 19.109 1 93.44 114 ASN B O 1
ATOM 5317 N N . VAL B 1 115 ? 17.625 21.109 17.453 1 94.19 115 VAL B N 1
ATOM 5318 C CA . VAL B 1 115 ? 18.797 21.984 17.438 1 94.19 115 VAL B CA 1
ATOM 5319 C C . VAL B 1 115 ? 18.516 23.25 18.25 1 94.19 115 VAL B C 1
ATOM 5321 O O . VAL B 1 115 ? 17.531 23.938 18.016 1 94.19 115 VAL B O 1
ATOM 5324 N N . SER B 1 116 ? 19.406 23.531 19.109 1 94.12 116 SER B N 1
ATOM 5325 C CA . SER B 1 116 ? 19.219 24.688 19.953 1 94.12 116 SER B CA 1
ATOM 5326 C C . SER B 1 116 ? 19.391 25.984 19.172 1 94.12 116 SER B C 1
ATOM 5328 O O . SER B 1 116 ? 20.266 26.094 18.312 1 94.12 116 SER B O 1
ATOM 5330 N N . SER B 1 117 ? 18.562 27.016 19.5 1 95 117 SER B N 1
ATOM 5331 C CA . SER B 1 117 ? 18.672 28.312 18.844 1 95 117 SER B CA 1
ATOM 5332 C C . SER B 1 117 ? 19.922 29.047 19.266 1 95 117 SER B C 1
ATOM 5334 O O . SER B 1 117 ? 20.297 30.078 18.672 1 95 117 SER B O 1
ATOM 5336 N N . ASP B 1 118 ? 20.719 28.547 20.141 1 92.38 118 ASP B N 1
ATOM 5337 C CA . ASP B 1 118 ? 21.953 29.156 20.641 1 92.38 118 ASP B CA 1
ATOM 5338 C C . ASP B 1 118 ? 23.016 29.203 19.547 1 92.38 118 ASP B C 1
ATOM 5340 O O . ASP B 1 118 ? 24 29.938 19.656 1 92.38 118 ASP B O 1
ATOM 5344 N N . ILE B 1 119 ? 22.812 28.453 18.547 1 93.69 119 ILE B N 1
ATOM 5345 C CA . ILE B 1 119 ? 23.781 28.438 17.453 1 93.69 119 ILE B CA 1
ATOM 5346 C C . ILE B 1 119 ? 23.859 29.812 16.797 1 93.69 119 ILE B C 1
ATOM 5348 O O . ILE B 1 119 ? 24.828 30.125 16.109 1 93.69 119 ILE B O 1
ATOM 5352 N N . PHE B 1 120 ? 22.844 30.688 17.031 1 94.56 120 PHE B N 1
ATOM 5353 C CA . PHE B 1 120 ? 22.797 32 16.422 1 94.56 120 PHE B CA 1
ATOM 5354 C C . PHE B 1 120 ? 23.453 33.031 17.344 1 94.56 120 PHE B C 1
ATOM 5356 O O . PHE B 1 120 ? 23.547 34.219 17 1 94.56 120 PHE B O 1
ATOM 5363 N N . SER B 1 121 ? 23.984 32.625 18.469 1 93.56 121 SER B N 1
ATOM 5364 C CA . SER B 1 121 ? 24.562 33.562 19.453 1 93.56 121 SER B CA 1
ATOM 5365 C C . SER B 1 121 ? 25.781 34.25 18.875 1 93.56 121 SER B C 1
ATOM 5367 O O . SER B 1 121 ? 26.062 35.406 19.234 1 93.56 121 SER B O 1
ATOM 5369 N N . LYS B 1 122 ? 26.531 33.625 18.031 1 92.06 122 LYS B N 1
ATOM 5370 C CA . LYS B 1 122 ? 27.766 34.188 17.5 1 92.06 122 LYS B CA 1
ATOM 5371 C C . LYS B 1 122 ? 27.469 35.375 16.562 1 92.06 122 LYS B C 1
ATOM 5373 O O . LYS B 1 122 ? 28.375 36.125 16.203 1 92.06 122 LYS B O 1
ATOM 5378 N N . TYR B 1 123 ? 26.25 35.562 16.25 1 94.25 123 TYR B N 1
ATOM 5379 C CA . TYR B 1 123 ? 25.891 36.688 15.352 1 94.25 123 TYR B CA 1
ATOM 5380 C C . TYR B 1 123 ? 25.328 37.844 16.141 1 94.25 123 TYR B C 1
ATOM 5382 O O . TYR B 1 123 ? 24.797 38.812 15.555 1 94.25 123 TYR B O 1
ATOM 5390 N N . LYS B 1 124 ? 25.391 37.781 17.375 1 93 124 LYS B N 1
ATOM 5391 C CA . LYS B 1 124 ? 24.984 38.875 18.25 1 93 124 LYS B CA 1
ATOM 5392 C C . LYS B 1 124 ? 26.156 39.781 18.609 1 93 124 LYS B C 1
ATOM 5394 O O . LYS B 1 124 ? 27.312 39.344 18.562 1 93 124 LYS B O 1
ATOM 5399 N N . ASP B 1 125 ? 25.891 40.938 18.891 1 92.19 125 ASP B N 1
ATOM 5400 C CA . ASP B 1 125 ? 26.922 41.875 19.312 1 92.19 125 ASP B CA 1
ATOM 5401 C C . ASP B 1 125 ? 27.156 41.844 20.812 1 92.19 125 ASP B C 1
ATOM 5403 O O . ASP B 1 125 ? 26.625 40.938 21.5 1 92.19 125 ASP B O 1
ATOM 5407 N N . ILE B 1 126 ? 27.922 42.719 21.281 1 90.25 126 ILE B N 1
ATOM 5408 C CA . ILE B 1 126 ? 28.344 42.719 22.688 1 90.25 126 ILE B CA 1
ATOM 5409 C C . ILE B 1 126 ? 27.156 43.062 23.594 1 90.25 126 ILE B C 1
ATOM 5411 O O . ILE B 1 126 ? 27.141 42.688 24.75 1 90.25 126 ILE B O 1
ATOM 5415 N N . ASP B 1 127 ? 26.188 43.75 23.062 1 90.31 127 ASP B N 1
ATOM 5416 C CA . ASP B 1 127 ? 25.031 44.156 23.844 1 90.31 127 ASP B CA 1
ATOM 5417 C C . ASP B 1 127 ? 23.953 43.094 23.828 1 90.31 127 ASP B C 1
ATOM 5419 O O . ASP B 1 127 ? 22.906 43.219 24.469 1 90.31 127 ASP B O 1
ATOM 5423 N N . GLY B 1 128 ? 24.156 42.125 23 1 89.94 128 GLY B N 1
ATOM 5424 C CA . GLY B 1 128 ? 23.234 41 22.984 1 89.94 128 GLY B CA 1
ATOM 5425 C C . GLY B 1 128 ? 22.219 41.062 21.859 1 89.94 128 GLY B C 1
ATOM 5426 O O . GLY B 1 128 ? 21.344 40.219 21.75 1 89.94 128 GLY B O 1
ATOM 5427 N N . ASN B 1 129 ? 22.312 42.094 21.094 1 91.94 129 ASN B N 1
ATOM 5428 C CA . ASN B 1 129 ? 21.453 42.219 19.922 1 91.94 129 ASN B CA 1
ATOM 5429 C C . ASN B 1 129 ? 22.109 41.625 18.672 1 91.94 129 ASN B C 1
ATOM 5431 O O . ASN B 1 129 ? 23.328 41.469 18.625 1 91.94 129 ASN B O 1
ATOM 5435 N N . PHE B 1 130 ? 21.25 41.25 17.766 1 94.88 130 PHE B N 1
ATOM 5436 C CA . PHE B 1 130 ? 21.828 40.812 16.484 1 94.88 130 PHE B CA 1
ATOM 5437 C C . PHE B 1 130 ? 22.656 41.938 15.875 1 94.88 130 PHE B C 1
ATOM 5439 O O . PHE B 1 130 ? 22.219 43.094 15.836 1 94.88 130 PHE B O 1
ATOM 5446 N N . SER B 1 131 ? 23.828 41.625 15.43 1 94.38 131 SER B N 1
ATOM 5447 C CA . SER B 1 131 ? 24.781 42.594 14.898 1 94.38 131 SER B CA 1
ATOM 5448 C C . SER B 1 131 ? 24.312 43.156 13.57 1 94.38 131 SER B C 1
ATOM 5450 O O . SER B 1 131 ? 23.766 42.438 12.734 1 94.38 131 SER B O 1
ATOM 5452 N N . GLU B 1 132 ? 24.547 44.375 13.375 1 90.88 132 GLU B N 1
ATOM 5453 C CA . GLU B 1 132 ? 24.219 45.031 12.109 1 90.88 132 GLU B CA 1
ATOM 5454 C C . GLU B 1 132 ? 25.109 44.5 10.984 1 90.88 132 GLU B C 1
ATOM 5456 O O . GLU B 1 132 ? 24.797 44.688 9.805 1 90.88 132 GLU B O 1
ATOM 5461 N N . ALA B 1 133 ? 26.125 43.875 11.367 1 89.62 133 ALA B N 1
ATOM 5462 C CA . ALA B 1 133 ? 27.062 43.344 10.383 1 89.62 133 ALA B CA 1
ATOM 5463 C C . ALA B 1 133 ? 26.391 42.281 9.492 1 89.62 133 ALA B C 1
ATOM 5465 O O . ALA B 1 133 ? 26.75 42.125 8.328 1 89.62 133 ALA B O 1
ATOM 5466 N N . ILE B 1 134 ? 25.375 41.656 10.023 1 92.12 134 ILE B N 1
ATOM 5467 C CA . ILE B 1 134 ? 24.781 40.562 9.266 1 92.12 134 ILE B CA 1
ATOM 5468 C C . ILE B 1 134 ? 23.734 41.125 8.297 1 92.12 134 ILE B C 1
ATOM 5470 O O . ILE B 1 134 ? 23.234 40.406 7.434 1 92.12 134 ILE B O 1
ATOM 5474 N N . THR B 1 135 ? 23.406 42.406 8.367 1 90.69 135 THR B N 1
ATOM 5475 C CA . THR B 1 135 ? 22.422 43.031 7.484 1 90.69 135 THR B CA 1
ATOM 5476 C C . THR B 1 135 ? 22.969 43.156 6.066 1 90.69 135 THR B C 1
ATOM 5478 O O . THR B 1 135 ? 22.203 43.406 5.125 1 90.69 135 THR B O 1
ATOM 5481 N N . THR B 1 136 ? 24.266 42.969 5.891 1 89.19 136 THR B N 1
ATOM 5482 C CA . THR B 1 136 ? 24.875 43.062 4.57 1 89.19 136 THR B CA 1
ATOM 5483 C C . THR B 1 136 ? 24.703 41.75 3.811 1 89.19 136 THR B C 1
ATOM 5485 O O . THR B 1 136 ? 25.047 41.656 2.631 1 89.19 136 THR B O 1
ATOM 5488 N N . ASP B 1 137 ? 24.094 40.812 4.445 1 91.69 137 ASP B N 1
ATOM 5489 C CA . ASP B 1 137 ? 23.859 39.5 3.848 1 91.69 137 ASP B CA 1
ATOM 5490 C C . ASP B 1 137 ? 22.375 39.219 3.699 1 91.69 137 ASP B C 1
ATOM 5492 O O . ASP B 1 137 ? 21.797 38.469 4.484 1 91.69 137 ASP B O 1
ATOM 5496 N N . PRO B 1 138 ? 21.812 39.688 2.676 1 91.69 138 PRO B N 1
ATOM 5497 C CA . PRO B 1 138 ? 20.359 39.531 2.523 1 91.69 138 PRO B CA 1
ATOM 5498 C C . PRO B 1 138 ? 19.922 38.062 2.477 1 91.69 138 PRO B C 1
ATOM 5500 O O . PRO B 1 138 ? 18.859 37.719 2.979 1 91.69 138 PRO B O 1
ATOM 5503 N N . GLU B 1 139 ? 20.719 37.25 1.873 1 92.44 139 GLU B N 1
ATOM 5504 C CA . GLU B 1 139 ? 20.391 35.812 1.822 1 92.44 139 GLU B CA 1
ATOM 5505 C C . GLU B 1 139 ? 20.422 35.188 3.217 1 92.44 139 GLU B C 1
ATOM 5507 O O . GLU B 1 139 ? 19.578 34.375 3.543 1 92.44 139 GLU B O 1
ATOM 5512 N N . GLY B 1 140 ? 21.422 35.5 3.936 1 95.62 140 GLY B N 1
ATOM 5513 C CA . GLY B 1 140 ? 21.516 35.062 5.312 1 95.62 140 GLY B CA 1
ATOM 5514 C C . GLY B 1 140 ? 20.344 35.531 6.168 1 95.62 140 GLY B C 1
ATOM 5515 O O . GLY B 1 140 ? 19.828 34.75 6.988 1 95.62 140 GLY B O 1
ATOM 5516 N N . LEU B 1 141 ? 20 36.781 5.965 1 96.69 141 LEU B N 1
ATOM 5517 C CA . LEU B 1 141 ? 18.859 37.344 6.703 1 96.69 141 LEU B CA 1
ATOM 5518 C C . LEU B 1 141 ? 17.578 36.594 6.352 1 96.69 141 LEU B C 1
ATOM 5520 O O . LEU B 1 141 ? 16.75 36.312 7.23 1 96.69 141 LEU B O 1
ATOM 5524 N N . LEU B 1 142 ? 17.422 36.344 5.094 1 96.88 142 LEU B N 1
ATOM 5525 C CA . LEU B 1 142 ? 16.25 35.625 4.641 1 96.88 142 LEU B CA 1
ATOM 5526 C C . LEU B 1 142 ? 16.188 34.25 5.262 1 96.88 142 LEU B C 1
ATOM 5528 O O . LEU B 1 142 ? 15.125 33.812 5.723 1 96.88 142 LEU B O 1
ATOM 5532 N N . ASN B 1 143 ? 17.281 33.531 5.266 1 97.5 143 ASN B N 1
ATOM 5533 C CA . ASN B 1 143 ? 17.328 32.188 5.848 1 97.5 143 ASN B CA 1
ATOM 5534 C C . ASN B 1 143 ? 17.062 32.219 7.352 1 97.5 143 ASN B C 1
ATOM 5536 O O . ASN B 1 143 ? 16.438 31.297 7.898 1 97.5 143 ASN B O 1
ATOM 5540 N N . LEU B 1 144 ? 17.625 33.219 8 1 98.25 144 LEU B N 1
ATOM 5541 C CA . LEU B 1 144 ? 17.375 33.375 9.43 1 98.25 144 LEU B CA 1
ATOM 5542 C C . LEU B 1 144 ? 15.898 33.656 9.695 1 98.25 144 LEU B C 1
ATOM 5544 O O . LEU B 1 144 ? 15.32 33.156 10.664 1 98.25 144 LEU B O 1
ATOM 5548 N N . TYR B 1 145 ? 15.305 34.531 8.883 1 98.31 145 TYR B N 1
ATOM 5549 C CA . TYR B 1 145 ? 13.875 34.844 8.969 1 98.31 145 TYR B CA 1
ATOM 5550 C C . TYR B 1 145 ? 13.055 33.562 8.883 1 98.31 145 TYR B C 1
ATOM 5552 O O . TYR B 1 145 ? 12.156 33.312 9.695 1 98.31 145 TYR B O 1
ATOM 5560 N N . GLU B 1 146 ? 13.344 32.688 7.895 1 98.31 146 GLU B N 1
ATOM 5561 C CA . GLU B 1 146 ? 12.625 31.438 7.703 1 98.31 146 GLU B CA 1
ATOM 5562 C C . GLU B 1 146 ? 12.859 30.484 8.875 1 98.31 146 GLU B C 1
ATOM 5564 O O . GLU B 1 146 ? 11.93 29.797 9.305 1 98.31 146 GLU B O 1
ATOM 5569 N N . ALA B 1 147 ? 14.039 30.391 9.344 1 98.31 147 ALA B N 1
ATOM 5570 C CA . ALA B 1 147 ? 14.367 29.531 10.484 1 98.31 147 ALA B CA 1
ATOM 5571 C C . ALA B 1 147 ? 13.602 29.969 11.727 1 98.31 147 ALA B C 1
ATOM 5573 O O . ALA B 1 147 ? 13.195 29.125 12.539 1 98.31 147 ALA B O 1
ATOM 5574 N N . ALA B 1 148 ? 13.422 31.219 11.883 1 98.56 148 ALA B N 1
ATOM 5575 C CA . ALA B 1 148 ? 12.812 31.781 13.086 1 98.56 148 ALA B CA 1
ATOM 5576 C C . ALA B 1 148 ? 11.352 31.359 13.203 1 98.56 148 ALA B C 1
ATOM 5578 O O . ALA B 1 148 ? 10.789 31.344 14.305 1 98.56 148 ALA B O 1
ATOM 5579 N N . HIS B 1 149 ? 10.734 31.016 12.133 1 98.25 149 HIS B N 1
ATOM 5580 C CA . HIS B 1 149 ? 9.336 30.609 12.164 1 98.25 149 HIS B CA 1
ATOM 5581 C C . HIS B 1 149 ? 9.188 29.219 12.773 1 98.25 149 HIS B C 1
ATOM 5583 O O . HIS B 1 149 ? 8.078 28.781 13.078 1 98.25 149 HIS B O 1
ATOM 5589 N N . LEU B 1 150 ? 10.312 28.469 13.055 1 98.38 150 LEU B N 1
ATOM 5590 C CA . LEU B 1 150 ? 10.281 27.156 13.695 1 98.38 150 LEU B CA 1
ATOM 5591 C C . LEU B 1 150 ? 10.461 27.297 15.211 1 98.38 150 LEU B C 1
ATOM 5593 O O . LEU B 1 150 ? 10.664 26.297 15.898 1 98.38 150 LEU B O 1
ATOM 5597 N N . ARG B 1 151 ? 10.344 28.453 15.727 1 97.81 151 ARG B N 1
ATOM 5598 C CA . ARG B 1 151 ? 10.562 28.734 17.141 1 97.81 151 ARG B CA 1
ATOM 5599 C C . ARG B 1 151 ? 9.539 28 18.016 1 97.81 151 ARG B C 1
ATOM 5601 O O . ARG B 1 151 ? 8.398 27.797 17.594 1 97.81 151 ARG B O 1
ATOM 5608 N N . THR B 1 152 ? 9.938 27.578 19.172 1 97.69 152 THR B N 1
ATOM 5609 C CA . THR B 1 152 ? 9.109 26.984 20.219 1 97.69 152 THR B CA 1
ATOM 5610 C C . THR B 1 152 ? 9.016 27.906 21.422 1 97.69 152 THR B C 1
ATOM 5612 O O . THR B 1 152 ? 9.57 29.016 21.406 1 97.69 152 THR B O 1
ATOM 5615 N N . HIS B 1 153 ? 8.234 27.469 22.391 1 96.88 153 HIS B N 1
ATOM 5616 C CA . HIS B 1 153 ? 8.086 28.297 23.594 1 96.88 153 HIS B CA 1
ATOM 5617 C C . HIS B 1 153 ? 9.422 28.484 24.297 1 96.88 153 HIS B C 1
ATOM 5619 O O . HIS B 1 153 ? 10.227 27.547 24.391 1 96.88 153 HIS B O 1
ATOM 5625 N N . GLY B 1 154 ? 9.75 29.688 24.703 1 95.38 154 GLY B N 1
ATOM 5626 C CA . GLY B 1 154 ? 10.938 29.969 25.5 1 95.38 154 GLY B CA 1
ATOM 5627 C C . GLY B 1 154 ? 12.156 30.312 24.656 1 95.38 154 GLY B C 1
ATOM 5628 O O . GLY B 1 154 ? 13.219 30.625 25.188 1 95.38 154 GLY B O 1
ATOM 5629 N N . GLU B 1 155 ? 12.055 30.281 23.344 1 96.56 155 GLU B N 1
ATOM 5630 C CA . GLU B 1 155 ? 13.195 30.578 22.484 1 96.56 155 GLU B CA 1
ATOM 5631 C C . GLU B 1 155 ? 13.234 32.062 22.125 1 96.56 155 GLU B C 1
ATOM 5633 O O . GLU B 1 155 ? 13.031 32.438 20.953 1 96.56 155 GLU B O 1
ATOM 5638 N N . ALA B 1 156 ? 13.688 32.844 23.047 1 95.56 156 ALA B N 1
ATOM 5639 C CA . ALA B 1 156 ? 13.75 34.312 22.891 1 95.56 156 ALA B CA 1
ATOM 5640 C C . ALA B 1 156 ? 14.664 34.688 21.734 1 95.56 156 ALA B C 1
ATOM 5642 O O . ALA B 1 156 ? 14.422 35.688 21.047 1 95.56 156 ALA B O 1
ATOM 5643 N N . MET B 1 157 ? 15.719 33.875 21.594 1 96.06 157 MET B N 1
ATOM 5644 C CA . MET B 1 157 ? 16.656 34.094 20.5 1 96.06 157 MET B CA 1
ATOM 5645 C C . MET B 1 157 ? 15.93 34.188 19.156 1 96.06 157 MET B C 1
ATOM 5647 O O . MET B 1 157 ? 16.172 35.094 18.375 1 96.06 157 MET B O 1
ATOM 5651 N N . LEU B 1 158 ? 15.062 33.281 18.922 1 97.69 158 LEU B N 1
ATOM 5652 C CA . LEU B 1 158 ? 14.359 33.219 17.641 1 97.69 158 LEU B CA 1
ATOM 5653 C C . LEU B 1 158 ? 13.258 34.281 17.578 1 97.69 158 LEU B C 1
ATOM 5655 O O . LEU B 1 158 ? 12.953 34.781 16.5 1 97.69 158 LEU B O 1
ATOM 5659 N N . ASP B 1 159 ? 12.641 34.625 18.703 1 97.06 159 ASP B N 1
ATOM 5660 C CA . ASP B 1 159 ? 11.695 35.719 18.734 1 97.06 159 ASP B CA 1
ATOM 5661 C C . ASP B 1 159 ? 12.367 37.031 18.281 1 97.06 159 ASP B C 1
ATOM 5663 O O . ASP B 1 159 ? 11.805 37.781 17.484 1 97.06 159 ASP B O 1
ATOM 5667 N N . GLU B 1 160 ? 13.547 37.25 18.812 1 96.94 160 GLU B N 1
ATOM 5668 C CA . GLU B 1 160 ? 14.312 38.438 18.453 1 96.94 160 GLU B CA 1
ATOM 5669 C C . GLU B 1 160 ? 14.742 38.406 17 1 96.94 160 GLU B C 1
ATOM 5671 O O . GLU B 1 160 ? 14.695 39.406 16.297 1 96.94 160 GLU B O 1
ATOM 5676 N N . ALA B 1 161 ? 15.188 37.25 16.625 1 97.88 161 ALA B N 1
ATOM 5677 C CA . ALA B 1 161 ? 15.617 37.062 15.234 1 97.88 161 ALA B CA 1
ATOM 5678 C C . ALA B 1 161 ? 14.484 37.406 14.266 1 97.88 161 ALA B C 1
ATOM 5680 O O . ALA B 1 161 ? 14.719 38.031 13.227 1 97.88 161 ALA B O 1
ATOM 5681 N N . LEU B 1 162 ? 13.266 36.969 14.578 1 97.69 162 LEU B N 1
ATOM 5682 C CA . LEU B 1 162 ? 12.117 37.219 13.703 1 97.69 162 LEU B CA 1
ATOM 5683 C C . LEU B 1 162 ? 11.828 38.688 13.555 1 97.69 162 LEU B C 1
ATOM 5685 O O . LEU B 1 162 ? 11.586 39.188 12.453 1 97.69 162 LEU B O 1
ATOM 5689 N N . VAL B 1 163 ? 11.812 39.438 14.648 1 96.62 163 VAL B N 1
ATOM 5690 C CA . VAL B 1 163 ? 11.562 40.875 14.625 1 96.62 163 VAL B CA 1
ATOM 5691 C C . VAL B 1 163 ? 12.656 41.594 13.836 1 96.62 163 VAL B C 1
ATOM 5693 O O . VAL B 1 163 ? 12.375 42.438 12.977 1 96.62 163 VAL B O 1
ATOM 5696 N N . PHE B 1 164 ? 13.977 41.25 14.109 1 96.88 164 PHE B N 1
ATOM 5697 C CA . PHE B 1 164 ? 15.148 41.844 13.484 1 96.88 164 PHE B CA 1
ATOM 5698 C C . PHE B 1 164 ? 15.125 41.625 11.977 1 96.88 164 PHE B C 1
ATOM 5700 O O . PHE B 1 164 ? 15.266 42.594 11.203 1 96.88 164 PHE B O 1
ATOM 5707 N N . THR B 1 165 ? 14.953 40.375 11.609 1 97.75 165 THR B N 1
ATOM 5708 C CA . THR B 1 165 ? 15.008 40.031 10.188 1 97.75 165 THR B CA 1
ATOM 5709 C C . THR B 1 165 ? 13.805 40.594 9.445 1 97.75 165 THR B C 1
ATOM 5711 O O . THR B 1 165 ? 13.93 41.031 8.297 1 97.75 165 THR B O 1
ATOM 5714 N N . THR B 1 166 ? 12.586 40.594 10.023 1 97.06 166 THR B N 1
ATOM 5715 C CA . THR B 1 166 ? 11.398 41.156 9.383 1 97.06 166 THR B CA 1
ATOM 5716 C C . THR B 1 166 ? 11.617 42.625 9.031 1 97.06 166 THR B C 1
ATOM 5718 O O . THR B 1 166 ? 11.297 43.062 7.926 1 97.06 166 THR B O 1
ATOM 5721 N N . SER B 1 167 ? 12.125 43.344 9.969 1 95.5 167 SER B N 1
ATOM 5722 C CA . SER B 1 167 ? 12.359 44.781 9.766 1 95.5 167 SER B CA 1
ATOM 5723 C C . SER B 1 167 ? 13.352 45 8.633 1 95.5 167 SER B C 1
ATOM 5725 O O . SER B 1 167 ? 13.094 45.812 7.734 1 95.5 167 SER B O 1
ATOM 5727 N N . HIS B 1 168 ? 14.445 44.344 8.617 1 94.69 168 HIS B N 1
ATOM 5728 C CA . HIS B 1 168 ? 15.5 44.562 7.637 1 94.69 168 HIS B CA 1
ATOM 5729 C C . HIS B 1 168 ? 15.086 44.062 6.262 1 94.69 168 HIS B C 1
ATOM 5731 O O . HIS B 1 168 ? 15.406 44.688 5.242 1 94.69 168 HIS B O 1
ATOM 5737 N N . LEU B 1 169 ? 14.43 42.906 6.258 1 95.44 169 LEU B N 1
ATOM 5738 C CA . LEU B 1 169 ? 13.984 42.344 4.98 1 95.44 169 LEU B CA 1
ATOM 5739 C C . LEU B 1 169 ? 12.922 43.25 4.348 1 95.44 169 LEU B C 1
ATOM 5741 O O . LEU B 1 169 ? 12.852 43.344 3.123 1 95.44 169 LEU B O 1
ATOM 5745 N N . THR B 1 170 ? 12.023 43.844 5.148 1 94.38 170 THR B N 1
ATOM 5746 C CA . THR B 1 170 ? 11.039 44.781 4.625 1 94.38 170 THR B CA 1
ATOM 5747 C C . THR B 1 170 ? 11.727 45.938 3.943 1 94.38 170 THR B C 1
ATOM 5749 O O . THR B 1 170 ? 11.305 46.375 2.865 1 94.38 170 THR B O 1
ATOM 5752 N N . SER B 1 171 ? 12.789 46.406 4.539 1 90.31 171 SER B N 1
ATOM 5753 C CA . SER B 1 171 ? 13.562 47.5 3.959 1 90.31 171 SER B CA 1
ATOM 5754 C C . SER B 1 171 ? 14.234 47.062 2.658 1 90.31 171 SER B C 1
ATOM 5756 O O . SER B 1 171 ? 14.297 47.844 1.702 1 90.31 171 SER B O 1
ATOM 5758 N N . ILE B 1 172 ? 14.766 45.906 2.701 1 87.25 172 ILE B N 1
ATOM 5759 C CA . ILE B 1 172 ? 15.422 45.375 1.521 1 87.25 172 ILE B CA 1
ATOM 5760 C C . ILE B 1 172 ? 14.414 45.219 0.386 1 87.25 172 ILE B C 1
ATOM 5762 O O . ILE B 1 172 ? 14.719 45.531 -0.77 1 87.25 172 ILE B O 1
ATOM 5766 N N . ALA B 1 173 ? 13.281 44.719 0.672 1 88.5 173 ALA B N 1
ATOM 5767 C CA . ALA B 1 173 ? 12.234 44.5 -0.324 1 88.5 173 ALA B CA 1
ATOM 5768 C C . ALA B 1 173 ? 11.828 45.812 -0.977 1 88.5 173 ALA B C 1
ATOM 5770 O O . ALA B 1 173 ? 11.484 45.875 -2.162 1 88.5 173 ALA B O 1
ATOM 5771 N N . GLU B 1 174 ? 11.82 46.844 -0.325 1 87 174 GLU B N 1
ATOM 5772 C CA . GLU B 1 174 ? 11.445 48.156 -0.838 1 87 174 GLU B CA 1
ATOM 5773 C C . GLU B 1 174 ? 12.562 48.75 -1.704 1 87 174 GLU B C 1
ATOM 5775 O O . GLU B 1 174 ? 12.289 49.5 -2.637 1 87 174 GLU B O 1
ATOM 5780 N N . SER B 1 175 ? 13.734 48.406 -1.341 1 82.31 175 SER B N 1
ATOM 5781 C CA . SER B 1 175 ? 14.875 49 -2.016 1 82.31 175 SER B CA 1
ATOM 5782 C C . SER B 1 175 ? 15.305 48.188 -3.227 1 82.31 175 SER B C 1
ATOM 5784 O O . SER B 1 175 ? 15.859 48.719 -4.188 1 82.31 175 SER B O 1
ATOM 5786 N N . LEU B 1 176 ? 15.312 46.906 -2.977 1 70.56 176 LEU B N 1
ATOM 5787 C CA . LEU B 1 176 ? 15.867 46.031 -4 1 70.56 176 LEU B CA 1
ATOM 5788 C C . LEU B 1 176 ? 14.977 46.031 -5.242 1 70.56 176 LEU B C 1
ATOM 5790 O O . LEU B 1 176 ? 13.75 46.094 -5.129 1 70.56 176 LEU B O 1
ATOM 5794 N N . ASP B 1 177 ? 15.594 46.344 -6.34 1 66.56 177 ASP B N 1
ATOM 5795 C CA . ASP B 1 177 ? 14.953 46.188 -7.645 1 66.56 177 ASP B CA 1
ATOM 5796 C C . ASP B 1 177 ? 14.398 44.781 -7.836 1 66.56 177 ASP B C 1
ATOM 5798 O O . ASP B 1 177 ? 14.633 43.906 -7.008 1 66.56 177 ASP B O 1
ATOM 5802 N N . SER B 1 178 ? 13.906 44.438 -9.008 1 68.38 178 SER B N 1
ATOM 5803 C CA . SER B 1 178 ? 13.07 43.344 -9.469 1 68.38 178 SER B CA 1
ATOM 5804 C C . SER B 1 178 ? 13.875 42.062 -9.609 1 68.38 178 SER B C 1
ATOM 5806 O O . SER B 1 178 ? 13.469 41.125 -10.328 1 68.38 178 SER B O 1
ATOM 5808 N N . GLY B 1 179 ? 14.984 41.812 -8.773 1 77.56 179 GLY B N 1
ATOM 5809 C CA . GLY B 1 179 ? 15.727 40.562 -8.961 1 77.56 179 GLY B CA 1
ATOM 5810 C C . GLY B 1 179 ? 15.125 39.406 -8.227 1 77.56 179 GLY B C 1
ATOM 5811 O O . GLY B 1 179 ? 14.125 39.531 -7.52 1 77.56 179 GLY B O 1
ATOM 5812 N N . PRO B 1 180 ? 15.703 38.156 -8.445 1 81.88 180 PRO B N 1
ATOM 5813 C CA . PRO B 1 180 ? 15.164 36.906 -7.855 1 81.88 180 PRO B CA 1
ATOM 5814 C C . PRO B 1 180 ? 15.156 36.938 -6.328 1 81.88 180 PRO B C 1
ATOM 5816 O O . PRO B 1 180 ? 14.203 36.469 -5.703 1 81.88 180 PRO B O 1
ATOM 5819 N N . LEU B 1 181 ? 16.203 37.469 -5.727 1 85.88 181 LEU B N 1
ATOM 5820 C CA . LEU B 1 181 ? 16.266 37.531 -4.27 1 85.88 181 LEU B CA 1
ATOM 5821 C C . LEU B 1 181 ? 15.172 38.438 -3.715 1 85.88 181 LEU B C 1
ATOM 5823 O O . LEU B 1 181 ? 14.562 38.125 -2.688 1 85.88 181 LEU B O 1
ATOM 5827 N N . ALA B 1 182 ? 14.992 39.562 -4.363 1 88.75 182 ALA B N 1
ATOM 5828 C CA . ALA B 1 182 ? 13.945 40.5 -3.941 1 88.75 182 ALA B CA 1
ATOM 5829 C C . ALA B 1 182 ? 12.57 39.844 -4.023 1 88.75 182 ALA B C 1
ATOM 5831 O O . ALA B 1 182 ? 11.727 40.031 -3.146 1 88.75 182 ALA B O 1
ATOM 5832 N N . LYS B 1 183 ? 12.406 39.125 -5.094 1 89.25 183 LYS B N 1
ATOM 5833 C CA . LYS B 1 183 ? 11.141 38.406 -5.25 1 89.25 183 LYS B CA 1
ATOM 5834 C C . LYS B 1 183 ? 10.953 37.375 -4.141 1 89.25 183 LYS B C 1
ATOM 5836 O O . LYS B 1 183 ? 9.844 37.219 -3.621 1 89.25 183 LYS B O 1
ATOM 5841 N N . GLN B 1 184 ? 11.984 36.719 -3.801 1 91.38 184 GLN B N 1
ATOM 5842 C CA . GLN B 1 184 ? 11.93 35.719 -2.74 1 91.38 184 GLN B CA 1
ATOM 5843 C C . GLN B 1 184 ? 11.641 36.375 -1.388 1 91.38 184 GLN B C 1
ATOM 5845 O O . GLN B 1 184 ? 10.898 35.812 -0.578 1 91.38 184 GLN B O 1
ATOM 5850 N N . VAL B 1 185 ? 12.328 37.5 -1.173 1 93.44 185 VAL B N 1
ATOM 5851 C CA . VAL B 1 185 ? 12.125 38.219 0.078 1 93.44 185 VAL B CA 1
ATOM 5852 C C . VAL B 1 185 ? 10.664 38.656 0.184 1 93.44 185 VAL B C 1
ATOM 5854 O O . VAL B 1 185 ? 10.031 38.5 1.229 1 93.44 185 VAL B O 1
ATOM 5857 N N . ARG B 1 186 ? 10.148 39.219 -0.881 1 92.75 186 ARG B N 1
ATOM 5858 C CA . ARG B 1 186 ? 8.758 39.656 -0.889 1 92.75 186 ARG B CA 1
ATOM 5859 C C . ARG B 1 186 ? 7.812 38.5 -0.645 1 92.75 186 ARG B C 1
ATOM 5861 O O . ARG B 1 186 ? 6.828 38.625 0.085 1 92.75 186 ARG B O 1
ATOM 5868 N N . ARG B 1 187 ? 8.117 37.406 -1.24 1 92.12 187 ARG B N 1
ATOM 5869 C CA . ARG B 1 187 ? 7.293 36.219 -1.066 1 92.12 187 ARG B CA 1
ATOM 5870 C C . ARG B 1 187 ? 7.332 35.719 0.378 1 92.12 187 ARG B C 1
ATOM 5872 O O . ARG B 1 187 ? 6.293 35.406 0.958 1 92.12 187 ARG B O 1
ATOM 5879 N N . SER B 1 188 ? 8.461 35.594 0.902 1 94.94 188 SER B N 1
ATOM 5880 C CA . SER B 1 188 ? 8.633 35.094 2.266 1 94.94 188 SER B CA 1
ATOM 5881 C C . SER B 1 188 ? 7.906 36 3.268 1 94.94 188 SER B C 1
ATOM 5883 O O . SER B 1 188 ? 7.34 35.5 4.246 1 94.94 188 SER B O 1
ATOM 5885 N N . LEU B 1 189 ? 8.031 37.312 3.021 1 95 189 LEU B N 1
ATOM 5886 C CA . LEU B 1 189 ? 7.352 38.25 3.918 1 95 189 LEU B CA 1
ATOM 5887 C C . LEU B 1 189 ? 5.836 38.094 3.801 1 95 189 LEU B C 1
ATOM 5889 O O . LEU B 1 189 ? 5.117 38.312 4.781 1 95 189 LEU B O 1
ATOM 5893 N N . GLU B 1 190 ? 5.406 37.75 2.617 1 93.38 190 GLU B N 1
ATOM 5894 C CA . GLU B 1 190 ? 3.979 37.531 2.395 1 93.38 190 GLU B CA 1
ATOM 5895 C C . GLU B 1 190 ? 3.525 36.219 2.971 1 93.38 190 GLU B C 1
ATOM 5897 O O . GLU B 1 190 ? 2.441 36.094 3.549 1 93.38 190 GLU B O 1
ATOM 5902 N N . GLN B 1 191 ? 4.328 35.188 2.742 1 95.38 191 GLN B N 1
ATOM 5903 C CA . GLN B 1 191 ? 4.035 33.812 3.162 1 95.38 191 GLN B CA 1
ATOM 5904 C C . GLN B 1 191 ? 5.309 33.094 3.568 1 95.38 191 GLN B C 1
ATOM 5906 O O . GLN B 1 191 ? 5.973 32.469 2.73 1 95.38 191 GLN B O 1
ATOM 5911 N N . PRO B 1 192 ? 5.488 33.094 4.871 1 96.62 192 PRO B N 1
ATOM 5912 C CA . PRO B 1 192 ? 6.664 32.344 5.301 1 96.62 192 PRO B CA 1
ATOM 5913 C C . PRO B 1 192 ? 6.621 30.875 4.852 1 96.62 192 PRO B C 1
ATOM 5915 O O . PRO B 1 192 ? 5.559 30.25 4.867 1 96.62 192 PRO B O 1
ATOM 5918 N N . LEU B 1 193 ? 7.727 30.312 4.539 1 96.25 193 LEU B N 1
ATOM 5919 C CA . LEU B 1 193 ? 7.844 28.969 3.992 1 96.25 193 LEU B CA 1
ATOM 5920 C C . LEU B 1 193 ? 7.234 27.938 4.941 1 96.25 193 LEU B C 1
ATOM 5922 O O . LEU B 1 193 ? 6.52 27.031 4.508 1 96.25 193 LEU B O 1
ATOM 5926 N N . HIS B 1 194 ? 7.52 28.047 6.168 1 97.06 194 HIS B N 1
ATOM 5927 C CA . HIS B 1 194 ? 7.098 27.078 7.172 1 97.06 194 HIS B CA 1
ATOM 5928 C C . HIS B 1 194 ? 5.578 27.062 7.32 1 97.06 194 HIS B C 1
ATOM 5930 O O . HIS B 1 194 ? 5 26.047 7.715 1 97.06 194 HIS B O 1
ATOM 5936 N N . LYS B 1 195 ? 4.898 28.125 7.008 1 97.06 195 LYS B N 1
ATOM 5937 C CA . LYS B 1 195 ? 3.463 28.266 7.246 1 97.06 195 LYS B CA 1
ATOM 5938 C C . LYS B 1 195 ? 2.676 28.109 5.949 1 97.06 195 LYS B C 1
ATOM 5940 O O . LYS B 1 195 ? 1.442 28.141 5.957 1 97.06 195 LYS B O 1
ATOM 5945 N N . GLY B 1 196 ? 3.406 27.938 4.875 1 97 196 GLY B N 1
ATOM 5946 C CA . GLY B 1 196 ? 2.744 27.844 3.582 1 97 196 GLY B CA 1
ATOM 5947 C C . GLY B 1 196 ? 2.436 26.406 3.178 1 97 196 GLY B C 1
ATOM 5948 O O . GLY B 1 196 ? 3.051 25.469 3.682 1 97 196 GLY B O 1
ATOM 5949 N N . ILE B 1 197 ? 1.473 26.203 2.262 1 97.25 197 ILE B N 1
ATOM 5950 C CA . ILE B 1 197 ? 1.226 24.906 1.647 1 97.25 197 ILE B CA 1
ATOM 5951 C C . ILE B 1 197 ? 2.436 24.484 0.813 1 97.25 197 ILE B C 1
ATOM 5953 O O . ILE B 1 197 ? 2.83 25.203 -0.116 1 97.25 197 ILE B O 1
ATOM 5957 N N . GLN B 1 198 ? 2.93 23.406 1.062 1 96.19 198 GLN B N 1
ATOM 5958 C CA . GLN B 1 198 ? 4.242 23.016 0.552 1 96.19 198 GLN B CA 1
ATOM 5959 C C . GLN B 1 198 ? 4.227 22.891 -0.969 1 96.19 198 GLN B C 1
ATOM 5961 O O . GLN B 1 198 ? 5.188 23.297 -1.638 1 96.19 198 GLN B O 1
ATOM 5966 N N . ARG B 1 199 ? 3.207 22.375 -1.511 1 96.69 199 ARG B N 1
ATOM 5967 C CA . ARG B 1 199 ? 3.145 22.188 -2.957 1 96.69 199 ARG B CA 1
ATOM 5968 C C . ARG B 1 199 ? 3.057 23.531 -3.678 1 96.69 199 ARG B C 1
ATOM 5970 O O . ARG B 1 199 ? 3.592 23.688 -4.777 1 96.69 199 ARG B O 1
ATOM 5977 N N . ILE B 1 200 ? 2.383 24.484 -3.123 1 96.75 200 ILE B N 1
ATOM 5978 C CA . ILE B 1 200 ? 2.285 25.812 -3.691 1 96.75 200 ILE B CA 1
ATOM 5979 C C . ILE B 1 200 ? 3.641 26.516 -3.602 1 96.75 200 ILE B C 1
ATOM 5981 O O . ILE B 1 200 ? 4.102 27.125 -4.574 1 96.75 200 ILE B O 1
ATOM 5985 N N . GLU B 1 201 ? 4.258 26.375 -2.439 1 96.38 201 GLU B N 1
ATOM 5986 C CA . GLU B 1 201 ? 5.578 26.969 -2.258 1 96.38 201 GLU B CA 1
ATOM 5987 C C . GLU B 1 201 ? 6.602 26.359 -3.207 1 96.38 201 GLU B C 1
ATOM 5989 O O . GLU B 1 201 ? 7.516 27.047 -3.672 1 96.38 201 GLU B O 1
ATOM 5994 N N . ALA B 1 202 ? 6.43 25.078 -3.432 1 96.5 202 ALA B N 1
ATOM 5995 C CA . ALA B 1 202 ? 7.328 24.406 -4.363 1 96.5 202 ALA B CA 1
ATOM 5996 C C . ALA B 1 202 ? 7.191 24.984 -5.773 1 96.5 202 ALA B C 1
ATOM 5998 O O . ALA B 1 202 ? 8.188 25.141 -6.484 1 96.5 202 ALA B O 1
ATOM 5999 N N . LYS B 1 203 ? 5.984 25.266 -6.211 1 96.5 203 LYS B N 1
ATOM 6000 C CA . LYS B 1 203 ? 5.758 25.828 -7.531 1 96.5 203 LYS B CA 1
ATOM 6001 C C . LYS B 1 203 ? 6.395 27.219 -7.645 1 96.5 203 LYS B C 1
ATOM 6003 O O . LYS B 1 203 ? 7.047 27.531 -8.641 1 96.5 203 LYS B O 1
ATOM 6008 N N . HIS B 1 204 ? 6.258 27.984 -6.641 1 94.25 204 HIS B N 1
ATOM 6009 C CA . HIS B 1 204 ? 6.887 29.297 -6.617 1 94.25 204 HIS B CA 1
ATOM 6010 C C . HIS B 1 204 ? 8.406 29.188 -6.641 1 94.25 204 HIS B C 1
ATOM 6012 O O . HIS B 1 204 ? 9.078 29.922 -7.359 1 94.25 204 HIS B O 1
ATOM 6018 N N . SER B 1 205 ? 8.883 28.281 -5.863 1 94.88 205 SER B N 1
ATOM 6019 C CA . SER B 1 205 ? 10.328 28.062 -5.805 1 94.88 205 SER B CA 1
ATOM 6020 C C . SER B 1 205 ? 10.875 27.609 -7.152 1 94.88 205 SER B C 1
ATOM 6022 O O . SER B 1 205 ? 11.977 28 -7.543 1 94.88 205 SER B O 1
ATOM 6024 N N . LEU B 1 206 ? 10.125 26.812 -7.746 1 95.56 206 LEU B N 1
ATOM 6025 C CA . LEU B 1 206 ? 10.531 26.312 -9.055 1 95.56 206 LEU B CA 1
ATOM 6026 C C . LEU B 1 206 ? 10.625 27.453 -10.062 1 95.56 206 LEU B C 1
ATOM 6028 O O . LEU B 1 206 ? 11.586 27.531 -10.836 1 95.56 206 LEU B O 1
ATOM 6032 N N . LEU B 1 207 ? 9.664 28.328 -10.094 1 92.69 207 LEU B N 1
ATOM 6033 C CA . LEU B 1 207 ? 9.648 29.453 -11.008 1 92.69 207 LEU B CA 1
ATOM 6034 C C . LEU B 1 207 ? 10.789 30.422 -10.711 1 92.69 207 LEU B C 1
ATOM 6036 O O . LEU B 1 207 ? 11.406 30.953 -11.633 1 92.6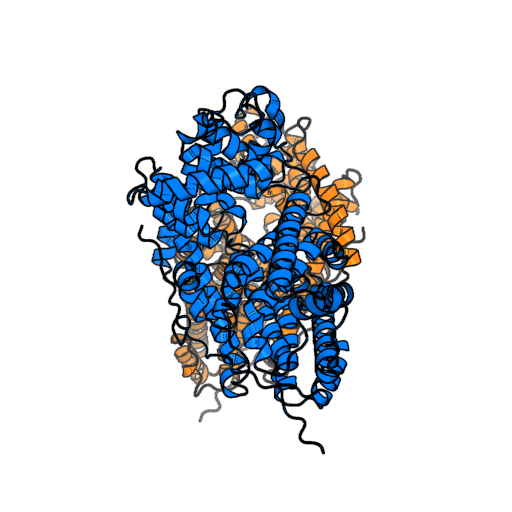9 207 LEU B O 1
ATOM 6040 N N . LEU B 1 208 ? 11.109 30.562 -9.5 1 92.25 208 LEU B N 1
ATOM 6041 C CA . LEU B 1 208 ? 12.219 31.422 -9.109 1 92.25 208 LEU B CA 1
ATOM 6042 C C . LEU B 1 208 ? 13.562 30.766 -9.438 1 92.25 208 LEU B C 1
ATOM 6044 O O . LEU B 1 208 ? 14.5 31.438 -9.867 1 92.25 208 LEU B O 1
ATOM 6048 N N . TYR B 1 209 ? 13.578 29.5 -9.164 1 94.19 209 TYR B N 1
ATOM 6049 C CA . TYR B 1 209 ? 14.797 28.734 -9.422 1 94.19 209 TYR B CA 1
ATOM 6050 C C . TYR B 1 209 ? 15.164 28.766 -10.898 1 94.19 209 TYR B C 1
ATOM 6052 O O . TYR B 1 209 ? 16.344 28.828 -11.258 1 94.19 209 TYR B O 1
ATOM 6060 N N . GLU B 1 210 ? 14.188 28.797 -11.703 1 93.69 210 GLU B N 1
ATOM 6061 C CA . GLU B 1 210 ? 14.391 28.844 -13.148 1 93.69 210 GLU B CA 1
ATOM 6062 C C . GLU B 1 210 ? 15.055 30.141 -13.57 1 93.69 210 GLU B C 1
ATOM 6064 O O . GLU B 1 210 ? 15.797 30.172 -14.555 1 93.69 210 GLU B O 1
ATOM 6069 N N . GLN B 1 211 ? 14.906 31.125 -12.797 1 90.62 211 GLN B N 1
ATOM 6070 C CA . GLN B 1 211 ? 15.469 32.438 -13.117 1 90.62 211 GLN B CA 1
ATOM 6071 C C . GLN B 1 211 ? 16.875 32.594 -12.539 1 90.62 211 GLN B C 1
ATOM 6073 O O . GLN B 1 211 ? 17.594 33.5 -12.906 1 90.62 211 GLN B O 1
ATOM 6078 N N . SER B 1 212 ? 17.172 31.609 -11.75 1 88.81 212 SER B N 1
ATOM 6079 C CA . SER B 1 212 ? 18.469 31.734 -11.094 1 88.81 212 SER B CA 1
ATOM 6080 C C . SER B 1 212 ? 19.609 31.359 -12.031 1 88.81 212 SER B C 1
ATOM 6082 O O . SER B 1 212 ? 19.484 30.406 -12.82 1 88.81 212 SER B O 1
ATOM 6084 N N . ARG B 1 213 ? 20.719 32 -11.875 1 83.62 213 ARG B N 1
ATOM 6085 C CA . ARG B 1 213 ? 21.875 31.75 -12.703 1 83.62 213 ARG B CA 1
ATOM 6086 C C . ARG B 1 213 ? 22.656 30.531 -12.211 1 83.62 213 ARG B C 1
ATOM 6088 O O . ARG B 1 213 ? 23.328 29.859 -12.984 1 83.62 213 ARG B O 1
ATOM 6095 N N . SER B 1 214 ? 22.531 30.234 -10.953 1 85.12 214 SER B N 1
ATOM 6096 C CA . SER B 1 214 ? 23.281 29.141 -10.352 1 85.12 214 SER B CA 1
ATOM 6097 C C . SER B 1 214 ? 22.453 27.859 -10.297 1 85.12 214 SER B C 1
ATOM 6099 O O . SER B 1 214 ? 22.75 26.938 -9.531 1 85.12 214 SER B O 1
ATOM 6101 N N . ARG B 1 215 ? 21.516 27.844 -11.094 1 92.5 215 ARG B N 1
ATOM 6102 C CA . ARG B 1 215 ? 20.609 26.703 -11.047 1 92.5 215 ARG B CA 1
ATOM 6103 C C . ARG B 1 215 ? 21.281 25.453 -11.602 1 92.5 215 ARG B C 1
ATOM 6105 O O . ARG B 1 215 ? 22.188 25.547 -12.43 1 92.5 215 ARG B O 1
ATOM 6112 N N . ASN B 1 216 ? 20.984 24.391 -11.117 1 95.69 216 ASN B N 1
ATOM 6113 C CA . ASN B 1 216 ? 21.359 23.078 -11.648 1 95.69 216 ASN B CA 1
ATOM 6114 C C . ASN B 1 216 ? 20.328 22.594 -12.68 1 95.69 216 ASN B C 1
ATOM 6116 O O . ASN B 1 216 ? 19.188 22.281 -12.328 1 95.69 216 ASN B O 1
ATOM 6120 N N . GLU B 1 217 ? 20.812 22.438 -13.852 1 96.12 217 GLU B N 1
ATOM 6121 C CA . GLU B 1 217 ? 19.906 22.141 -14.961 1 96.12 217 GLU B CA 1
ATOM 6122 C C . GLU B 1 217 ? 19.266 20.781 -14.797 1 96.12 217 GLU B C 1
ATOM 6124 O O . GLU B 1 217 ? 18.109 20.578 -15.18 1 96.12 217 GLU B O 1
ATOM 6129 N N . VAL B 1 218 ? 19.969 19.812 -14.289 1 97.12 218 VAL B N 1
ATOM 6130 C CA . VAL B 1 218 ? 19.453 18.469 -14.086 1 97.12 218 VAL B CA 1
ATOM 6131 C C . VAL B 1 218 ? 18.328 18.5 -13.039 1 97.12 218 VAL B C 1
ATOM 6133 O O . VAL B 1 218 ? 17.25 17.938 -13.25 1 97.12 218 VAL B O 1
ATOM 6136 N N . LEU B 1 219 ? 18.594 19.188 -11.984 1 97.31 219 LEU B N 1
ATOM 6137 C CA . LEU B 1 219 ? 17.641 19.281 -10.891 1 97.31 219 LEU B CA 1
ATOM 6138 C C . LEU B 1 219 ? 16.406 20.047 -11.328 1 97.31 219 LEU B C 1
ATOM 6140 O O . LEU B 1 219 ? 15.273 19.688 -10.977 1 97.31 219 LEU B O 1
ATOM 6144 N N . LEU B 1 220 ? 16.609 21.141 -12.055 1 97.88 220 LEU B N 1
ATOM 6145 C CA . LEU B 1 220 ? 15.5 21.953 -12.539 1 97.88 220 LEU B CA 1
ATOM 6146 C C . LEU B 1 220 ? 14.586 21.141 -13.453 1 97.88 220 LEU B C 1
ATOM 6148 O O . LEU B 1 220 ? 13.367 21.125 -13.273 1 97.88 220 LEU B O 1
ATOM 6152 N N . LYS B 1 221 ? 15.188 20.469 -14.391 1 98.12 221 LYS B N 1
ATOM 6153 C CA . LYS B 1 221 ? 14.398 19.688 -15.336 1 98.12 221 LYS B CA 1
ATOM 6154 C C . LYS B 1 221 ? 13.68 18.531 -14.633 1 98.12 221 LYS B C 1
ATOM 6156 O O . LYS B 1 221 ? 12.523 18.234 -14.938 1 98.12 221 LYS B O 1
ATOM 6161 N N . PHE B 1 222 ? 14.391 17.875 -13.703 1 98.25 222 PHE B N 1
ATOM 6162 C CA . PHE B 1 222 ? 13.797 16.812 -12.906 1 98.25 222 PHE B CA 1
ATOM 6163 C C . PHE B 1 222 ? 12.555 17.312 -12.172 1 98.25 222 PHE B C 1
ATOM 6165 O O . PHE B 1 222 ? 11.508 16.672 -12.203 1 98.25 222 PHE B O 1
ATOM 6172 N N . ALA B 1 223 ? 12.703 18.422 -11.539 1 98.5 223 ALA B N 1
ATOM 6173 C CA . ALA B 1 223 ? 11.617 18.984 -10.742 1 98.5 223 ALA B CA 1
ATOM 6174 C C . ALA B 1 223 ? 10.438 19.375 -11.633 1 98.5 223 ALA B C 1
ATOM 6176 O O . ALA B 1 223 ? 9.281 19.188 -11.25 1 98.5 223 ALA B O 1
ATOM 6177 N N . LYS B 1 224 ? 10.734 20 -12.789 1 98.06 224 LYS B N 1
ATOM 6178 C CA . LYS B 1 224 ? 9.68 20.375 -13.727 1 98.06 224 LYS B CA 1
ATOM 6179 C C . LYS B 1 224 ? 8.891 19.156 -14.195 1 98.06 224 LYS B C 1
ATOM 6181 O O . LYS B 1 224 ? 7.656 19.172 -14.211 1 98.06 224 LYS B O 1
ATOM 6186 N N . LEU B 1 225 ? 9.633 18.109 -14.539 1 98.31 225 LEU B N 1
ATOM 6187 C CA . LEU B 1 225 ? 8.992 16.875 -15 1 98.31 225 LEU B CA 1
ATOM 6188 C C . LEU B 1 225 ? 8.148 16.25 -13.891 1 98.31 225 LEU B C 1
ATOM 6190 O O . LEU B 1 225 ? 7.02 15.828 -14.133 1 98.31 225 LEU B O 1
ATOM 6194 N N . ASP B 1 226 ? 8.75 16.188 -12.734 1 98.19 226 ASP B N 1
ATOM 6195 C CA . ASP B 1 226 ? 8.039 15.617 -11.602 1 98.19 226 ASP B CA 1
ATOM 6196 C C . ASP B 1 226 ? 6.75 16.391 -11.312 1 98.19 226 ASP B C 1
ATOM 6198 O O . ASP B 1 226 ? 5.703 15.789 -11.062 1 98.19 226 ASP B O 1
ATOM 6202 N N . PHE B 1 227 ? 6.852 17.734 -11.32 1 98 227 PHE B N 1
ATOM 6203 C CA . PHE B 1 227 ? 5.672 18.547 -11.086 1 98 227 PHE B CA 1
ATOM 6204 C C . PHE B 1 227 ? 4.574 18.234 -12.094 1 98 227 PHE B C 1
ATOM 6206 O O . PHE B 1 227 ? 3.416 18.047 -11.719 1 98 227 PHE B O 1
ATOM 6213 N N . ASN B 1 228 ? 4.938 18.203 -13.344 1 97.25 228 ASN B N 1
ATOM 6214 C CA . ASN B 1 228 ? 3.965 17.984 -14.406 1 97.25 228 ASN B CA 1
ATOM 6215 C C . ASN B 1 228 ? 3.338 16.594 -14.305 1 97.25 228 ASN B C 1
ATOM 6217 O O . ASN B 1 228 ? 2.137 16.438 -14.531 1 97.25 228 ASN B O 1
ATOM 6221 N N . LEU B 1 229 ? 4.152 15.602 -14.016 1 96.69 229 LEU B N 1
ATOM 6222 C CA . LEU B 1 229 ? 3.641 14.242 -13.883 1 96.69 229 LEU B CA 1
ATOM 6223 C C . LEU B 1 229 ? 2.662 14.141 -12.719 1 96.69 229 LEU B C 1
ATOM 6225 O O . LEU B 1 229 ? 1.605 13.523 -12.836 1 96.69 229 LEU B O 1
ATOM 6229 N N . VAL B 1 230 ? 2.994 14.734 -11.602 1 97.19 230 VAL B N 1
ATOM 6230 C CA . VAL B 1 230 ? 2.131 14.695 -10.422 1 97.19 230 VAL B CA 1
ATOM 6231 C C . VAL B 1 230 ? 0.846 15.477 -10.695 1 97.19 230 VAL B C 1
ATOM 6233 O O . VAL B 1 230 ? -0.233 15.086 -10.25 1 97.19 230 VAL B O 1
ATOM 6236 N N . GLN B 1 231 ? 0.951 16.594 -11.445 1 96.38 231 GLN B N 1
ATOM 6237 C CA . GLN B 1 231 ? -0.235 17.359 -11.812 1 96.38 231 GLN B CA 1
ATOM 6238 C C . GLN B 1 231 ? -1.179 16.531 -12.68 1 96.38 231 GLN B C 1
ATOM 6240 O O . GLN B 1 231 ? -2.4 16.656 -12.57 1 96.38 231 GLN B O 1
ATOM 6245 N N . MET B 1 232 ? -0.572 15.742 -13.586 1 95 232 MET B N 1
ATOM 6246 C CA . MET B 1 232 ? -1.403 14.859 -14.398 1 95 232 MET B CA 1
ATOM 6247 C C . MET B 1 232 ? -2.193 13.898 -13.516 1 95 232 MET B C 1
ATOM 6249 O O . MET B 1 232 ? -3.363 13.617 -13.789 1 95 232 MET B O 1
ATOM 6253 N N . LEU B 1 233 ? -1.6 13.383 -12.461 1 95.38 233 LEU B N 1
ATOM 6254 C CA . LEU B 1 233 ? -2.283 12.516 -11.508 1 95.38 233 LEU B CA 1
ATOM 6255 C C . LEU B 1 233 ? -3.402 13.273 -10.797 1 95.38 233 LEU B C 1
ATOM 6257 O O . LEU B 1 233 ? -4.508 12.742 -10.633 1 95.38 233 LEU B O 1
ATOM 6261 N N . TYR B 1 234 ? -3.135 14.508 -10.367 1 96.5 234 TYR B N 1
ATOM 6262 C CA . TYR B 1 234 ? -4.141 15.328 -9.703 1 96.5 234 TYR B CA 1
ATOM 6263 C C . TYR B 1 234 ? -5.352 15.539 -10.609 1 96.5 234 TYR B C 1
ATOM 6265 O O . TYR B 1 234 ? -6.496 15.461 -10.148 1 96.5 234 TYR B O 1
ATOM 6273 N N . LYS B 1 235 ? -5.047 15.805 -11.883 1 94.94 235 LYS B N 1
ATOM 6274 C CA . LYS B 1 235 ? -6.129 16.078 -12.82 1 94.94 235 LYS B CA 1
ATOM 6275 C C . LYS B 1 235 ? -7.027 14.867 -13.008 1 94.94 235 LYS B C 1
ATOM 6277 O O . LYS B 1 235 ? -8.25 15 -13.102 1 94.94 235 LYS B O 1
ATOM 6282 N N . GLN B 1 236 ? -6.418 13.727 -13.047 1 94 236 GLN B N 1
ATOM 6283 C CA . GLN B 1 236 ? -7.238 12.531 -13.188 1 94 236 GLN B CA 1
ATOM 6284 C C . GLN B 1 236 ? -8.07 12.281 -11.93 1 94 236 GLN B C 1
ATOM 6286 O O . GLN B 1 236 ? -9.227 11.859 -12.016 1 94 236 GLN B O 1
ATOM 6291 N N . GLU B 1 237 ? -7.504 12.453 -10.742 1 95.94 237 GLU B N 1
ATOM 6292 C CA . GLU B 1 237 ? -8.242 12.305 -9.492 1 95.94 237 GLU B CA 1
ATOM 6293 C C . GLU B 1 237 ? -9.406 13.297 -9.422 1 95.94 237 GLU B C 1
ATOM 6295 O O . GLU B 1 237 ? -10.508 12.93 -9.016 1 95.94 237 GLU B O 1
ATOM 6300 N N . LEU B 1 238 ? -9.094 14.578 -9.797 1 95.75 238 LEU B N 1
ATOM 6301 C CA . LEU B 1 238 ? -10.094 15.633 -9.742 1 95.75 238 LEU B CA 1
ATOM 6302 C C . LEU B 1 238 ? -11.25 15.336 -10.703 1 95.75 238 LEU B C 1
ATOM 6304 O O . LEU B 1 238 ? -12.414 15.578 -10.375 1 95.75 238 LEU B O 1
ATOM 6308 N N . SER B 1 239 ? -10.906 14.828 -11.906 1 94.31 239 SER B N 1
ATOM 6309 C CA . SER B 1 239 ? -11.945 14.445 -12.859 1 94.31 239 SER B CA 1
ATOM 6310 C C . SER B 1 239 ? -12.867 13.383 -12.266 1 94.31 239 SER B C 1
ATOM 6312 O O . SER B 1 239 ? -14.086 13.461 -12.422 1 94.31 239 SER B O 1
ATOM 6314 N N . HIS B 1 240 ? -12.297 12.461 -11.578 1 93.62 240 HIS B N 1
ATOM 6315 C CA . HIS B 1 240 ? -13.062 11.43 -10.898 1 93.62 240 HIS B CA 1
ATOM 6316 C C . HIS B 1 240 ? -13.961 12.023 -9.82 1 93.62 240 HIS B C 1
ATOM 6318 O O . HIS B 1 240 ? -15.133 11.664 -9.703 1 93.62 240 HIS B O 1
ATOM 6324 N N . LEU B 1 241 ? -13.5 12.945 -9.039 1 96.31 241 LEU B N 1
ATOM 6325 C CA . LEU B 1 241 ? -14.227 13.562 -7.93 1 96.31 241 LEU B CA 1
ATOM 6326 C C . LEU B 1 241 ? -15.375 14.422 -8.438 1 96.31 241 LEU B C 1
ATOM 6328 O O . LEU B 1 241 ? -16.438 14.461 -7.828 1 96.31 241 LEU B O 1
ATOM 6332 N N . ILE B 1 242 ? -15.078 15.133 -9.562 1 95 242 ILE B N 1
ATOM 6333 C CA . ILE B 1 242 ? -16.109 16 -10.125 1 95 242 ILE B CA 1
ATOM 6334 C C . ILE B 1 242 ? -17.266 15.148 -10.633 1 95 242 ILE B C 1
ATOM 6336 O O . ILE B 1 242 ? -18.438 15.484 -10.414 1 95 242 ILE B O 1
ATOM 6340 N N . ARG B 1 243 ? -16.953 14.039 -11.289 1 92 243 ARG B N 1
ATOM 6341 C CA . ARG B 1 243 ? -18 13.125 -11.742 1 92 243 ARG B CA 1
ATOM 6342 C C . ARG B 1 243 ? -18.766 12.531 -10.562 1 92 243 ARG B C 1
ATOM 6344 O O . ARG B 1 243 ? -19.984 12.391 -10.609 1 92 243 ARG B O 1
ATOM 6351 N N . TRP B 1 244 ? -18.062 12.141 -9.57 1 94.56 244 TRP B N 1
ATOM 6352 C CA . TRP B 1 244 ? -18.656 11.602 -8.359 1 94.56 244 TRP B CA 1
ATOM 6353 C C . TRP B 1 244 ? -19.625 12.594 -7.734 1 94.56 244 TRP B C 1
ATOM 6355 O O . TRP B 1 244 ? -20.75 12.227 -7.363 1 94.56 244 TRP B O 1
ATOM 6365 N N . TRP B 1 245 ? -19.234 13.875 -7.562 1 95.12 245 TRP B N 1
ATOM 6366 C CA . TRP B 1 245 ? -20.062 14.922 -6.965 1 95.12 245 TRP B CA 1
ATOM 6367 C C . TRP B 1 245 ? -21.281 15.227 -7.844 1 95.12 245 TRP B C 1
ATOM 6369 O O . TRP B 1 245 ? -22.375 15.484 -7.332 1 95.12 245 TRP B O 1
ATOM 6379 N N . ALA B 1 246 ? -21.031 15.195 -9.203 1 92.81 246 ALA B N 1
ATOM 6380 C CA . ALA B 1 246 ? -22.125 15.438 -10.148 1 92.81 246 ALA B CA 1
ATOM 6381 C C . ALA B 1 246 ? -23.203 14.359 -10.039 1 92.81 246 ALA B C 1
ATOM 6383 O O . ALA B 1 246 ? -24.391 14.633 -10.203 1 92.81 246 ALA B O 1
ATOM 6384 N N . ASP B 1 247 ? -22.766 13.164 -9.727 1 93.12 247 ASP B N 1
ATOM 6385 C CA . ASP B 1 247 ? -23.688 12.039 -9.617 1 93.12 247 ASP B CA 1
ATOM 6386 C C . ASP B 1 247 ? -24.609 12.195 -8.406 1 93.12 247 ASP B C 1
ATOM 6388 O O . ASP B 1 247 ? -25.75 11.758 -8.43 1 93.12 247 ASP B O 1
ATOM 6392 N N . ILE B 1 248 ? -24.156 12.773 -7.305 1 94.25 248 ILE B N 1
ATOM 6393 C CA . ILE B 1 248 ? -24.969 12.992 -6.109 1 94.25 248 ILE B CA 1
ATOM 6394 C C . ILE B 1 248 ? -26.016 14.062 -6.383 1 94.25 248 ILE B C 1
ATOM 6396 O O . ILE B 1 248 ? -27.125 14.008 -5.844 1 94.25 248 ILE B O 1
ATOM 6400 N N . ASP B 1 249 ? -25.672 15.148 -7.07 1 92.62 249 ASP B N 1
ATOM 6401 C CA . ASP B 1 249 ? -26.547 16.156 -7.68 1 92.62 249 ASP B CA 1
ATOM 6402 C C . ASP B 1 249 ? -27.125 17.078 -6.625 1 92.62 249 ASP B C 1
ATOM 6404 O O . ASP B 1 249 ? -28.328 17.344 -6.617 1 92.62 249 ASP B O 1
ATOM 6408 N N . PHE B 1 250 ? -26.328 17.641 -5.711 1 90.56 250 PHE B N 1
ATOM 6409 C CA . PHE B 1 250 ? -26.75 18.719 -4.828 1 90.56 250 PHE B CA 1
ATOM 6410 C C . PHE B 1 250 ? -27.125 19.953 -5.633 1 90.56 250 PHE B C 1
ATOM 6412 O O . PHE B 1 250 ? -28.047 20.688 -5.254 1 90.56 250 PHE B O 1
ATOM 6419 N N . LYS B 1 251 ? -26.438 20.156 -6.691 1 88.19 251 LYS B N 1
ATOM 6420 C CA . LYS B 1 251 ? -26.609 21.344 -7.508 1 88.19 251 LYS B CA 1
ATOM 6421 C C . LYS B 1 251 ? -28.062 21.516 -7.953 1 88.19 251 LYS B C 1
ATOM 6423 O O . LYS B 1 251 ? -28.609 22.609 -7.875 1 88.19 251 LYS B O 1
ATOM 6428 N N . SER B 1 252 ? -28.641 20.484 -8.406 1 91.38 252 SER B N 1
ATOM 6429 C CA . SER B 1 252 ? -30.016 20.562 -8.906 1 91.38 252 SER B CA 1
ATOM 6430 C C . SER B 1 252 ? -31.016 20.422 -7.766 1 91.38 252 SER B C 1
ATOM 6432 O O . SER B 1 252 ? -32.062 21.094 -7.762 1 91.38 252 SER B O 1
ATOM 6434 N N . LYS B 1 253 ? -30.703 19.734 -6.758 1 93.06 253 LYS B N 1
ATOM 6435 C CA . LYS B 1 253 ? -31.672 19.406 -5.715 1 93.06 253 LYS B CA 1
ATOM 6436 C C . LYS B 1 253 ? -31.672 20.453 -4.609 1 93.06 253 LYS B C 1
ATOM 6438 O O . LYS B 1 253 ? -32.719 20.828 -4.105 1 93.06 253 LYS B O 1
ATOM 6443 N N . PHE B 1 254 ? -30.516 20.828 -4.219 1 92.38 254 PHE B N 1
ATOM 6444 C CA . PHE B 1 254 ? -30.391 21.781 -3.123 1 92.38 254 PHE B CA 1
ATOM 6445 C C . PHE B 1 254 ? -29.266 22.766 -3.395 1 92.38 254 PHE B C 1
ATOM 6447 O O . PHE B 1 254 ? -28.25 22.766 -2.709 1 92.38 254 PHE B O 1
ATOM 6454 N N . PRO B 1 255 ? -29.5 23.766 -4.219 1 90.19 255 PRO B N 1
ATOM 6455 C CA . PRO B 1 255 ? -28.469 24.703 -4.664 1 90.19 255 PRO B CA 1
ATOM 6456 C C . PRO B 1 255 ? -27.969 25.609 -3.545 1 90.19 255 PRO B C 1
ATOM 6458 O O . PRO B 1 255 ? -26.953 26.297 -3.697 1 90.19 255 PRO B O 1
ATOM 6461 N N . GLN B 1 256 ? -28.703 25.625 -2.375 1 89.19 256 GLN B N 1
ATOM 6462 C CA . GLN B 1 256 ? -28.328 26.484 -1.256 1 89.19 256 GLN B CA 1
ATOM 6463 C C . GLN B 1 256 ? -27.078 25.953 -0.551 1 89.19 256 GLN B C 1
ATOM 6465 O O . GLN B 1 256 ? -26.438 26.656 0.215 1 89.19 256 GLN B O 1
ATOM 6470 N N . PHE B 1 257 ? -26.781 24.672 -0.833 1 92.12 257 PHE B N 1
ATOM 6471 C CA . PHE B 1 257 ? -25.609 24.078 -0.204 1 92.12 257 PHE B CA 1
ATOM 6472 C C . PHE B 1 257 ? -24.359 24.359 -1.016 1 92.12 257 PHE B C 1
ATOM 6474 O O . PHE B 1 257 ? -24.406 24.406 -2.246 1 92.12 257 PHE B O 1
ATOM 6481 N N . ARG B 1 258 ? -23.281 24.484 -0.422 1 92 258 ARG B N 1
ATOM 6482 C CA . ARG B 1 258 ? -22.016 24.797 -1.085 1 92 258 ARG B CA 1
ATOM 6483 C C . ARG B 1 258 ? -21.5 23.594 -1.875 1 92 258 ARG B C 1
ATOM 6485 O O . ARG B 1 258 ? -21.609 22.453 -1.425 1 92 258 ARG B O 1
ATOM 6492 N N . SER B 1 259 ? -21.016 23.891 -3.023 1 92.38 259 SER B N 1
ATOM 6493 C CA . SER B 1 259 ? -20.25 22.938 -3.83 1 92.38 259 SER B CA 1
ATOM 6494 C C . SER B 1 259 ? -18.797 23.375 -3.963 1 92.38 259 SER B C 1
ATOM 6496 O O . SER B 1 259 ? -18.484 24.266 -4.738 1 92.38 259 SER B O 1
ATOM 6498 N N . ARG B 1 260 ? -17.969 22.75 -3.203 1 95.19 260 ARG B N 1
ATOM 6499 C CA . ARG B 1 260 ? -16.562 23.156 -3.129 1 95.19 260 ARG B CA 1
ATOM 6500 C C . ARG B 1 260 ? -15.633 21.969 -3.336 1 95.19 260 ARG B C 1
ATOM 6502 O O . ARG B 1 260 ? -14.703 21.766 -2.559 1 95.19 260 ARG B O 1
ATOM 6509 N N . VAL B 1 261 ? -15.859 21.172 -4.398 1 95.62 261 VAL B N 1
ATOM 6510 C CA . VAL B 1 261 ? -15.094 19.953 -4.633 1 95.62 261 VAL B CA 1
ATOM 6511 C C . VAL B 1 261 ? -13.648 20.312 -4.988 1 95.62 261 VAL B C 1
ATOM 6513 O O . VAL B 1 261 ? -12.703 19.703 -4.48 1 95.62 261 VAL B O 1
ATOM 6516 N N . VAL B 1 262 ? -13.445 21.359 -5.84 1 96.69 262 VAL B N 1
ATOM 6517 C CA . VAL B 1 262 ? -12.117 21.703 -6.32 1 96.69 262 VAL B CA 1
ATOM 6518 C C . VAL B 1 262 ? -11.305 22.328 -5.184 1 96.69 262 VAL B C 1
ATOM 6520 O O . VAL B 1 262 ? -10.133 21.984 -4.992 1 96.69 262 VAL B O 1
ATOM 6523 N N . GLU B 1 263 ? -11.953 23.25 -4.383 1 96.81 263 GLU B N 1
ATOM 6524 C CA . GLU B 1 263 ? -11.289 23.844 -3.227 1 96.81 263 GLU B CA 1
ATOM 6525 C C . GLU B 1 263 ? -10.945 22.781 -2.182 1 96.81 263 GLU B C 1
ATOM 6527 O O . GLU B 1 263 ? -9.852 22.812 -1.609 1 96.81 263 GLU B O 1
ATOM 6532 N N . GLY B 1 264 ? -11.953 21.875 -2.006 1 97.19 264 GLY B N 1
ATOM 6533 C CA . GLY B 1 264 ? -11.695 20.781 -1.077 1 97.19 264 GLY B CA 1
ATOM 6534 C C . GLY B 1 264 ? -10.555 19.891 -1.512 1 97.19 264 GLY B C 1
ATOM 6535 O O . GLY B 1 264 ? -9.789 19.406 -0.677 1 97.19 264 GLY B O 1
ATOM 6536 N N . TYR B 1 265 ? -10.43 19.656 -2.789 1 97.88 265 TYR B N 1
ATOM 6537 C CA . TYR B 1 265 ? -9.344 18.828 -3.301 1 97.88 265 TYR B CA 1
ATOM 6538 C C . TYR B 1 265 ? -7.996 19.531 -3.117 1 97.88 265 TYR B C 1
ATOM 6540 O O . TYR B 1 265 ? -6.984 18.875 -2.855 1 97.88 265 TYR B O 1
ATOM 6548 N N . LEU B 1 266 ? -7.961 20.828 -3.348 1 98.12 266 LEU B N 1
ATOM 6549 C CA . LEU B 1 266 ? -6.723 21.547 -3.078 1 98.12 266 LEU B CA 1
ATOM 6550 C C . LEU B 1 266 ? -6.277 21.344 -1.635 1 98.12 266 LEU B C 1
ATOM 6552 O O . LEU B 1 266 ? -5.082 21.219 -1.362 1 98.12 266 LEU B O 1
ATOM 6556 N N . TRP B 1 267 ? -7.289 21.328 -0.675 1 98.12 267 TRP B N 1
ATOM 6557 C CA . TRP B 1 267 ? -6.957 21.062 0.72 1 98.12 267 TRP B CA 1
ATOM 6558 C C . TRP B 1 267 ? -6.324 19.688 0.873 1 98.12 267 TRP B C 1
ATOM 6560 O O . TRP B 1 267 ? -5.371 19.516 1.638 1 98.12 267 TRP B O 1
ATOM 6570 N N . ALA B 1 268 ? -6.844 18.734 0.17 1 98.44 268 ALA B N 1
ATOM 6571 C CA . ALA B 1 268 ? -6.305 17.391 0.227 1 98.44 268 ALA B CA 1
ATOM 6572 C C . ALA B 1 268 ? -4.871 17.344 -0.295 1 98.44 268 ALA B C 1
ATOM 6574 O O . ALA B 1 268 ? -4.004 16.703 0.303 1 98.44 268 ALA B O 1
ATOM 6575 N N . VAL B 1 269 ? -4.633 18.016 -1.471 1 98.19 269 VAL B N 1
ATOM 6576 C CA . VAL B 1 269 ? -3.303 18.078 -2.066 1 98.19 269 VAL B CA 1
ATOM 6577 C C . VAL B 1 269 ? -2.334 18.75 -1.099 1 98.19 269 VAL B C 1
ATOM 6579 O O . VAL B 1 269 ? -1.178 18.344 -0.979 1 98.19 269 VAL B O 1
ATOM 6582 N N . ALA B 1 270 ? -2.826 19.766 -0.42 1 97.62 270 ALA B N 1
ATOM 6583 C CA . ALA B 1 270 ? -2.008 20.484 0.547 1 97.62 270 ALA B CA 1
ATOM 6584 C C . ALA B 1 270 ? -1.56 19.578 1.684 1 97.62 270 ALA B C 1
ATOM 6586 O O . ALA B 1 270 ? -0.445 19.703 2.193 1 97.62 270 ALA B O 1
ATOM 6587 N N . ASN B 1 271 ? -2.402 18.641 2.004 1 96.81 271 ASN B N 1
ATOM 6588 C CA . ASN B 1 271 ? -2.129 17.766 3.131 1 96.81 271 ASN B CA 1
ATOM 6589 C C . ASN B 1 271 ? -1.312 16.547 2.705 1 96.81 271 ASN B C 1
ATOM 6591 O O . ASN B 1 271 ? -0.522 16.016 3.488 1 96.81 271 ASN B O 1
ATOM 6595 N N . ALA B 1 272 ? -1.558 16.062 1.547 1 96.81 272 ALA B N 1
ATOM 6596 C CA . ALA B 1 272 ? -0.946 14.82 1.069 1 96.81 272 ALA B CA 1
ATOM 6597 C C . ALA B 1 272 ? -0.612 14.914 -0.417 1 96.81 272 ALA B C 1
ATOM 6599 O O . ALA B 1 272 ? -1.26 14.266 -1.246 1 96.81 272 ALA B O 1
ATOM 6600 N N . PHE B 1 273 ? 0.494 15.531 -0.799 1 96.75 273 PHE B N 1
ATOM 6601 C CA . PHE B 1 273 ? 0.729 15.891 -2.193 1 96.75 273 PHE B CA 1
ATOM 6602 C C . PHE B 1 273 ? 1.45 14.766 -2.928 1 96.75 273 PHE B C 1
ATOM 6604 O O . PHE B 1 273 ? 1.508 14.766 -4.16 1 96.75 273 PHE B O 1
ATOM 6611 N N . GLU B 1 274 ? 1.969 13.75 -2.234 1 96 274 GLU B N 1
ATOM 6612 C CA . GLU B 1 274 ? 2.762 12.703 -2.871 1 96 274 GLU B CA 1
ATOM 6613 C C . GLU B 1 274 ? 1.882 11.766 -3.691 1 96 274 GLU B C 1
ATOM 6615 O O . GLU B 1 274 ? 0.748 11.469 -3.307 1 96 274 GLU B O 1
ATOM 6620 N N . PRO B 1 275 ? 2.383 11.242 -4.762 1 94.38 275 PRO B N 1
ATOM 6621 C CA . PRO B 1 275 ? 1.604 10.359 -5.637 1 94.38 275 PRO B CA 1
ATOM 6622 C C . PRO B 1 275 ? 1.025 9.156 -4.902 1 94.38 275 PRO B C 1
ATOM 6624 O O . PRO B 1 275 ? -0.098 8.734 -5.188 1 94.38 275 PRO B O 1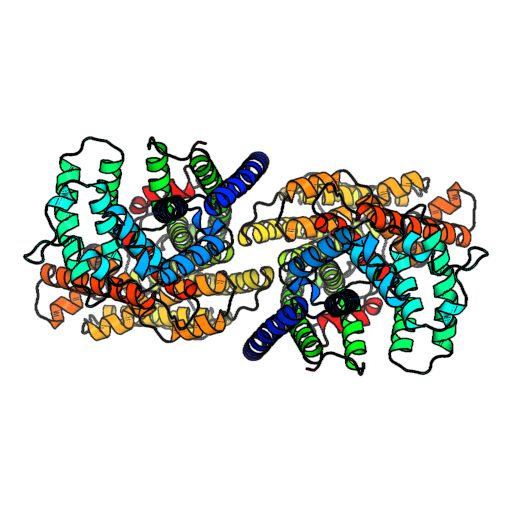
ATOM 6627 N N . CYS B 1 276 ? 1.681 8.633 -3.922 1 93.31 276 CYS B N 1
ATOM 6628 C CA . CYS B 1 276 ? 1.245 7.418 -3.242 1 93.31 276 CYS B CA 1
ATOM 6629 C C . CYS B 1 276 ? 0.077 7.703 -2.307 1 93.31 276 CYS B C 1
ATOM 6631 O O . CYS B 1 276 ? -0.562 6.781 -1.802 1 93.31 276 CYS B O 1
ATOM 6633 N N . ASP B 1 277 ? -0.303 8.93 -2.135 1 96.56 277 ASP B N 1
ATOM 6634 C CA . ASP B 1 277 ? -1.354 9.312 -1.197 1 96.56 277 ASP B CA 1
ATOM 6635 C C . ASP B 1 277 ? -2.678 9.547 -1.921 1 96.56 277 ASP B C 1
ATOM 6637 O O . ASP B 1 277 ? -3.537 10.281 -1.431 1 96.56 277 ASP B O 1
ATOM 6641 N N . ALA B 1 278 ? -2.789 8.984 -3.059 1 97.19 278 ALA B N 1
ATOM 6642 C CA . ALA B 1 278 ? -3.961 9.219 -3.898 1 97.19 278 ALA B CA 1
ATOM 6643 C C . ALA B 1 278 ? -5.246 8.844 -3.162 1 97.19 278 ALA B C 1
ATOM 6645 O O . ALA B 1 278 ? -6.211 9.609 -3.166 1 97.19 278 ALA B O 1
ATOM 6646 N N . THR B 1 279 ? -5.273 7.691 -2.486 1 97.56 279 THR B N 1
ATOM 6647 C CA . THR B 1 279 ? -6.465 7.27 -1.756 1 97.56 279 THR B CA 1
ATOM 6648 C C . THR B 1 279 ? -6.812 8.281 -0.665 1 97.56 279 THR B C 1
ATOM 6650 O O . THR B 1 279 ? -7.98 8.633 -0.488 1 97.56 279 THR B O 1
ATOM 6653 N N . ALA B 1 280 ? -5.812 8.719 0.02 1 97.88 280 ALA B N 1
ATOM 6654 C CA . ALA B 1 280 ? -6.023 9.703 1.077 1 97.88 280 ALA B CA 1
ATOM 6655 C C . ALA B 1 280 ? -6.637 10.984 0.521 1 97.88 280 ALA B C 1
ATOM 6657 O O . ALA B 1 280 ? -7.582 11.531 1.098 1 97.88 280 ALA B O 1
ATOM 6658 N N . ARG B 1 281 ? -6.129 11.5 -0.62 1 98.44 281 ARG B N 1
ATOM 6659 C CA . ARG B 1 281 ? -6.617 12.742 -1.218 1 98.44 281 ARG B CA 1
ATOM 6660 C C . ARG B 1 281 ? -8.078 12.602 -1.651 1 98.44 281 ARG B C 1
ATOM 6662 O O . ARG B 1 281 ? -8.898 13.484 -1.378 1 98.44 281 ARG B O 1
ATOM 6669 N N . ILE B 1 282 ? -8.336 11.516 -2.299 1 98.38 282 ILE B N 1
ATOM 6670 C CA . ILE B 1 282 ? -9.672 11.312 -2.855 1 98.38 282 ILE B CA 1
ATOM 6671 C C . ILE B 1 282 ? -10.688 11.172 -1.724 1 98.38 282 ILE B C 1
ATOM 6673 O O . ILE B 1 282 ? -11.734 11.82 -1.737 1 98.38 282 ILE B O 1
ATOM 6677 N N . MET B 1 283 ? -10.359 10.375 -0.685 1 98.25 283 MET B N 1
ATOM 6678 C CA . MET B 1 283 ? -11.305 10.141 0.398 1 98.25 283 MET B CA 1
ATOM 6679 C C . MET B 1 283 ? -11.43 11.367 1.292 1 98.25 283 MET B C 1
ATOM 6681 O O . MET B 1 283 ? -12.516 11.664 1.798 1 98.25 283 MET B O 1
ATOM 6685 N N . TYR B 1 284 ? -10.305 12.055 1.531 1 98.44 284 TYR B N 1
ATOM 6686 C CA . TYR B 1 284 ? -10.336 13.328 2.236 1 98.44 284 TYR B CA 1
ATOM 6687 C C . TYR B 1 284 ? -11.312 14.297 1.572 1 98.44 284 TYR B C 1
ATOM 6689 O O . TYR B 1 284 ? -12.125 14.93 2.248 1 98.44 284 TYR B O 1
ATOM 6697 N N . THR B 1 285 ? -11.211 14.414 0.252 1 98.56 285 THR B N 1
ATOM 6698 C CA . THR B 1 285 ? -12.055 15.352 -0.491 1 98.56 285 THR B CA 1
ATOM 6699 C C . THR B 1 285 ? -13.523 14.961 -0.37 1 98.56 285 THR B C 1
ATOM 6701 O O . THR B 1 285 ? -14.383 15.828 -0.149 1 98.56 285 THR B O 1
ATOM 6704 N N . LYS B 1 286 ? -13.805 13.719 -0.531 1 98.31 286 LYS B N 1
ATOM 6705 C CA . LYS B 1 286 ? -15.188 13.258 -0.409 1 98.31 286 LYS B CA 1
ATOM 6706 C C . LYS B 1 286 ? -15.734 13.531 0.987 1 98.31 286 LYS B C 1
ATOM 6708 O O . LYS B 1 286 ? -16.875 13.984 1.133 1 98.31 286 LYS B O 1
ATOM 6713 N N . MET B 1 287 ? -14.945 13.266 1.994 1 97.94 287 MET B N 1
ATOM 6714 C CA . MET B 1 287 ? -15.359 13.5 3.373 1 97.94 287 MET B CA 1
ATOM 6715 C C . MET B 1 287 ? -15.586 14.984 3.627 1 97.94 287 MET B C 1
ATOM 6717 O O . MET B 1 287 ? -16.531 15.359 4.32 1 97.94 287 MET B O 1
ATOM 6721 N N . LEU B 1 288 ? -14.656 15.789 3.129 1 98.06 288 LEU B N 1
ATOM 6722 C CA . LEU B 1 288 ? -14.773 17.234 3.293 1 98.06 288 LEU B CA 1
ATOM 6723 C C . LEU B 1 288 ? -16.047 17.75 2.629 1 98.06 288 LEU B C 1
ATOM 6725 O O . LEU B 1 288 ? -16.719 18.641 3.17 1 98.06 288 LEU B O 1
ATOM 6729 N N . CYS B 1 289 ? -16.391 17.234 1.467 1 97 289 CYS B N 1
ATOM 6730 C CA . CYS B 1 289 ? -17.625 17.625 0.792 1 97 289 CYS B CA 1
ATOM 6731 C C . CYS B 1 289 ? -18.844 17.234 1.621 1 97 289 CYS B C 1
ATOM 6733 O O . CYS B 1 289 ? -19.766 18.047 1.793 1 97 289 CYS B O 1
ATOM 6735 N N . ALA B 1 290 ? -18.812 16.016 2.141 1 96.56 290 ALA B N 1
ATOM 6736 C CA . ALA B 1 290 ? -19.922 15.555 2.982 1 96.56 290 ALA B CA 1
ATOM 6737 C C . ALA B 1 290 ? -20.047 16.422 4.234 1 96.56 290 ALA B C 1
ATOM 6739 O O . ALA B 1 290 ? -21.156 16.766 4.641 1 96.56 290 ALA B O 1
ATOM 6740 N N . LEU B 1 291 ? -18.969 16.75 4.789 1 96.44 291 LEU B N 1
ATOM 6741 C CA . LEU B 1 291 ? -18.938 17.578 5.984 1 96.44 291 LEU B CA 1
ATOM 6742 C C . LEU B 1 291 ? -19.438 18.984 5.676 1 96.44 291 LEU B C 1
ATOM 6744 O O . LEU B 1 291 ? -20.172 19.578 6.477 1 96.44 291 LEU B O 1
ATOM 6748 N N . SER B 1 292 ? -18.969 19.531 4.574 1 95.75 292 SER B N 1
ATOM 6749 C CA . SER B 1 292 ? -19.344 20.891 4.191 1 95.75 292 SER B CA 1
ATOM 6750 C C . SER B 1 292 ? -20.859 21.031 4.035 1 95.75 292 SER B C 1
ATOM 6752 O O . SER B 1 292 ? -21.453 22 4.516 1 95.75 292 SER B O 1
ATOM 6754 N N . VAL B 1 293 ? -21.531 20.094 3.414 1 95.88 293 VAL B N 1
ATOM 6755 C CA . VAL B 1 293 ? -22.984 20.188 3.217 1 95.88 293 VAL B CA 1
ATOM 6756 C C . VAL B 1 293 ? -23.703 19.969 4.547 1 95.88 293 VAL B C 1
ATOM 6758 O O . VAL B 1 293 ? -24.781 20.531 4.773 1 95.88 293 VAL B O 1
ATOM 6761 N N . THR B 1 294 ? -23.125 19.156 5.402 1 95.56 294 THR B N 1
ATOM 6762 C CA . THR B 1 294 ? -23.719 18.953 6.719 1 95.56 294 THR B CA 1
ATOM 6763 C C . THR B 1 294 ? -23.562 20.188 7.586 1 95.56 294 THR B C 1
ATOM 6765 O O . THR B 1 294 ? -24.453 20.531 8.359 1 95.56 294 THR B O 1
ATOM 6768 N N . ASP B 1 295 ? -22.406 20.766 7.531 1 94.69 295 ASP B N 1
ATOM 6769 C CA . ASP B 1 295 ? -22.188 22.031 8.211 1 94.69 295 ASP B CA 1
ATOM 6770 C C . ASP B 1 295 ? -23.203 23.078 7.754 1 94.69 295 ASP B C 1
ATOM 6772 O O . ASP B 1 295 ? -23.734 23.828 8.57 1 94.69 295 ASP B O 1
ATOM 6776 N N . ASP B 1 296 ? -23.406 23.172 6.445 1 94.31 296 ASP B N 1
ATOM 6777 C CA . ASP B 1 296 ? -24.406 24.094 5.895 1 94.31 296 ASP B CA 1
ATOM 6778 C C . ASP B 1 296 ? -25.797 23.797 6.453 1 94.31 296 ASP B C 1
ATOM 6780 O O . ASP B 1 296 ? -26.578 24.719 6.691 1 94.31 296 ASP B O 1
ATOM 6784 N N . LEU B 1 297 ? -26.062 22.531 6.625 1 95 297 LEU B N 1
ATOM 6785 C CA . LEU B 1 297 ? -27.344 22.125 7.199 1 95 297 LEU B CA 1
ATOM 6786 C C . LEU B 1 297 ? -27.516 22.688 8.602 1 95 297 LEU B C 1
ATOM 6788 O O . LEU B 1 297 ? -28.562 23.266 8.93 1 95 297 LEU B O 1
ATOM 6792 N N . TYR B 1 298 ? -26.547 22.625 9.414 1 93.94 298 TYR B N 1
ATOM 6793 C CA . TYR B 1 298 ? -26.609 23.062 10.805 1 93.94 298 TYR B CA 1
ATOM 6794 C C . TYR B 1 298 ? -26.547 24.578 10.906 1 93.94 298 TYR B C 1
ATOM 6796 O O . TYR B 1 298 ? -27.203 25.172 11.766 1 93.94 298 TYR B O 1
ATOM 6804 N N . ASP B 1 299 ? -25.797 25.109 10.086 1 89.56 299 ASP B N 1
ATOM 6805 C CA . ASP B 1 299 ? -25.438 26.516 10.227 1 89.56 299 ASP B CA 1
ATOM 6806 C C . ASP B 1 299 ? -26.422 27.422 9.477 1 89.56 299 ASP B C 1
ATOM 6808 O O . ASP B 1 299 ? -26.688 28.547 9.891 1 89.56 299 ASP B O 1
ATOM 6812 N N . ALA B 1 300 ? -26.984 26.938 8.352 1 87.88 300 ALA B N 1
ATOM 6813 C CA . ALA B 1 300 ? -27.594 27.938 7.465 1 87.88 300 ALA B CA 1
ATOM 6814 C C . ALA B 1 300 ? -28.875 27.406 6.848 1 87.88 300 ALA B C 1
ATOM 6816 O O . ALA B 1 300 ? -29.516 28.094 6.055 1 87.88 300 ALA B O 1
ATOM 6817 N N . TYR B 1 301 ? -29.297 26.281 7.258 1 90.12 301 TYR B N 1
ATOM 6818 C CA . TYR B 1 301 ? -30.469 25.797 6.52 1 90.12 301 TYR B CA 1
ATOM 6819 C C . TYR B 1 301 ? -31.453 25.094 7.445 1 90.12 301 TYR B C 1
ATOM 6821 O O . TYR B 1 301 ? -32.656 25.406 7.441 1 90.12 301 TYR B O 1
ATOM 6829 N N . GLY B 1 302 ? -31.016 24.219 8.305 1 92 302 GLY B N 1
ATOM 6830 C CA . GLY B 1 302 ? -31.875 23.391 9.109 1 92 302 GLY B CA 1
ATOM 6831 C C . GLY B 1 302 ? -32.562 24.141 10.242 1 92 302 GLY B C 1
ATOM 6832 O O . GLY B 1 302 ? -31.953 25.016 10.852 1 92 302 GLY B O 1
ATOM 6833 N N . THR B 1 303 ? -33.812 23.812 10.414 1 92.56 303 THR B N 1
ATOM 6834 C CA . THR B 1 303 ? -34.5 24.266 11.617 1 92.56 303 THR B CA 1
ATOM 6835 C C . THR B 1 303 ? -34.062 23.438 12.828 1 92.56 303 THR B C 1
ATOM 6837 O O . THR B 1 303 ? -33.562 22.328 12.68 1 92.56 303 THR B O 1
ATOM 6840 N N . MET B 1 304 ? -34.25 24.016 14 1 93.25 304 MET B N 1
ATOM 6841 C CA . MET B 1 304 ? -33.812 23.312 15.203 1 93.25 304 MET B CA 1
ATOM 6842 C C . MET B 1 304 ? -34.5 21.938 15.312 1 93.25 304 MET B C 1
ATOM 6844 O O . MET B 1 304 ? -33.875 20.969 15.734 1 93.25 304 MET B O 1
ATOM 6848 N N . ASP B 1 305 ? -35.75 21.875 14.945 1 92.75 305 ASP B N 1
ATOM 6849 C CA . ASP B 1 305 ? -36.469 20.594 14.969 1 92.75 305 ASP B CA 1
ATOM 6850 C C . ASP B 1 305 ? -35.812 19.594 14.016 1 92.75 305 ASP B C 1
ATOM 6852 O O . ASP B 1 305 ? -35.625 18.422 14.359 1 92.75 305 ASP B O 1
ATOM 6856 N N . GLU B 1 306 ? -35.562 20.047 12.867 1 93.25 306 GLU B N 1
ATOM 6857 C CA . GLU B 1 306 ? -34.906 19.203 11.867 1 93.25 306 GLU B CA 1
ATOM 6858 C C . GLU B 1 306 ? -33.531 18.766 12.312 1 93.25 306 GLU B C 1
ATOM 6860 O O . GLU B 1 306 ? -33.125 17.609 12.094 1 93.25 306 GLU B O 1
ATOM 6865 N N . LEU B 1 307 ? -32.781 19.703 12.914 1 95.12 307 LEU B N 1
ATOM 6866 C CA . LEU B 1 307 ? -31.438 19.406 13.375 1 95.12 307 LEU B CA 1
ATOM 6867 C C . LEU B 1 307 ? -31.453 18.391 14.508 1 95.12 307 LEU B C 1
ATOM 6869 O O . LEU B 1 307 ? -30.578 17.516 14.57 1 95.12 307 LEU B O 1
ATOM 6873 N N . ASN B 1 308 ? -32.469 18.484 15.359 1 93.5 308 ASN B N 1
ATOM 6874 C CA . ASN B 1 308 ? -32.625 17.484 16.422 1 93.5 308 ASN B CA 1
ATOM 6875 C C . ASN B 1 308 ? -32.844 16.094 15.844 1 93.5 308 ASN B C 1
ATOM 6877 O O . ASN B 1 308 ? -32.281 15.109 16.328 1 93.5 308 ASN B O 1
ATOM 6881 N N . MET B 1 309 ? -33.625 16.078 14.836 1 92.69 309 MET B N 1
ATOM 6882 C CA . MET B 1 309 ? -33.938 14.797 14.188 1 92.69 309 MET B CA 1
ATOM 6883 C C . MET B 1 309 ? -32.688 14.234 13.508 1 92.69 309 MET B C 1
ATOM 6885 O O . MET B 1 309 ? -32.406 13.039 13.625 1 92.69 309 MET B O 1
ATOM 6889 N N . TYR B 1 310 ? -32.062 15.07 12.758 1 94.12 310 TYR B N 1
ATOM 6890 C CA . TYR B 1 310 ? -30.844 14.656 12.039 1 94.12 310 TYR B CA 1
ATOM 6891 C C . TYR B 1 310 ? -29.781 14.148 13.008 1 94.12 310 TYR B C 1
ATOM 6893 O O . TYR B 1 310 ? -29.141 13.125 12.758 1 94.12 310 TYR B O 1
ATOM 6901 N N . THR B 1 311 ? -29.578 14.867 14.094 1 93.94 311 THR B N 1
ATOM 6902 C CA . THR B 1 311 ? -28.562 14.516 15.086 1 93.94 311 THR B CA 1
ATOM 6903 C C . THR B 1 311 ? -28.906 13.18 15.742 1 93.94 311 THR B C 1
ATOM 6905 O O . THR B 1 311 ? -28 12.383 16.016 1 93.94 311 THR B O 1
ATOM 6908 N N . LYS B 1 312 ? -30.125 12.898 15.953 1 90.25 312 LYS B N 1
ATOM 6909 C CA . LYS B 1 312 ? -30.547 11.609 16.5 1 90.25 312 LYS B CA 1
ATOM 6910 C C . LYS B 1 312 ? -30.25 10.477 15.531 1 90.25 312 LYS B C 1
ATOM 6912 O O . LYS B 1 312 ? -29.844 9.383 15.938 1 90.25 312 LYS B O 1
ATOM 6917 N N . ALA B 1 313 ? -30.453 10.734 14.305 1 90.06 313 ALA B N 1
ATOM 6918 C CA . ALA B 1 313 ? -30.234 9.727 13.281 1 90.06 313 ALA B CA 1
ATOM 6919 C C . ALA B 1 313 ? -28.75 9.383 13.156 1 90.06 313 ALA B C 1
ATOM 6921 O O . ALA B 1 313 ? -28.391 8.227 12.906 1 90.06 313 ALA B O 1
ATOM 6922 N N . ILE B 1 314 ? -27.938 10.336 13.242 1 87.19 314 ILE B N 1
ATOM 6923 C CA . ILE B 1 314 ? -26.516 10.164 13.008 1 87.19 314 ILE B CA 1
ATOM 6924 C C . ILE B 1 314 ? -25.906 9.336 14.141 1 87.19 314 ILE B C 1
ATOM 6926 O O . ILE B 1 314 ? -24.859 8.688 13.953 1 87.19 314 ILE B O 1
ATOM 6930 N N . GLU B 1 315 ? -26.5 9.367 15.266 1 82.38 315 GLU B N 1
ATOM 6931 C CA . GLU B 1 315 ? -26 8.578 16.375 1 82.38 315 GLU B CA 1
ATOM 6932 C C . GLU B 1 315 ? -25.984 7.086 16.047 1 82.38 315 GLU B C 1
ATOM 6934 O O . GLU B 1 315 ? -25.125 6.348 16.531 1 82.38 315 GLU B O 1
ATOM 6939 N N . ARG B 1 316 ? -26.766 6.691 15.188 1 78.56 316 ARG B N 1
ATOM 6940 C CA . ARG B 1 316 ? -26.812 5.289 14.789 1 78.56 316 ARG B CA 1
ATOM 6941 C C . ARG B 1 316 ? -26.016 5.051 13.516 1 78.56 316 ARG B C 1
ATOM 6943 O O . ARG B 1 316 ? -25.375 4.004 13.359 1 78.56 316 ARG B O 1
ATOM 6950 N N . LEU B 1 317 ? -25.891 6.016 12.664 1 78.88 317 LEU B N 1
ATOM 6951 C CA . LEU B 1 317 ? -25.172 6.004 11.391 1 78.88 317 LEU B CA 1
ATOM 6952 C C . LEU B 1 317 ? -25.484 4.738 10.602 1 78.88 317 LEU B C 1
ATOM 6954 O O . LEU B 1 317 ? -24.578 4.008 10.203 1 78.88 317 LEU B O 1
ATOM 6958 N N . ASP B 1 318 ? -26.719 4.367 10.5 1 78.12 318 ASP B N 1
ATOM 6959 C CA . ASP B 1 318 ? -27.172 3.195 9.75 1 78.12 318 ASP B CA 1
ATOM 6960 C C . ASP B 1 318 ? -28.266 3.561 8.758 1 78.12 318 ASP B C 1
ATOM 6962 O O . ASP B 1 318 ? -29.016 4.516 8.977 1 78.12 318 ASP B O 1
ATOM 6966 N N . ALA B 1 319 ? -28.391 2.789 7.793 1 74.81 319 ALA B N 1
ATOM 6967 C CA . ALA B 1 319 ? -29.297 3.059 6.68 1 74.81 319 ALA B CA 1
ATOM 6968 C C . ALA B 1 319 ? -30.75 3.035 7.137 1 74.81 319 ALA B C 1
ATOM 6970 O O . ALA B 1 319 ? -31.609 3.693 6.543 1 74.81 319 ALA B O 1
ATOM 6971 N N . GLY B 1 320 ? -30.953 2.447 8.102 1 75.5 320 GLY B N 1
ATOM 6972 C CA . GLY B 1 320 ? -32.312 2.344 8.586 1 75.5 320 GLY B CA 1
ATOM 6973 C C . GLY B 1 320 ? -32.812 3.621 9.234 1 75.5 320 GLY B C 1
ATOM 6974 O O . GLY B 1 320 ? -34.031 3.816 9.383 1 75.5 320 GLY B O 1
ATOM 6975 N N . SER B 1 321 ? -31.984 4.496 9.523 1 76.31 321 SER B N 1
ATOM 6976 C CA . SER B 1 321 ? -32.375 5.699 10.25 1 76.31 321 SER B CA 1
ATOM 6977 C C . SER B 1 321 ? -32.75 6.824 9.297 1 76.31 321 SER B C 1
ATOM 6979 O O . SER B 1 321 ? -33 7.961 9.727 1 76.31 321 SER B O 1
ATOM 6981 N N . ILE B 1 322 ? -32.844 6.562 8.141 1 82.5 322 ILE B N 1
ATOM 6982 C CA . ILE B 1 322 ? -33.062 7.574 7.113 1 82.5 322 ILE B CA 1
ATOM 6983 C C . ILE B 1 322 ? -34.562 7.941 7.086 1 82.5 322 ILE B C 1
ATOM 6985 O O . ILE B 1 322 ? -34.906 9.062 6.715 1 82.5 322 ILE B O 1
ATOM 6989 N N . ASP B 1 323 ? -35.25 7.066 7.605 1 82.31 323 ASP B N 1
ATOM 6990 C CA . ASP B 1 323 ? -36.719 7.254 7.48 1 82.31 323 ASP B CA 1
ATOM 6991 C C . ASP B 1 323 ? -37.188 8.43 8.328 1 82.31 323 ASP B C 1
ATOM 6993 O O . ASP B 1 323 ? -36.781 8.562 9.492 1 82.31 323 ASP B O 1
ATOM 6997 N N . GLY B 1 324 ? -37.875 9.352 7.789 1 84.06 324 GLY B N 1
ATOM 6998 C CA . GLY B 1 324 ? -38.5 10.477 8.492 1 84.06 324 GLY B CA 1
ATOM 6999 C C . GLY B 1 324 ? -37.719 11.773 8.32 1 84.06 324 GLY B C 1
ATOM 7000 O O . GLY B 1 324 ? -38.219 12.852 8.633 1 84.06 324 GLY B O 1
ATOM 7001 N N . LEU B 1 325 ? -36.5 11.703 7.867 1 91.56 325 LEU B N 1
ATOM 7002 C CA . LEU B 1 325 ? -35.719 12.906 7.664 1 91.56 325 LEU B CA 1
ATOM 7003 C C . LEU B 1 325 ? -36.188 13.68 6.441 1 91.56 325 LEU B C 1
ATOM 7005 O O . LEU B 1 325 ? -36.656 13.086 5.461 1 91.56 325 LEU B O 1
ATOM 7009 N N . PRO B 1 326 ? -36.188 14.984 6.547 1 92.19 326 PRO B N 1
ATOM 7010 C CA . PRO B 1 326 ? -36.5 15.758 5.34 1 92.19 326 PRO B CA 1
ATOM 7011 C C . PRO B 1 326 ? -35.531 15.453 4.191 1 92.19 326 PRO B C 1
ATOM 7013 O O . PRO B 1 326 ? -34.438 14.961 4.422 1 92.19 326 PRO B O 1
ATOM 7016 N N . ASP B 1 327 ? -35.844 15.797 2.992 1 92.62 327 ASP B N 1
ATOM 7017 C CA . ASP B 1 327 ? -35.125 15.422 1.778 1 92.62 327 ASP B CA 1
ATOM 7018 C C . ASP B 1 327 ? -33.688 15.938 1.806 1 92.62 327 ASP B C 1
ATOM 7020 O O . ASP B 1 327 ? -32.75 15.227 1.419 1 92.62 327 ASP B O 1
ATOM 7024 N N . HIS B 1 328 ? -33.562 17.156 2.184 1 92.75 328 HIS B N 1
ATOM 7025 C CA . HIS B 1 328 ? -32.219 17.719 2.219 1 92.75 328 HIS B CA 1
ATOM 7026 C C . HIS B 1 328 ? -31.344 17 3.238 1 92.75 328 HIS B C 1
ATOM 7028 O O . HIS B 1 328 ? -30.172 16.719 2.967 1 92.75 328 HIS B O 1
ATOM 7034 N N . SER B 1 329 ? -31.984 16.672 4.406 1 94.06 329 SER B N 1
ATOM 7035 C CA . SER B 1 329 ? -31.25 15.945 5.445 1 94.06 329 SER B CA 1
ATOM 7036 C C . SER B 1 329 ? -30.938 14.516 5.012 1 94.06 329 SER B C 1
ATOM 7038 O O . SER B 1 329 ? -29.875 13.984 5.328 1 94.06 329 SER B O 1
ATOM 7040 N N . LYS B 1 330 ? -31.875 14.016 4.316 1 93.56 330 LYS B N 1
ATOM 7041 C CA . LYS B 1 330 ? -31.688 12.656 3.812 1 93.56 330 LYS B CA 1
ATOM 7042 C C . LYS B 1 330 ? -30.5 12.57 2.859 1 93.56 330 LYS B C 1
ATOM 7044 O O . LYS B 1 330 ? -29.719 11.617 2.918 1 93.56 330 LYS B O 1
ATOM 7049 N N . LEU B 1 331 ? -30.422 13.492 1.955 1 94.75 331 LEU B N 1
ATOM 7050 C CA . LEU B 1 331 ? -29.328 13.5 0.989 1 94.75 331 LEU B CA 1
ATOM 7051 C C . LEU B 1 331 ? -27.984 13.648 1.69 1 94.75 331 LEU B C 1
ATOM 7053 O O . LEU B 1 331 ? -27 12.984 1.327 1 94.75 331 LEU B O 1
ATOM 7057 N N . CYS B 1 332 ? -27.938 14.57 2.711 1 94.81 332 CYS B N 1
ATOM 7058 C CA . CYS B 1 332 ? -26.719 14.727 3.496 1 94.81 332 CYS B CA 1
ATOM 7059 C C . CYS B 1 332 ? -26.344 13.414 4.184 1 94.81 332 CYS B C 1
ATOM 7061 O O . CYS B 1 332 ? -25.172 13.016 4.172 1 94.81 332 CYS B O 1
ATOM 7063 N N . TYR B 1 333 ? -27.375 12.75 4.727 1 94.19 333 TYR B N 1
ATOM 7064 C CA . TYR B 1 333 ? -27.188 11.5 5.465 1 94.19 333 TYR B CA 1
ATOM 7065 C C . TYR B 1 333 ? -26.672 10.398 4.551 1 94.19 333 TYR B C 1
ATOM 7067 O O . TYR B 1 333 ? -25.688 9.734 4.871 1 94.19 333 TYR B O 1
ATOM 7075 N N . ILE B 1 334 ? -27.297 10.242 3.43 1 94.25 334 ILE B N 1
ATOM 7076 C CA . ILE B 1 334 ? -26.938 9.203 2.477 1 94.25 334 ILE B CA 1
ATOM 7077 C C . ILE B 1 334 ? -25.547 9.469 1.922 1 94.25 334 ILE B C 1
ATOM 7079 O O . ILE B 1 334 ? -24.766 8.531 1.726 1 94.25 334 ILE B O 1
ATOM 7083 N N . THR B 1 335 ? -25.234 10.688 1.608 1 95.19 335 THR B N 1
ATOM 7084 C CA . THR B 1 335 ? -23.922 11.055 1.112 1 95.19 335 THR B CA 1
ATOM 7085 C C . THR B 1 335 ? -22.828 10.656 2.113 1 95.19 335 THR B C 1
ATOM 7087 O O . THR B 1 335 ? -21.828 10.047 1.74 1 95.19 335 THR B O 1
ATOM 7090 N N . SER B 1 336 ? -23.078 10.945 3.381 1 94.62 336 SER B N 1
ATOM 7091 C CA . SER B 1 336 ? -22.094 10.609 4.414 1 94.62 336 SER B CA 1
ATOM 7092 C C . SER B 1 336 ? -21.922 9.102 4.547 1 94.62 336 SER B C 1
ATOM 7094 O O . SER B 1 336 ? -20.797 8.609 4.621 1 94.62 336 SER B O 1
ATOM 7096 N N . LEU B 1 337 ? -23.016 8.367 4.543 1 93.94 337 LEU B N 1
ATOM 7097 C CA . LEU B 1 337 ? -22.969 6.914 4.648 1 93.94 337 LEU B CA 1
ATOM 7098 C C . LEU B 1 337 ? -22.219 6.309 3.473 1 93.94 337 LEU B C 1
ATOM 7100 O O . LEU B 1 337 ? -21.422 5.383 3.648 1 93.94 337 LEU B O 1
ATOM 7104 N N . ASN B 1 338 ? -22.5 6.836 2.314 1 94.75 338 ASN B N 1
ATOM 7105 C CA . ASN B 1 338 ? -21.859 6.324 1.108 1 94.75 338 ASN B CA 1
ATOM 7106 C C . ASN B 1 338 ? -20.359 6.586 1.118 1 94.75 338 ASN B C 1
ATOM 7108 O O . ASN B 1 338 ? -19.578 5.773 0.627 1 94.75 338 ASN B O 1
ATOM 7112 N N . VAL B 1 339 ? -19.953 7.707 1.592 1 96.94 339 VAL B N 1
ATOM 7113 C CA . VAL B 1 339 ? -18.531 8.031 1.636 1 96.94 339 VAL B CA 1
ATOM 7114 C C . VAL B 1 339 ? -17.812 7.051 2.561 1 96.94 339 VAL B C 1
ATOM 7116 O O . VAL B 1 339 ? -16.703 6.598 2.252 1 96.94 339 VAL B O 1
ATOM 7119 N N . PHE B 1 340 ? -18.422 6.68 3.707 1 95.25 340 PHE B N 1
ATOM 7120 C CA . PHE B 1 340 ? -17.812 5.715 4.613 1 95.25 340 PHE B CA 1
ATOM 7121 C C . PHE B 1 340 ? -17.688 4.348 3.947 1 95.25 340 PHE B C 1
ATOM 7123 O O . PHE B 1 340 ? -16.672 3.672 4.082 1 95.25 340 PHE B O 1
ATOM 7130 N N . ARG B 1 341 ? -18.703 4.004 3.264 1 93.44 341 ARG B N 1
ATOM 7131 C CA . ARG B 1 341 ? -18.672 2.732 2.549 1 93.44 341 ARG B CA 1
ATOM 7132 C C . ARG B 1 341 ? -17.594 2.725 1.479 1 93.44 341 ARG B C 1
ATOM 7134 O O . ARG B 1 341 ? -16.828 1.757 1.358 1 93.44 341 ARG B O 1
ATOM 7141 N N . GLU B 1 342 ? -17.547 3.748 0.668 1 95.69 342 GLU B N 1
ATOM 7142 C CA . GLU B 1 342 ? -16.547 3.871 -0.385 1 95.69 342 GLU B CA 1
ATOM 7143 C C . GLU B 1 342 ? -15.133 3.863 0.194 1 95.69 342 GLU B C 1
ATOM 7145 O O . GLU B 1 342 ? -14.211 3.324 -0.418 1 95.69 342 GLU B O 1
ATOM 7150 N N . PHE B 1 343 ? -14.969 4.531 1.385 1 96.56 343 PHE B N 1
ATOM 7151 C CA . PHE B 1 343 ? -13.664 4.555 2.041 1 96.56 343 PHE B CA 1
ATOM 7152 C C . PHE B 1 343 ? -13.227 3.15 2.432 1 96.56 343 PHE B C 1
ATOM 7154 O O . PHE B 1 343 ? -12.078 2.764 2.199 1 96.56 343 PHE B O 1
ATOM 7161 N N . ASP B 1 344 ? -14.125 2.426 2.949 1 94.88 344 ASP B N 1
ATOM 7162 C CA . ASP B 1 344 ? -13.836 1.045 3.326 1 94.88 344 ASP B CA 1
ATOM 7163 C C . ASP B 1 344 ? -13.445 0.213 2.107 1 94.88 344 ASP B C 1
ATOM 7165 O O . ASP B 1 344 ? -12.469 -0.542 2.152 1 94.88 344 ASP B O 1
ATOM 7169 N N . GLU B 1 345 ? -14.18 0.332 1.06 1 94.56 345 GLU B N 1
ATOM 7170 C CA . GLU B 1 345 ? -13.906 -0.404 -0.172 1 94.56 345 GLU B CA 1
ATOM 7171 C C . GLU B 1 345 ? -12.547 -0.026 -0.752 1 94.56 345 GLU B C 1
ATOM 7173 O O . GLU B 1 345 ? -11.828 -0.882 -1.271 1 94.56 345 GLU B O 1
ATOM 7178 N N . ALA B 1 346 ? -12.289 1.282 -0.737 1 95.88 346 ALA B N 1
ATOM 7179 C CA . ALA B 1 346 ? -11 1.757 -1.247 1 95.88 346 ALA B CA 1
ATOM 7180 C C . ALA B 1 346 ? -9.844 1.147 -0.465 1 95.88 346 ALA B C 1
ATOM 7182 O O . ALA B 1 346 ? -8.812 0.799 -1.044 1 95.88 346 ALA B O 1
ATOM 7183 N N . MET B 1 347 ? -10.008 1.005 0.862 1 95.38 347 MET B N 1
ATOM 7184 C CA . MET B 1 347 ? -8.945 0.449 1.696 1 95.38 347 MET B CA 1
ATOM 7185 C C . MET B 1 347 ? -8.797 -1.051 1.462 1 95.38 347 MET B C 1
ATOM 7187 O O . MET B 1 347 ? -7.688 -1.582 1.491 1 95.38 347 MET B O 1
ATOM 7191 N N . VAL B 1 348 ? -9.922 -1.708 1.199 1 94 348 VAL B N 1
ATOM 7192 C CA . VAL B 1 348 ? -9.875 -3.123 0.849 1 94 348 VAL B CA 1
ATOM 7193 C C . VAL B 1 348 ? -9.086 -3.311 -0.446 1 94 348 VAL B C 1
ATOM 7195 O O . VAL B 1 348 ? -8.203 -4.172 -0.527 1 94 348 VAL B O 1
ATOM 7198 N N . LYS B 1 349 ? -9.375 -2.529 -1.436 1 94.06 349 LYS B N 1
ATOM 7199 C CA . LYS B 1 349 ? -8.695 -2.629 -2.725 1 94.06 349 LYS B CA 1
ATOM 7200 C C . LYS B 1 349 ? -7.219 -2.268 -2.598 1 94.06 349 LYS B C 1
ATOM 7202 O O . LYS B 1 349 ? -6.391 -2.73 -3.385 1 94.06 349 LYS B O 1
ATOM 7207 N N . LYS B 1 350 ? -6.926 -1.426 -1.586 1 92.19 350 LYS B N 1
ATOM 7208 C CA . LYS B 1 350 ? -5.535 -1.049 -1.332 1 92.19 350 LYS B CA 1
ATOM 7209 C C . LYS B 1 350 ? -4.797 -2.15 -0.576 1 92.19 350 LYS B C 1
ATOM 7211 O O . LYS B 1 350 ? -3.568 -2.135 -0.491 1 92.19 350 LYS B O 1
ATOM 7216 N N . GLY B 1 351 ? -5.496 -3.158 -0.058 1 91.12 351 GLY B N 1
ATOM 7217 C CA . GLY B 1 351 ? -4.906 -4.238 0.718 1 91.12 351 GLY B CA 1
ATOM 7218 C C . GLY B 1 351 ? -4.605 -3.846 2.152 1 91.12 351 GLY B C 1
ATOM 7219 O O . GLY B 1 351 ? -3.639 -4.332 2.742 1 91.12 351 GLY B O 1
ATOM 7220 N N . VAL B 1 352 ? -5.395 -2.932 2.66 1 92.25 352 VAL B N 1
ATOM 7221 C CA . VAL B 1 352 ? -5.133 -2.424 4.004 1 92.25 352 VAL B CA 1
ATOM 7222 C C . VAL B 1 352 ? -6.285 -2.803 4.934 1 92.25 352 VAL B C 1
ATOM 7224 O O . VAL B 1 352 ? -7.453 -2.711 4.555 1 92.25 352 VAL B O 1
ATOM 7227 N N . TYR B 1 353 ? -5.941 -3.318 6.086 1 88.62 353 TYR B N 1
ATOM 7228 C CA . TYR B 1 353 ? -6.887 -3.629 7.152 1 88.62 353 TYR B CA 1
ATOM 7229 C C . TYR B 1 353 ? -7.133 -2.41 8.031 1 88.62 353 TYR B C 1
ATOM 7231 O O . TYR B 1 353 ? -6.375 -2.146 8.969 1 88.62 353 TYR B O 1
ATOM 7239 N N . CYS B 1 354 ? -8.117 -1.643 7.684 1 87.12 354 CYS B N 1
ATOM 7240 C CA . CYS B 1 354 ? -8.336 -0.321 8.266 1 87.12 354 CYS B CA 1
ATOM 7241 C C . CYS B 1 354 ? -9.594 -0.299 9.117 1 87.12 354 CYS B C 1
ATOM 7243 O O . CYS B 1 354 ? -10.641 -0.807 8.711 1 87.12 354 CYS B O 1
ATOM 7245 N N . ASP B 1 355 ? -9.523 0.254 10.359 1 90.62 355 ASP B N 1
ATOM 7246 C CA . ASP B 1 355 ? -10.664 0.473 11.234 1 90.62 355 ASP B CA 1
ATOM 7247 C C . ASP B 1 355 ? -11.234 1.879 11.055 1 90.62 355 ASP B C 1
ATOM 7249 O O . ASP B 1 355 ? -10.695 2.848 11.594 1 90.62 355 ASP B O 1
ATOM 7253 N N . LEU B 1 356 ? -12.336 1.994 10.422 1 93.81 356 LEU B N 1
ATOM 7254 C CA . LEU B 1 356 ? -12.922 3.299 10.133 1 93.81 356 LEU B CA 1
ATOM 7255 C C . LEU B 1 356 ? -13.797 3.77 11.289 1 93.81 356 LEU B C 1
ATOM 7257 O O . LEU B 1 356 ? -14.414 4.84 11.211 1 93.81 356 LEU B O 1
ATOM 7261 N N . SER B 1 357 ? -13.867 2.984 12.398 1 93.44 357 SER B N 1
ATOM 7262 C CA . SER B 1 357 ? -14.711 3.361 13.523 1 93.44 357 SER B CA 1
ATOM 7263 C C . SER B 1 357 ? -14.25 4.676 14.148 1 93.44 357 SER B C 1
ATOM 7265 O O . SER B 1 357 ? -15.07 5.477 14.602 1 93.44 357 SER B O 1
ATOM 7267 N N . TYR B 1 358 ? -12.914 4.895 14.172 1 94.56 358 TYR B N 1
ATOM 7268 C CA . TYR B 1 358 ? -12.383 6.141 14.703 1 94.56 358 TYR B CA 1
ATOM 7269 C C . TYR B 1 358 ? -12.867 7.336 13.891 1 94.56 358 TYR B C 1
ATOM 7271 O O . TYR B 1 358 ? -13.203 8.383 14.453 1 94.56 358 TYR B O 1
ATOM 7279 N N . LEU B 1 359 ? -12.859 7.18 12.578 1 96.25 359 LEU B N 1
ATOM 7280 C CA . LEU B 1 359 ? -13.305 8.242 11.688 1 96.25 359 LEU B CA 1
ATOM 7281 C C . LEU B 1 359 ? -14.805 8.5 11.852 1 96.25 359 LEU B C 1
ATOM 7283 O O . LEU B 1 359 ? -15.242 9.648 11.875 1 96.25 359 LEU B O 1
ATOM 7287 N N . LYS B 1 360 ? -15.562 7.422 11.984 1 94.81 360 LYS B N 1
ATOM 7288 C CA . LYS B 1 360 ? -17 7.539 12.18 1 94.81 360 LYS B CA 1
ATOM 7289 C C . LYS B 1 360 ? -17.328 8.25 13.484 1 94.81 360 LYS B C 1
ATOM 7291 O O . LYS B 1 360 ? -18.203 9.117 13.531 1 94.81 360 LYS B O 1
ATOM 7296 N N . GLU B 1 361 ? -16.609 7.918 14.516 1 95.44 361 GLU B N 1
ATOM 7297 C CA . GLU B 1 361 ? -16.844 8.547 15.812 1 95.44 361 GLU B CA 1
ATOM 7298 C C . GLU B 1 361 ? -16.453 10.023 15.781 1 95.44 361 GLU B C 1
ATOM 7300 O O . GLU B 1 361 ? -17.109 10.859 16.406 1 95.44 361 GLU B O 1
ATOM 7305 N N . ALA B 1 362 ? -15.352 10.281 15.133 1 96 362 ALA B N 1
ATOM 7306 C CA . ALA B 1 362 ? -14.953 11.68 14.992 1 96 362 ALA B CA 1
ATOM 7307 C C . ALA B 1 362 ? -16 12.469 14.211 1 96 362 ALA B C 1
ATOM 7309 O O . ALA B 1 362 ? -16.281 13.625 14.539 1 96 362 ALA B O 1
ATOM 7310 N N . PHE B 1 363 ? -16.547 11.891 13.195 1 95.81 363 PHE B N 1
ATOM 7311 C CA . PHE B 1 363 ? -17.609 12.523 12.406 1 95.81 363 PHE B CA 1
ATOM 7312 C C . PHE B 1 363 ? -18.828 12.797 13.266 1 95.81 363 PHE B C 1
ATOM 7314 O O . PHE B 1 363 ? -19.406 13.891 13.211 1 95.81 363 PHE B O 1
ATOM 7321 N N . LYS B 1 364 ? -19.203 11.844 14.039 1 95.12 364 LYS B N 1
ATOM 7322 C CA . LYS B 1 364 ? -20.328 12.008 14.945 1 95.12 364 LYS B CA 1
ATOM 7323 C C . LYS B 1 364 ? -20.078 13.141 15.938 1 95.12 364 LYS B C 1
ATOM 7325 O O . LYS B 1 364 ? -20.953 13.953 16.203 1 95.12 364 LYS B O 1
ATOM 7330 N N . ALA B 1 365 ? -18.891 13.141 16.469 1 95.75 365 ALA B N 1
ATOM 7331 C CA . ALA B 1 365 ? -18.516 14.195 17.406 1 95.75 365 ALA B CA 1
ATOM 7332 C C . ALA B 1 365 ? -18.625 15.57 16.75 1 95.75 365 ALA B C 1
ATOM 7334 O O . ALA B 1 365 ? -19.047 16.531 17.406 1 95.75 365 ALA B O 1
ATOM 7335 N N . ASN B 1 366 ? -18.188 15.695 15.523 1 96.75 366 ASN B N 1
ATOM 7336 C CA . ASN B 1 366 ? -18.312 16.953 14.797 1 96.75 366 ASN B CA 1
ATOM 7337 C C . ASN B 1 366 ? -19.781 17.406 14.703 1 96.75 366 ASN B C 1
ATOM 7339 O O . ASN B 1 366 ? -20.078 18.562 14.945 1 96.75 366 ASN B O 1
ATOM 7343 N N . LEU B 1 367 ? -20.625 16.531 14.406 1 95.38 367 LEU B N 1
ATOM 7344 C CA . LEU B 1 367 ? -22.031 16.875 14.219 1 95.38 367 LEU B CA 1
ATOM 7345 C C . LEU B 1 367 ? -22.672 17.266 15.547 1 95.38 367 LEU B C 1
ATOM 7347 O O . LEU B 1 367 ? -23.5 18.172 15.602 1 95.38 367 LEU B O 1
ATOM 7351 N N . LEU B 1 368 ? -22.312 16.516 16.531 1 96.06 368 LEU B N 1
ATOM 7352 C CA . LEU B 1 368 ? -22.812 16.875 17.859 1 96.06 368 LEU B CA 1
ATOM 7353 C C . LEU B 1 368 ? -22.328 18.266 18.25 1 96.06 368 LEU B C 1
ATOM 7355 O O . LEU B 1 368 ? -23.078 19.031 18.875 1 96.06 368 LEU B O 1
ATOM 7359 N N . ALA B 1 369 ? -21.141 18.547 17.969 1 97.12 369 ALA B N 1
ATOM 7360 C CA . ALA B 1 369 ? -20.609 19.875 18.25 1 97.12 369 ALA B CA 1
ATOM 7361 C C . ALA B 1 369 ? -21.328 20.938 17.422 1 97.12 369 ALA B C 1
ATOM 7363 O O . ALA B 1 369 ? -21.594 22.047 17.922 1 97.12 369 ALA B O 1
ATOM 7364 N N . PHE B 1 370 ? -21.609 20.672 16.141 1 96.94 370 PHE B N 1
ATOM 7365 C CA . PHE B 1 370 ? -22.406 21.562 15.32 1 96.94 370 PHE B CA 1
ATOM 7366 C C . PHE B 1 370 ? -23.766 21.812 15.945 1 96.94 370 PHE B C 1
ATOM 7368 O O . PHE B 1 370 ? -24.25 22.953 15.969 1 96.94 370 PHE B O 1
ATOM 7375 N N . HIS B 1 371 ? -24.375 20.75 16.391 1 96.62 371 HIS B N 1
ATOM 7376 C CA . HIS B 1 371 ? -25.688 20.844 17 1 96.62 371 HIS B CA 1
ATOM 7377 C C . HIS B 1 371 ? -25.672 21.734 18.234 1 96.62 371 HIS B C 1
ATOM 7379 O O . HIS B 1 371 ? -26.578 22.547 18.438 1 96.62 371 HIS B O 1
ATOM 7385 N N . LYS B 1 372 ? -24.703 21.547 19.078 1 96.88 372 LYS B N 1
ATOM 7386 C CA . LYS B 1 372 ? -24.562 22.391 20.266 1 96.88 372 LYS B CA 1
ATOM 7387 C C . LYS B 1 372 ? -24.453 23.859 19.891 1 96.88 372 LYS B C 1
ATOM 7389 O O . LYS B 1 372 ? -25.062 24.719 20.531 1 96.88 372 LYS B O 1
ATOM 7394 N N . GLU B 1 373 ? -23.656 24.156 18.906 1 96.44 373 GLU B N 1
ATOM 7395 C CA . GLU B 1 373 ? -23.516 25.531 18.438 1 96.44 373 GLU B CA 1
ATOM 7396 C C . GLU B 1 373 ? -24.844 26.078 17.922 1 96.44 373 GLU B C 1
ATOM 7398 O O . GLU B 1 373 ? -25.172 27.25 18.141 1 96.44 373 GLU B O 1
ATOM 7403 N N . SER B 1 374 ? -25.578 25.25 17.234 1 95.25 374 SER B N 1
ATOM 7404 C CA . SER B 1 374 ? -26.906 25.656 16.766 1 95.25 374 SER B CA 1
ATOM 7405 C C . SER B 1 374 ? -27.828 25.969 17.938 1 95.25 374 SER B C 1
ATOM 7407 O O . SER B 1 374 ? -28.641 26.891 17.875 1 95.25 374 SER B O 1
ATOM 7409 N N . THR B 1 375 ? -27.719 25.203 18.953 1 95.38 375 THR B N 1
ATOM 7410 C CA . THR B 1 375 ? -28.516 25.438 20.156 1 95.38 375 THR B CA 1
ATOM 7411 C C . THR B 1 375 ? -28.109 26.766 20.812 1 95.38 375 THR B C 1
ATOM 7413 O O . THR B 1 375 ? -28.969 27.5 21.297 1 95.38 375 THR B O 1
ATOM 7416 N N . TRP B 1 376 ? -26.812 27.031 20.953 1 96.62 376 TRP B N 1
ATOM 7417 C CA . TRP B 1 376 ? -26.344 28.297 21.484 1 96.62 376 TRP B CA 1
ATOM 7418 C C . TRP B 1 376 ? -26.906 29.469 20.688 1 96.62 376 TRP B C 1
ATOM 7420 O O . TRP B 1 376 ? -27.312 30.484 21.25 1 96.62 376 TRP B O 1
ATOM 7430 N N . ARG B 1 377 ? -26.875 29.328 19.359 1 93.94 377 ARG B N 1
ATOM 7431 C CA . ARG B 1 377 ? -27.422 30.359 18.484 1 93.94 377 ARG B CA 1
ATOM 7432 C C . ARG B 1 377 ? -28.891 30.609 18.75 1 93.94 377 ARG B C 1
ATOM 7434 O O . ARG B 1 377 ? -29.328 31.75 18.906 1 93.94 377 ARG B O 1
ATOM 7441 N N . ASP B 1 378 ? -29.609 29.562 18.812 1 92.69 378 ASP B N 1
ATOM 7442 C CA . ASP B 1 378 ? -31.047 29.625 19 1 92.69 378 ASP B CA 1
ATOM 7443 C C . ASP B 1 378 ? -31.406 30.266 20.344 1 92.69 378 ASP B C 1
ATOM 7445 O O . ASP B 1 378 ? -32.406 30.969 20.469 1 92.69 378 ASP B O 1
ATOM 7449 N N . LYS B 1 379 ? -30.578 30.078 21.328 1 93.94 379 LYS B N 1
ATOM 7450 C CA . LYS B 1 379 ? -30.844 30.594 22.672 1 93.94 379 LYS B CA 1
ATOM 7451 C C . LYS B 1 379 ? -30.188 31.953 22.859 1 93.94 379 LYS B C 1
ATOM 7453 O O . LYS B 1 379 ? -30.375 32.594 23.906 1 93.94 379 LYS B O 1
ATOM 7458 N N . GLY B 1 380 ? -29.438 32.344 21.953 1 93.19 380 GLY B N 1
ATOM 7459 C CA . GLY B 1 380 ? -28.703 33.594 22.078 1 93.19 380 GLY B CA 1
ATOM 7460 C C . GLY B 1 380 ? -27.609 33.531 23.141 1 93.19 380 GLY B C 1
ATOM 7461 O O . GLY B 1 380 ? -27.266 34.562 23.719 1 93.19 380 GLY B O 1
ATOM 7462 N N . TYR B 1 381 ? -27.109 32.375 23.328 1 96.06 381 TYR B N 1
ATOM 7463 C CA . TYR B 1 381 ? -26.125 32.156 24.375 1 96.06 381 TYR B CA 1
ATOM 7464 C C . TYR B 1 381 ? -24.719 32.469 23.859 1 96.06 381 TYR B C 1
ATOM 7466 O O . TYR B 1 381 ? -24.312 32 22.797 1 96.06 381 TYR B O 1
ATOM 7474 N N . VAL B 1 382 ? -23.984 33.312 24.625 1 97.19 382 VAL B N 1
ATOM 7475 C CA . VAL B 1 382 ? -22.578 33.594 24.359 1 97.19 382 VAL B CA 1
ATOM 7476 C C . VAL B 1 382 ? -21.719 32.969 25.469 1 97.19 382 VAL B C 1
ATOM 7478 O O . VAL B 1 382 ? -21.562 33.562 26.531 1 97.19 382 VAL B O 1
ATOM 7481 N N . PRO B 1 383 ? -21.141 31.891 25.188 1 97.31 383 PRO B N 1
ATOM 7482 C CA . PRO B 1 383 ? -20.375 31.188 26.234 1 97.31 383 PRO B CA 1
ATOM 7483 C C . PRO B 1 383 ? -19.062 31.891 26.578 1 97.31 383 PRO B C 1
ATOM 7485 O O . PRO B 1 383 ? -18.562 32.688 25.781 1 97.31 383 PRO B O 1
ATOM 7488 N N . PRO B 1 384 ? -18.547 31.578 27.828 1 97.31 384 PRO B N 1
ATOM 7489 C CA . PRO B 1 384 ? -17.156 31.969 28.062 1 97.31 384 PRO B CA 1
ATOM 7490 C C . PRO B 1 384 ? -16.188 31.391 27.031 1 97.31 384 PRO B C 1
ATOM 7492 O O . PRO B 1 384 ? -16.453 30.328 26.469 1 97.31 384 PRO B O 1
ATOM 7495 N N . LEU B 1 385 ? -15.117 32.094 26.875 1 97.38 385 LEU B N 1
ATOM 7496 C CA . LEU B 1 385 ? -14.18 31.75 25.812 1 97.38 385 LEU B CA 1
ATOM 7497 C C . LEU B 1 385 ? -13.719 30.297 25.953 1 97.38 385 LEU B C 1
ATOM 7499 O O . LEU B 1 385 ? -13.648 29.562 24.969 1 97.38 385 LEU B O 1
ATOM 7503 N N . GLU B 1 386 ? -13.398 29.844 27.125 1 96.56 386 GLU B N 1
ATOM 7504 C CA . GLU B 1 386 ? -12.914 28.484 27.344 1 96.56 386 GLU B CA 1
ATOM 7505 C C . GLU B 1 386 ? -13.969 27.453 26.969 1 96.56 386 GLU B C 1
ATOM 7507 O O . GLU B 1 386 ? -13.656 26.406 26.375 1 96.56 386 GLU B O 1
ATOM 7512 N N . GLU B 1 387 ? -15.211 27.719 27.344 1 97.12 387 GLU B N 1
ATOM 7513 C CA . GLU B 1 387 ? -16.312 26.844 26.969 1 97.12 387 GLU B CA 1
ATOM 7514 C C . GLU B 1 387 ? -16.516 26.797 25.469 1 97.12 387 GLU B C 1
ATOM 7516 O O . GLU B 1 387 ? -16.75 25.734 24.891 1 97.12 387 GLU B O 1
ATOM 7521 N N . TYR B 1 388 ? -16.391 27.922 24.875 1 97.69 388 TYR B N 1
ATOM 7522 C CA . TYR B 1 388 ? -16.516 28.016 23.422 1 97.69 388 TYR B CA 1
ATOM 7523 C C . TYR B 1 388 ? -15.414 27.203 22.734 1 97.69 388 TYR B C 1
ATOM 7525 O O . TYR B 1 388 ? -15.695 26.422 21.828 1 97.69 388 TYR B O 1
ATOM 7533 N N . LEU B 1 389 ? -14.234 27.391 23.156 1 96.81 389 LEU B N 1
ATOM 7534 C CA . LEU B 1 389 ? -13.094 26.734 22.516 1 96.81 389 LEU B CA 1
ATOM 7535 C C . LEU B 1 389 ? -13.148 25.234 22.734 1 96.81 389 LEU B C 1
ATOM 7537 O O . LEU B 1 389 ? -12.727 24.469 21.859 1 96.81 389 LEU B O 1
ATOM 7541 N N . MET B 1 390 ? -13.664 24.766 23.828 1 96.31 390 MET B N 1
ATOM 7542 C CA . MET B 1 390 ? -13.805 23.344 24.094 1 96.31 390 MET B CA 1
ATOM 7543 C C . MET B 1 390 ? -14.711 22.672 23.062 1 96.31 390 MET B C 1
ATOM 7545 O O . MET B 1 390 ? -14.406 21.578 22.578 1 96.31 390 MET B O 1
ATOM 7549 N N . ASN B 1 391 ? -15.758 23.344 22.703 1 97.25 391 ASN B N 1
ATOM 7550 C CA . ASN B 1 391 ? -16.656 22.797 21.688 1 97.25 391 ASN B CA 1
ATOM 7551 C C . ASN B 1 391 ? -16.125 23.016 20.281 1 97.25 391 ASN B C 1
ATOM 7553 O O . ASN B 1 391 ? -16.219 22.125 19.438 1 97.25 391 ASN B O 1
ATOM 7557 N N . SER B 1 392 ? -15.578 24.172 20.109 1 95.69 392 SER B N 1
ATOM 7558 C CA . SER B 1 392 ? -15.258 24.578 18.734 1 95.69 392 SER B CA 1
ATOM 7559 C C . SER B 1 392 ? -14 23.859 18.234 1 95.69 392 SER B C 1
ATOM 7561 O O . SER B 1 392 ? -13.781 23.75 17.031 1 95.69 392 SER B O 1
ATOM 7563 N N . THR B 1 393 ? -13.117 23.469 19.141 1 95.56 393 THR B N 1
ATOM 7564 C CA . THR B 1 393 ? -12 22.641 18.703 1 95.56 393 THR B CA 1
ATOM 7565 C C . THR B 1 393 ? -12.5 21.359 18.031 1 95.56 393 THR B C 1
ATOM 7567 O O . THR B 1 393 ? -11.945 20.938 17.016 1 95.56 393 THR B O 1
ATOM 7570 N N . THR B 1 394 ? -13.617 20.781 18.5 1 96.5 394 THR B N 1
ATOM 7571 C CA . THR B 1 394 ? -14.219 19.609 17.891 1 96.5 394 THR B CA 1
ATOM 7572 C C . THR B 1 394 ? -14.938 19.984 16.594 1 96.5 394 THR B C 1
ATOM 7574 O O . THR B 1 394 ? -14.805 19.281 15.586 1 96.5 394 THR B O 1
ATOM 7577 N N . SER B 1 395 ? -15.625 21.109 16.625 1 97 395 SER B N 1
ATOM 7578 C CA . SER B 1 395 ? -16.422 21.484 15.461 1 97 395 SER B CA 1
ATOM 7579 C C . SER B 1 395 ? -15.531 22.016 14.344 1 97 395 SER B C 1
ATOM 7581 O O . SER B 1 395 ? -16 22.219 13.219 1 97 395 SER B O 1
ATOM 7583 N N . SER B 1 396 ? -14.203 22.328 14.656 1 96.75 396 SER B N 1
ATOM 7584 C CA . SER B 1 396 ? -13.281 22.719 13.594 1 96.75 396 SER B CA 1
ATOM 7585 C C . SER B 1 396 ? -13.102 21.578 12.586 1 96.75 396 SER B C 1
ATOM 7587 O O . SER B 1 396 ? -12.656 21.812 11.461 1 96.75 396 SER B O 1
ATOM 7589 N N . CYS B 1 397 ? -13.359 20.297 12.992 1 97.75 397 CYS B N 1
ATOM 7590 C CA . CYS B 1 397 ? -13.359 19.094 12.172 1 97.75 397 CYS B CA 1
ATOM 7591 C C . CYS B 1 397 ? -11.938 18.688 11.789 1 97.75 397 CYS B C 1
ATOM 7593 O O . CYS B 1 397 ? -11.742 17.828 10.93 1 97.75 397 CYS B O 1
ATOM 7595 N N . ILE B 1 398 ? -10.93 19.328 12.398 1 98.19 398 ILE B N 1
ATOM 7596 C CA . ILE B 1 398 ? -9.531 19.094 12.047 1 98.19 398 ILE B CA 1
ATOM 7597 C C . ILE B 1 398 ? -9.148 17.656 12.43 1 98.19 398 ILE B C 1
ATOM 7599 O O . ILE B 1 398 ? -8.422 16.984 11.688 1 98.19 398 ILE B O 1
ATOM 7603 N N . CYS B 1 399 ? -9.688 17.203 13.547 1 98.12 399 CYS B N 1
ATOM 7604 C CA . CYS B 1 399 ? -9.391 15.836 13.961 1 98.12 399 CYS B CA 1
ATOM 7605 C C . CYS B 1 399 ? -9.867 14.828 12.914 1 98.12 399 CYS B C 1
ATOM 7607 O O . CYS B 1 399 ? -9.109 13.961 12.484 1 98.12 399 CYS B O 1
ATOM 7609 N N . MET B 1 400 ? -11.094 14.961 12.516 1 97.88 400 MET B N 1
ATOM 7610 C CA . MET B 1 400 ? -11.68 14.039 11.547 1 97.88 400 MET B CA 1
ATOM 7611 C C . MET B 1 400 ? -10.906 14.07 10.234 1 97.88 400 MET B C 1
ATOM 7613 O O . MET B 1 400 ? -10.609 13.016 9.656 1 97.88 400 MET B O 1
ATOM 7617 N N . LEU B 1 401 ? -10.586 15.234 9.758 1 98.19 401 LEU B N 1
ATOM 7618 C CA . LEU B 1 401 ? -9.859 15.367 8.492 1 98.19 401 LEU B CA 1
ATOM 7619 C C . LEU B 1 401 ? -8.469 14.758 8.602 1 98.19 401 LEU B C 1
ATOM 7621 O O . LEU B 1 401 ? -7.988 14.125 7.656 1 98.19 401 LEU B O 1
ATOM 7625 N N . GLY B 1 402 ? -7.812 15.016 9.758 1 98.12 402 GLY B N 1
ATOM 7626 C CA . GLY B 1 402 ? -6.523 14.383 9.984 1 98.12 402 GLY B CA 1
ATOM 7627 C C . GLY B 1 402 ? -6.586 12.867 9.984 1 98.12 402 GLY B C 1
ATOM 7628 O O . GLY B 1 402 ? -5.707 12.211 9.43 1 98.12 402 GLY B O 1
ATOM 7629 N N . LEU B 1 403 ? -7.684 12.312 10.602 1 97.94 403 LEU B N 1
ATOM 7630 C CA . LEU B 1 403 ? -7.871 10.867 10.625 1 97.94 403 LEU B CA 1
ATOM 7631 C C . LEU B 1 403 ? -8.055 10.32 9.211 1 97.94 403 LEU B C 1
ATOM 7633 O O . LEU B 1 403 ? -7.594 9.219 8.898 1 97.94 403 LEU B O 1
ATOM 7637 N N . CYS B 1 404 ? -8.703 11.086 8.336 1 97.56 404 CYS B N 1
ATOM 7638 C CA . CYS B 1 404 ? -8.891 10.68 6.949 1 97.56 404 CYS B CA 1
ATOM 7639 C C . CYS B 1 404 ? -7.547 10.484 6.25 1 97.56 404 CYS B C 1
ATOM 7641 O O . CYS B 1 404 ? -7.363 9.516 5.508 1 97.56 404 CYS B O 1
ATOM 7643 N N . ILE B 1 405 ? -6.637 11.398 6.5 1 98 405 ILE B N 1
ATOM 7644 C CA . ILE B 1 405 ? -5.328 11.336 5.863 1 98 405 ILE B CA 1
ATOM 7645 C C . ILE B 1 405 ? -4.535 10.156 6.43 1 98 405 ILE B C 1
ATOM 7647 O O . ILE B 1 405 ? -3.938 9.383 5.676 1 98 405 ILE B O 1
ATOM 7651 N N . ILE B 1 406 ? -4.574 9.984 7.746 1 97.31 406 ILE B N 1
ATOM 7652 C CA . ILE B 1 406 ? -3.826 8.93 8.422 1 97.31 406 ILE B CA 1
ATOM 7653 C C . ILE B 1 406 ? -4.32 7.562 7.945 1 97.31 406 ILE B C 1
ATOM 7655 O O . ILE B 1 406 ? -3.52 6.695 7.594 1 97.31 406 ILE B O 1
ATOM 7659 N N . LEU B 1 407 ? -5.602 7.402 7.879 1 97.12 407 LEU B N 1
ATOM 7660 C CA . LEU B 1 407 ? -6.199 6.141 7.461 1 97.12 407 LEU B CA 1
ATOM 7661 C C . LEU B 1 407 ? -6.008 5.914 5.965 1 97.12 407 LEU B C 1
ATOM 7663 O O . LEU B 1 407 ? -5.723 4.797 5.531 1 97.12 407 LEU B O 1
ATOM 7667 N N . GLY B 1 408 ? -6.184 6.949 5.145 1 97.12 408 GLY B N 1
ATOM 7668 C CA . GLY B 1 408 ? -6.07 6.832 3.699 1 97.12 408 GLY B CA 1
ATOM 7669 C C . GLY B 1 408 ? -4.676 6.465 3.236 1 97.12 408 GLY B C 1
ATOM 7670 O O . GLY B 1 408 ? -4.512 5.82 2.197 1 97.12 408 GLY B O 1
ATOM 7671 N N . ARG B 1 409 ? -3.652 6.941 3.959 1 95.38 409 ARG B N 1
ATOM 7672 C CA . ARG B 1 409 ? -2.285 6.531 3.654 1 95.38 409 ARG B CA 1
ATOM 7673 C C . ARG B 1 409 ? -2.107 5.031 3.854 1 95.38 409 ARG B C 1
ATOM 7675 O O . ARG B 1 409 ? -1.454 4.363 3.047 1 95.38 409 ARG B O 1
ATOM 7682 N N . GLY B 1 410 ? -2.658 4.512 4.953 1 91.06 410 GLY B N 1
ATOM 7683 C CA . GLY B 1 410 ? -2.783 3.078 5.16 1 91.06 410 GLY B CA 1
ATOM 7684 C C . GLY B 1 410 ? -1.474 2.416 5.543 1 91.06 410 GLY B C 1
ATOM 7685 O O . GLY B 1 410 ? -1.337 1.194 5.441 1 91.06 410 GLY B O 1
ATOM 7686 N N . HIS B 1 411 ? -0.45 3.123 5.855 1 86.88 411 HIS B N 1
ATOM 7687 C CA . HIS B 1 411 ? 0.794 2.467 6.238 1 86.88 411 HIS B CA 1
ATOM 7688 C C . HIS B 1 411 ? 1.15 2.766 7.691 1 86.88 411 HIS B C 1
ATOM 7690 O O . HIS B 1 411 ? 0.631 3.719 8.281 1 86.88 411 HIS B O 1
ATOM 7696 N N . GLY B 1 412 ? 1.819 1.932 8.312 1 85.62 412 GLY B N 1
ATOM 7697 C CA . GLY B 1 412 ? 2.219 2.088 9.703 1 85.62 412 GLY B CA 1
ATOM 7698 C C . GLY B 1 412 ? 1.141 1.67 10.68 1 85.62 412 GLY B C 1
ATOM 7699 O O . GLY B 1 412 ? 0.221 0.932 10.32 1 85.62 412 GLY B O 1
ATOM 7700 N N . ASP B 1 413 ? 1.273 2.07 11.898 1 90.56 413 ASP B N 1
ATOM 7701 C CA . ASP B 1 413 ? 0.315 1.77 12.953 1 90.56 413 ASP B CA 1
ATOM 7702 C C . ASP B 1 413 ? -0.851 2.756 12.938 1 90.56 413 ASP B C 1
ATOM 7704 O O . ASP B 1 413 ? -0.934 3.643 13.789 1 90.56 413 ASP B O 1
ATOM 7708 N N . THR B 1 414 ? -1.719 2.557 12.008 1 91.94 414 THR B N 1
ATOM 7709 C CA . THR B 1 414 ? -2.85 3.465 11.844 1 91.94 414 THR B CA 1
ATOM 7710 C C . THR B 1 414 ? -3.76 3.414 13.07 1 91.94 414 THR B C 1
ATOM 7712 O O . THR B 1 414 ? -4.336 4.43 13.461 1 91.94 414 THR B O 1
ATOM 7715 N N . ILE B 1 415 ? -3.908 2.232 13.703 1 90.94 415 ILE B N 1
ATOM 7716 C CA . ILE B 1 415 ? -4.758 2.09 14.875 1 90.94 415 ILE B CA 1
ATOM 7717 C C . ILE B 1 415 ? -4.176 2.893 16.031 1 90.94 415 ILE B C 1
ATOM 7719 O O . ILE B 1 415 ? -4.895 3.639 16.703 1 90.94 415 ILE B O 1
ATOM 7723 N N . GLY B 1 416 ? -2.852 2.697 16.234 1 92.62 416 GLY B N 1
ATOM 7724 C CA . GLY B 1 416 ? -2.188 3.473 17.281 1 92.62 416 GLY B CA 1
ATOM 7725 C C . GLY B 1 416 ? -2.248 4.969 17.031 1 92.62 416 GLY B C 1
ATOM 7726 O O . GLY B 1 416 ? -2.422 5.75 17.969 1 92.62 416 GLY B O 1
ATOM 7727 N N . ALA B 1 417 ? -2.09 5.367 15.812 1 95 417 ALA B N 1
ATOM 7728 C CA . ALA B 1 417 ? -2.145 6.781 15.453 1 95 417 ALA B CA 1
ATOM 7729 C C . ALA B 1 417 ? -3.537 7.355 15.695 1 95 417 ALA B C 1
ATOM 7731 O O . ALA B 1 417 ? -3.674 8.477 16.188 1 95 417 ALA B O 1
ATOM 7732 N N . CYS B 1 418 ? -4.578 6.613 15.312 1 95.5 418 CYS B N 1
ATOM 7733 C CA . CYS B 1 418 ? -5.949 7.062 15.523 1 95.5 418 CYS B CA 1
ATOM 7734 C C . CYS B 1 418 ? -6.258 7.188 17.016 1 95.5 418 CYS B C 1
ATOM 7736 O O . CYS B 1 418 ? -6.887 8.156 17.438 1 95.5 418 CYS B O 1
ATOM 7738 N N . ARG B 1 419 ? -5.82 6.203 17.797 1 94.44 419 ARG B N 1
ATOM 7739 C CA . ARG B 1 419 ? -6.012 6.246 19.234 1 94.44 419 ARG B CA 1
ATOM 7740 C C . ARG B 1 419 ? -5.316 7.457 19.844 1 94.44 419 ARG B C 1
ATOM 7742 O O . ARG B 1 419 ? -5.871 8.125 20.719 1 94.44 419 ARG B O 1
ATOM 7749 N N . TRP B 1 420 ? -4.141 7.684 19.359 1 96.94 420 TRP B N 1
ATOM 7750 C CA . TRP B 1 420 ? -3.373 8.844 19.812 1 96.94 420 TRP B CA 1
ATOM 7751 C C . TRP B 1 420 ? -4.094 10.141 19.469 1 96.94 420 TRP B C 1
ATOM 7753 O O . TRP B 1 420 ? -4.254 11.016 20.328 1 96.94 420 TRP B O 1
ATOM 7763 N N . ALA B 1 421 ? -4.559 10.312 18.312 1 96.75 421 ALA B N 1
ATOM 7764 C CA . ALA B 1 421 ? -5.203 11.539 17.844 1 96.75 421 ALA B CA 1
ATOM 7765 C C . ALA B 1 421 ? -6.508 11.797 18.594 1 96.75 421 ALA B C 1
ATOM 7767 O O . ALA B 1 421 ? -6.832 12.938 18.906 1 96.75 421 ALA B O 1
ATOM 7768 N N . THR B 1 422 ? -7.258 10.711 18.844 1 94.5 422 THR B N 1
ATOM 7769 C CA . THR B 1 422 ? -8.57 10.867 19.453 1 94.5 422 THR B CA 1
ATOM 7770 C C . THR B 1 422 ? -8.445 11.234 20.938 1 94.5 422 THR B C 1
ATOM 7772 O O . THR B 1 422 ? -9.414 11.68 21.547 1 94.5 422 THR B O 1
ATOM 7775 N N . LYS B 1 423 ? -7.23 11.18 21.469 1 95.31 423 LYS B N 1
ATOM 7776 C CA . LYS B 1 423 ? -6.977 11.625 22.828 1 95.31 423 LYS B CA 1
ATOM 7777 C C . LYS B 1 423 ? -6.625 13.109 22.875 1 95.31 423 LYS B C 1
ATOM 7779 O O . LYS B 1 423 ? -6.262 13.633 23.922 1 95.31 423 LYS B O 1
ATOM 7784 N N . LYS B 1 424 ? -6.625 13.734 21.859 1 95.62 424 LYS B N 1
ATOM 7785 C CA . LYS B 1 424 ? -6.465 15.18 21.719 1 95.62 424 LYS B CA 1
ATOM 7786 C C . LYS B 1 424 ? -5.078 15.617 22.172 1 95.62 424 LYS B C 1
ATOM 7788 O O . LYS B 1 424 ? -4.953 16.484 23.047 1 95.62 424 LYS B O 1
ATOM 7793 N N . PRO B 1 425 ? -4.02 15.031 21.547 1 97.69 425 PRO B N 1
ATOM 7794 C CA . PRO B 1 425 ? -2.674 15.516 21.859 1 97.69 425 PRO B CA 1
ATOM 7795 C C . PRO B 1 425 ? -2.492 17 21.562 1 97.69 425 PRO B C 1
ATOM 7797 O O . PRO B 1 425 ? -3.285 17.578 20.812 1 97.69 425 PRO B O 1
ATOM 7800 N N . LYS B 1 426 ? -1.486 17.562 22.141 1 97.25 426 LYS B N 1
ATOM 7801 C CA . LYS B 1 426 ? -1.223 18.984 22.016 1 97.25 426 LYS B CA 1
ATOM 7802 C C . LYS B 1 426 ? -1.136 19.406 20.547 1 97.25 426 LYS B C 1
ATOM 7804 O O . LYS B 1 426 ? -1.569 20.516 20.188 1 97.25 426 LYS B O 1
ATOM 7809 N N . ALA B 1 427 ? -0.548 18.609 19.688 1 97.62 427 ALA B N 1
ATOM 7810 C CA . ALA B 1 427 ? -0.41 18.922 18.266 1 97.62 427 ALA B CA 1
ATOM 7811 C C . ALA B 1 427 ? -1.774 19.094 17.609 1 97.62 427 ALA B C 1
ATOM 7813 O O . ALA B 1 427 ? -1.975 20.031 16.812 1 97.62 427 ALA B O 1
ATOM 7814 N N . LEU B 1 428 ? -2.701 18.203 17.922 1 98.25 428 LEU B N 1
ATOM 7815 C CA . LEU B 1 428 ? -4.047 18.266 17.375 1 98.25 428 LEU B CA 1
ATOM 7816 C C . LEU B 1 428 ? -4.797 19.484 17.906 1 98.25 428 LEU B C 1
ATOM 7818 O O . LEU B 1 428 ? -5.441 20.203 17.156 1 98.25 428 LEU B O 1
ATOM 7822 N N . VAL B 1 429 ? -4.719 19.719 19.172 1 98.06 429 VAL B N 1
ATOM 7823 C CA . VAL B 1 429 ? -5.414 20.844 19.797 1 98.06 429 VAL B CA 1
ATOM 7824 C C . VAL B 1 429 ? -4.926 22.156 19.203 1 98.06 429 VAL B C 1
ATOM 7826 O O . VAL B 1 429 ? -5.715 23.078 18.969 1 98.06 429 VAL B O 1
ATOM 7829 N N . ALA B 1 430 ? -3.6 22.219 18.984 1 98.44 430 ALA B N 1
ATOM 7830 C CA . ALA B 1 430 ? -3.035 23.406 18.359 1 98.44 430 ALA B CA 1
ATOM 7831 C C . ALA B 1 430 ? -3.648 23.656 16.984 1 98.44 430 ALA B C 1
ATOM 7833 O O . ALA B 1 430 ? -4.031 24.781 16.656 1 98.44 430 ALA B O 1
ATOM 7834 N N . ALA B 1 431 ? -3.732 22.609 16.203 1 98.62 431 ALA B N 1
ATOM 7835 C CA . ALA B 1 431 ? -4.281 22.719 14.859 1 98.62 431 ALA B CA 1
ATOM 7836 C C . ALA B 1 431 ? -5.762 23.094 14.898 1 98.62 431 ALA B C 1
ATOM 7838 O O . ALA B 1 431 ? -6.223 23.922 14.117 1 98.62 431 ALA B O 1
ATOM 7839 N N . GLU B 1 432 ? -6.504 22.438 15.766 1 98.5 432 GLU B N 1
ATOM 7840 C CA . GLU B 1 432 ? -7.934 22.703 15.906 1 98.5 432 GLU B CA 1
ATOM 7841 C C . GLU B 1 432 ? -8.195 24.141 16.344 1 98.5 432 GLU B C 1
ATOM 7843 O O . GLU B 1 432 ? -9.039 24.828 15.766 1 98.5 432 GLU B O 1
ATOM 7848 N N . LYS B 1 433 ? -7.473 24.547 17.391 1 98.12 433 LYS B N 1
ATOM 7849 C CA . LYS B 1 433 ? -7.633 25.891 17.922 1 98.12 433 LYS B CA 1
ATOM 7850 C C . LYS B 1 433 ? -7.289 26.953 16.859 1 98.12 433 LYS B C 1
ATOM 7852 O O . LYS B 1 433 ? -8.031 27.922 16.672 1 98.12 433 LYS B O 1
ATOM 7857 N N . MET B 1 434 ? -6.176 26.781 16.234 1 98.19 434 MET B N 1
ATOM 7858 C CA . MET B 1 434 ? -5.754 27.734 15.195 1 98.19 434 MET B CA 1
ATOM 7859 C C . MET B 1 434 ? -6.793 27.812 14.078 1 98.19 434 MET B C 1
ATOM 7861 O O . MET B 1 434 ? -7.16 28.906 13.648 1 98.19 434 MET B O 1
ATOM 7865 N N . GLY B 1 435 ? -7.258 26.625 13.617 1 97.31 435 GLY B N 1
ATOM 7866 C CA . GLY B 1 435 ? -8.25 26.594 12.555 1 97.31 435 GLY B CA 1
ATOM 7867 C C . GLY B 1 435 ? -9.531 27.328 12.922 1 97.31 435 GLY B C 1
ATOM 7868 O O . GLY B 1 435 ? -10.078 28.062 12.109 1 97.31 435 GLY B O 1
ATOM 7869 N N . ARG B 1 436 ? -9.969 27.156 14.094 1 97.06 436 ARG B N 1
ATOM 7870 C CA . ARG B 1 436 ? -11.211 27.781 14.531 1 97.06 436 ARG B CA 1
ATOM 7871 C C . ARG B 1 436 ? -11.047 29.281 14.695 1 97.06 436 ARG B C 1
ATOM 7873 O O . ARG B 1 436 ? -11.867 30.062 14.203 1 97.06 436 ARG B O 1
ATOM 7880 N N . ILE B 1 437 ? -9.992 29.641 15.398 1 97.81 437 ILE B N 1
ATOM 7881 C CA . ILE B 1 437 ? -9.812 31.062 15.727 1 97.81 437 ILE B CA 1
ATOM 7882 C C . ILE B 1 437 ? -9.633 31.859 14.445 1 97.81 437 ILE B C 1
ATOM 7884 O O . ILE B 1 437 ? -10.242 32.938 14.281 1 97.81 437 ILE B O 1
ATOM 7888 N N . ILE B 1 438 ? -8.812 31.359 13.555 1 97.69 438 ILE B N 1
ATOM 7889 C CA . ILE B 1 438 ? -8.555 32.125 12.336 1 97.69 438 ILE B CA 1
ATOM 7890 C C . ILE B 1 438 ? -9.828 32.219 11.5 1 97.69 438 ILE B C 1
ATOM 7892 O O . ILE B 1 438 ? -10.094 33.25 10.867 1 97.69 438 ILE B O 1
ATOM 7896 N N . ASN B 1 439 ? -10.578 31.141 11.461 1 95.44 439 ASN B N 1
ATOM 7897 C CA . ASN B 1 439 ? -11.859 31.125 10.773 1 95.44 439 ASN B CA 1
ATOM 7898 C C . ASN B 1 439 ? -12.828 32.156 11.383 1 95.44 439 ASN B C 1
ATOM 7900 O O . ASN B 1 439 ? -13.539 32.844 10.656 1 95.44 439 ASN B O 1
ATOM 7904 N N . ASP B 1 440 ? -12.875 32.25 12.695 1 96.19 440 ASP B N 1
ATOM 7905 C CA . ASP B 1 440 ? -13.719 33.219 13.406 1 96.19 440 ASP B CA 1
ATOM 7906 C C . ASP B 1 440 ? -13.344 34.656 13.055 1 96.19 440 ASP B C 1
ATOM 7908 O O . ASP B 1 440 ? -14.219 35.5 12.883 1 96.19 440 ASP B O 1
ATOM 7912 N N . ILE B 1 441 ? -12.094 34.844 13.031 1 96.75 441 ILE B N 1
ATOM 7913 C CA . ILE B 1 441 ? -11.609 36.219 12.789 1 96.75 441 ILE B CA 1
ATOM 7914 C C . ILE B 1 441 ? -12.008 36.656 11.391 1 96.75 441 ILE B C 1
ATOM 7916 O O . ILE B 1 441 ? -12.617 37.719 11.219 1 96.75 441 ILE B O 1
ATOM 7920 N N . VAL B 1 442 ? -11.742 35.844 10.406 1 95.25 442 VAL B N 1
ATOM 7921 C CA . VAL B 1 442 ? -11.914 36.281 9.023 1 95.25 442 VAL B CA 1
ATOM 7922 C C . VAL B 1 442 ? -13.391 36.219 8.641 1 95.25 442 VAL B C 1
ATOM 7924 O O . VAL B 1 442 ? -13.844 36.969 7.762 1 95.25 442 VAL B O 1
ATOM 7927 N N . GLY B 1 443 ? -14.117 35.344 9.281 1 92.44 443 GLY B N 1
ATOM 7928 C CA . GLY B 1 443 ? -15.523 35.188 8.961 1 92.44 443 GLY B CA 1
ATOM 7929 C C . GLY B 1 443 ? -16.438 36.062 9.797 1 92.44 443 GLY B C 1
ATOM 7930 O O . GLY B 1 443 ? -17.641 36.094 9.586 1 92.44 443 GLY B O 1
ATOM 7931 N N . TYR B 1 444 ? -15.898 36.875 10.641 1 94.38 444 TYR B N 1
ATOM 7932 C CA . TYR B 1 444 ? -16.656 37.562 11.656 1 94.38 444 TYR B CA 1
ATOM 7933 C C . TYR B 1 444 ? -17.703 38.469 11.023 1 94.38 444 TYR B C 1
ATOM 7935 O O . TYR B 1 444 ? -18.891 38.406 11.375 1 94.38 444 TYR B O 1
ATOM 7943 N N . GLU B 1 445 ? -17.344 39.281 10.102 1 91.12 445 GLU B N 1
ATOM 7944 C CA . GLU B 1 445 ? -18.234 40.281 9.516 1 91.12 445 GLU B CA 1
ATOM 7945 C C . GLU B 1 445 ? -19.375 39.594 8.734 1 91.12 445 GLU B C 1
ATOM 7947 O O . GLU B 1 445 ? -20.531 40 8.844 1 91.12 445 GLU B O 1
ATOM 7952 N N . GLU B 1 446 ? -19.016 38.625 7.98 1 87.5 446 GLU B N 1
ATOM 7953 C CA . GLU B 1 446 ? -20.016 37.938 7.184 1 87.5 446 GLU B CA 1
ATOM 7954 C C . GLU B 1 446 ? -21 37.156 8.07 1 87.5 446 GLU B C 1
ATOM 7956 O O . GLU B 1 446 ? -22.188 37.094 7.762 1 87.5 446 GLU B O 1
ATOM 7961 N N . GLU B 1 447 ? -20.484 36.562 9.094 1 86.12 447 GLU B N 1
ATOM 7962 C CA . GLU B 1 447 ? -21.312 35.75 9.984 1 86.12 447 GLU B CA 1
ATOM 7963 C C . GLU B 1 447 ? -22.266 36.594 10.797 1 86.12 447 GLU B C 1
ATOM 7965 O O . GLU B 1 447 ? -23.344 36.156 11.18 1 86.12 447 GLU B O 1
ATOM 7970 N N . HIS B 1 448 ? -21.984 37.844 10.984 1 88.75 448 HIS B N 1
ATOM 7971 C CA . HIS B 1 448 ? -22.812 38.75 11.789 1 88.75 448 HIS B CA 1
ATOM 7972 C C . HIS B 1 448 ? -23.859 39.438 10.938 1 88.75 448 HIS B C 1
ATOM 7974 O O . HIS B 1 448 ? -24.688 40.188 11.461 1 88.75 448 HIS B O 1
ATOM 7980 N N . ARG B 1 449 ? -23.906 39.062 9.727 1 85.88 449 ARG B N 1
ATOM 7981 C CA . ARG B 1 449 ? -24.953 39.594 8.859 1 85.88 449 ARG B CA 1
ATOM 7982 C C . ARG B 1 449 ? -26.234 38.781 9.016 1 85.88 449 ARG B C 1
ATOM 7984 O O . ARG B 1 449 ? -27.312 39.188 8.555 1 85.88 449 ARG B O 1
ATOM 7991 N N . ARG B 1 450 ? -26.125 37.719 9.633 1 82.31 450 ARG B N 1
ATOM 7992 C CA . ARG B 1 450 ? -27.25 36.844 9.914 1 82.31 450 ARG B CA 1
ATOM 7993 C C . ARG B 1 450 ? -27.141 36.25 11.312 1 82.31 450 ARG B C 1
ATOM 7995 O O . ARG B 1 450 ? -26.094 36.344 11.953 1 82.31 450 ARG B O 1
ATOM 8002 N N . PRO B 1 451 ? -28.328 35.75 11.758 1 82.25 451 PRO B N 1
ATOM 8003 C CA . PRO B 1 451 ? -28.188 35.031 13.023 1 82.25 451 PRO B CA 1
ATOM 8004 C C . PRO B 1 451 ? -27.141 33.938 12.961 1 82.25 451 PRO B C 1
ATOM 8006 O O . PRO B 1 451 ? -27.203 33.062 12.07 1 82.25 451 PRO B O 1
ATOM 8009 N N . HIS B 1 452 ? -26.203 34.062 13.867 1 87.44 452 HIS B N 1
ATOM 8010 C CA . HIS B 1 452 ? -25.078 33.125 13.883 1 87.44 452 HIS B CA 1
ATOM 8011 C C . HIS B 1 452 ? -24.578 32.906 15.297 1 87.44 452 HIS B C 1
ATOM 8013 O O . HIS B 1 452 ? -24.781 33.75 16.172 1 87.44 452 HIS B O 1
ATOM 8019 N N . VAL B 1 453 ? -24.016 31.797 15.43 1 90.31 453 VAL B N 1
ATOM 8020 C CA . VAL B 1 453 ? -23.438 31.484 16.719 1 90.31 453 VAL B CA 1
ATOM 8021 C C . VAL B 1 453 ? -22.328 32.469 17.062 1 90.31 453 VAL B C 1
ATOM 8023 O O . VAL B 1 453 ? -21.672 33 16.156 1 90.31 453 VAL B O 1
ATOM 8026 N N . ALA B 1 454 ? -22.219 32.719 18.391 1 93.44 454 ALA B N 1
ATOM 8027 C CA . ALA B 1 454 ? -21.141 33.625 18.844 1 93.44 454 ALA B CA 1
ATOM 8028 C C . ALA B 1 454 ? -19.781 33.062 18.484 1 93.44 454 ALA B C 1
ATOM 8030 O O . ALA B 1 454 ? -19.547 31.844 18.578 1 93.44 454 ALA B O 1
ATOM 8031 N N . THR B 1 455 ? -18.844 33.906 18.047 1 96.25 455 THR B N 1
ATOM 8032 C CA . THR B 1 455 ? -17.484 33.531 17.688 1 96.25 455 THR B CA 1
ATOM 8033 C C . THR B 1 455 ? -16.547 33.719 18.859 1 96.25 455 THR B C 1
ATOM 8035 O O . THR B 1 455 ? -16.938 34.25 19.906 1 96.25 455 THR B O 1
ATOM 8038 N N . SER B 1 456 ? -15.336 33.281 18.672 1 97.69 456 SER B N 1
ATOM 8039 C CA . SER B 1 456 ? -14.328 33.5 19.703 1 97.69 456 SER B CA 1
ATOM 8040 C C . SER B 1 456 ? -14.133 34.969 20 1 97.69 456 SER B C 1
ATOM 8042 O O . SER B 1 456 ? -13.82 35.344 21.125 1 97.69 456 SER B O 1
ATOM 8044 N N . ILE B 1 457 ? -14.344 35.844 19 1 97.75 457 ILE B N 1
ATOM 8045 C CA . ILE B 1 457 ? -14.266 37.281 19.203 1 97.75 457 ILE B CA 1
ATOM 8046 C C . ILE B 1 457 ? -15.344 37.75 20.172 1 97.75 457 ILE B C 1
ATOM 8048 O O . ILE B 1 457 ? -15.062 38.438 21.141 1 97.75 457 ILE B O 1
ATOM 8052 N N . ASP B 1 458 ? -16.609 37.281 19.938 1 97.88 458 ASP B N 1
ATOM 8053 C CA . ASP B 1 458 ? -17.719 37.625 20.797 1 97.88 458 ASP B CA 1
ATOM 8054 C C . ASP B 1 458 ? -17.484 37.156 22.234 1 97.88 458 ASP B C 1
ATOM 8056 O O . ASP B 1 458 ? -17.75 37.906 23.188 1 97.88 458 ASP B O 1
ATOM 8060 N N . CYS B 1 459 ? -17.062 35.938 22.312 1 97.94 459 CYS B N 1
ATOM 8061 C CA . CYS B 1 459 ? -16.844 35.344 23.625 1 97.94 459 CYS B CA 1
ATOM 8062 C C . CYS B 1 459 ? -15.758 36.125 24.391 1 97.94 459 CYS B C 1
ATOM 8064 O O . CYS B 1 459 ? -15.914 36.406 25.578 1 97.94 459 CYS B O 1
ATOM 8066 N N . TYR B 1 460 ? -14.703 36.406 23.719 1 98.12 460 TYR B N 1
ATOM 8067 C CA . TYR B 1 460 ? -13.602 37.125 24.359 1 98.12 460 TYR B CA 1
ATOM 8068 C C . TYR B 1 460 ? -14.023 38.531 24.766 1 98.12 460 TYR B C 1
ATOM 8070 O O . TYR B 1 460 ? -13.688 39 25.844 1 98.12 460 TYR B O 1
ATOM 8078 N N . MET B 1 461 ? -14.664 39.25 23.891 1 97.88 461 MET B N 1
ATOM 8079 C CA . MET B 1 461 ? -15.156 40.594 24.188 1 97.88 461 MET B CA 1
ATOM 8080 C C . MET B 1 461 ? -16.047 40.594 25.422 1 97.88 461 MET B C 1
ATOM 8082 O O . MET B 1 461 ? -15.898 41.438 26.312 1 97.88 461 MET B O 1
ATOM 8086 N N . LYS B 1 462 ? -16.922 39.656 25.453 1 97.62 462 LYS B N 1
ATOM 8087 C CA . LYS B 1 462 ? -17.859 39.562 26.562 1 97.62 462 LYS B CA 1
ATOM 8088 C C . LYS B 1 462 ? -17.156 39.219 27.859 1 97.62 462 LYS B C 1
ATOM 8090 O O . LYS B 1 462 ? -17.406 39.844 28.906 1 97.62 462 LYS B O 1
ATOM 8095 N N . GLU B 1 463 ? -16.359 38.25 27.797 1 97.31 463 GLU B N 1
ATOM 8096 C CA . GLU B 1 463 ? -15.719 37.75 28.984 1 97.31 463 GLU B CA 1
ATOM 8097 C C . GLU B 1 463 ? -14.75 38.75 29.578 1 97.31 463 GLU B C 1
ATOM 8099 O O . GLU B 1 463 ? -14.633 38.906 30.797 1 97.31 463 GLU B O 1
ATOM 8104 N N . TYR B 1 464 ? -14.023 39.562 28.812 1 97.25 464 TYR B N 1
ATOM 8105 C CA . TYR B 1 464 ? -12.953 40.406 29.328 1 97.25 464 TYR B CA 1
ATOM 8106 C C . TYR B 1 464 ? -13.312 41.906 29.172 1 97.25 464 TYR B C 1
ATOM 8108 O O . TYR B 1 464 ? -12.562 42.781 29.609 1 97.25 464 TYR B O 1
ATOM 8116 N N . GLY B 1 465 ? -14.414 42.188 28.594 1 97.19 465 GLY B N 1
ATOM 8117 C CA . GLY B 1 465 ? -14.898 43.562 28.469 1 97.19 465 GLY B CA 1
ATOM 8118 C C . GLY B 1 465 ? -14 44.438 27.609 1 97.19 465 GLY B C 1
ATOM 8119 O O . GLY B 1 465 ? -13.711 45.594 27.969 1 97.19 465 GLY B O 1
ATOM 8120 N N . VAL B 1 466 ? -13.555 43.906 26.469 1 97.81 466 VAL B N 1
ATOM 8121 C CA . VAL B 1 466 ? -12.625 44.625 25.609 1 97.81 466 VAL B CA 1
ATOM 8122 C C . VAL B 1 466 ? -13.266 44.875 24.234 1 97.81 466 VAL B C 1
ATOM 8124 O O . VAL B 1 466 ? -14.328 44.344 23.938 1 97.81 466 VAL B O 1
ATOM 8127 N N . SER B 1 467 ? -12.656 45.719 23.422 1 97.69 467 SER B N 1
ATOM 8128 C CA . SER B 1 467 ? -13.141 46 22.078 1 97.69 467 SER B CA 1
ATOM 8129 C C . SER B 1 467 ? -12.852 44.844 21.125 1 97.69 467 SER B C 1
ATOM 8131 O O . SER B 1 467 ? -12.07 43.938 21.438 1 97.69 467 SER B O 1
ATOM 8133 N N . LYS B 1 468 ? -13.438 44.844 20 1 97.31 468 LYS B N 1
ATOM 8134 C CA . LYS B 1 468 ? -13.211 43.844 18.953 1 97.31 468 LYS B CA 1
ATOM 8135 C C . LYS B 1 468 ? -11.742 43.812 18.531 1 97.31 468 LYS B C 1
ATOM 8137 O O . LYS B 1 468 ? -11.164 42.75 18.344 1 97.31 468 LYS B O 1
ATOM 8142 N N . GLU B 1 469 ? -11.18 44.969 18.344 1 97.5 469 GLU B N 1
ATOM 8143 C CA . GLU B 1 469 ? -9.789 45.094 17.906 1 97.5 469 GLU B CA 1
ATOM 8144 C C . GLU B 1 469 ? -8.836 44.469 18.922 1 97.5 469 GLU B C 1
ATOM 8146 O O . GLU B 1 469 ? -7.891 43.781 18.547 1 97.5 469 GLU B O 1
ATOM 8151 N N . GLU B 1 470 ? -9.125 44.75 20.156 1 97.75 470 GLU B N 1
ATOM 8152 C CA . GLU B 1 470 ? -8.297 44.188 21.219 1 97.75 470 GLU B CA 1
ATOM 8153 C C . GLU B 1 470 ? -8.445 42.656 21.266 1 97.75 470 GLU B C 1
ATOM 8155 O O . GLU B 1 470 ? -7.461 41.969 21.484 1 97.75 470 GLU B O 1
ATOM 8160 N N . ALA B 1 471 ? -9.656 42.219 21.109 1 98.25 471 ALA B N 1
ATOM 8161 C CA . ALA B 1 471 ? -9.906 40.781 21.094 1 98.25 471 ALA B CA 1
ATOM 8162 C C . ALA B 1 471 ? -9.148 40.125 19.953 1 98.25 471 ALA B C 1
ATOM 8164 O O . ALA B 1 471 ? -8.555 39.031 20.141 1 98.25 471 ALA B O 1
ATOM 8165 N N . ILE B 1 472 ? -9.156 40.656 18.797 1 98.06 472 ILE B N 1
ATOM 8166 C CA . ILE B 1 472 ? -8.508 40.125 17.609 1 98.06 472 ILE B CA 1
ATOM 8167 C C . ILE B 1 472 ? -7.004 40 17.859 1 98.06 472 ILE B C 1
ATOM 8169 O O . ILE B 1 472 ? -6.383 39 17.484 1 98.06 472 ILE B O 1
ATOM 8173 N N . VAL B 1 473 ? -6.41 41.031 18.453 1 97.88 473 VAL B N 1
ATOM 8174 C CA . VAL B 1 473 ? -4.98 41 18.75 1 97.88 473 VAL B CA 1
ATOM 8175 C C . VAL B 1 473 ? -4.652 39.812 19.656 1 97.88 473 VAL B C 1
ATOM 8177 O O . VAL B 1 473 ? -3.678 39.094 19.422 1 97.88 473 VAL B O 1
ATOM 8180 N N . LYS B 1 474 ? -5.496 39.656 20.656 1 97.81 474 LYS B N 1
ATOM 8181 C CA . LYS B 1 474 ? -5.266 38.562 21.609 1 97.81 474 LYS B CA 1
ATOM 8182 C C . LYS B 1 474 ? -5.453 37.219 20.938 1 97.81 474 LYS B C 1
ATOM 8184 O O . LYS B 1 474 ? -4.742 36.25 21.266 1 97.81 474 LYS B O 1
ATOM 8189 N N . LEU B 1 475 ? -6.445 37.125 20.125 1 98.19 475 LEU B N 1
ATOM 8190 C CA . LEU B 1 475 ? -6.691 35.875 19.422 1 98.19 475 LEU B CA 1
ATOM 8191 C C . LEU B 1 475 ? -5.535 35.531 18.484 1 98.19 475 LEU B C 1
ATOM 8193 O O . LEU B 1 475 ? -5.164 34.375 18.328 1 98.19 475 LEU B O 1
ATOM 8197 N N . TYR B 1 476 ? -4.918 36.531 17.828 1 97.38 476 TYR B N 1
ATOM 8198 C CA . TYR B 1 476 ? -3.752 36.281 16.984 1 97.38 476 TYR B CA 1
ATOM 8199 C C . TYR B 1 476 ? -2.555 35.844 17.812 1 97.38 476 TYR B C 1
ATOM 8201 O O . TYR B 1 476 ? -1.729 35.031 17.359 1 97.38 476 TYR B O 1
ATOM 8209 N N . GLU B 1 477 ? -2.492 36.375 19.016 1 97.44 477 GLU B N 1
ATOM 8210 C CA . GLU B 1 477 ? -1.458 35.906 19.938 1 97.44 477 GLU B CA 1
ATOM 8211 C C . GLU B 1 477 ? -1.641 34.406 20.25 1 97.44 477 GLU B C 1
ATOM 8213 O O . GLU B 1 477 ? -0.664 33.688 20.328 1 97.44 477 GLU B O 1
ATOM 8218 N N . MET B 1 478 ? -2.881 34.031 20.422 1 97.62 478 MET B N 1
ATOM 8219 C CA . MET B 1 478 ? -3.178 32.625 20.672 1 97.62 478 MET B CA 1
ATOM 8220 C C . MET B 1 478 ? -2.771 31.766 19.484 1 97.62 478 MET B C 1
ATOM 8222 O O . MET B 1 478 ? -2.25 30.656 19.656 1 97.62 478 MET B O 1
ATOM 8226 N N . ILE B 1 479 ? -3.061 32.25 18.281 1 97.94 479 ILE B N 1
ATOM 8227 C CA . ILE B 1 479 ? -2.68 31.547 17.062 1 97.94 479 ILE B CA 1
ATOM 8228 C C . ILE B 1 479 ? -1.165 31.344 17.031 1 97.94 479 ILE B C 1
ATOM 8230 O O . ILE B 1 479 ? -0.677 30.266 16.703 1 97.94 479 ILE B O 1
ATOM 8234 N N . GLU B 1 480 ? -0.391 32.406 17.344 1 97.19 480 GLU B N 1
ATOM 8235 C CA . GLU B 1 480 ? 1.065 32.312 17.375 1 97.19 480 GLU B CA 1
ATOM 8236 C C . GLU B 1 480 ? 1.524 31.234 18.359 1 97.19 480 GLU B C 1
ATOM 8238 O O . GLU B 1 480 ? 2.494 30.516 18.094 1 97.19 480 GLU B O 1
ATOM 8243 N N . ASP B 1 481 ? 0.818 31.172 19.453 1 97.88 481 ASP B N 1
ATOM 8244 C CA . ASP B 1 481 ? 1.146 30.141 20.453 1 97.88 481 ASP B CA 1
ATOM 8245 C C . ASP B 1 481 ? 0.914 28.75 19.891 1 97.88 481 ASP B C 1
ATOM 8247 O O . ASP B 1 481 ? 1.658 27.812 20.203 1 97.88 481 ASP B O 1
ATOM 8251 N N . THR B 1 482 ? -0.144 28.578 19.125 1 98.56 482 THR B N 1
ATOM 8252 C CA . THR B 1 482 ? -0.434 27.266 18.547 1 98.56 482 THR B CA 1
ATOM 8253 C C . THR B 1 482 ? 0.667 26.844 17.578 1 98.56 482 THR B C 1
ATOM 8255 O O . THR B 1 482 ? 0.991 25.656 17.484 1 98.56 482 THR B O 1
ATOM 8258 N N . TRP B 1 483 ? 1.294 27.781 16.797 1 98.44 483 TRP B N 1
ATOM 8259 C CA . TRP B 1 483 ? 2.422 27.484 15.922 1 98.44 483 TRP B CA 1
ATOM 8260 C C . TRP B 1 483 ? 3.617 26.984 16.734 1 98.44 483 TRP B C 1
ATOM 8262 O O . TRP B 1 483 ? 4.297 26.031 16.328 1 98.44 483 TRP B O 1
ATOM 8272 N N . LYS B 1 484 ? 3.852 27.656 17.875 1 98.31 484 LYS B N 1
ATOM 8273 C CA . LYS B 1 484 ? 4.941 27.219 18.75 1 98.31 484 LYS B CA 1
ATOM 8274 C C . LYS B 1 484 ? 4.672 25.812 19.312 1 98.31 484 LYS B C 1
ATOM 8276 O O . LYS B 1 484 ? 5.59 25 19.438 1 98.31 484 LYS B O 1
ATOM 8281 N N . ASP B 1 485 ? 3.377 25.547 19.625 1 98.44 485 ASP B N 1
ATOM 8282 C CA . ASP B 1 485 ? 2.982 24.234 20.141 1 98.44 485 ASP B CA 1
ATOM 8283 C C . ASP B 1 485 ? 3.279 23.141 19.125 1 98.44 485 ASP B C 1
ATOM 8285 O O . ASP B 1 485 ? 3.893 22.125 19.453 1 98.44 485 ASP B O 1
ATOM 8289 N N . ILE B 1 486 ? 2.816 23.312 17.906 1 98.31 486 ILE B N 1
ATOM 8290 C CA . ILE B 1 486 ? 2.971 22.266 16.906 1 98.31 486 ILE B CA 1
ATOM 8291 C C . ILE B 1 486 ? 4.449 22.078 16.562 1 98.31 486 ILE B C 1
ATOM 8293 O O . ILE B 1 486 ? 4.891 20.984 16.234 1 98.31 486 ILE B O 1
ATOM 8297 N N . ASN B 1 487 ? 5.242 23.203 16.516 1 98.19 487 ASN B N 1
ATOM 8298 C CA . ASN B 1 487 ? 6.68 23.094 16.297 1 98.19 487 ASN B CA 1
ATOM 8299 C C . ASN B 1 487 ? 7.344 22.219 17.359 1 98.19 487 ASN B C 1
ATOM 8301 O O . ASN B 1 487 ? 8.227 21.422 17.047 1 98.19 487 ASN B O 1
ATOM 8305 N N . GLU B 1 488 ? 6.91 22.438 18.578 1 97.56 488 GLU B N 1
ATOM 8306 C CA . GLU B 1 488 ? 7.457 21.656 19.688 1 97.56 488 GLU B CA 1
ATOM 8307 C C . GLU B 1 488 ? 7.094 20.172 19.547 1 97.56 488 GLU B C 1
ATOM 8309 O O . GLU B 1 488 ? 7.938 19.297 19.75 1 97.56 488 GLU B O 1
ATOM 8314 N N . GLU B 1 489 ? 5.82 19.906 19.203 1 97.81 489 GLU B N 1
ATOM 8315 C CA . GLU B 1 489 ? 5.316 18.547 19.109 1 97.81 489 GLU B CA 1
ATOM 8316 C C . GLU B 1 489 ? 5.969 17.781 17.953 1 97.81 489 GLU B C 1
ATOM 8318 O O . GLU B 1 489 ? 6.027 16.562 17.969 1 97.81 489 GLU B O 1
ATOM 8323 N N . CYS B 1 490 ? 6.551 18.484 16.969 1 97.38 490 CYS B N 1
ATOM 8324 C CA . CYS B 1 490 ? 7.168 17.875 15.805 1 97.38 490 CYS B CA 1
ATOM 8325 C C . CYS B 1 490 ? 8.594 17.438 16.109 1 97.38 490 CYS B C 1
ATOM 8327 O O . CYS B 1 490 ? 9.195 16.672 15.336 1 97.38 490 CYS B O 1
ATOM 8329 N N . LEU B 1 491 ? 9.148 17.875 17.25 1 97.19 491 LEU B N 1
ATOM 8330 C CA . LEU B 1 491 ? 10.516 17.516 17.609 1 97.19 491 LEU B CA 1
ATOM 8331 C C . LEU B 1 491 ? 10.586 16.109 18.188 1 97.19 491 LEU B C 1
ATOM 8333 O O . LEU B 1 491 ? 9.695 15.695 18.922 1 97.19 491 LEU B O 1
ATOM 8337 N N . ARG B 1 492 ? 11.641 15.406 17.859 1 95.12 492 ARG B N 1
ATOM 8338 C CA . ARG B 1 492 ? 11.852 14.047 18.344 1 95.12 492 ARG B CA 1
ATOM 8339 C C . ARG B 1 492 ? 12.297 14.039 19.797 1 95.12 492 ARG B C 1
ATOM 8341 O O . ARG B 1 492 ? 12.945 14.977 20.266 1 95.12 492 ARG B O 1
ATOM 8348 N N . PRO B 1 493 ? 11.984 12.992 20.516 1 95.31 493 PRO B N 1
ATOM 8349 C CA . PRO B 1 493 ? 11.211 11.805 20.125 1 95.31 493 PRO B CA 1
ATOM 8350 C C . PRO B 1 493 ? 9.711 12.07 20.094 1 95.31 493 PRO B C 1
ATOM 8352 O O . PRO B 1 493 ? 9.203 12.922 20.828 1 95.31 493 PRO B O 1
ATOM 8355 N N . THR B 1 494 ? 8.992 11.375 19.266 1 95.62 494 THR B N 1
ATOM 8356 C CA . THR B 1 494 ? 7.551 11.539 19.094 1 95.62 494 THR B CA 1
ATOM 8357 C C . THR B 1 494 ? 6.812 10.273 19.516 1 95.62 494 THR B C 1
ATOM 8359 O O . THR B 1 494 ? 7.348 9.164 19.406 1 95.62 494 THR B O 1
ATOM 8362 N N . PRO B 1 495 ? 5.621 10.43 20.047 1 94.69 495 PRO B N 1
ATOM 8363 C CA . PRO B 1 495 ? 4.863 9.273 20.531 1 94.69 495 PRO B CA 1
ATOM 8364 C C . PRO B 1 495 ? 4.324 8.406 19.406 1 94.69 495 PRO B C 1
ATOM 8366 O O . PRO B 1 495 ? 4.012 7.234 19.609 1 94.69 495 PRO B O 1
ATOM 8369 N N . VAL B 1 496 ? 4.125 8.859 18.266 1 95.75 496 VAL B N 1
ATOM 8370 C CA . VAL B 1 496 ? 3.697 8.172 17.047 1 95.75 496 VAL B CA 1
ATOM 8371 C C . VAL B 1 496 ? 4.605 8.562 15.883 1 95.75 496 VAL B C 1
ATOM 8373 O O . VAL B 1 496 ? 5.5 9.398 16.031 1 95.75 496 VAL B O 1
ATOM 8376 N N . ALA B 1 497 ? 4.387 7.93 14.797 1 94.44 497 ALA B N 1
ATOM 8377 C CA . ALA B 1 497 ? 5.168 8.305 13.617 1 94.44 497 ALA B CA 1
ATOM 8378 C C . ALA B 1 497 ? 5.07 9.805 13.352 1 94.44 497 ALA B C 1
ATOM 8380 O O . ALA B 1 497 ? 3.998 10.398 13.484 1 94.44 497 ALA B O 1
ATOM 8381 N N . ARG B 1 498 ? 6.117 10.461 13 1 94.62 498 ARG B N 1
ATOM 8382 C CA . ARG B 1 498 ? 6.168 11.906 12.789 1 94.62 498 ARG B CA 1
ATOM 8383 C C . ARG B 1 498 ? 5.191 12.336 11.695 1 94.62 498 ARG B C 1
ATOM 8385 O O . ARG B 1 498 ? 4.629 13.43 11.758 1 94.62 498 ARG B O 1
ATOM 8392 N N . SER B 1 499 ? 5.02 11.422 10.711 1 94.25 499 SER B N 1
ATOM 8393 C CA . SER B 1 499 ? 4.117 11.734 9.609 1 94.25 499 SER B CA 1
ATOM 8394 C C . SER B 1 499 ? 2.691 11.953 10.109 1 94.25 499 SER B C 1
ATOM 8396 O O . SER B 1 499 ? 1.931 12.719 9.508 1 94.25 499 SER B O 1
ATOM 8398 N N . CYS B 1 500 ? 2.275 11.359 11.219 1 96 500 CYS B N 1
ATOM 8399 C CA . CYS B 1 500 ? 0.96 11.562 11.82 1 96 500 CYS B CA 1
ATOM 8400 C C . CYS B 1 500 ? 0.843 12.953 12.43 1 96 500 CYS B C 1
ATOM 8402 O O . CYS B 1 500 ? -0.191 13.609 12.297 1 96 500 CYS B O 1
ATOM 8404 N N . ILE B 1 501 ? 1.936 13.391 13.031 1 97.38 501 ILE B N 1
ATOM 8405 C CA . ILE B 1 501 ? 1.946 14.703 13.664 1 97.38 501 ILE B CA 1
ATOM 8406 C C . ILE B 1 501 ? 1.968 15.789 12.594 1 97.38 501 ILE B C 1
ATOM 8408 O O . ILE B 1 501 ? 1.235 16.781 12.688 1 97.38 501 ILE B O 1
ATOM 8412 N N . THR B 1 502 ? 2.756 15.57 11.547 1 96.56 502 THR B N 1
ATOM 8413 C CA . THR B 1 502 ? 2.898 16.578 10.508 1 96.56 502 THR B CA 1
ATOM 8414 C C . THR B 1 502 ? 1.613 16.703 9.695 1 96.56 502 THR B C 1
ATOM 8416 O O . THR B 1 502 ? 1.391 17.719 9.031 1 96.56 502 THR B O 1
ATOM 8419 N N . THR B 1 503 ? 0.748 15.68 9.797 1 97.56 503 THR B N 1
ATOM 8420 C CA . THR B 1 503 ? -0.572 15.789 9.18 1 97.56 503 THR B CA 1
ATOM 8421 C C . THR B 1 503 ? -1.33 16.984 9.742 1 97.56 503 THR B C 1
ATOM 8423 O O . THR B 1 503 ? -1.989 17.719 9 1 97.56 503 THR B O 1
ATOM 8426 N N . PHE B 1 504 ? -1.204 17.234 10.961 1 98.25 504 PHE B N 1
ATOM 8427 C CA . PHE B 1 504 ? -1.913 18.344 11.594 1 98.25 504 PHE B CA 1
ATOM 8428 C C . PHE B 1 504 ? -1.21 19.672 11.32 1 98.25 504 PHE B C 1
ATOM 8430 O O . PHE B 1 504 ? -1.859 20.719 11.211 1 98.25 504 PHE B O 1
ATOM 8437 N N . LEU B 1 505 ? 0.134 19.578 11.148 1 98.44 505 LEU B N 1
ATOM 8438 C CA . LEU B 1 505 ? 0.855 20.766 10.688 1 98.44 505 LEU B CA 1
ATOM 8439 C C . LEU B 1 505 ? 0.373 21.188 9.305 1 98.44 505 LEU B C 1
ATOM 8441 O O . LEU B 1 505 ? 0.18 22.375 9.047 1 98.44 505 LEU B O 1
ATOM 8445 N N . GLU B 1 506 ? 0.217 20.234 8.43 1 98.38 506 GLU B N 1
ATOM 8446 C CA . GLU B 1 506 ? -0.27 20.531 7.086 1 98.38 506 GLU B CA 1
ATOM 8447 C C . GLU B 1 506 ? -1.675 21.109 7.125 1 98.38 506 GLU B C 1
ATOM 8449 O O . GLU B 1 506 ? -2.012 21.984 6.316 1 98.38 506 GLU B O 1
ATOM 8454 N N . LEU B 1 507 ? -2.482 20.625 8.047 1 98.44 507 LEU B N 1
ATOM 8455 C CA . LEU B 1 507 ? -3.832 21.172 8.188 1 98.44 507 LEU B CA 1
ATOM 8456 C C . LEU B 1 507 ? -3.793 22.609 8.688 1 98.44 507 LEU B C 1
ATOM 8458 O O . LEU B 1 507 ? -4.625 23.438 8.289 1 98.44 507 LEU B O 1
ATOM 8462 N N . MET B 1 508 ? -2.822 22.906 9.5 1 98.38 508 MET B N 1
ATOM 8463 C CA . MET B 1 508 ? -2.633 24.281 9.938 1 98.38 508 MET B CA 1
ATOM 8464 C C . MET B 1 508 ? -2.232 25.172 8.766 1 98.38 508 MET B C 1
ATOM 8466 O O . MET B 1 508 ? -2.732 26.297 8.633 1 98.38 508 MET B O 1
ATOM 8470 N N . ARG B 1 509 ? -1.38 24.656 7.965 1 98.25 509 ARG B N 1
ATOM 8471 C CA . ARG B 1 509 ? -0.93 25.391 6.797 1 98.25 509 ARG B CA 1
ATOM 8472 C C . ARG B 1 509 ? -2.092 25.688 5.852 1 98.25 509 ARG B C 1
ATOM 8474 O O . ARG B 1 509 ? -2.201 26.797 5.316 1 98.25 509 ARG B O 1
ATOM 8481 N N . VAL B 1 510 ? -2.924 24.734 5.688 1 97.5 510 VAL B N 1
ATOM 8482 C CA . VAL B 1 510 ? -4.082 24.891 4.812 1 97.5 510 VAL B CA 1
ATOM 8483 C C . VAL B 1 510 ? -4.992 26 5.34 1 97.5 510 VAL B C 1
ATOM 8485 O O . VAL B 1 510 ? -5.438 26.859 4.578 1 97.5 510 VAL B O 1
ATOM 8488 N N . ASN B 1 511 ? -5.262 25.969 6.598 1 97.56 511 ASN B N 1
ATOM 8489 C CA . ASN B 1 511 ? -6.129 26.969 7.199 1 97.56 511 ASN B CA 1
ATOM 8490 C C . ASN B 1 511 ? -5.488 28.359 7.164 1 97.56 511 ASN B C 1
ATOM 8492 O O . ASN B 1 511 ? -6.168 29.359 6.91 1 97.56 511 ASN B O 1
ATOM 8496 N N . HIS B 1 512 ? -4.164 28.328 7.391 1 97.31 512 HIS B N 1
ATOM 8497 C CA . HIS B 1 512 ? -3.439 29.594 7.355 1 97.31 512 HIS B CA 1
ATOM 8498 C C . HIS B 1 512 ? -3.525 30.25 5.98 1 97.31 512 HIS B C 1
ATOM 8500 O O . HIS B 1 512 ? -3.787 31.453 5.871 1 97.31 512 HIS B O 1
ATOM 8506 N N . VAL B 1 513 ? -3.359 29.469 4.953 1 96.62 513 VAL B N 1
ATOM 8507 C CA . VAL B 1 513 ? -3.354 30 3.59 1 96.62 513 VAL B CA 1
ATOM 8508 C C . VAL B 1 513 ? -4.781 30.312 3.148 1 96.62 513 VAL B C 1
ATOM 8510 O O . VAL B 1 513 ? -5.031 31.328 2.512 1 96.62 513 VAL B O 1
ATOM 8513 N N . THR B 1 514 ? -5.73 29.484 3.52 1 96.5 514 THR B N 1
ATOM 8514 C CA . THR B 1 514 ? -7.121 29.609 3.09 1 96.5 514 THR B CA 1
ATOM 8515 C C . THR B 1 514 ? -7.785 30.797 3.779 1 96.5 514 THR B C 1
ATOM 8517 O O . THR B 1 514 ? -8.617 31.484 3.178 1 96.5 514 THR B O 1
ATOM 8520 N N . TYR B 1 515 ? -7.359 31.109 5.066 1 95.56 515 TYR B N 1
ATOM 8521 C CA . TYR B 1 515 ? -8.062 32.125 5.844 1 95.56 515 TYR B CA 1
ATOM 8522 C C . TYR B 1 515 ? -7.133 33.281 6.184 1 95.56 515 TYR B C 1
ATOM 8524 O O . TYR B 1 515 ? -7.285 33.906 7.227 1 95.56 515 TYR B O 1
ATOM 8532 N N . LYS B 1 516 ? -6.207 33.5 5.328 1 89.31 516 LYS B N 1
ATOM 8533 C CA . LYS B 1 516 ? -5.219 34.562 5.555 1 89.31 516 LYS B CA 1
ATOM 8534 C C . LYS B 1 516 ? -5.875 35.938 5.574 1 89.31 516 LYS B C 1
ATOM 8536 O O . LYS B 1 516 ? -5.59 36.75 6.449 1 89.31 516 LYS B O 1
ATOM 8541 N N . ASP B 1 517 ? -6.762 36.219 4.66 1 87.69 517 ASP B N 1
ATOM 8542 C CA . ASP B 1 517 ? -7.363 37.562 4.551 1 87.69 517 ASP B CA 1
ATOM 8543 C C . ASP B 1 517 ? -8.883 37.469 4.453 1 87.69 517 ASP B C 1
ATOM 8545 O O . ASP B 1 517 ? -9.594 38.406 4.824 1 87.69 517 ASP B O 1
ATOM 8549 N N . ASN B 1 518 ? -9.32 36.406 3.871 1 90.31 518 ASN B N 1
ATOM 8550 C CA . ASN B 1 518 ? -10.75 36.156 3.695 1 90.31 518 ASN B CA 1
ATOM 8551 C C . ASN B 1 518 ? -11.055 34.656 3.82 1 90.31 518 ASN B C 1
ATOM 8553 O O . ASN B 1 518 ? -10.148 33.844 3.969 1 90.31 518 ASN B O 1
ATOM 8557 N N . ASP B 1 519 ? -12.281 34.406 3.904 1 92.94 519 ASP B N 1
ATOM 8558 C CA . ASP B 1 519 ? -12.711 33 3.838 1 92.94 519 ASP B CA 1
ATOM 8559 C C . ASP B 1 519 ? -12.711 32.5 2.398 1 92.94 519 ASP B C 1
ATOM 8561 O O . ASP B 1 519 ? -13.758 32.469 1.743 1 92.94 519 ASP B O 1
ATOM 8565 N N . ARG B 1 520 ? -11.641 32.031 2.055 1 94 520 ARG B N 1
ATOM 8566 C CA . ARG B 1 520 ? -11.43 31.688 0.65 1 94 520 ARG B CA 1
ATOM 8567 C C . ARG B 1 520 ? -11.984 30.312 0.328 1 94 520 ARG B C 1
ATOM 8569 O O . ARG B 1 520 ? -12 29.891 -0.833 1 94 520 ARG B O 1
ATOM 8576 N N . TYR B 1 521 ? -12.438 29.562 1.288 1 93.38 521 TYR B N 1
ATOM 8577 C CA . TYR B 1 521 ? -13.164 28.312 1.044 1 93.38 521 TYR B CA 1
ATOM 8578 C C . TYR B 1 521 ? -14.602 28.594 0.63 1 93.38 521 TYR B C 1
ATOM 8580 O O . TYR B 1 521 ? -15.109 28 -0.323 1 93.38 521 TYR B O 1
ATOM 8588 N N . THR B 1 522 ? -15.227 29.516 1.389 1 91.88 522 THR B N 1
ATOM 8589 C CA . THR B 1 522 ? -16.609 29.875 1.105 1 91.88 522 THR B CA 1
ATOM 8590 C C . THR B 1 522 ? -16.703 30.672 -0.195 1 91.88 522 THR B C 1
ATOM 8592 O O . THR B 1 522 ? -17.656 30.5 -0.961 1 91.88 522 THR B O 1
ATOM 8595 N N . HIS B 1 523 ? -15.727 31.531 -0.405 1 92.19 523 HIS B N 1
ATOM 8596 C CA . HIS B 1 523 ? -15.672 32.344 -1.619 1 92.19 523 HIS B CA 1
ATOM 8597 C C . HIS B 1 523 ? -14.57 31.828 -2.555 1 92.19 523 HIS B C 1
ATOM 8599 O O . HIS B 1 523 ? -13.445 32.344 -2.523 1 92.19 523 HIS B O 1
ATOM 8605 N N . PRO B 1 524 ? -14.906 30.953 -3.461 1 88.94 524 PRO B N 1
ATOM 8606 C CA . PRO B 1 524 ? -13.922 30.188 -4.215 1 88.94 524 PRO B CA 1
ATOM 8607 C C . PRO B 1 524 ? -13.016 31.062 -5.078 1 88.94 524 PRO B C 1
ATOM 8609 O O . PRO B 1 524 ? -11.93 30.625 -5.48 1 88.94 524 PRO B O 1
ATOM 8612 N N . GLU B 1 525 ? -13.383 32.344 -5.344 1 91.56 525 GLU B N 1
ATOM 8613 C CA . GLU B 1 525 ? -12.531 33.25 -6.105 1 91.56 525 GLU B CA 1
ATOM 8614 C C . GLU B 1 525 ? -11.211 33.5 -5.387 1 91.56 525 GLU B C 1
ATOM 8616 O O . GLU B 1 525 ? -10.203 33.812 -6.023 1 91.56 525 GLU B O 1
ATOM 8621 N N . GLY B 1 526 ? -11.297 33.344 -4.137 1 92.06 526 GLY B N 1
ATOM 8622 C CA . GLY B 1 526 ? -10.117 33.625 -3.336 1 92.06 526 GLY B CA 1
ATOM 8623 C C . GLY B 1 526 ? -9 32.625 -3.555 1 92.06 526 GLY B C 1
ATOM 8624 O O . GLY B 1 526 ? -7.824 32.969 -3.4 1 92.06 526 GLY B O 1
ATOM 8625 N N . LEU B 1 527 ? -9.328 31.375 -3.893 1 94.44 527 LEU B N 1
ATOM 8626 C CA . LEU B 1 527 ? -8.312 30.344 -4.074 1 94.44 527 LEU B CA 1
ATOM 8627 C C . LEU B 1 527 ? -8.047 30.094 -5.555 1 94.44 527 LEU B C 1
ATOM 8629 O O . LEU B 1 527 ? -7.293 29.188 -5.91 1 94.44 527 LEU B O 1
ATOM 8633 N N . LYS B 1 528 ? -8.602 30.875 -6.426 1 94.56 528 LYS B N 1
ATOM 8634 C CA . LYS B 1 528 ? -8.516 30.641 -7.863 1 94.56 528 LYS B CA 1
ATOM 8635 C C . LYS B 1 528 ? -7.059 30.625 -8.328 1 94.56 528 LYS B C 1
ATOM 8637 O O . LYS B 1 528 ? -6.676 29.812 -9.164 1 94.56 528 LYS B O 1
ATOM 8642 N N . HIS B 1 529 ? -6.316 31.516 -7.848 1 94.56 529 HIS B N 1
ATOM 8643 C CA . HIS B 1 529 ? -4.914 31.609 -8.242 1 94.56 529 HIS B CA 1
ATOM 8644 C C . HIS B 1 529 ? -4.148 30.344 -7.859 1 94.56 529 HIS B C 1
ATOM 8646 O O . HIS B 1 529 ? -3.436 29.766 -8.68 1 94.56 529 HIS B O 1
ATOM 8652 N N . GLU B 1 530 ? -4.293 29.906 -6.605 1 95.5 530 GLU B N 1
ATOM 8653 C CA . GLU B 1 530 ? -3.602 28.719 -6.109 1 95.5 530 GLU B CA 1
ATOM 8654 C C . GLU B 1 530 ? -4.043 27.469 -6.863 1 95.5 530 GLU B C 1
ATOM 8656 O O . GLU B 1 530 ? -3.219 26.609 -7.188 1 95.5 530 GLU B O 1
ATOM 8661 N N . ILE B 1 531 ? -5.324 27.312 -7.148 1 96.69 531 ILE B N 1
ATOM 8662 C CA . ILE B 1 531 ? -5.875 26.172 -7.863 1 96.69 531 ILE B CA 1
ATOM 8663 C C . ILE B 1 531 ? -5.316 26.125 -9.281 1 96.69 531 ILE B C 1
ATOM 8665 O O . ILE B 1 531 ? -4.926 25.078 -9.773 1 96.69 531 ILE B O 1
ATOM 8669 N N . THR B 1 532 ? -5.25 27.297 -9.938 1 95.94 532 THR B N 1
ATOM 8670 C CA . THR B 1 532 ? -4.703 27.359 -11.289 1 95.94 532 THR B CA 1
ATOM 8671 C C . THR B 1 532 ? -3.227 26.984 -11.289 1 95.94 532 THR B C 1
ATOM 8673 O O . THR B 1 532 ? -2.77 26.266 -12.18 1 95.94 532 THR B O 1
ATOM 8676 N N . LEU B 1 533 ? -2.549 27.406 -10.273 1 95.75 533 LEU B N 1
ATOM 8677 C CA . LEU B 1 533 ? -1.117 27.156 -10.164 1 95.75 533 LEU B CA 1
ATOM 8678 C C . LEU B 1 533 ? -0.842 25.656 -10.023 1 95.75 533 LEU B C 1
ATOM 8680 O O . LEU B 1 533 ? 0.107 25.141 -10.617 1 95.75 533 LEU B O 1
ATOM 8684 N N . ILE B 1 534 ? -1.663 24.938 -9.266 1 97.25 534 ILE B N 1
ATOM 8685 C CA . ILE B 1 534 ? -1.35 23.562 -8.867 1 97.25 534 ILE B CA 1
ATOM 8686 C C . ILE B 1 534 ? -2.088 22.578 -9.773 1 97.25 534 ILE B C 1
ATOM 8688 O O . ILE B 1 534 ? -1.562 21.516 -10.102 1 97.25 534 ILE B O 1
ATOM 8692 N N . LEU B 1 535 ? -3.338 22.938 -10.266 1 96.06 535 LEU B N 1
ATOM 8693 C CA . LEU B 1 535 ? -4.203 21.938 -10.859 1 96.06 535 LEU B CA 1
ATOM 8694 C C . LEU B 1 535 ? -4.434 22.219 -12.344 1 96.06 535 LEU B C 1
ATOM 8696 O O . LEU B 1 535 ? -4.98 21.375 -13.062 1 96.06 535 LEU B O 1
ATOM 8700 N N . VAL B 1 536 ? -3.992 23.406 -12.883 1 94.25 536 VAL B N 1
ATOM 8701 C CA . VAL B 1 536 ? -4.344 23.734 -14.258 1 94.25 536 VAL B CA 1
ATOM 8702 C C . VAL B 1 536 ? -3.076 23.938 -15.078 1 94.25 536 VAL B C 1
ATOM 8704 O O . VAL B 1 536 ? -2.855 23.234 -16.062 1 94.25 536 VAL B O 1
ATOM 8707 N N . ASP B 1 537 ? -2.139 24.734 -14.609 1 93.31 537 ASP B N 1
ATOM 8708 C CA . ASP B 1 537 ? -1.004 25.172 -15.422 1 93.31 537 ASP B CA 1
ATOM 8709 C C . ASP B 1 537 ? 0.186 24.219 -15.242 1 93.31 537 ASP B C 1
ATOM 8711 O O . ASP B 1 537 ? 0.789 24.172 -14.172 1 93.31 537 ASP B O 1
ATOM 8715 N N . PRO B 1 538 ? 0.538 23.562 -16.25 1 94.44 538 PRO B N 1
ATOM 8716 C CA . PRO B 1 538 ? 1.807 22.828 -16.172 1 94.44 538 PRO B CA 1
ATOM 8717 C C . PRO B 1 538 ? 3.021 23.75 -16.25 1 94.44 538 PRO B C 1
ATOM 8719 O O . PRO B 1 538 ? 2.877 24.953 -16.5 1 94.44 538 PRO B O 1
ATOM 8722 N N . ILE B 1 539 ? 4.102 23.219 -15.984 1 95.56 539 ILE B N 1
ATOM 8723 C CA . ILE B 1 539 ? 5.344 23.984 -16.125 1 95.56 539 ILE B CA 1
ATOM 8724 C C . ILE B 1 539 ? 6.035 23.609 -17.422 1 95.56 539 ILE B C 1
ATOM 8726 O O . ILE B 1 539 ? 6.289 22.422 -17.688 1 95.56 539 ILE B O 1
ATOM 8730 N N . PRO B 1 540 ? 6.316 24.609 -18.281 1 93.81 540 PRO B N 1
ATOM 8731 C CA . PRO B 1 540 ? 7.047 24.297 -19.516 1 93.81 540 PRO B CA 1
ATOM 8732 C C . PRO B 1 540 ? 8.422 23.672 -19.25 1 93.81 540 PRO B C 1
ATOM 8734 O O . PRO B 1 540 ? 9.141 24.141 -18.359 1 93.81 540 PRO B O 1
ATOM 8737 N N . ILE B 1 541 ? 8.75 22.641 -20 1 90.56 541 ILE B N 1
ATOM 8738 C CA . ILE B 1 541 ? 10.008 21.922 -19.812 1 90.56 541 ILE B CA 1
ATOM 8739 C C . ILE B 1 541 ? 11.125 22.625 -20.578 1 90.56 541 ILE B C 1
ATOM 8741 O O . ILE B 1 541 ? 10.953 23 -21.734 1 90.56 541 ILE B O 1
#

Radius of gyration: 33.29 Å; Cα contacts (8 Å, |Δi|>4): 1384; chains: 2; bounding box: 82×97×69 Å

Nearest PDB structures (foldseek):
  7xkw-assembly1_A  TM=9.579E-01  e=3.388E-32  Artabotrys hexapetalus
  3n0g-assembly2_B  TM=9.076E-01  e=8.563E-30  Populus tremula x Populus alba
  3n0f-assembly2_B  TM=8.916E-01  e=1.146E-29  Populus tremula x Populus alba
  7bzc-assembly1_A  TM=9.434E-01  e=2.556E-27  Arabidopsis thaliana
  1n1z-assembly1_B  TM=9.117E-01  e=1.209E-27  Salvia officinalis